Protein AF-0000000069432238 (afdb_homodimer)

Secondary structure (DSSP, 8-state):
-BEEEEEEEEE-SSS-EEEEEEEETTS-EEEEE---TT-HHHHHHIIIIIIHHHHTTSBTT-HHHHHHHHTTTSSS--SHHHHHHHHHHHHHHHHHHHHHTTSBHHHHHT--SSS-EEEEEEE--SSHHHHHHHHHHHHHHT-SEEEE--PPTT-S--TT--SSTTPPP--PEESSSPPEEEE-HHHHHHHHHHHHHHHHHHHTTSSEEEEE-TT-S-HHHHHHHHHHTGGG--SEEE--S-SSSGGGHHHHHTT--S-EEE-TT--SGGGTHHHHHTT--SEE---TTTTTHHHHHHHHHHHHHTTTPEE-----TTS-HHHHHHHHHHHHH-TTB--EE-----HHHHHHS-B--EEETTEEE--SSSBTSB---HHHHTTS----EE--EEEETTS-EE--/-BEEEEEEEEE-SSS-EEEEEEEETTS-EEEEE---TT-HHHHHHIIIIIIHHHHTTSBTT-HHHHHHHHTTTSSS--SHHHHHHHHHHHHHHHHHHHHHTTSBHHHHHT--SSS-EEEEEEE--SSHHHHHHHHHHHHHHT-SEEEE--PPTT-S--TT--SSTTPPP--PEESSSPPEEEE-HHHHHHHHHHHHHHHHHHHTTSSEEEEE-TT-S-HHHHHHHHHHTGGG--SEEE--S-SSSGGGHHHHHTT--S-EEE-TT--SGGGTHHHHHTT--SEE---TTTTTHHHHHHHHHHHHHTTTPEE-----TTS-HHHHHHHHHHHHH-TTB--EE-----HHHHHHS-B--EEETTEEE--SSSBTSB---HHHHTTS----EE--EEEETTS-EE--

Sequence (808 aa):
MKIVGAEVFVTCPGRNFVTLKITTEDGITGLGDATLNGRELPVASYLTDHLCPQLIGRDARRIEDIWQFFYKGAYWRRGPVTMSAISAVDMALWDIKAKAANMPLYQLLGGASREGVMVYCHTTGHTIDDVLEDYARHKEQGFKAIRVQCGVPGMKTTYGMAKGKGLAYEPATKGQWPEEQLWSTEKYLDFTPKLFDAVRNTFGFNEHLLHDMHHRLTPIEAARFGKCIEDYRLFWMEDPTPAENQACFRLIRQHTVTPIAVGEVFNSIWDCKQLIEEQLIDYIRTTLTHAGGITGMRRIADFASLYQVRTGSHGPSDLSPVCMAAALHFDLWVPNFGVQEFMGYSEQMLEVFPHNWTFEGGYMHPGDKPGLGIEFDEKLAAKYPYDPAYLPVARLEDGTLWNWMKIVGAEVFVTCPGRNFVTLKITTEDGITGLGDATLNGRELPVASYLTDHLCPQLIGRDARRIEDIWQFFYKGAYWRRGPVTMSAISAVDMALWDIKAKAANMPLYQLLGGASREGVMVYCHTTGHTIDDVLEDYARHKEQGFKAIRVQCGVPGMKTTYGMAKGKGLAYEPATKGQWPEEQLWSTEKYLDFTPKLFDAVRNTFGFNEHLLHDMHHRLTPIEAARFGKCIEDYRLFWMEDPTPAENQACFRLIRQHTVTPIAVGEVFNSIWDCKQLIEEQLIDYIRTTLTHAGGITGMRRIADFASLYQVRTGSHGPSDLSPVCMAAALHFDLWVPNFGVQEFMGYSEQMLEVFPHNWTFEGGYMHPGDKPGLGIEFDEKLAAKYPYDPAYLPVARLEDGTLWNW

Radius of gyration: 26.81 Å; Cα contacts (8 Å, |Δi|>4): 2020; chains: 2; bounding box: 61×77×64 Å

InterPro domains:
  IPR013341 Mandelate racemase, N-terminal domain [PF02746] (14-110)
  IPR013342 Mandelate racemase, C-terminal domain [PF13378] (137-379)
  IPR013342 Mandelate racemase, C-terminal domain [SM00922] (128-259)
  IPR018110 Mandelate racemase/muconate lactonizing enzyme, conserved site [PS00908] (85-110)
  IPR018110 Mandelate racemase/muconate lactonizing enzyme, conserved site [PS00909] (209-240)
  IPR029017 Enolase-like, N-terminal [G3DSA:3.30.390.10] (8-400)
  IPR029017 Enolase-like, N-terminal [SSF54826] (1-112)
  IPR034589 D-mannonate dehydratase-like [SFLDG00033] (1-404)
  IPR034593 D-galactonate dehydratase DgoD-like [PTHR48080] (14-387)
  IPR036849 Enolase-like, C-terminal domain superfamily [G3DSA:3.20.20.120] (106-369)
  IPR036849 Enolase-like, C-terminal domain superfamily [SSF51604] (98-388)

pLDDT: mean 95.8, std 6.32, range [58.78, 98.94]

Solvent-accessible surface area (backbone atoms only — not comparable to full-atom values): 39574 Å² total; per-residue (Å²): 95,34,21,70,43,61,48,77,46,65,23,23,60,88,48,61,32,29,39,33,40,36,30,27,72,83,67,52,59,12,55,13,28,23,38,37,80,60,48,40,61,23,18,50,36,40,31,63,73,46,47,36,68,59,42,51,68,38,55,50,84,45,52,68,60,54,50,38,48,69,43,46,19,32,76,73,50,57,22,49,55,54,15,7,35,50,4,10,54,42,30,10,33,49,19,30,51,17,40,74,66,65,30,22,39,24,56,78,72,74,26,68,67,52,90,55,36,46,32,27,37,76,26,39,20,72,40,66,67,44,24,53,52,42,41,49,54,43,46,71,68,29,43,46,28,41,27,54,38,60,40,39,82,93,39,93,40,45,91,68,42,39,91,43,94,91,47,75,69,58,71,52,31,72,46,79,54,52,47,78,30,54,47,55,68,67,51,45,66,67,44,52,58,56,49,49,51,51,47,38,73,72,66,49,77,82,50,40,37,32,37,73,53,50,19,59,34,53,44,68,54,33,13,49,50,34,41,72,41,47,90,68,55,46,62,25,44,24,28,42,34,65,63,78,59,49,73,47,36,53,58,24,55,74,52,28,88,50,34,31,28,44,36,66,65,32,27,46,60,73,66,45,40,65,40,39,77,67,50,51,39,42,23,42,12,42,26,45,32,29,15,32,5,61,69,37,39,49,53,40,50,56,58,23,43,79,53,70,23,22,37,37,26,56,39,51,64,63,42,46,68,59,39,50,30,44,45,39,27,50,50,26,25,46,81,46,57,64,42,32,45,42,64,62,77,54,70,63,37,42,64,27,34,43,67,48,59,48,79,59,73,26,23,32,40,34,59,73,46,43,10,46,25,61,51,73,38,64,73,62,34,66,75,20,54,74,61,59,33,19,56,48,28,29,21,35,87,87,64,47,76,31,54,55,95,33,23,70,42,60,46,77,45,65,23,23,58,87,49,60,33,29,38,34,39,37,30,26,72,82,67,52,60,12,54,12,29,24,38,36,81,60,49,39,63,23,18,50,36,39,32,62,75,46,46,37,67,59,43,52,69,37,55,49,85,45,51,68,60,56,51,37,48,68,44,46,19,33,76,70,51,55,21,48,54,54,15,8,35,51,3,10,54,42,30,11,33,49,20,30,52,17,41,76,66,66,29,22,38,23,56,78,74,73,27,68,64,53,93,54,36,46,32,28,38,77,26,39,19,73,40,67,67,45,24,53,53,42,42,50,54,45,47,71,67,28,43,46,26,40,26,54,37,61,42,40,83,94,40,93,41,45,90,69,41,38,91,44,94,91,46,75,69,57,72,53,32,72,45,77,55,52,47,79,30,55,48,54,68,66,51,44,66,68,42,52,59,54,49,49,51,52,46,38,72,73,66,49,78,82,48,42,36,31,37,72,52,50,18,59,33,52,43,68,54,34,14,50,50,34,42,73,40,46,90,67,56,46,62,25,44,24,29,41,32,65,62,79,59,49,73,48,37,54,58,24,54,72,52,27,86,50,34,31,29,44,37,66,65,32,26,44,59,70,67,44,40,65,39,38,77,67,52,52,39,41,24,41,12,42,25,46,34,31,16,33,6,61,69,36,39,49,54,40,50,56,58,24,43,80,53,70,22,22,35,34,27,56,38,48,64,65,43,46,69,60,40,51,31,44,47,39,26,50,50,26,26,45,83,46,56,62,42,33,44,40,64,63,78,53,70,62,36,42,65,30,34,43,67,48,57,49,79,57,74,26,24,32,40,34,58,73,45,44,10,46,25,61,51,74,37,63,72,62,34,66,74,21,54,73,61,60,34,18,56,48,29,28,20,34,88,87,63,47,77,31,54,54

Nearest PDB structures (foldseek):
  4il2-assembly1_B  TM=9.808E-01  e=4.144E-79  Escherichia coli CFT073
  4e4f-assembly1_D  TM=9.982E-01  e=3.596E-75  Pectobacterium carotovorum subsp. carotovorum PC1
  4e4f-assembly1_B-2  TM=9.931E-01  e=1.168E-74  Pectobacterium carotovorum subsp. carotovorum PC1
  4e4f-assembly1_C-2  TM=9.956E-01  e=4.798E-74  Pectobacterium carotovorum subsp. carotovorum PC1
  3v4b-assembly1_A  TM=9.933E-01  e=4.545E-65  Cellvibrio japonicus Ueda107

Foldseek 3Di:
DFWAFKDWFWFCLPATWIKIWIAHPVGQIFIFTLFDALCRVLLSCCQPPPLGVVRGGDDLQPLVVSLCCQAVVDPDHADQSSLLNLLGSSQRSLLSVLVVVQWESLVVVPHFLDDFFFAEAEFEEQDLVSRLVSVVVVVVVQAQAYEYDYRFPPWPDDQRHQPDPPDFRDQWAFDDDFAEGADDLVSCLVPVLVSLVSNCVVPNVRGAYEYEPQQFDQLQSLLVSQLSNVVSQHPEYENSHDCQPVVSLVSSVVRHPHAYEYACRGQALVSCVVCQVVVSHQEYAAFSSRHRHLVRVVVNLVSSVVRNRAYEYEDEVSIAVLRVLSVQSSQRNRNRHDHYYDHDDDPSRCVQKVADWDDDNSTIHRDIGGGSRIDGDSVSSVVGHDTRIGRHWYAYPVGHTGRD/DFWAFWDWFWFCLPATWIKIWIAHPVGQIFIFTLFDALCRVLLSCCQPPPLGVVRGGDDLQPLVVSLCCQAVVDPDHADQSSLLNLLGSSQRSLLSVLVVVQWESLVVVPHFPDDFFFAEAEFEEQDLVSRLVSVVVVVVVQAQAYEYDYRFPPWPDDQRHQPDPPDFRDQWAFDDDFAEGADDLVSCLVPVLVSLVSNCVVPNVRGAYEYEPQQFDFLVSLLVSQLSNVVSQHPEYENSHDCQPVVSLVSSVVRHPHAYEYACRGQALVSCVVCQVVVSHQEYAHFSSRHRHLVRVVVNLVSSVVRNRAYEYEDEVSIAVSRVLSVQSSQRNRNRHDHYYDHDDDPSRCVQKVADWDDDNSTIHRDIGGGSRIDGDSVSSVVGHDTRIGRHWYAYPVGHTGRD

Organism: Salmonella typhimurium (strain SL1344) (NCBI:txid216597)

Structure (mmCIF, N/CA/C/O backbone):
data_AF-0000000069432238-model_v1
#
loop_
_entity.id
_entity.type
_entity.pdbx_description
1 polymer 'D-galactonate dehydratase family protein'
#
loop_
_atom_site.group_PDB
_atom_site.id
_atom_site.type_symbol
_atom_site.label_atom_id
_atom_site.label_alt_id
_atom_site.label_comp_id
_atom_site.label_asym_id
_atom_site.label_entity_id
_atom_site.label_seq_id
_atom_site.pdbx_PDB_ins_code
_atom_site.Cartn_x
_atom_site.Cartn_y
_atom_site.Cartn_z
_atom_site.occupancy
_atom_site.B_iso_or_equiv
_atom_site.auth_seq_id
_atom_site.auth_comp_id
_atom_site.auth_asym_id
_atom_site.auth_atom_id
_atom_site.pdbx_PDB_model_num
ATOM 1 N N . MET A 1 1 ? -24.625 -14.672 14.32 1 95.31 1 MET A N 1
ATOM 2 C CA . MET A 1 1 ? -23.312 -15.273 14.086 1 95.31 1 MET A CA 1
ATOM 3 C C . MET A 1 1 ? -22.203 -14.305 14.422 1 95.31 1 MET A C 1
ATOM 5 O O . MET A 1 1 ? -21.438 -13.898 13.547 1 95.31 1 MET A O 1
ATOM 9 N N . LYS A 1 2 ? -22.219 -13.969 15.695 1 98.25 2 LYS A N 1
ATOM 10 C CA . LYS A 1 2 ? -21.266 -13.008 16.25 1 98.25 2 LYS A CA 1
ATOM 11 C C . LYS A 1 2 ? -19.859 -13.586 16.281 1 98.25 2 LYS A C 1
ATOM 13 O O . LYS A 1 2 ? -19.656 -14.758 16.625 1 98.25 2 LYS A O 1
ATOM 18 N N . ILE A 1 3 ? -18.906 -12.797 15.867 1 98.88 3 ILE A N 1
ATOM 19 C CA . ILE A 1 3 ? -17.5 -13.211 15.922 1 98.88 3 ILE A CA 1
ATOM 20 C C . ILE A 1 3 ? -17.016 -13.172 17.375 1 98.88 3 ILE A C 1
ATOM 22 O O . ILE A 1 3 ? -17.125 -12.148 18.047 1 98.88 3 ILE A O 1
ATOM 26 N N . VAL A 1 4 ? -16.453 -14.242 17.844 1 98.81 4 VAL A N 1
ATOM 27 C CA . VAL A 1 4 ? -16.031 -14.305 19.25 1 98.81 4 VAL A CA 1
ATOM 28 C C . VAL A 1 4 ? -14.523 -14.547 19.328 1 98.81 4 VAL A C 1
ATOM 30 O O . VAL A 1 4 ? -13.93 -14.438 20.391 1 98.81 4 VAL A O 1
ATOM 33 N N . GLY A 1 5 ? -13.969 -14.898 18.188 1 98.69 5 GLY A N 1
ATOM 34 C CA . GLY A 1 5 ? -12.531 -15.125 18.156 1 98.69 5 GLY A CA 1
ATOM 35 C C . GLY A 1 5 ? -11.906 -14.82 16.812 1 98.69 5 GLY A C 1
ATOM 36 O O . GLY A 1 5 ? -12.531 -15.039 15.766 1 98.69 5 GLY A O 1
ATOM 37 N N . ALA A 1 6 ? -10.75 -14.352 16.781 1 98.88 6 ALA A N 1
ATOM 38 C CA . ALA A 1 6 ? -9.898 -14.109 15.625 1 98.88 6 ALA A CA 1
ATOM 39 C C . ALA A 1 6 ? -8.422 -14.336 15.969 1 98.88 6 ALA A C 1
ATOM 41 O O . ALA A 1 6 ? -7.832 -13.578 16.734 1 98.88 6 ALA A O 1
ATOM 42 N N . GLU A 1 7 ? -7.867 -15.375 15.422 1 98.81 7 GLU A N 1
ATOM 43 C CA . GLU A 1 7 ? -6.512 -15.781 15.766 1 98.81 7 GLU A CA 1
ATOM 44 C C . GLU A 1 7 ? -5.602 -15.781 14.539 1 98.81 7 GLU A C 1
ATOM 46 O O . GLU A 1 7 ? -6.016 -16.203 13.453 1 98.81 7 GLU A O 1
ATOM 51 N N . VAL A 1 8 ? -4.414 -15.242 14.727 1 98.88 8 VAL A N 1
ATOM 52 C CA . VAL A 1 8 ? -3.426 -15.172 13.656 1 98.88 8 VAL A CA 1
ATOM 53 C C . VAL A 1 8 ? -2.311 -16.188 13.914 1 98.88 8 VAL A C 1
ATOM 55 O O . VAL A 1 8 ? -1.771 -16.25 15.023 1 98.88 8 VAL A O 1
ATOM 58 N N . PHE A 1 9 ? -1.998 -17.016 12.938 1 98.88 9 PHE A N 1
ATOM 59 C CA . PHE A 1 9 ? -0.957 -18.031 13.023 1 98.88 9 PHE A CA 1
ATOM 60 C C . PHE A 1 9 ? 0.142 -17.781 12 1 98.88 9 PHE A C 1
ATOM 62 O O . PHE A 1 9 ? -0.136 -17.625 10.812 1 98.88 9 PHE A O 1
ATOM 69 N N . VAL A 1 10 ? 1.336 -17.656 12.453 1 98.69 10 VAL A N 1
ATOM 70 C CA . VAL A 1 10 ? 2.508 -17.609 11.586 1 98.69 10 VAL A CA 1
ATOM 71 C C . VAL A 1 10 ? 3.258 -18.938 11.672 1 98.69 10 VAL A C 1
ATOM 73 O O . VAL A 1 10 ? 3.678 -19.359 12.758 1 98.69 10 VAL A O 1
ATOM 76 N N . THR A 1 11 ? 3.34 -19.672 10.586 1 98.31 11 THR A N 1
ATOM 77 C CA . THR A 1 11 ? 3.98 -20.984 10.555 1 98.31 11 THR A CA 1
ATOM 78 C C . THR A 1 11 ? 4.848 -21.125 9.305 1 98.31 11 THR A C 1
ATOM 80 O O . THR A 1 11 ? 4.633 -20.438 8.305 1 98.31 11 THR A O 1
ATOM 83 N N . CYS A 1 12 ? 5.828 -21.984 9.32 1 97.31 12 CYS A N 1
ATOM 84 C CA . CYS A 1 12 ? 6.738 -22.172 8.195 1 97.31 12 CYS A CA 1
ATOM 85 C C . CYS A 1 12 ? 6.91 -23.656 7.879 1 97.31 12 CYS A C 1
ATOM 87 O O . CYS A 1 12 ? 8.016 -24.188 7.98 1 97.31 12 CYS A O 1
ATOM 89 N N . PRO A 1 13 ? 5.891 -24.391 7.434 1 95.69 13 PRO A N 1
ATOM 90 C CA . PRO A 1 13 ? 6.098 -25.734 6.918 1 95.69 13 PRO A CA 1
ATOM 91 C C . PRO A 1 13 ? 6.758 -25.75 5.543 1 95.69 13 PRO A C 1
ATOM 93 O O . PRO A 1 13 ? 6.184 -26.266 4.582 1 95.69 13 PRO A O 1
ATOM 96 N N . GLY A 1 14 ? 8.031 -25.266 5.492 1 90.88 14 GLY A N 1
ATOM 97 C CA . GLY A 1 14 ? 8.766 -25.109 4.242 1 90.88 14 GLY A CA 1
ATOM 98 C C . GLY A 1 14 ? 8.828 -23.672 3.764 1 90.88 14 GLY A C 1
ATOM 99 O O . GLY A 1 14 ? 9.883 -23.203 3.326 1 90.88 14 GLY A O 1
ATOM 100 N N . ARG A 1 15 ? 7.711 -22.969 3.863 1 93.69 15 ARG A N 1
ATOM 101 C CA . ARG A 1 15 ? 7.582 -21.547 3.582 1 93.69 15 ARG A CA 1
ATOM 102 C C . ARG A 1 15 ? 6.746 -20.844 4.648 1 93.69 15 ARG A C 1
ATOM 104 O O . ARG A 1 15 ? 5.902 -21.484 5.293 1 93.69 15 ARG A O 1
ATOM 111 N N . ASN A 1 16 ? 7.047 -19.562 4.781 1 96.88 16 ASN A N 1
ATOM 112 C CA . ASN A 1 16 ? 6.277 -18.812 5.777 1 96.88 16 ASN A CA 1
ATOM 113 C C . ASN A 1 16 ? 4.863 -18.516 5.289 1 96.88 16 ASN A C 1
ATOM 115 O O . ASN A 1 16 ? 4.672 -18.062 4.164 1 96.88 16 ASN A O 1
ATOM 119 N N . PHE A 1 17 ? 3.896 -18.828 6.094 1 98.12 17 PHE A N 1
ATOM 120 C CA . PHE A 1 17 ? 2.502 -18.484 5.832 1 98.12 17 PHE A CA 1
ATOM 121 C C . PHE A 1 17 ? 1.891 -17.734 7.012 1 98.12 17 PHE A C 1
ATOM 123 O O . PHE A 1 17 ? 2.301 -17.938 8.156 1 98.12 17 PHE A O 1
ATOM 130 N N . VAL A 1 18 ? 1.037 -16.812 6.738 1 98.81 18 VAL A N 1
ATOM 131 C CA . VAL A 1 18 ? 0.208 -16.141 7.738 1 98.81 18 VAL A CA 1
ATOM 132 C C . VAL A 1 18 ? -1.256 -16.516 7.535 1 98.81 18 VAL A C 1
ATOM 134 O O . VAL A 1 18 ? -1.851 -16.203 6.504 1 98.81 18 VAL A O 1
ATOM 137 N N . THR A 1 19 ? -1.858 -17.219 8.508 1 98.88 19 THR A N 1
ATOM 138 C CA . THR A 1 19 ? -3.229 -17.719 8.43 1 98.88 19 THR A CA 1
ATOM 139 C C . THR A 1 19 ? -4.102 -17.062 9.492 1 98.88 19 THR A C 1
ATOM 141 O O . THR A 1 19 ? -3.689 -16.922 10.648 1 98.88 19 THR A O 1
ATOM 144 N N . LEU A 1 20 ? -5.227 -16.562 9.094 1 98.94 20 LEU A N 1
ATOM 145 C CA . LEU A 1 20 ? -6.23 -16.047 10.016 1 98.94 20 LEU A CA 1
ATOM 146 C C . LEU A 1 20 ? -7.359 -17.047 10.211 1 98.94 20 LEU A C 1
ATOM 148 O O . LEU A 1 20 ? -7.855 -17.625 9.242 1 98.94 20 LEU A O 1
ATOM 152 N N . LYS A 1 21 ? -7.707 -17.328 11.43 1 98.94 21 LYS A N 1
ATOM 153 C CA . LYS A 1 21 ? -8.883 -18.109 11.773 1 98.94 21 LYS A CA 1
ATOM 154 C C . LYS A 1 21 ? -9.891 -17.281 12.562 1 98.94 21 LYS A C 1
ATOM 156 O O . LYS A 1 21 ? -9.57 -16.75 13.625 1 98.94 21 LYS A O 1
ATOM 161 N N . ILE A 1 22 ? -11.055 -17.109 12.047 1 98.94 22 ILE A N 1
ATOM 162 C CA . ILE A 1 22 ? -12.148 -16.422 12.727 1 98.94 22 ILE A CA 1
ATOM 163 C C . ILE A 1 22 ? -13.148 -17.438 13.25 1 98.94 22 ILE A C 1
ATOM 165 O O . ILE A 1 22 ? -13.484 -18.406 12.555 1 98.94 22 ILE A O 1
ATOM 169 N N . THR A 1 23 ? -13.633 -17.297 14.438 1 98.94 23 THR A N 1
ATOM 170 C CA . THR A 1 23 ? -14.594 -18.188 15.078 1 98.94 23 THR A CA 1
ATOM 171 C C . THR A 1 23 ? -15.859 -17.422 15.469 1 98.94 23 THR A C 1
ATOM 173 O O . THR A 1 23 ? -15.781 -16.344 16.062 1 98.94 23 THR A O 1
ATOM 176 N N . THR A 1 24 ? -17.016 -17.984 15.156 1 98.75 24 THR A N 1
ATOM 177 C CA . THR A 1 24 ? -18.297 -17.375 15.531 1 98.75 24 THR A CA 1
ATOM 178 C C . THR A 1 24 ? -18.844 -18.016 16.797 1 98.75 24 THR A C 1
ATOM 180 O O . THR A 1 24 ? -18.359 -19.062 17.234 1 98.75 24 THR A O 1
ATOM 183 N N . GLU A 1 25 ? -19.812 -17.359 17.406 1 98.44 25 GLU A N 1
ATOM 184 C CA . GLU A 1 25 ? -20.406 -17.812 18.656 1 98.44 25 GLU A CA 1
ATOM 185 C C . GLU A 1 25 ? -21.094 -19.172 18.484 1 98.44 25 GLU A C 1
ATOM 187 O O . GLU A 1 25 ? -21.203 -19.938 19.453 1 98.44 25 GLU A O 1
ATOM 192 N N . ASP A 1 26 ? -21.484 -19.578 17.297 1 97.38 26 ASP A N 1
ATOM 193 C CA . ASP A 1 26 ? -22.125 -20.859 17.047 1 97.38 26 ASP A CA 1
ATOM 194 C C . ASP A 1 26 ? -21.109 -21.938 16.719 1 97.38 26 ASP A C 1
ATOM 196 O O . ASP A 1 26 ? -21.469 -23.062 16.344 1 97.38 26 ASP A O 1
ATOM 200 N N . GLY A 1 27 ? -19.844 -21.578 16.719 1 97.88 27 GLY A N 1
ATOM 201 C CA . GLY A 1 27 ? -18.781 -22.562 16.594 1 97.88 27 GLY A CA 1
ATOM 202 C C . GLY A 1 27 ? -18.266 -22.719 15.172 1 97.88 27 GLY A C 1
ATOM 203 O O . GLY A 1 27 ? -17.375 -23.516 14.914 1 97.88 27 GLY A O 1
ATOM 204 N N . ILE A 1 28 ? -18.828 -22 14.25 1 98.56 28 ILE A N 1
ATOM 205 C CA . ILE A 1 28 ? -18.328 -22.047 12.883 1 98.56 28 ILE A CA 1
ATOM 206 C C . ILE A 1 28 ? -17.016 -21.281 12.781 1 98.56 28 ILE A C 1
ATOM 208 O O . ILE A 1 28 ? -16.875 -20.188 13.344 1 98.56 28 ILE A O 1
ATOM 212 N N . THR A 1 29 ? -16.016 -21.891 12.102 1 98.75 29 THR A N 1
ATOM 213 C CA . THR A 1 29 ? -14.734 -21.234 11.898 1 98.75 29 THR A CA 1
ATOM 214 C C . THR A 1 29 ? -14.484 -20.984 10.414 1 98.75 29 THR A C 1
ATOM 216 O O . THR A 1 29 ? -14.977 -21.734 9.562 1 98.75 29 THR A O 1
ATOM 219 N N . GLY A 1 30 ? -13.859 -19.891 10.094 1 98.88 30 GLY A N 1
ATOM 220 C CA . GLY A 1 30 ? -13.406 -19.578 8.742 1 98.88 30 GLY A CA 1
ATOM 221 C C . GLY A 1 30 ? -11.922 -19.266 8.672 1 98.88 30 GLY A C 1
ATOM 222 O O . GLY A 1 30 ? -11.359 -18.719 9.625 1 98.88 30 GLY A O 1
ATOM 223 N N . LEU A 1 31 ? -11.359 -19.625 7.531 1 98.94 31 LEU A N 1
ATOM 224 C CA . LEU A 1 31 ? -9.93 -19.406 7.328 1 98.94 31 LEU A CA 1
ATOM 225 C C . LEU A 1 31 ? -9.688 -18.359 6.25 1 98.94 31 LEU A C 1
ATOM 227 O O . LEU A 1 31 ? -10.438 -18.281 5.273 1 98.94 31 LEU A O 1
ATOM 231 N N . GLY A 1 32 ? -8.672 -17.547 6.441 1 98.88 32 GLY A N 1
ATOM 232 C CA . GLY A 1 32 ? -8.156 -16.609 5.453 1 98.88 32 GLY A CA 1
ATOM 233 C C . GLY A 1 32 ? -6.645 -16.609 5.367 1 98.88 32 GLY A C 1
ATOM 234 O O . GLY A 1 32 ? -5.961 -16.938 6.34 1 98.88 32 GLY A O 1
ATOM 235 N N . ASP A 1 33 ? -6.117 -16.312 4.211 1 98.75 33 ASP A N 1
ATOM 236 C CA . ASP A 1 33 ? -4.68 -16.219 3.977 1 98.75 33 ASP A CA 1
ATOM 237 C C . ASP A 1 33 ? -4.215 -14.773 3.953 1 98.75 33 ASP A C 1
ATOM 239 O O . ASP A 1 33 ? -4.812 -13.938 3.271 1 98.75 33 ASP A O 1
ATOM 243 N N . ALA A 1 34 ? -3.158 -14.469 4.711 1 98.69 34 ALA A N 1
ATOM 244 C CA . ALA A 1 34 ? -2.578 -13.133 4.785 1 98.69 34 ALA A CA 1
ATOM 245 C C . ALA A 1 34 ? -1.092 -13.156 4.441 1 98.69 34 ALA A C 1
ATOM 247 O O . ALA A 1 34 ? -0.336 -12.273 4.859 1 98.69 34 ALA A O 1
ATOM 248 N N . THR A 1 35 ? -0.674 -14.102 3.678 1 98.31 35 THR A N 1
ATOM 249 C CA . THR A 1 35 ? 0.744 -14.336 3.43 1 98.31 35 THR A CA 1
ATOM 250 C C . THR A 1 35 ? 1.314 -13.258 2.506 1 98.31 35 THR A C 1
ATOM 252 O O . THR A 1 35 ? 0.767 -13.008 1.432 1 98.31 35 THR A O 1
ATOM 255 N N . LEU A 1 36 ? 2.324 -12.57 2.932 1 97.31 36 LEU A N 1
ATOM 256 C CA . LEU A 1 36 ? 3.137 -11.648 2.143 1 97.31 36 LEU A CA 1
ATOM 257 C C . LEU A 1 36 ? 4.617 -12.016 2.236 1 97.31 36 LEU A C 1
ATOM 259 O O . LEU A 1 36 ? 5.301 -11.602 3.176 1 97.31 36 LEU A O 1
ATOM 263 N N . ASN A 1 37 ? 5.113 -12.727 1.28 1 94.12 37 ASN A N 1
ATOM 264 C CA . ASN A 1 37 ? 6.449 -13.305 1.341 1 94.12 37 ASN A CA 1
ATOM 265 C C . ASN A 1 37 ? 7.512 -12.242 1.613 1 94.12 37 ASN A C 1
ATOM 267 O O . ASN A 1 37 ? 7.574 -11.227 0.914 1 94.12 37 ASN A O 1
ATOM 271 N N . GLY A 1 38 ? 8.359 -12.484 2.607 1 94.94 38 GLY A N 1
ATOM 272 C CA . GLY A 1 38 ? 9.43 -11.578 2.98 1 94.94 38 GLY A CA 1
ATOM 273 C C . GLY A 1 38 ? 8.969 -10.438 3.863 1 94.94 38 GLY A C 1
ATOM 274 O O . GLY A 1 38 ? 9.789 -9.625 4.32 1 94.94 38 GLY A O 1
ATOM 275 N N . ARG A 1 39 ? 7.66 -10.344 4.062 1 97.88 39 ARG A N 1
ATOM 276 C CA . ARG A 1 39 ? 7.062 -9.328 4.918 1 97.88 39 ARG A CA 1
ATOM 277 C C . ARG A 1 39 ? 5.875 -9.891 5.691 1 97.88 39 ARG A C 1
ATOM 279 O O . ARG A 1 39 ? 4.867 -9.211 5.879 1 97.88 39 ARG A O 1
ATOM 286 N N . GLU A 1 40 ? 5.91 -11.086 6.105 1 98.31 40 GLU A N 1
ATOM 287 C CA . GLU A 1 40 ? 4.816 -11.789 6.766 1 98.31 40 GLU A CA 1
ATOM 288 C C . GLU A 1 40 ? 4.492 -11.164 8.117 1 98.31 40 GLU A C 1
ATOM 290 O O . GLU A 1 40 ? 3.322 -11.008 8.469 1 98.31 40 GLU A O 1
ATOM 295 N N . LEU A 1 41 ? 5.508 -10.727 8.836 1 98.69 41 LEU A N 1
ATOM 296 C CA . LEU A 1 41 ? 5.328 -10.352 10.234 1 98.69 41 LEU A CA 1
ATOM 297 C C . LEU A 1 41 ? 4.59 -9.023 10.344 1 98.69 41 LEU A C 1
ATOM 299 O O . LEU A 1 41 ? 3.721 -8.859 11.203 1 98.69 41 LEU A O 1
ATOM 303 N N . PRO A 1 42 ? 4.875 -8.039 9.484 1 98.81 42 PRO A N 1
ATOM 304 C CA . PRO A 1 42 ? 4.047 -6.832 9.523 1 98.81 42 PRO A CA 1
ATOM 305 C C . PRO A 1 42 ? 2.57 -7.121 9.258 1 98.81 42 PRO A C 1
ATOM 307 O O . PRO A 1 42 ? 1.694 -6.469 9.828 1 98.81 42 PRO A O 1
ATOM 310 N N . VAL A 1 43 ? 2.252 -8.031 8.367 1 98.81 43 VAL A N 1
ATOM 311 C CA . VAL A 1 43 ? 0.862 -8.383 8.086 1 98.81 43 VAL A CA 1
ATOM 312 C C . VAL A 1 43 ? 0.233 -9.031 9.32 1 98.81 43 VAL A C 1
ATOM 314 O O . VAL A 1 43 ? -0.901 -8.711 9.688 1 98.81 43 VAL A O 1
ATOM 317 N N . ALA A 1 44 ? 1.012 -9.945 9.922 1 98.88 44 ALA A N 1
ATOM 318 C CA . ALA A 1 44 ? 0.533 -10.578 11.148 1 98.88 44 ALA A CA 1
ATOM 319 C C . ALA A 1 44 ? 0.243 -9.539 12.219 1 98.88 44 ALA A C 1
ATOM 321 O O . ALA A 1 44 ? -0.771 -9.617 12.922 1 98.88 44 ALA A O 1
ATOM 322 N N . SER A 1 45 ? 1.154 -8.547 12.367 1 98.88 45 SER A N 1
ATOM 323 C CA . SER A 1 45 ? 0.96 -7.457 13.32 1 98.88 45 SER A CA 1
ATOM 324 C C . SER A 1 45 ? -0.278 -6.633 12.977 1 98.88 45 SER A C 1
ATOM 326 O O . SER A 1 45 ? -1.075 -6.305 13.859 1 98.88 45 SER A O 1
ATOM 328 N N . TYR A 1 46 ? -0.482 -6.316 11.727 1 98.81 46 TYR A N 1
ATOM 329 C CA . TYR A 1 46 ? -1.647 -5.559 11.281 1 98.81 46 TYR A CA 1
ATOM 330 C C . TYR A 1 46 ? -2.938 -6.246 11.711 1 98.81 46 TYR A C 1
ATOM 332 O O . TYR A 1 46 ? -3.852 -5.594 12.227 1 98.81 46 TYR A O 1
ATOM 340 N N . LEU A 1 47 ? -2.973 -7.559 11.523 1 98.88 47 LEU A N 1
ATOM 341 C CA . LEU A 1 47 ? -4.141 -8.344 11.906 1 98.88 47 LEU A CA 1
ATOM 342 C C . LEU A 1 47 ? -4.293 -8.391 13.43 1 98.88 47 LEU A C 1
ATOM 344 O O . LEU A 1 47 ? -5.312 -7.957 13.969 1 98.88 47 LEU A O 1
ATOM 348 N N . THR A 1 48 ? -3.248 -8.828 14.102 1 98.75 48 THR A N 1
ATOM 349 C CA . THR A 1 48 ? -3.307 -9.125 15.531 1 98.75 48 THR A CA 1
ATOM 350 C C . THR A 1 48 ? -3.561 -7.855 16.328 1 98.75 48 THR A C 1
ATOM 352 O O . THR A 1 48 ? -4.379 -7.852 17.25 1 98.75 48 THR A O 1
ATOM 355 N N . ASP A 1 49 ? -2.906 -6.785 15.93 1 98.31 49 ASP A N 1
ATOM 356 C CA . ASP A 1 49 ? -2.889 -5.598 16.781 1 98.31 49 ASP A CA 1
ATOM 357 C C . ASP A 1 49 ? -4.031 -4.652 16.422 1 98.31 49 ASP A C 1
ATOM 359 O O . ASP A 1 49 ? -4.469 -3.854 17.25 1 98.31 49 ASP A O 1
ATOM 363 N N . HIS A 1 50 ? -4.535 -4.738 15.211 1 97.75 50 HIS A N 1
ATOM 364 C CA . HIS A 1 50 ? -5.43 -3.658 14.805 1 97.75 50 HIS A CA 1
ATOM 365 C C . HIS A 1 50 ? -6.754 -4.207 14.281 1 97.75 50 HIS A C 1
ATOM 367 O O . HIS A 1 50 ? -7.824 -3.748 14.695 1 97.75 50 HIS A O 1
ATOM 373 N N . LEU A 1 51 ? -6.797 -5.215 13.445 1 98.62 51 LEU A N 1
ATOM 374 C CA . LEU A 1 51 ? -8.055 -5.625 12.836 1 98.62 51 LEU A CA 1
ATOM 375 C C . LEU A 1 51 ? -8.781 -6.633 13.719 1 98.62 51 LEU A C 1
ATOM 377 O O . LEU A 1 51 ? -10 -6.527 13.914 1 98.62 51 LEU A O 1
ATOM 381 N N . CYS A 1 52 ? -8.07 -7.648 14.227 1 98.75 52 CYS A N 1
ATOM 382 C CA . CYS A 1 52 ? -8.703 -8.742 14.961 1 98.75 52 CYS A CA 1
ATOM 383 C C . CYS A 1 52 ? -9.5 -8.211 16.141 1 98.75 52 CYS A C 1
ATOM 385 O O . CYS A 1 52 ? -10.648 -8.602 16.359 1 98.75 52 CYS A O 1
ATOM 387 N N . PRO A 1 53 ? -8.93 -7.238 16.938 1 98.12 53 PRO A N 1
ATOM 388 C CA . PRO A 1 53 ? -9.711 -6.711 18.047 1 98.12 53 PRO A CA 1
ATOM 389 C C . PRO A 1 53 ? -11.031 -6.074 17.609 1 98.12 53 PRO A C 1
ATOM 391 O O . PRO A 1 53 ? -12.016 -6.117 18.344 1 98.12 53 PRO A O 1
ATOM 394 N N . GLN A 1 54 ? -11.047 -5.555 16.453 1 97.88 54 GLN A N 1
ATOM 395 C CA . GLN A 1 54 ? -12.211 -4.82 15.969 1 97.88 54 GLN A CA 1
ATOM 396 C C . GLN A 1 54 ? -13.219 -5.758 15.297 1 97.88 54 GLN A C 1
ATOM 398 O O . GLN A 1 54 ? -14.289 -5.324 14.875 1 97.88 54 GLN A O 1
ATOM 403 N N . LEU A 1 55 ? -12.883 -7.004 15.156 1 98.69 55 LEU A N 1
ATOM 404 C CA . LEU A 1 55 ? -13.773 -8 14.578 1 98.69 55 LEU A CA 1
ATOM 405 C C . LEU A 1 55 ? -14.688 -8.594 15.648 1 98.69 55 LEU A C 1
ATOM 407 O O . LEU A 1 55 ? -15.812 -9.016 15.352 1 98.69 55 LEU A O 1
ATOM 411 N N . ILE A 1 56 ? -14.195 -8.672 16.891 1 98.5 56 ILE A N 1
ATOM 412 C CA . ILE A 1 56 ? -14.922 -9.328 17.969 1 98.5 56 ILE A CA 1
ATOM 413 C C . ILE A 1 56 ? -16.25 -8.625 18.203 1 98.5 56 ILE A C 1
ATOM 415 O O . ILE A 1 56 ? -16.297 -7.398 18.344 1 98.5 56 ILE A O 1
ATOM 419 N N . GLY A 1 57 ? -17.297 -9.352 18.203 1 98.06 57 GLY A N 1
ATOM 420 C CA . GLY A 1 57 ? -18.625 -8.82 18.469 1 98.06 57 GLY A CA 1
ATOM 421 C C . GLY A 1 57 ? -19.391 -8.508 17.188 1 98.06 57 GLY A C 1
ATOM 422 O O . GLY A 1 57 ? -20.609 -8.344 17.234 1 98.06 57 GLY A O 1
ATOM 423 N N . ARG A 1 58 ? -18.75 -8.414 16.078 1 98.19 58 ARG A N 1
ATOM 424 C CA . ARG A 1 58 ? -19.406 -8.117 14.82 1 98.19 58 ARG A CA 1
ATOM 425 C C . ARG A 1 58 ? -20.141 -9.352 14.289 1 98.19 58 ARG A C 1
ATOM 427 O O . ARG A 1 58 ? -19.844 -10.477 14.688 1 98.19 58 ARG A O 1
ATOM 434 N N . ASP A 1 59 ? -21.125 -9.07 13.453 1 98.56 59 ASP A N 1
ATOM 435 C CA . ASP A 1 59 ? -21.859 -10.125 12.75 1 98.56 59 ASP A CA 1
ATOM 436 C C . ASP A 1 59 ? -21.094 -10.609 11.523 1 98.56 59 ASP A C 1
ATOM 438 O O . ASP A 1 59 ? -20.938 -9.867 10.547 1 98.56 59 ASP A O 1
ATOM 442 N N . ALA A 1 60 ? -20.688 -11.859 11.578 1 98.69 60 ALA A N 1
ATOM 443 C CA . ALA A 1 60 ? -19.875 -12.438 10.523 1 98.69 60 ALA A CA 1
ATOM 444 C C . ALA A 1 60 ? -20.609 -12.43 9.188 1 98.69 60 ALA A C 1
ATOM 446 O O . ALA A 1 60 ? -19.984 -12.602 8.133 1 98.69 60 ALA A O 1
ATOM 447 N N . ARG A 1 61 ? -22.016 -12.234 9.227 1 97.62 61 ARG A N 1
ATOM 448 C CA . ARG A 1 61 ? -22.828 -12.289 8.008 1 97.62 61 ARG A CA 1
ATOM 449 C C . ARG A 1 61 ? -22.703 -10.992 7.207 1 97.62 61 ARG A C 1
ATOM 451 O O . ARG A 1 61 ? -23.047 -10.953 6.027 1 97.62 61 ARG A O 1
ATOM 458 N N . ARG A 1 62 ? -22.078 -9.906 7.773 1 98.5 62 ARG A N 1
ATOM 459 C CA . ARG A 1 62 ? -22.047 -8.594 7.137 1 98.5 62 ARG A CA 1
ATOM 460 C C . ARG A 1 62 ? -20.703 -8.359 6.461 1 98.5 62 ARG A C 1
ATOM 462 O O . ARG A 1 62 ? -20.047 -7.348 6.715 1 98.5 62 ARG A O 1
ATOM 469 N N . ILE A 1 63 ? -20.359 -9.258 5.527 1 98.75 63 ILE A N 1
ATOM 470 C CA . ILE A 1 63 ? -19.062 -9.305 4.871 1 98.75 63 ILE A CA 1
ATOM 471 C C . ILE A 1 63 ? -18.781 -7.965 4.191 1 98.75 63 ILE A C 1
ATOM 473 O O . ILE A 1 63 ? -17.703 -7.379 4.375 1 98.75 63 ILE A O 1
ATOM 477 N N . GLU A 1 64 ? -19.719 -7.438 3.422 1 98.38 64 GLU A N 1
ATOM 478 C CA . GLU A 1 64 ? -19.531 -6.191 2.682 1 98.38 64 GLU A CA 1
ATOM 479 C C . GLU A 1 64 ? -19.281 -5.02 3.625 1 98.38 64 GLU A C 1
ATOM 481 O O . GLU A 1 64 ? -18.375 -4.219 3.398 1 98.38 64 GLU A O 1
ATOM 486 N N . ASP A 1 65 ? -20.062 -4.871 4.648 1 98.56 65 ASP A N 1
ATOM 487 C CA . ASP A 1 65 ? -19.891 -3.781 5.605 1 98.56 65 ASP A CA 1
ATOM 488 C C . ASP A 1 65 ? -18.531 -3.854 6.293 1 98.56 65 ASP A C 1
ATOM 490 O O . ASP A 1 65 ? -17.875 -2.832 6.48 1 98.56 65 ASP A O 1
ATOM 494 N N . ILE A 1 66 ? -18.141 -5.062 6.703 1 98.75 66 ILE A N 1
ATOM 495 C CA . ILE A 1 66 ? -16.859 -5.25 7.359 1 98.75 66 ILE A CA 1
ATOM 496 C C . ILE A 1 66 ? -15.727 -4.902 6.395 1 98.75 66 ILE A C 1
ATOM 498 O O . ILE A 1 66 ? -14.75 -4.25 6.777 1 98.75 66 ILE A O 1
ATOM 502 N N . TRP A 1 67 ? -15.891 -5.359 5.141 1 98.62 67 TRP A N 1
ATOM 503 C CA . TRP A 1 67 ? -14.906 -5.035 4.117 1 98.62 67 TRP A CA 1
ATOM 504 C C . TRP A 1 67 ? -14.758 -3.525 3.965 1 98.62 67 TRP A C 1
ATOM 506 O O . TRP A 1 67 ? -13.641 -2.996 3.994 1 98.62 67 TRP A O 1
ATOM 516 N N . GLN A 1 68 ? -15.867 -2.793 3.852 1 98.12 68 GLN A N 1
ATOM 517 C CA . GLN A 1 68 ? -15.852 -1.343 3.697 1 98.12 68 GLN A CA 1
ATOM 518 C C . GLN A 1 68 ? -15.297 -0.661 4.941 1 98.12 68 GLN A C 1
ATOM 520 O O . GLN A 1 68 ? -14.57 0.333 4.844 1 98.12 68 GLN A O 1
ATOM 525 N N . PHE A 1 69 ? -15.625 -1.172 6.059 1 98.06 69 PHE A N 1
ATOM 526 C CA . PHE A 1 69 ? -15.148 -0.614 7.32 1 98.06 69 PHE A CA 1
ATOM 527 C C . PHE A 1 69 ? -13.633 -0.573 7.355 1 98.06 69 PHE A C 1
ATOM 529 O O . PHE A 1 69 ? -13.039 0.448 7.715 1 98.06 69 PHE A O 1
ATOM 536 N N . PHE A 1 70 ? -12.961 -1.655 6.938 1 98.25 70 PHE A N 1
ATOM 537 C CA . PHE A 1 70 ? -11.516 -1.76 7.039 1 98.25 70 PHE A CA 1
ATOM 538 C C . PHE A 1 70 ? -10.836 -1.101 5.844 1 98.25 70 PHE A C 1
ATOM 540 O O . PHE A 1 70 ? -9.688 -0.663 5.938 1 98.25 70 PHE A O 1
ATOM 547 N N . TYR A 1 71 ? -11.539 -0.987 4.707 1 97.44 71 TYR A N 1
ATOM 548 C CA . TYR A 1 71 ? -10.938 -0.37 3.529 1 97.44 71 TYR A CA 1
ATOM 549 C C . TYR A 1 71 ? -11.352 1.092 3.408 1 97.44 71 TYR A C 1
ATOM 551 O O . TYR A 1 71 ? -10.547 1.993 3.66 1 97.44 71 TYR A O 1
ATOM 559 N N . LYS A 1 72 ? -12.648 1.364 3.152 1 95.81 72 LYS A N 1
ATOM 560 C CA . LYS A 1 72 ? -13.188 2.699 2.906 1 95.81 72 LYS A CA 1
ATOM 561 C C . LYS A 1 72 ? -13.125 3.557 4.168 1 95.81 72 LYS A C 1
ATOM 563 O O . LYS A 1 72 ? -12.914 4.77 4.09 1 95.81 72 LYS A O 1
ATOM 568 N N . GLY A 1 73 ? -13.281 2.926 5.305 1 94.81 73 GLY A N 1
ATOM 569 C CA . GLY A 1 73 ? -13.305 3.637 6.574 1 94.81 73 GLY A CA 1
ATOM 570 C C . GLY A 1 73 ? -11.93 4.078 7.043 1 94.81 73 GLY A C 1
ATOM 571 O O . GLY A 1 73 ? -11.82 4.98 7.875 1 94.81 73 GLY A O 1
ATOM 572 N N . ALA A 1 74 ? -10.938 3.432 6.531 1 94.06 74 ALA A N 1
ATOM 573 C CA . ALA A 1 74 ? -9.57 3.766 6.938 1 94.06 74 ALA A CA 1
ATOM 574 C C . ALA A 1 74 ? -9.062 5 6.195 1 94.06 74 ALA A C 1
ATOM 576 O O . ALA A 1 74 ? -9.336 5.168 5.004 1 94.06 74 ALA A O 1
ATOM 577 N N . TYR A 1 75 ? -8.305 5.859 6.91 1 93 75 TYR A N 1
ATOM 578 C CA . TYR A 1 75 ? -7.738 7.047 6.277 1 93 75 TYR A CA 1
ATOM 579 C C . TYR A 1 75 ? -6.664 6.668 5.266 1 93 75 TYR A C 1
ATOM 581 O O . TYR A 1 75 ? -6.688 7.133 4.121 1 93 75 TYR A O 1
ATOM 589 N N . TRP A 1 76 ? -5.656 5.871 5.641 1 93.5 76 TRP A N 1
ATOM 590 C CA . TRP A 1 76 ? -4.641 5.355 4.73 1 93.5 76 TRP A CA 1
ATOM 591 C C . TRP A 1 76 ? -5.043 3.986 4.188 1 93.5 76 TRP A C 1
ATOM 593 O O . TRP A 1 76 ? -5.078 3.004 4.93 1 93.5 76 TRP A O 1
ATOM 603 N N . ARG A 1 77 ? -5.25 3.953 2.885 1 95.06 77 ARG A N 1
ATOM 604 C CA . ARG A 1 77 ? -5.766 2.756 2.229 1 95.06 77 ARG A CA 1
ATOM 605 C C . ARG A 1 77 ? -4.695 2.105 1.357 1 95.06 77 ARG A C 1
ATOM 607 O O . ARG A 1 77 ? -3.656 2.709 1.087 1 95.06 77 ARG A O 1
ATOM 614 N N . ARG A 1 78 ? -4.977 0.832 0.982 1 95.12 78 ARG A N 1
ATOM 615 C CA . ARG A 1 78 ? -4.277 0.094 -0.064 1 95.12 78 ARG A CA 1
ATOM 616 C C . ARG A 1 78 ? -2.887 -0.325 0.399 1 95.12 78 ARG A C 1
ATOM 618 O O . ARG A 1 78 ? -2.572 -0.242 1.588 1 95.12 78 ARG A O 1
ATOM 625 N N . GLY A 1 79 ? -2.162 -0.945 -0.537 1 97.56 79 GLY A N 1
ATOM 626 C CA . GLY A 1 79 ? -0.818 -1.431 -0.271 1 97.56 79 GLY A CA 1
ATOM 627 C C . GLY A 1 79 ? -0.773 -2.91 0.062 1 97.56 79 GLY A C 1
ATOM 628 O O . GLY A 1 79 ? -1.77 -3.482 0.509 1 97.56 79 GLY A O 1
ATOM 629 N N . PRO A 1 80 ? 0.391 -3.475 -0.074 1 98.06 80 PRO A N 1
ATOM 630 C CA . PRO A 1 80 ? 0.495 -4.93 0.063 1 98.06 80 PRO A CA 1
ATOM 631 C C . PRO A 1 80 ? 0.2 -5.414 1.481 1 98.06 80 PRO A C 1
ATOM 633 O O . PRO A 1 80 ? -0.533 -6.387 1.665 1 98.06 80 PRO A O 1
ATOM 636 N N . VAL A 1 81 ? 0.724 -4.707 2.5 1 98.69 81 VAL A N 1
ATOM 637 C CA . VAL A 1 81 ? 0.542 -5.152 3.879 1 98.69 81 VAL A CA 1
ATOM 638 C C . VAL A 1 81 ? -0.926 -5.016 4.277 1 98.69 81 VAL A C 1
ATOM 640 O O . VAL A 1 81 ? -1.546 -5.98 4.73 1 98.69 81 VAL A O 1
ATOM 643 N N . THR A 1 82 ? -1.513 -3.844 4.035 1 98.69 82 THR A N 1
ATOM 644 C CA . THR A 1 82 ? -2.889 -3.531 4.41 1 98.69 82 THR A CA 1
ATOM 645 C C . THR A 1 82 ? -3.865 -4.469 3.705 1 98.69 82 THR A C 1
ATOM 647 O O . THR A 1 82 ? -4.727 -5.074 4.348 1 98.69 82 THR A O 1
ATOM 650 N N . MET A 1 83 ? -3.656 -4.617 2.455 1 98.75 83 MET A N 1
ATOM 651 C CA . MET A 1 83 ? -4.652 -5.336 1.662 1 98.75 83 MET A CA 1
ATOM 652 C C . MET A 1 83 ? -4.535 -6.84 1.874 1 98.75 83 MET A C 1
ATOM 654 O O . MET A 1 83 ? -5.531 -7.562 1.783 1 98.75 83 MET A O 1
ATOM 658 N N . SER A 1 84 ? -3.312 -7.371 2.195 1 98.75 84 SER A N 1
ATOM 659 C CA . SER A 1 84 ? -3.199 -8.773 2.58 1 98.75 84 SER A CA 1
ATOM 660 C C . SER A 1 84 ? -3.979 -9.062 3.861 1 98.75 84 SER A C 1
ATOM 662 O O . SER A 1 84 ? -4.633 -10.102 3.977 1 98.75 84 SER A O 1
ATOM 664 N N . ALA A 1 85 ? -3.941 -8.117 4.809 1 98.94 85 ALA A N 1
ATOM 665 C CA . ALA A 1 85 ? -4.68 -8.273 6.059 1 98.94 85 ALA A CA 1
ATOM 666 C C . ALA A 1 85 ? -6.188 -8.25 5.812 1 98.94 85 ALA A C 1
ATOM 668 O O . ALA A 1 85 ? -6.914 -9.117 6.309 1 98.94 85 ALA A O 1
ATOM 669 N N . ILE A 1 86 ? -6.645 -7.297 5.027 1 98.88 86 ILE A N 1
ATOM 670 C CA . ILE A 1 86 ? -8.062 -7.172 4.719 1 98.88 86 ILE A CA 1
ATOM 671 C C . ILE A 1 86 ? -8.539 -8.414 3.961 1 98.88 86 ILE A C 1
ATOM 673 O O . ILE A 1 86 ? -9.633 -8.922 4.207 1 98.88 86 ILE A O 1
ATOM 677 N N . SER A 1 87 ? -7.703 -8.914 3.072 1 98.88 87 SER A N 1
ATOM 678 C CA . SER A 1 87 ? -8.031 -10.086 2.273 1 98.88 87 SER A CA 1
ATOM 679 C C . SER A 1 87 ? -8.266 -11.312 3.156 1 98.88 87 SER A C 1
ATOM 681 O O . SER A 1 87 ? -9.18 -12.102 2.902 1 98.88 87 SER A O 1
ATOM 683 N N . ALA A 1 88 ? -7.43 -11.469 4.152 1 98.94 88 ALA A N 1
ATOM 684 C CA . ALA A 1 88 ? -7.559 -12.617 5.039 1 98.94 88 ALA A CA 1
ATOM 685 C C . ALA A 1 88 ? -8.883 -12.578 5.797 1 98.94 88 ALA A C 1
ATOM 687 O O . ALA A 1 88 ? -9.555 -13.609 5.941 1 98.94 88 ALA A O 1
ATOM 688 N N . VAL A 1 89 ? -9.25 -11.383 6.277 1 98.94 89 VAL A N 1
ATOM 689 C CA . VAL A 1 89 ? -10.523 -11.227 6.977 1 98.94 89 VAL A CA 1
ATOM 690 C C . VAL A 1 89 ? -11.672 -11.57 6.035 1 98.94 89 VAL A C 1
ATOM 692 O O . VAL A 1 89 ? -12.57 -12.344 6.395 1 98.94 89 VAL A O 1
ATOM 695 N N . ASP A 1 90 ? -11.664 -11.023 4.867 1 98.94 90 ASP A N 1
ATOM 696 C CA . ASP A 1 90 ? -12.711 -11.242 3.877 1 98.94 90 ASP A CA 1
ATOM 697 C C . ASP A 1 90 ? -12.852 -12.727 3.539 1 98.94 90 ASP A C 1
ATOM 699 O O . ASP A 1 90 ? -13.961 -13.266 3.525 1 98.94 90 ASP A O 1
ATOM 703 N N . MET A 1 91 ? -11.734 -13.375 3.266 1 98.94 91 MET A N 1
ATOM 704 C CA . MET A 1 91 ? -11.703 -14.789 2.898 1 98.94 91 MET A CA 1
ATOM 705 C C . MET A 1 91 ? -12.297 -15.648 4.012 1 98.94 91 MET A C 1
ATOM 707 O O . MET A 1 91 ? -13.094 -16.547 3.75 1 98.94 91 MET A O 1
ATOM 711 N N . ALA A 1 92 ? -11.859 -15.344 5.238 1 98.94 92 ALA A N 1
ATOM 712 C CA . ALA A 1 92 ? -12.359 -16.094 6.383 1 98.94 92 ALA A CA 1
ATOM 713 C C . ALA A 1 92 ? -13.867 -15.93 6.531 1 98.94 92 ALA A C 1
ATOM 715 O O . ALA A 1 92 ? -14.578 -16.891 6.84 1 98.94 92 ALA A O 1
ATOM 716 N N . LEU A 1 93 ? -14.367 -14.711 6.312 1 98.94 93 LEU A N 1
ATOM 717 C CA . LEU A 1 93 ? -15.797 -14.453 6.449 1 98.94 93 LEU A CA 1
ATOM 718 C C . LEU A 1 93 ? -16.594 -15.172 5.355 1 98.94 93 LEU A C 1
ATOM 720 O O . LEU A 1 93 ? -17.672 -15.703 5.609 1 98.94 93 LEU A O 1
ATOM 724 N N . TRP A 1 94 ? -16.078 -15.18 4.176 1 98.94 94 TRP A N 1
ATOM 725 C CA . TRP A 1 94 ? -16.719 -15.922 3.094 1 98.94 94 TRP A CA 1
ATOM 726 C C . TRP A 1 94 ? -16.719 -17.422 3.379 1 98.94 94 TRP A C 1
ATOM 728 O O . TRP A 1 94 ? -17.688 -18.109 3.051 1 98.94 94 TRP A O 1
ATOM 738 N N . ASP A 1 95 ? -15.609 -17.922 3.912 1 98.94 95 ASP A N 1
ATOM 739 C CA . ASP A 1 95 ? -15.547 -19.328 4.324 1 98.94 95 ASP A CA 1
ATOM 740 C C . ASP A 1 95 ? -16.641 -19.641 5.344 1 98.94 95 ASP A C 1
ATOM 742 O O . ASP A 1 95 ? -17.359 -20.641 5.203 1 98.94 95 ASP A O 1
ATOM 746 N N . ILE A 1 96 ? -16.781 -18.812 6.367 1 98.94 96 ILE A N 1
ATOM 747 C CA . ILE A 1 96 ? -17.797 -18.969 7.398 1 98.94 96 ILE A CA 1
ATOM 748 C C . ILE A 1 96 ? -19.188 -18.984 6.754 1 98.94 96 ILE A C 1
ATOM 750 O O . ILE A 1 96 ? -20.016 -19.844 7.062 1 98.94 96 ILE A O 1
ATOM 754 N N . LYS A 1 97 ? -19.438 -18.031 5.863 1 98.88 97 LYS A N 1
ATOM 755 C CA . LYS A 1 97 ? -20.75 -17.922 5.234 1 98.88 97 LYS A CA 1
ATOM 756 C C . LYS A 1 97 ? -21.078 -19.172 4.426 1 98.88 97 LYS A C 1
ATOM 758 O O . LYS A 1 97 ? -22.203 -19.672 4.48 1 98.88 97 LYS A O 1
ATOM 763 N N . ALA A 1 98 ? -20.125 -19.641 3.672 1 98.88 98 ALA A N 1
ATOM 764 C CA . ALA A 1 98 ? -20.344 -20.828 2.857 1 98.88 98 ALA A CA 1
ATOM 765 C C . ALA A 1 98 ? -20.562 -22.062 3.736 1 98.88 98 ALA A C 1
ATOM 767 O O . ALA A 1 98 ? -21.422 -22.891 3.428 1 98.88 98 ALA A O 1
ATOM 768 N N . LYS A 1 99 ? -19.812 -22.188 4.816 1 98.81 99 LYS A N 1
ATOM 769 C CA . LYS A 1 99 ? -20.031 -23.281 5.758 1 98.81 99 LYS A CA 1
ATOM 770 C C . LYS A 1 99 ? -21.406 -23.188 6.402 1 98.81 99 LYS A C 1
ATOM 772 O O . LYS A 1 99 ? -22.094 -24.203 6.547 1 98.81 99 LYS A O 1
ATOM 777 N N . ALA A 1 100 ? -21.75 -22.016 6.828 1 98.62 100 ALA A N 1
ATOM 778 C CA . ALA A 1 100 ? -23.078 -21.812 7.41 1 98.62 100 ALA A CA 1
ATOM 779 C C . ALA A 1 100 ? -24.172 -22.219 6.43 1 98.62 100 ALA A C 1
ATOM 781 O O . ALA A 1 100 ? -25.234 -22.719 6.844 1 98.62 100 ALA A O 1
ATOM 782 N N . ALA A 1 101 ? -23.953 -22.047 5.141 1 98.56 101 ALA A N 1
ATOM 783 C CA . ALA A 1 101 ? -24.922 -22.406 4.09 1 98.56 101 ALA A CA 1
ATOM 784 C C . ALA A 1 101 ? -24.812 -23.891 3.729 1 98.56 101 ALA A C 1
ATOM 786 O O . ALA A 1 101 ? -25.594 -24.391 2.928 1 98.56 101 ALA A O 1
ATOM 787 N N . ASN A 1 102 ? -23.844 -24.516 4.254 1 98.56 102 ASN A N 1
ATOM 788 C CA . ASN A 1 102 ? -23.547 -25.922 3.922 1 98.56 102 ASN A CA 1
ATOM 789 C C . ASN A 1 102 ? -23.344 -26.109 2.422 1 98.56 102 ASN A C 1
ATOM 791 O O . ASN A 1 102 ? -23.922 -27.016 1.82 1 98.56 102 ASN A O 1
ATOM 795 N N . MET A 1 103 ? -22.562 -25.219 1.814 1 98.75 103 MET A N 1
ATOM 796 C CA . MET A 1 103 ? -22.25 -25.234 0.388 1 98.75 103 MET A CA 1
ATOM 797 C C . MET A 1 103 ? -20.781 -24.891 0.148 1 98.75 103 MET A C 1
ATOM 799 O O . MET A 1 103 ? -20.156 -24.203 0.95 1 98.75 103 MET A O 1
ATOM 803 N N . PRO A 1 104 ? -20.203 -25.5 -0.935 1 98.81 104 PRO A N 1
ATOM 804 C CA . PRO A 1 104 ? -18.906 -24.953 -1.339 1 98.81 104 PRO A CA 1
ATOM 805 C C . PRO A 1 104 ? -19 -23.484 -1.769 1 98.81 104 PRO A C 1
ATOM 807 O O . PRO A 1 104 ? -20.016 -23.062 -2.297 1 98.81 104 PRO A O 1
ATOM 810 N N . LEU A 1 105 ? -17.953 -22.75 -1.562 1 98.88 105 LEU A N 1
ATOM 811 C CA . LEU A 1 105 ? -17.969 -21.297 -1.755 1 98.88 105 LEU A CA 1
ATOM 812 C C . LEU A 1 105 ? -18.406 -20.938 -3.17 1 98.88 105 LEU A C 1
ATOM 814 O O . LEU A 1 105 ? -19.141 -19.969 -3.371 1 98.88 105 LEU A O 1
ATOM 818 N N . TYR A 1 106 ? -17.969 -21.703 -4.258 1 98.75 106 TYR A N 1
ATOM 819 C CA . TYR A 1 106 ? -18.297 -21.328 -5.629 1 98.75 106 TYR A CA 1
ATOM 820 C C . TYR A 1 106 ? -19.797 -21.281 -5.844 1 98.75 106 TYR A C 1
ATOM 822 O O . TYR A 1 106 ? -20.297 -20.547 -6.707 1 98.75 106 TYR A O 1
ATOM 830 N N . GLN A 1 107 ? -20.609 -21.984 -5.047 1 98.75 107 GLN A N 1
ATOM 831 C CA . GLN A 1 107 ? -22.062 -21.953 -5.148 1 98.75 107 GLN A CA 1
ATOM 832 C C . GLN A 1 107 ? -22.609 -20.594 -4.691 1 98.75 107 GLN A C 1
ATOM 834 O O . GLN A 1 107 ? -23.562 -20.078 -5.273 1 98.75 107 GLN A O 1
ATOM 839 N N . LEU A 1 108 ? -21.953 -20.062 -3.646 1 98.56 108 LEU A N 1
ATOM 840 C CA . LEU A 1 108 ? -22.391 -18.75 -3.146 1 98.56 108 LEU A CA 1
ATOM 841 C C . LEU A 1 108 ? -22 -17.641 -4.117 1 98.56 108 LEU A C 1
ATOM 843 O O . LEU A 1 108 ? -22.562 -16.547 -4.055 1 98.56 108 LEU A O 1
ATOM 847 N N . LEU A 1 109 ? -21.047 -17.922 -4.969 1 98.44 109 LEU A N 1
ATOM 848 C CA . LEU A 1 109 ? -20.609 -16.922 -5.941 1 98.44 109 LEU A CA 1
ATOM 849 C C . LEU A 1 109 ? -21.484 -16.953 -7.18 1 98.44 109 LEU A C 1
ATOM 851 O O . LEU A 1 109 ? -21.406 -16.047 -8.023 1 98.44 109 LEU A O 1
ATOM 855 N N . GLY A 1 110 ? -22.344 -17.922 -7.398 1 97.75 110 GLY A N 1
ATOM 856 C CA . GLY A 1 110 ? -23.25 -18 -8.531 1 97.75 110 GLY A CA 1
ATOM 857 C C . GLY A 1 110 ? -23.234 -19.359 -9.211 1 97.75 110 GLY A C 1
ATOM 858 O O . GLY A 1 110 ? -24.031 -19.625 -10.117 1 97.75 110 GLY A O 1
ATOM 859 N N . GLY A 1 111 ? -22.359 -20.234 -8.695 1 98.19 111 GLY A N 1
ATOM 860 C CA . GLY A 1 111 ? -22.25 -21.562 -9.281 1 98.19 111 GLY A CA 1
ATOM 861 C C . GLY A 1 111 ? -21.109 -21.688 -10.273 1 98.19 111 GLY A C 1
ATOM 862 O O . GLY A 1 111 ? -20.516 -20.688 -10.664 1 98.19 111 GLY A O 1
ATOM 863 N N . ALA A 1 112 ? -20.844 -22.875 -10.586 1 98.25 112 ALA A N 1
ATOM 864 C CA . ALA A 1 112 ? -19.703 -23.172 -11.461 1 98.25 112 ALA A CA 1
ATOM 865 C C . ALA A 1 112 ? -19.969 -22.672 -12.883 1 98.25 112 ALA A C 1
ATOM 867 O O . ALA A 1 112 ? -21.047 -22.906 -13.445 1 98.25 112 ALA A O 1
ATOM 868 N N . SER A 1 113 ? -19.031 -21.969 -13.43 1 98.31 113 SER A N 1
ATOM 869 C CA . SER A 1 113 ? -19.078 -21.531 -14.828 1 98.31 113 SER A CA 1
ATOM 870 C C . SER A 1 113 ? -18.328 -22.531 -15.727 1 98.31 113 SER A C 1
ATOM 872 O O . SER A 1 113 ? -18.375 -22.406 -16.953 1 98.31 113 SER A O 1
ATOM 874 N N . ARG A 1 114 ? -17.734 -23.547 -15.117 1 98.38 114 ARG A N 1
ATOM 875 C CA . ARG A 1 114 ? -16.922 -24.547 -15.812 1 98.38 114 ARG A CA 1
ATOM 876 C C . ARG A 1 114 ? -16.797 -25.812 -14.984 1 98.38 114 ARG A C 1
ATOM 878 O O . ARG A 1 114 ? -17.156 -25.828 -13.805 1 98.38 114 ARG A O 1
ATOM 885 N N . GLU A 1 115 ? -16.25 -26.812 -15.633 1 97.62 115 GLU A N 1
ATOM 886 C CA . GLU A 1 115 ? -16.172 -28.109 -14.969 1 97.62 115 GLU A CA 1
ATOM 887 C C . GLU A 1 115 ? -14.828 -28.297 -14.266 1 97.62 115 GLU A C 1
ATOM 889 O O . GLU A 1 115 ? -14.688 -29.156 -13.406 1 97.62 115 GLU A O 1
ATOM 894 N N . GLY A 1 116 ? -13.836 -27.578 -14.648 1 97.94 116 GLY A N 1
ATOM 895 C CA . GLY A 1 116 ? -12.5 -27.641 -14.078 1 97.94 116 GLY A CA 1
ATOM 896 C C . GLY A 1 116 ? -11.688 -26.375 -14.336 1 97.94 116 GLY A C 1
ATOM 897 O O . GLY A 1 116 ? -11.961 -25.641 -15.273 1 97.94 116 GLY A O 1
ATOM 898 N N . VAL A 1 117 ? -10.773 -26.141 -13.461 1 98.38 117 VAL A N 1
ATOM 899 C CA . VAL A 1 117 ? -9.875 -24.984 -13.539 1 98.38 117 VAL A CA 1
ATOM 900 C C . VAL A 1 117 ? -8.531 -25.422 -14.125 1 98.38 117 VAL A C 1
ATOM 902 O O . VAL A 1 117 ? -7.781 -26.156 -13.492 1 98.38 117 VAL A O 1
ATOM 905 N N . MET A 1 118 ? -8.273 -24.984 -15.359 1 98.56 118 MET A N 1
ATOM 906 C CA . MET A 1 118 ? -6.965 -25.266 -15.93 1 98.56 118 MET A CA 1
ATOM 907 C C . MET A 1 118 ? -5.855 -24.594 -15.125 1 98.56 118 MET A C 1
ATOM 909 O O . MET A 1 118 ? -5.984 -23.438 -14.742 1 98.56 118 MET A O 1
ATOM 913 N N . VAL A 1 119 ? -4.805 -25.359 -14.836 1 97.94 119 VAL A N 1
ATOM 914 C CA . VAL A 1 119 ? -3.689 -24.797 -14.086 1 97.94 119 VAL A CA 1
ATOM 915 C C . VAL A 1 119 ? -2.412 -24.875 -14.922 1 97.94 119 VAL A C 1
ATOM 917 O O . VAL A 1 119 ? -2.307 -25.703 -15.828 1 97.94 119 VAL A O 1
ATOM 920 N N . TYR A 1 120 ? -1.537 -23.953 -14.703 1 96.88 120 TYR A N 1
ATOM 921 C CA . TYR A 1 120 ? -0.221 -24.062 -15.32 1 96.88 120 TYR A CA 1
ATOM 922 C C . TYR A 1 120 ? 0.86 -24.281 -14.273 1 96.88 120 TYR A C 1
ATOM 924 O O . TYR A 1 120 ? 0.732 -23.828 -13.133 1 96.88 120 TYR A O 1
ATOM 932 N N . CYS A 1 121 ? 1.904 -25 -14.648 1 94.19 121 CYS A N 1
ATOM 933 C CA . CYS A 1 121 ? 3.037 -25.297 -13.781 1 94.19 121 CYS A CA 1
ATOM 934 C C . CYS A 1 121 ? 4.309 -24.641 -14.297 1 94.19 121 CYS A C 1
ATOM 936 O O . CYS A 1 121 ? 4.258 -23.812 -15.203 1 94.19 121 CYS A O 1
ATOM 938 N N . HIS A 1 122 ? 5.449 -24.953 -13.594 1 92.25 122 HIS A N 1
ATOM 939 C CA . HIS A 1 122 ? 6.715 -24.297 -13.898 1 92.25 122 HIS A CA 1
ATOM 940 C C . HIS A 1 122 ? 7.789 -25.328 -14.258 1 92.25 122 HIS A C 1
ATOM 942 O O . HIS A 1 122 ? 7.984 -26.297 -13.539 1 92.25 122 HIS A O 1
ATOM 948 N N . THR A 1 123 ? 8.359 -25.078 -15.375 1 91.69 123 THR A N 1
ATOM 949 C CA . THR A 1 123 ? 9.57 -25.797 -15.758 1 91.69 123 THR A CA 1
ATOM 950 C C . THR A 1 123 ? 10.797 -24.906 -15.625 1 91.69 123 THR A C 1
ATOM 952 O O . THR A 1 123 ? 10.758 -23.734 -15.992 1 91.69 123 THR A O 1
ATOM 955 N N . THR A 1 124 ? 11.812 -25.453 -14.961 1 87.56 124 THR A N 1
ATOM 956 C CA . THR A 1 124 ? 13.047 -24.688 -14.82 1 87.56 124 THR A CA 1
ATOM 957 C C . THR A 1 124 ? 14.258 -25.578 -15.102 1 87.56 124 THR A C 1
ATOM 959 O O . THR A 1 124 ? 14.148 -26.797 -15.125 1 87.56 124 THR A O 1
ATOM 962 N N . GLY A 1 125 ? 15.359 -24.969 -15.461 1 90.19 125 GLY A N 1
ATOM 963 C CA . GLY A 1 125 ? 16.625 -25.656 -15.727 1 90.19 125 GLY A CA 1
ATOM 964 C C . GLY A 1 125 ? 17.781 -24.688 -15.938 1 90.19 125 GLY A C 1
ATOM 965 O O . GLY A 1 125 ? 17.578 -23.516 -16.203 1 90.19 125 GLY A O 1
ATOM 966 N N . HIS A 1 126 ? 18.953 -25.25 -15.758 1 91.19 126 HIS A N 1
ATOM 967 C CA . HIS A 1 126 ? 20.141 -24.453 -15.977 1 91.19 126 HIS A CA 1
ATOM 968 C C . HIS A 1 126 ? 20.484 -24.375 -17.453 1 91.19 126 HIS A C 1
ATOM 970 O O . HIS A 1 126 ? 21.156 -23.422 -17.891 1 91.19 126 HIS A O 1
ATOM 976 N N . THR A 1 127 ? 20.062 -25.406 -18.203 1 93.38 127 THR A N 1
ATOM 977 C CA . THR A 1 127 ? 20.281 -25.438 -19.641 1 93.38 127 THR A CA 1
ATOM 978 C C . THR A 1 127 ? 18.969 -25.703 -20.375 1 93.38 127 THR A C 1
ATOM 980 O O . THR A 1 127 ? 17.984 -26.141 -19.766 1 93.38 127 THR A O 1
ATOM 983 N N . ILE A 1 128 ? 18.984 -25.484 -21.703 1 96.44 128 ILE A N 1
ATOM 984 C CA . ILE A 1 128 ? 17.812 -25.766 -22.516 1 96.44 128 ILE A CA 1
ATOM 985 C C . ILE A 1 128 ? 17.469 -27.25 -22.438 1 96.44 128 ILE A C 1
ATOM 987 O O . ILE A 1 128 ? 16.297 -27.609 -22.328 1 96.44 128 ILE A O 1
ATOM 991 N N . ASP A 1 129 ? 18.5 -28.062 -22.406 1 9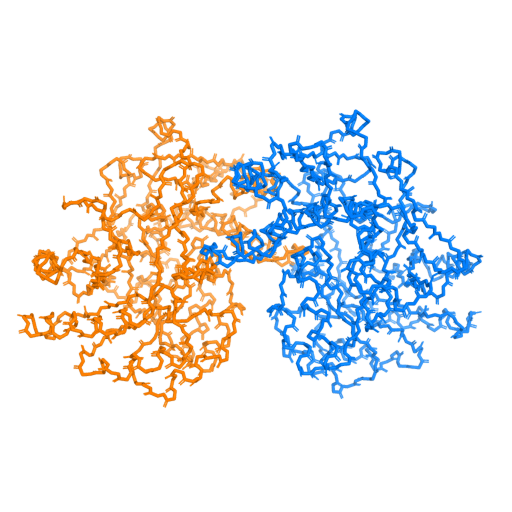6.56 129 ASP A N 1
ATOM 992 C CA . ASP A 1 129 ? 18.266 -29.5 -22.312 1 96.56 129 ASP A CA 1
ATOM 993 C C . ASP A 1 129 ? 17.547 -29.844 -21 1 96.56 129 ASP A C 1
ATOM 995 O O . ASP A 1 129 ? 16.641 -30.672 -21 1 96.56 129 ASP A O 1
ATOM 999 N N . ASP A 1 130 ? 18.016 -29.219 -19.922 1 95 130 ASP A N 1
ATOM 1000 C CA . ASP A 1 130 ? 17.359 -29.406 -18.641 1 95 130 ASP A CA 1
ATOM 1001 C C . ASP A 1 130 ? 15.875 -29.016 -18.719 1 95 130 ASP A C 1
ATOM 1003 O O . ASP A 1 130 ? 15.023 -29.719 -18.156 1 95 130 ASP A O 1
ATOM 1007 N N . VAL A 1 131 ? 15.609 -27.953 -19.359 1 95.81 131 VAL A N 1
ATOM 1008 C CA . VAL A 1 131 ? 14.25 -27.422 -19.469 1 95.81 131 VAL A CA 1
ATOM 1009 C C . VAL A 1 131 ? 13.391 -28.391 -20.297 1 95.81 131 VAL A C 1
ATOM 1011 O O . VAL A 1 131 ? 12.258 -28.688 -19.922 1 95.81 131 VAL A O 1
ATOM 1014 N N . LEU A 1 132 ? 13.93 -28.875 -21.422 1 97.81 132 LEU A N 1
ATOM 1015 C CA . LEU A 1 132 ? 13.188 -29.797 -22.281 1 97.81 132 LEU A CA 1
ATOM 1016 C C . LEU A 1 132 ? 12.836 -31.078 -21.531 1 97.81 132 LEU A C 1
ATOM 1018 O O . LEU A 1 132 ? 11.734 -31.609 -21.688 1 97.81 132 LEU A O 1
ATOM 1022 N N . GLU A 1 133 ? 13.75 -31.531 -20.719 1 96.69 133 GLU A N 1
ATOM 1023 C CA . GLU A 1 133 ? 13.492 -32.719 -19.922 1 96.69 133 GLU A CA 1
ATOM 1024 C C . GLU A 1 133 ? 12.391 -32.5 -18.891 1 96.69 133 GLU A C 1
ATOM 1026 O O . GLU A 1 133 ? 11.492 -33.312 -18.734 1 96.69 133 GLU A O 1
ATOM 1031 N N . ASP A 1 134 ? 12.523 -31.438 -18.203 1 95.31 134 ASP A N 1
ATOM 1032 C CA . ASP A 1 134 ? 11.523 -31.094 -17.188 1 95.31 134 ASP A CA 1
ATOM 1033 C C . ASP A 1 134 ? 10.164 -30.828 -17.828 1 95.31 134 ASP A C 1
ATOM 1035 O O . ASP A 1 134 ? 9.125 -31.188 -17.266 1 95.31 134 ASP A O 1
ATOM 1039 N N . TYR A 1 135 ? 10.148 -30.172 -18.984 1 96.81 135 TYR A N 1
ATOM 1040 C CA . TYR A 1 135 ? 8.93 -29.922 -19.75 1 96.81 135 TYR A CA 1
ATOM 1041 C C . TYR A 1 135 ? 8.227 -31.234 -20.078 1 96.81 135 TYR A C 1
ATOM 1043 O O . TYR A 1 135 ? 7.016 -31.359 -19.906 1 96.81 135 TYR A O 1
ATOM 1051 N N . ALA A 1 136 ? 8.992 -32.188 -20.531 1 97.69 136 ALA A N 1
ATOM 1052 C CA . ALA A 1 136 ? 8.445 -33.5 -20.875 1 97.69 136 ALA A CA 1
ATOM 1053 C C . ALA A 1 136 ? 7.785 -34.156 -19.672 1 97.69 136 ALA A C 1
ATOM 1055 O O . ALA A 1 136 ? 6.73 -34.781 -19.781 1 97.69 136 ALA A O 1
ATOM 1056 N N . ARG A 1 137 ? 8.43 -34.031 -18.562 1 96.19 137 ARG A N 1
ATOM 1057 C CA . ARG A 1 137 ? 7.895 -34.625 -17.328 1 96.19 137 ARG A CA 1
ATOM 1058 C C . ARG A 1 137 ? 6.535 -34 -16.984 1 96.19 137 ARG A C 1
ATOM 1060 O O . ARG A 1 137 ? 5.598 -34.719 -16.641 1 96.19 137 ARG A O 1
ATOM 1067 N N . HIS A 1 138 ? 6.414 -32.719 -17.047 1 96 138 HIS A N 1
ATOM 1068 C CA . HIS A 1 138 ? 5.168 -32.031 -16.734 1 96 138 HIS A CA 1
ATOM 1069 C C . HIS A 1 138 ? 4.086 -32.344 -17.75 1 96 138 HIS A C 1
ATOM 1071 O O . HIS A 1 138 ? 2.91 -32.469 -17.406 1 96 138 HIS A O 1
ATOM 1077 N N . LYS A 1 139 ? 4.508 -32.438 -19.016 1 97.06 139 LYS A N 1
ATOM 1078 C CA . LYS A 1 139 ? 3.576 -32.844 -20.062 1 97.06 139 LYS A CA 1
ATOM 1079 C C . LYS A 1 139 ? 3 -34.219 -19.75 1 97.06 139 LYS A C 1
ATOM 1081 O O . LYS A 1 139 ? 1.796 -34.438 -19.875 1 97.06 139 LYS A O 1
ATOM 1086 N N . GLU A 1 140 ? 3.84 -35.094 -19.328 1 97 140 GLU A N 1
ATOM 1087 C CA . GLU A 1 140 ? 3.422 -36.438 -18.984 1 97 140 GLU A CA 1
ATOM 1088 C C . GLU A 1 140 ? 2.471 -36.438 -17.797 1 97 140 GLU A C 1
ATOM 1090 O O . GLU A 1 140 ? 1.58 -37.281 -17.703 1 97 140 GLU A O 1
ATOM 1095 N N . GLN A 1 141 ? 2.654 -35.5 -16.906 1 95.94 141 GLN A N 1
ATOM 1096 C CA . GLN A 1 141 ? 1.788 -35.375 -15.75 1 95.94 141 GLN A CA 1
ATOM 1097 C C . GLN A 1 141 ? 0.4 -34.875 -16.141 1 95.94 141 GLN A C 1
ATOM 1099 O O . GLN A 1 141 ? -0.536 -34.938 -15.344 1 95.94 141 GLN A O 1
ATOM 1104 N N . GLY A 1 142 ? 0.316 -34.344 -17.359 1 97.25 142 GLY A N 1
ATOM 1105 C CA . GLY A 1 142 ? -0.998 -34 -17.875 1 97.25 142 GLY A CA 1
ATOM 1106 C C . GLY A 1 142 ? -1.234 -32.5 -17.953 1 97.25 142 GLY A C 1
ATOM 1107 O O . GLY A 1 142 ? -2.314 -32.062 -18.344 1 97.25 142 GLY A O 1
ATOM 1108 N N . PHE A 1 143 ? -0.237 -31.688 -17.594 1 97.69 143 PHE A N 1
ATOM 1109 C CA . PHE A 1 143 ? -0.404 -30.234 -17.641 1 97.69 143 PHE A CA 1
ATOM 1110 C C . PHE A 1 143 ? -0.652 -29.781 -19.078 1 97.69 143 PHE A C 1
ATOM 1112 O O . PHE A 1 143 ? -0.029 -30.281 -20.016 1 97.69 143 PHE A O 1
ATOM 1119 N N . LYS A 1 144 ? -1.614 -28.828 -19.219 1 97.94 144 LYS A N 1
ATOM 1120 C CA . LYS A 1 144 ? -1.937 -28.281 -20.531 1 97.94 144 LYS A CA 1
ATOM 1121 C C . LYS A 1 144 ? -1.237 -26.938 -20.75 1 97.94 144 LYS A C 1
ATOM 1123 O O . LYS A 1 144 ? -1.153 -26.453 -21.891 1 97.94 144 LYS A O 1
ATOM 1128 N N . ALA A 1 145 ? -0.752 -26.344 -19.719 1 98.38 145 ALA A N 1
ATOM 1129 C CA . ALA A 1 145 ? -0.045 -25.062 -19.719 1 98.38 145 ALA A CA 1
ATOM 1130 C C . ALA A 1 145 ? 1.219 -25.125 -18.875 1 98.38 145 ALA A C 1
ATOM 1132 O O . ALA A 1 145 ? 1.179 -25.578 -17.719 1 98.38 145 ALA A O 1
ATOM 1133 N N . ILE A 1 146 ? 2.33 -24.719 -19.453 1 97.81 146 ILE A N 1
ATOM 1134 C CA . ILE A 1 146 ? 3.621 -24.875 -18.797 1 97.81 146 ILE A CA 1
ATOM 1135 C C . ILE A 1 146 ? 4.457 -23.625 -18.984 1 97.81 146 ILE A C 1
ATOM 1137 O O . ILE A 1 146 ? 4.691 -23.188 -20.125 1 97.81 146 ILE A O 1
ATOM 1141 N N . ARG A 1 147 ? 4.82 -22.969 -17.906 1 96.75 147 ARG A N 1
ATOM 1142 C CA . ARG A 1 147 ? 5.727 -21.828 -17.969 1 96.75 147 ARG A CA 1
ATOM 1143 C C . ARG A 1 147 ? 7.184 -22.297 -17.984 1 96.75 147 ARG A C 1
ATOM 1145 O O . ARG A 1 147 ? 7.602 -23.078 -17.141 1 96.75 147 ARG A O 1
ATOM 1152 N N . VAL A 1 148 ? 7.941 -21.781 -18.891 1 96 148 VAL A N 1
ATOM 1153 C CA . VAL A 1 148 ? 9.328 -22.219 -19.016 1 96 148 VAL A CA 1
ATOM 1154 C C . VAL A 1 148 ? 10.266 -21.094 -18.625 1 96 148 VAL A C 1
ATOM 1156 O O . VAL A 1 148 ? 10.047 -19.938 -19 1 96 148 VAL A O 1
ATOM 1159 N N . GLN A 1 149 ? 11.141 -21.391 -17.797 1 93.62 149 GLN A N 1
ATOM 1160 C CA . GLN A 1 149 ? 12.25 -20.531 -17.406 1 93.62 149 GLN A CA 1
ATOM 1161 C C . GLN A 1 149 ? 13.578 -21.266 -17.5 1 93.62 149 GLN A C 1
ATOM 1163 O O . GLN A 1 149 ? 13.648 -22.469 -17.25 1 93.62 149 GLN A O 1
ATOM 1168 N N . CYS A 1 150 ? 14.656 -20.547 -17.859 1 93.75 150 CYS A N 1
ATOM 1169 C CA . CYS A 1 150 ? 15.977 -21.156 -18.016 1 93.75 150 CYS A CA 1
ATOM 1170 C C . CYS A 1 150 ? 17.078 -20.219 -17.516 1 93.75 150 CYS A C 1
ATOM 1172 O O . CYS A 1 150 ? 16.938 -18.984 -17.609 1 93.75 150 CYS A O 1
ATOM 1174 N N . GLY A 1 151 ? 18.078 -20.828 -16.938 1 92.62 151 GLY A N 1
ATOM 1175 C CA . GLY A 1 151 ? 19.281 -20.031 -16.719 1 92.62 151 GLY A CA 1
ATOM 1176 C C . GLY A 1 151 ? 19.844 -19.422 -17.984 1 92.62 151 GLY A C 1
ATOM 1177 O O . GLY A 1 151 ? 19.844 -20.078 -19.031 1 92.62 151 GLY A O 1
ATOM 1178 N N . VAL A 1 152 ? 20.219 -18.172 -17.891 1 93.56 152 VAL A N 1
ATOM 1179 C CA . VAL A 1 152 ? 20.766 -17.453 -19.047 1 93.56 152 VAL A CA 1
ATOM 1180 C C . VAL A 1 152 ? 22.281 -17.562 -19.062 1 93.56 152 VAL A C 1
ATOM 1182 O O . VAL A 1 152 ? 22.953 -17.188 -18.109 1 93.56 152 VAL A O 1
ATOM 1185 N N . PRO A 1 153 ? 22.812 -18.109 -20.141 1 91.75 153 PRO A N 1
ATOM 1186 C CA . PRO A 1 153 ? 24.266 -18.219 -20.219 1 91.75 153 PRO A CA 1
ATOM 1187 C C . PRO A 1 153 ? 24.984 -16.906 -19.953 1 91.75 153 PRO A C 1
ATOM 1189 O O . PRO A 1 153 ? 24.609 -15.867 -20.5 1 91.75 153 PRO A O 1
ATOM 1192 N N . GLY A 1 154 ? 25.969 -16.953 -19.047 1 89.44 154 GLY A N 1
ATOM 1193 C CA . GLY A 1 154 ? 26.75 -15.781 -18.719 1 89.44 154 GLY A CA 1
ATOM 1194 C C . GLY A 1 154 ? 26.219 -15.039 -17.5 1 89.44 154 GLY A C 1
ATOM 1195 O O . GLY A 1 154 ? 26.844 -14.078 -17.031 1 89.44 154 GLY A O 1
ATOM 1196 N N . MET A 1 155 ? 25.062 -15.414 -17.094 1 89.81 155 MET A N 1
ATOM 1197 C CA . MET A 1 155 ? 24.516 -14.898 -15.836 1 89.81 155 MET A CA 1
ATOM 1198 C C . MET A 1 155 ? 24.531 -15.977 -14.758 1 89.81 155 MET A C 1
ATOM 1200 O O . MET A 1 155 ? 23.875 -17.016 -14.891 1 89.81 155 MET A O 1
ATOM 1204 N N . LYS A 1 156 ? 25.359 -15.766 -13.781 1 79.56 156 LYS A N 1
ATOM 1205 C CA . LYS A 1 156 ? 25.594 -16.766 -12.742 1 79.56 156 LYS A CA 1
ATOM 1206 C C . LYS A 1 156 ? 24.297 -17.156 -12.055 1 79.56 156 LYS A C 1
ATOM 1208 O O . LYS A 1 156 ? 24.078 -18.328 -11.742 1 79.56 156 LYS A O 1
ATOM 1213 N N . THR A 1 157 ? 23.5 -16.203 -11.766 1 77.81 157 THR A N 1
ATOM 1214 C CA . THR A 1 157 ? 22.219 -16.484 -11.133 1 77.81 157 THR A CA 1
ATOM 1215 C C . THR A 1 157 ? 21.078 -15.828 -11.906 1 77.81 157 THR A C 1
ATOM 1217 O O . THR A 1 157 ? 21.266 -14.773 -12.508 1 77.81 157 THR A O 1
ATOM 1220 N N . THR A 1 158 ? 20.078 -16.688 -12.078 1 74.31 158 THR A N 1
ATOM 1221 C CA . THR A 1 158 ? 18.891 -16.156 -12.727 1 74.31 158 THR A CA 1
ATOM 1222 C C . THR A 1 158 ? 17.641 -16.5 -11.922 1 74.31 158 THR A C 1
ATOM 1224 O O . THR A 1 158 ? 17.516 -17.609 -11.398 1 74.31 158 THR A O 1
ATOM 1227 N N . TYR A 1 159 ? 16.828 -15.484 -11.758 1 74.44 159 TYR A N 1
ATOM 1228 C CA . TYR A 1 159 ? 15.562 -15.75 -11.086 1 74.44 159 TYR A CA 1
ATOM 1229 C C . TYR A 1 159 ? 14.773 -16.828 -11.82 1 74.44 159 TYR A C 1
ATOM 1231 O O . TYR A 1 159 ? 14.766 -16.875 -13.047 1 74.44 159 TYR A O 1
ATOM 1239 N N . GLY A 1 160 ? 14.156 -17.719 -11.07 1 68.12 160 GLY A N 1
ATOM 1240 C CA . GLY A 1 160 ? 13.305 -18.75 -11.648 1 68.12 160 GLY A CA 1
ATOM 1241 C C . GLY A 1 160 ? 13.984 -20.094 -11.742 1 68.12 160 GLY A C 1
ATOM 1242 O O . GLY A 1 160 ? 13.398 -21.062 -12.242 1 68.12 160 GLY A O 1
ATOM 1243 N N . MET A 1 161 ? 15.211 -20.109 -11.141 1 68.19 161 MET A N 1
ATOM 1244 C CA . MET A 1 161 ? 15.953 -21.359 -11.203 1 68.19 161 MET A CA 1
ATOM 1245 C C . MET A 1 161 ? 15.93 -22.078 -9.859 1 68.19 161 MET A C 1
ATOM 1247 O O . MET A 1 161 ? 16.078 -21.453 -8.812 1 68.19 161 MET A O 1
ATOM 1251 N N . ALA A 1 162 ? 15.594 -23.406 -9.945 1 68.19 162 ALA A N 1
ATOM 1252 C CA . ALA A 1 162 ? 15.711 -24.203 -8.742 1 68.19 162 ALA A CA 1
ATOM 1253 C C . ALA A 1 162 ? 17.156 -24.25 -8.242 1 68.19 162 ALA A C 1
ATOM 1255 O O . ALA A 1 162 ? 18.094 -24.188 -9.031 1 68.19 162 ALA A O 1
ATOM 1256 N N . LYS A 1 163 ? 17.469 -24.344 -7 1 67.81 163 LYS A N 1
ATOM 1257 C CA . LYS A 1 163 ? 18.781 -24.297 -6.352 1 67.81 163 LYS A CA 1
ATOM 1258 C C . LYS A 1 163 ? 19.516 -25.625 -6.52 1 67.81 163 LYS A C 1
ATOM 1260 O O . LYS A 1 163 ? 20.734 -25.688 -6.309 1 67.81 163 LYS A O 1
ATOM 1265 N N . GLY A 1 164 ? 18.672 -26.609 -6.879 1 61.88 164 GLY A N 1
ATOM 1266 C CA . GLY A 1 164 ? 19.281 -27.891 -7.152 1 61.88 164 GLY A CA 1
ATOM 1267 C C . GLY A 1 164 ? 18.469 -28.75 -8.109 1 61.88 164 GLY A C 1
ATOM 1268 O O . GLY A 1 164 ? 17.281 -28.516 -8.305 1 61.88 164 GLY A O 1
ATOM 1269 N N . LYS A 1 165 ? 19.266 -29.75 -8.789 1 59.47 165 LYS A N 1
ATOM 1270 C CA . LYS A 1 165 ? 18.625 -30.641 -9.75 1 59.47 165 LYS A CA 1
ATOM 1271 C C . LYS A 1 165 ? 17.5 -31.422 -9.102 1 59.47 165 LYS A C 1
ATOM 1273 O O . LYS A 1 165 ? 17.688 -32.062 -8.055 1 59.47 165 LYS A O 1
ATOM 1278 N N . GLY A 1 166 ? 16.344 -31.391 -9.703 1 58.78 166 GLY A N 1
ATOM 1279 C CA . GLY A 1 166 ? 15.211 -32.156 -9.242 1 58.78 166 GLY A CA 1
ATOM 1280 C C . GLY A 1 166 ? 14.461 -31.516 -8.102 1 58.78 166 GLY A C 1
ATOM 1281 O O . GLY A 1 166 ? 13.438 -32.031 -7.645 1 58.78 166 GLY A O 1
ATOM 1282 N N . LEU A 1 167 ? 14.938 -30.391 -7.578 1 66.5 167 LEU A N 1
ATOM 1283 C CA . LEU A 1 167 ? 14.258 -29.734 -6.477 1 66.5 167 LEU A CA 1
ATOM 1284 C C . LEU A 1 167 ? 13.203 -28.75 -7 1 66.5 167 LEU A C 1
ATOM 1286 O O . LEU A 1 167 ? 13.352 -28.203 -8.094 1 66.5 167 LEU A O 1
ATOM 1290 N N . ALA A 1 168 ? 12.18 -28.703 -6.203 1 66.81 168 ALA A N 1
ATOM 1291 C CA . ALA A 1 168 ? 11.164 -27.688 -6.531 1 66.81 168 ALA A CA 1
ATOM 1292 C C . ALA A 1 168 ? 11.75 -26.281 -6.484 1 66.81 168 ALA A C 1
ATOM 1294 O O . ALA A 1 168 ? 12.648 -26 -5.684 1 66.81 168 ALA A O 1
ATOM 1295 N N . TYR A 1 169 ? 11.383 -25.5 -7.336 1 71.06 169 TYR A N 1
ATOM 1296 C CA . TYR A 1 169 ? 11.82 -24.109 -7.387 1 71.06 169 TYR A CA 1
ATOM 1297 C C . TYR A 1 169 ? 11.406 -23.359 -6.129 1 71.06 169 TYR A C 1
ATOM 1299 O O . TYR A 1 169 ? 10.25 -23.422 -5.715 1 71.06 169 TYR A O 1
ATOM 1307 N N . GLU A 1 170 ? 12.391 -22.75 -5.371 1 76.56 170 GLU A N 1
ATOM 1308 C CA . GLU A 1 170 ? 12.188 -21.875 -4.23 1 76.56 170 GLU A CA 1
ATOM 1309 C C . GLU A 1 170 ? 12.984 -20.578 -4.391 1 76.56 170 GLU A C 1
ATOM 1311 O O . GLU A 1 170 ? 14.195 -20.562 -4.18 1 76.56 170 GLU A O 1
ATOM 1316 N N . PRO A 1 171 ? 12.25 -19.562 -4.695 1 78.19 171 PRO A N 1
ATOM 1317 C CA . PRO A 1 171 ? 13 -18.344 -4.996 1 78.19 171 PRO A CA 1
ATOM 1318 C C . PRO A 1 171 ? 13.469 -17.609 -3.736 1 78.19 171 PRO A C 1
ATOM 1320 O O . PRO A 1 171 ? 14.438 -16.844 -3.785 1 78.19 171 PRO A O 1
ATOM 1323 N N . ALA A 1 172 ? 12.805 -17.812 -2.668 1 86.31 172 ALA A N 1
ATOM 1324 C CA . ALA A 1 172 ? 13.18 -17.094 -1.453 1 86.31 172 ALA A CA 1
ATOM 1325 C C . ALA A 1 172 ? 14.391 -17.75 -0.781 1 86.31 172 ALA A C 1
ATOM 1327 O O . ALA A 1 172 ? 14.477 -18.969 -0.702 1 86.31 172 ALA A O 1
ATOM 1328 N N . THR A 1 173 ? 15.312 -16.984 -0.338 1 89.56 173 THR A N 1
ATOM 1329 C CA . THR A 1 173 ? 16.5 -17.422 0.386 1 89.56 173 THR A CA 1
ATOM 1330 C C . THR A 1 173 ? 16.297 -17.266 1.891 1 89.56 173 THR A C 1
ATOM 1332 O O . THR A 1 173 ? 15.93 -16.188 2.361 1 89.56 173 THR A O 1
ATOM 1335 N N . LYS A 1 174 ? 16.578 -18.391 2.602 1 92.75 174 LYS A N 1
ATOM 1336 C CA . LYS A 1 174 ? 16.484 -18.312 4.059 1 92.75 174 LYS A CA 1
ATOM 1337 C C . LYS A 1 174 ? 17.578 -17.422 4.637 1 92.75 174 LYS A C 1
ATOM 1339 O O . LYS A 1 174 ? 18.688 -17.359 4.109 1 92.75 174 LYS A O 1
ATOM 1344 N N . GLY A 1 175 ? 17.219 -16.766 5.77 1 93.12 175 GLY A N 1
ATOM 1345 C CA . GLY A 1 175 ? 18.141 -15.828 6.395 1 93.12 175 GLY A CA 1
ATOM 1346 C C . GLY A 1 175 ? 17.609 -14.398 6.41 1 93.12 175 GLY A C 1
ATOM 1347 O O . GLY A 1 175 ? 16.469 -14.148 6.016 1 93.12 175 GLY A O 1
ATOM 1348 N N . GLN A 1 176 ? 18.484 -13.477 6.816 1 93.12 176 GLN A N 1
ATOM 1349 C CA . GLN A 1 176 ? 18.062 -12.102 7.055 1 93.12 176 GLN A CA 1
ATOM 1350 C C . GLN A 1 176 ? 18.344 -11.219 5.84 1 93.12 176 GLN A C 1
ATOM 1352 O O . GLN A 1 176 ? 17.938 -10.055 5.797 1 93.12 176 GLN A O 1
ATOM 1357 N N . TRP A 1 177 ? 19.031 -11.789 4.836 1 94.19 177 TRP A N 1
ATOM 1358 C CA . TRP A 1 177 ? 19.438 -11 3.672 1 94.19 177 TRP A CA 1
ATOM 1359 C C . TRP A 1 177 ? 18.938 -11.648 2.381 1 94.19 177 TRP A C 1
ATOM 1361 O O . TRP A 1 177 ? 19.031 -12.875 2.223 1 94.19 177 TRP A O 1
ATOM 1371 N N . PRO A 1 178 ? 18.453 -10.828 1.455 1 94.5 178 PRO A N 1
ATOM 1372 C CA . PRO A 1 178 ? 18.125 -11.391 0.142 1 94.5 178 PRO A CA 1
ATOM 1373 C C . PRO A 1 178 ? 19.359 -11.703 -0.69 1 94.5 178 PRO A C 1
ATOM 1375 O O . PRO A 1 178 ? 20.406 -11.07 -0.511 1 94.5 178 PRO A O 1
ATOM 1378 N N . GLU A 1 179 ? 19.219 -12.656 -1.505 1 93.38 179 GLU A N 1
ATOM 1379 C CA . GLU A 1 179 ? 20.25 -12.883 -2.512 1 93.38 179 GLU A CA 1
ATOM 1380 C C . GLU A 1 179 ? 20.297 -11.75 -3.529 1 93.38 179 GLU A C 1
ATOM 1382 O O . GLU A 1 179 ? 19.25 -11.25 -3.955 1 93.38 179 GLU A O 1
ATOM 1387 N N . GLU A 1 180 ? 21.484 -11.266 -3.848 1 93.12 180 GLU A N 1
ATOM 1388 C CA . GLU A 1 180 ? 21.641 -10.305 -4.934 1 93.12 180 GLU A CA 1
ATOM 1389 C C . GLU A 1 180 ? 22.047 -11 -6.234 1 93.12 180 GLU A C 1
ATOM 1391 O O . GLU A 1 180 ? 23.125 -11.594 -6.324 1 93.12 180 GLU A O 1
ATOM 1396 N N . GLN A 1 181 ? 21.188 -10.875 -7.176 1 92.94 181 GLN A N 1
ATOM 1397 C CA . GLN A 1 181 ? 21.391 -11.539 -8.461 1 92.94 181 GLN A CA 1
ATOM 1398 C C . GLN A 1 181 ? 21.844 -10.547 -9.523 1 92.94 181 GLN A C 1
ATOM 1400 O O . GLN A 1 181 ? 21.469 -9.375 -9.484 1 92.94 181 GLN A O 1
ATOM 1405 N N . LEU A 1 182 ? 22.656 -11.078 -10.406 1 93.19 182 LEU A N 1
ATOM 1406 C CA . LEU A 1 182 ? 23.109 -10.266 -11.539 1 93.19 182 LEU A CA 1
ATOM 1407 C C . LEU A 1 182 ? 22.094 -10.32 -12.672 1 93.19 182 LEU A C 1
ATOM 1409 O O . LEU A 1 182 ? 21.562 -11.383 -12.992 1 93.19 182 LEU A O 1
ATOM 1413 N N . TRP A 1 183 ? 21.859 -9.188 -13.305 1 95.12 183 TRP A N 1
ATOM 1414 C CA . TRP A 1 183 ? 20.938 -9.109 -14.438 1 95.12 183 TRP A CA 1
ATOM 1415 C C . TRP A 1 183 ? 21.625 -8.461 -15.641 1 95.12 183 TRP A C 1
ATOM 1417 O O . TRP A 1 183 ? 22.297 -7.434 -15.5 1 95.12 183 TRP A O 1
ATOM 1427 N N . SER A 1 184 ? 21.5 -9.102 -16.703 1 95.69 184 SER A N 1
ATOM 1428 C CA . SER A 1 184 ? 21.875 -8.547 -18 1 95.69 184 SER A CA 1
ATOM 1429 C C . SER A 1 184 ? 20.75 -8.688 -19.016 1 95.69 184 SER A C 1
ATOM 1431 O O . SER A 1 184 ? 20.484 -9.789 -19.5 1 95.69 184 SER A O 1
ATOM 1433 N N . THR A 1 185 ? 20.172 -7.605 -19.469 1 95.94 185 THR A N 1
ATOM 1434 C CA . THR A 1 185 ? 19.062 -7.605 -20.406 1 95.94 185 THR A CA 1
ATOM 1435 C C . THR A 1 185 ? 19.5 -8.133 -21.766 1 95.94 185 THR A C 1
ATOM 1437 O O . THR A 1 185 ? 18.766 -8.891 -22.406 1 95.94 185 THR A O 1
ATOM 1440 N N . GLU A 1 186 ? 20.703 -7.766 -22.156 1 95.69 186 GLU A N 1
ATOM 1441 C CA . GLU A 1 186 ? 21.203 -8.18 -23.469 1 95.69 186 GLU A CA 1
ATOM 1442 C C . GLU A 1 186 ? 21.344 -9.695 -23.547 1 95.69 186 GLU A C 1
ATOM 1444 O O . GLU A 1 186 ? 20.891 -10.312 -24.516 1 95.69 186 GLU A O 1
ATOM 1449 N N . LYS A 1 187 ? 21.906 -10.234 -22.547 1 96.12 187 LYS A N 1
ATOM 1450 C CA . LYS A 1 187 ? 22.078 -11.688 -22.531 1 96.12 187 LYS A CA 1
ATOM 1451 C C . LYS A 1 187 ? 20.719 -12.391 -22.469 1 96.12 187 LYS A C 1
ATOM 1453 O O . LYS A 1 187 ? 20.516 -13.398 -23.156 1 96.12 187 LYS A O 1
ATOM 1458 N N . TYR A 1 188 ? 19.844 -11.875 -21.688 1 96.25 188 TYR A N 1
ATOM 1459 C CA . TYR A 1 188 ? 18.5 -12.43 -21.547 1 96.25 188 TYR A CA 1
ATOM 1460 C C . TYR A 1 188 ? 17.766 -12.414 -22.891 1 96.25 188 TYR A C 1
ATOM 1462 O O . TYR A 1 188 ? 17.203 -13.43 -23.312 1 96.25 188 TYR A O 1
ATOM 1470 N N . LEU A 1 189 ? 17.812 -11.258 -23.609 1 97.25 189 LEU A N 1
ATOM 1471 C CA . LEU A 1 189 ? 17.062 -11.07 -24.844 1 97.25 189 LEU A CA 1
ATOM 1472 C C . LEU A 1 189 ? 17.672 -11.914 -25.969 1 97.25 189 LEU A C 1
ATOM 1474 O O . LEU A 1 189 ? 16.953 -12.367 -26.859 1 97.25 189 LEU A O 1
ATOM 1478 N N . ASP A 1 190 ? 18.953 -12.117 -25.922 1 96.69 190 ASP A N 1
ATOM 1479 C CA . ASP A 1 190 ? 19.641 -12.93 -26.922 1 96.69 190 ASP A CA 1
ATOM 1480 C C . ASP A 1 190 ? 19.312 -14.414 -26.734 1 96.69 190 ASP A C 1
ATOM 1482 O O . ASP A 1 190 ? 19.219 -15.156 -27.719 1 96.69 190 ASP A O 1
ATOM 1486 N N . PHE A 1 191 ? 19.109 -14.812 -25.578 1 96.94 191 PHE A N 1
ATOM 1487 C CA . PHE A 1 191 ? 19.047 -16.234 -25.25 1 96.94 191 PHE A CA 1
ATOM 1488 C C . PHE A 1 191 ? 17.594 -16.719 -25.234 1 96.94 191 PHE A C 1
ATOM 1490 O O . PHE A 1 191 ? 17.297 -17.781 -25.781 1 96.94 191 PHE A O 1
ATOM 1497 N N . THR A 1 192 ? 16.688 -16.062 -24.656 1 97.06 192 THR A N 1
ATOM 1498 C CA . THR A 1 192 ? 15.375 -16.578 -24.266 1 97.06 192 THR A CA 1
ATOM 1499 C C . THR A 1 192 ? 14.578 -17.016 -25.484 1 97.06 192 THR A C 1
ATOM 1501 O O . THR A 1 192 ? 13.891 -18.047 -25.453 1 97.06 192 THR A O 1
ATOM 1504 N N . PRO A 1 193 ? 14.648 -16.234 -26.625 1 97.88 193 PRO A N 1
ATOM 1505 C CA . PRO A 1 193 ? 13.93 -16.734 -27.812 1 97.88 193 PRO A CA 1
ATOM 1506 C C . PRO A 1 193 ? 14.391 -18.109 -28.25 1 97.88 193 PRO A C 1
ATOM 1508 O O . PRO A 1 193 ? 13.594 -18.906 -28.766 1 97.88 193 PRO A O 1
ATOM 1511 N N . LYS A 1 194 ? 15.664 -18.422 -28.016 1 97.88 194 LYS A N 1
ATOM 1512 C CA . LYS A 1 194 ? 16.188 -19.734 -28.375 1 97.88 194 LYS A CA 1
ATOM 1513 C C . LYS A 1 194 ? 15.547 -20.828 -27.516 1 97.88 194 LYS A C 1
ATOM 1515 O O . LYS A 1 194 ? 15.398 -21.969 -27.969 1 97.88 194 LYS A O 1
ATOM 1520 N N . LEU A 1 195 ? 15.234 -20.484 -26.328 1 97.56 195 LEU A N 1
ATOM 1521 C CA . LEU A 1 195 ? 14.539 -21.391 -25.438 1 97.56 195 LEU A CA 1
ATOM 1522 C C . LEU A 1 195 ? 13.188 -21.797 -26.016 1 97.56 195 LEU A C 1
ATOM 1524 O O . LEU A 1 195 ? 12.844 -22.984 -26.047 1 97.56 195 LEU A O 1
ATOM 1528 N N . PHE A 1 196 ? 12.414 -20.844 -26.516 1 98.38 196 PHE A N 1
ATOM 1529 C CA . PHE A 1 196 ? 11.086 -21.109 -27.047 1 98.38 196 PHE A CA 1
ATOM 1530 C C . PHE A 1 196 ? 11.172 -21.906 -28.344 1 98.38 196 PHE A C 1
ATOM 1532 O O . PHE A 1 196 ? 10.344 -22.781 -28.594 1 98.38 196 PHE A O 1
ATOM 1539 N N . ASP A 1 197 ? 12.172 -21.516 -29.109 1 98.44 197 ASP A N 1
ATOM 1540 C CA . ASP A 1 197 ? 12.414 -22.266 -30.344 1 98.44 197 ASP A CA 1
ATOM 1541 C C . ASP A 1 197 ? 12.633 -23.75 -30.047 1 98.44 197 ASP A C 1
ATOM 1543 O O . ASP A 1 197 ? 12.047 -24.609 -30.703 1 98.44 197 ASP A O 1
ATOM 1547 N N . ALA A 1 198 ? 13.438 -24.031 -29.062 1 98.44 198 ALA A N 1
ATOM 1548 C CA . ALA A 1 198 ? 13.758 -25.406 -28.672 1 98.44 198 ALA A CA 1
ATOM 1549 C C . ALA A 1 198 ? 12.516 -26.141 -28.172 1 98.44 198 ALA A C 1
ATOM 1551 O O . ALA A 1 198 ? 12.281 -27.281 -28.547 1 98.44 198 ALA A O 1
ATOM 1552 N N . VAL A 1 199 ? 11.703 -25.516 -27.359 1 98.44 199 VAL A N 1
ATOM 1553 C CA . VAL A 1 199 ? 10.508 -26.125 -26.797 1 98.44 199 VAL A CA 1
ATOM 1554 C C . VAL A 1 199 ? 9.516 -26.453 -27.906 1 98.44 199 VAL A C 1
ATOM 1556 O O . VAL A 1 199 ? 9 -27.578 -27.969 1 98.44 199 VAL A O 1
ATOM 1559 N N . ARG A 1 200 ? 9.242 -25.484 -28.797 1 98.62 200 ARG A N 1
ATOM 1560 C CA . ARG A 1 200 ? 8.258 -25.688 -29.859 1 98.62 200 ARG A CA 1
ATOM 1561 C C . ARG A 1 200 ? 8.742 -26.719 -30.875 1 98.62 200 ARG A C 1
ATOM 1563 O O . ARG A 1 200 ? 7.949 -27.516 -31.375 1 98.62 200 ARG A O 1
ATOM 1570 N N . ASN A 1 201 ? 10.016 -26.672 -31.172 1 98.38 201 ASN A N 1
ATOM 1571 C CA . ASN A 1 201 ? 10.562 -27.656 -32.094 1 98.38 201 ASN A CA 1
ATOM 1572 C C . ASN A 1 201 ? 10.445 -29.078 -31.547 1 98.38 201 ASN A C 1
ATOM 1574 O O . ASN A 1 201 ? 10.266 -30.031 -32.312 1 98.38 201 ASN A O 1
ATOM 1578 N N . THR A 1 202 ? 10.617 -29.188 -30.266 1 98.44 202 THR A N 1
ATOM 1579 C CA . THR A 1 202 ? 10.625 -30.5 -29.625 1 98.44 202 THR A CA 1
ATOM 1580 C C . THR A 1 202 ? 9.203 -30.984 -29.359 1 98.44 202 THR A C 1
ATOM 1582 O O . THR A 1 202 ? 8.898 -32.156 -29.547 1 98.44 202 THR A O 1
ATOM 1585 N N . PHE A 1 203 ? 8.32 -30.125 -28.891 1 98.19 203 PHE A N 1
ATOM 1586 C CA . PHE A 1 203 ? 7.062 -30.594 -28.328 1 98.19 203 PHE A CA 1
ATOM 1587 C C . PHE A 1 203 ? 5.883 -30.078 -29.141 1 98.19 203 PHE A C 1
ATOM 1589 O O . PHE A 1 203 ? 4.742 -30.484 -28.922 1 98.19 203 PHE A O 1
ATOM 1596 N N . GLY A 1 204 ? 6.105 -29.203 -30.094 1 98 204 GLY A N 1
ATOM 1597 C CA . GLY A 1 204 ? 5.027 -28.641 -30.891 1 98 204 GLY A CA 1
ATOM 1598 C C . GLY A 1 204 ? 4.195 -27.625 -30.125 1 98 204 GLY A C 1
ATOM 1599 O O . GLY A 1 204 ? 4.719 -26.891 -29.297 1 98 204 GLY A O 1
ATOM 1600 N N . PHE A 1 205 ? 2.875 -27.469 -30.516 1 97.88 205 PHE A N 1
ATOM 1601 C CA . PHE A 1 205 ? 2.064 -26.344 -30.062 1 97.88 205 PHE A CA 1
ATOM 1602 C C . PHE A 1 205 ? 0.852 -26.844 -29.281 1 97.88 205 PHE A C 1
ATOM 1604 O O . PHE A 1 205 ? -0.094 -26.078 -29.047 1 97.88 205 PHE A O 1
ATOM 1611 N N . ASN A 1 206 ? 0.857 -28.062 -28.844 1 96.56 206 ASN A N 1
ATOM 1612 C CA . ASN A 1 206 ? -0.327 -28.625 -28.203 1 96.56 206 ASN A CA 1
ATOM 1613 C C . ASN A 1 206 ? -0.528 -28.062 -26.797 1 96.56 206 ASN A C 1
ATOM 1615 O O . ASN A 1 206 ? -1.663 -27.859 -26.359 1 96.56 206 ASN A O 1
ATOM 1619 N N . GLU A 1 207 ? 0.542 -27.922 -26.031 1 97.88 207 GLU A N 1
ATOM 1620 C CA . GLU A 1 207 ? 0.471 -27.297 -24.719 1 97.88 207 GLU A CA 1
ATOM 1621 C C . GLU A 1 207 ? 0.686 -25.797 -24.812 1 97.88 207 GLU A C 1
ATOM 1623 O O . GLU A 1 207 ? 1.429 -25.312 -25.672 1 97.88 207 GLU A O 1
ATOM 1628 N N . HIS A 1 208 ? -0.025 -25.078 -23.922 1 98.44 208 HIS A N 1
ATOM 1629 C CA . HIS A 1 208 ? 0.226 -23.641 -23.812 1 98.44 208 HIS A CA 1
ATOM 1630 C C . HIS A 1 208 ? 1.604 -23.375 -23.219 1 98.44 208 HIS A C 1
ATOM 1632 O O . HIS A 1 208 ? 2.02 -24.047 -22.266 1 98.44 208 HIS A O 1
ATOM 1638 N N . LEU A 1 209 ? 2.279 -22.453 -23.797 1 98.44 209 LEU A N 1
ATOM 1639 C CA . LEU A 1 209 ? 3.611 -22.047 -23.359 1 98.44 209 LEU A CA 1
ATOM 1640 C C . LEU A 1 209 ? 3.586 -20.656 -22.734 1 98.44 209 LEU A C 1
ATOM 1642 O O . LEU A 1 209 ? 3.08 -19.719 -23.344 1 98.44 209 LEU A O 1
ATOM 1646 N N . LEU A 1 210 ? 4.062 -20.547 -21.453 1 98.19 210 LEU A N 1
ATOM 1647 C CA . LEU A 1 210 ? 4.109 -19.266 -20.75 1 98.19 210 LEU A CA 1
ATOM 1648 C C . LEU A 1 210 ? 5.547 -18.891 -20.391 1 98.19 210 LEU A C 1
ATOM 1650 O O . LEU A 1 210 ? 6.426 -19.75 -20.359 1 98.19 210 LEU A O 1
ATOM 1654 N N . HIS A 1 211 ? 5.773 -17.641 -20.125 1 97.44 211 HIS A N 1
ATOM 1655 C CA . HIS A 1 211 ? 7.07 -17.156 -19.672 1 97.44 211 HIS A CA 1
ATOM 1656 C C . HIS A 1 211 ? 6.918 -15.891 -18.844 1 97.44 211 HIS A C 1
ATOM 1658 O O . HIS A 1 211 ? 6 -15.094 -19.062 1 97.44 211 HIS A O 1
ATOM 1664 N N . ASP A 1 212 ? 7.777 -15.742 -17.891 1 96 212 ASP A N 1
ATOM 1665 C CA . ASP A 1 212 ? 7.746 -14.602 -16.984 1 96 212 ASP A CA 1
ATOM 1666 C C . ASP A 1 212 ? 9.039 -13.797 -17.062 1 96 212 ASP A C 1
ATOM 1668 O O . ASP A 1 212 ? 10.133 -14.344 -16.922 1 96 212 ASP A O 1
ATOM 1672 N N . MET A 1 213 ? 8.844 -12.484 -17.25 1 95.5 213 MET A N 1
ATOM 1673 C CA . MET A 1 213 ? 10.016 -11.617 -17.375 1 95.5 213 MET A CA 1
ATOM 1674 C C . MET A 1 213 ? 10.312 -10.906 -16.062 1 95.5 213 MET A C 1
ATOM 1676 O O . MET A 1 213 ? 11.375 -10.312 -15.906 1 95.5 213 MET A O 1
ATOM 1680 N N . HIS A 1 214 ? 9.422 -10.938 -15.102 1 92.81 214 HIS A N 1
ATOM 1681 C CA . HIS A 1 214 ? 9.586 -10.438 -13.742 1 92.81 214 HIS A CA 1
ATOM 1682 C C . HIS A 1 214 ? 9.891 -8.945 -13.734 1 92.81 214 HIS A C 1
ATOM 1684 O O . HIS A 1 214 ? 10.789 -8.492 -13.016 1 92.81 214 HIS A O 1
ATOM 1690 N N . HIS A 1 215 ? 9.32 -8.18 -14.625 1 95.12 215 HIS A N 1
ATOM 1691 C CA . HIS A 1 215 ? 9.32 -6.727 -14.688 1 95.12 215 HIS A CA 1
ATOM 1692 C C . HIS A 1 215 ? 10.695 -6.191 -15.078 1 95.12 215 HIS A C 1
ATOM 1694 O O . HIS A 1 215 ? 11.016 -5.031 -14.805 1 95.12 215 HIS A O 1
ATOM 1700 N N . ARG A 1 216 ? 11.555 -6.91 -15.688 1 95.56 216 ARG A N 1
ATOM 1701 C CA . ARG A 1 216 ? 12.961 -6.508 -15.734 1 95.56 216 ARG A CA 1
ATOM 1702 C C . ARG A 1 216 ? 13.289 -5.816 -17.047 1 95.56 216 ARG A C 1
ATOM 1704 O O . ARG A 1 216 ? 14.406 -5.328 -17.234 1 95.56 216 ARG A O 1
ATOM 1711 N N . LEU A 1 217 ? 12.328 -5.762 -17.938 1 97.75 217 LEU A N 1
ATOM 1712 C CA . LEU A 1 217 ? 12.602 -5.125 -19.234 1 97.75 217 LEU A CA 1
ATOM 1713 C C . LEU A 1 217 ? 12.031 -3.713 -19.266 1 97.75 217 LEU A C 1
ATOM 1715 O O . LEU A 1 217 ? 11.023 -3.424 -18.609 1 97.75 217 LEU A O 1
ATOM 1719 N N . THR A 1 218 ? 12.703 -2.857 -19.984 1 97.38 218 THR A N 1
ATOM 1720 C CA . THR A 1 218 ? 12.055 -1.604 -20.359 1 97.38 218 THR A CA 1
ATOM 1721 C C . THR A 1 218 ? 10.922 -1.852 -21.344 1 97.38 218 THR A C 1
ATOM 1723 O O . THR A 1 218 ? 10.852 -2.916 -21.969 1 97.38 218 THR A O 1
ATOM 1726 N N . PRO A 1 219 ? 10.039 -0.863 -21.531 1 98 219 PRO A N 1
ATOM 1727 C CA . PRO A 1 219 ? 8.906 -1.082 -22.438 1 98 219 PRO A CA 1
ATOM 1728 C C . PRO A 1 219 ? 9.344 -1.404 -23.859 1 98 219 PRO A C 1
ATOM 1730 O O . PRO A 1 219 ? 8.781 -2.295 -24.5 1 98 219 PRO A O 1
ATOM 1733 N N . ILE A 1 220 ? 10.352 -0.734 -24.344 1 98.19 220 ILE A N 1
ATOM 1734 C CA . ILE A 1 220 ? 10.766 -0.958 -25.719 1 98.19 220 ILE A CA 1
ATOM 1735 C C . ILE A 1 220 ? 11.477 -2.309 -25.828 1 98.19 220 ILE A C 1
ATOM 1737 O O . ILE A 1 220 ? 11.367 -2.99 -26.844 1 98.19 220 ILE A O 1
ATOM 1741 N N . GLU A 1 221 ? 12.188 -2.717 -24.797 1 98.12 221 GLU A N 1
ATOM 1742 C CA . GLU A 1 221 ? 12.781 -4.051 -24.766 1 98.12 221 GLU A CA 1
ATOM 1743 C C . GLU A 1 221 ? 11.695 -5.129 -24.734 1 98.12 221 GLU A C 1
ATOM 1745 O O . GLU A 1 221 ? 11.812 -6.145 -25.422 1 98.12 221 GLU A O 1
ATOM 1750 N N . ALA A 1 222 ? 10.703 -4.914 -23.969 1 98.56 222 ALA A N 1
ATOM 1751 C CA . ALA A 1 222 ? 9.578 -5.844 -23.891 1 98.56 222 ALA A CA 1
ATOM 1752 C C . ALA A 1 222 ? 8.859 -5.941 -25.234 1 98.56 222 ALA A C 1
ATOM 1754 O O . ALA A 1 222 ? 8.461 -7.031 -25.656 1 98.56 222 ALA A O 1
ATOM 1755 N N . ALA A 1 223 ? 8.68 -4.785 -25.828 1 98.5 223 ALA A N 1
ATOM 1756 C CA . ALA A 1 223 ? 8.062 -4.75 -27.156 1 98.5 223 ALA A CA 1
ATOM 1757 C C . ALA A 1 223 ? 8.875 -5.566 -28.156 1 98.5 223 ALA A C 1
ATOM 1759 O O . ALA A 1 223 ? 8.32 -6.363 -28.906 1 98.5 223 ALA A O 1
ATOM 1760 N N . ARG A 1 224 ? 10.133 -5.32 -28.156 1 98.06 224 ARG A N 1
ATOM 1761 C CA . ARG A 1 224 ? 11.023 -6.062 -29.031 1 98.06 224 ARG A CA 1
ATOM 1762 C C . ARG A 1 224 ? 10.945 -7.559 -28.766 1 98.06 224 ARG A C 1
ATOM 1764 O O . ARG A 1 224 ? 10.852 -8.359 -29.703 1 98.06 224 ARG A O 1
ATOM 1771 N N . PHE A 1 225 ? 11.008 -7.906 -27.547 1 98.25 225 PHE A N 1
ATOM 1772 C CA . PHE A 1 225 ? 10.922 -9.305 -27.141 1 98.25 225 PHE A CA 1
ATOM 1773 C C . PHE A 1 225 ? 9.617 -9.93 -27.625 1 98.25 225 PHE A C 1
ATOM 1775 O O . PHE A 1 225 ? 9.625 -10.984 -28.25 1 98.25 225 PHE A O 1
ATOM 1782 N N . GLY A 1 226 ? 8.531 -9.297 -27.312 1 98.62 226 GLY A N 1
ATOM 1783 C CA . GLY A 1 226 ? 7.227 -9.789 -27.719 1 98.62 226 GLY A CA 1
ATOM 1784 C C . GLY A 1 226 ? 7.113 -10.016 -29.203 1 98.62 226 GLY A C 1
ATOM 1785 O O . GLY A 1 226 ? 6.531 -11.008 -29.656 1 98.62 226 GLY A O 1
ATOM 1786 N N . LYS A 1 227 ? 7.637 -9.047 -29.953 1 98.19 227 LYS A N 1
ATOM 1787 C CA . LYS A 1 227 ? 7.605 -9.148 -31.406 1 98.19 227 LYS A CA 1
ATOM 1788 C C . LYS A 1 227 ? 8.43 -10.336 -31.891 1 98.19 227 LYS A C 1
ATOM 1790 O O . LYS A 1 227 ? 7.973 -11.102 -32.75 1 98.19 227 LYS A O 1
ATOM 1795 N N . CYS A 1 228 ? 9.555 -10.492 -31.328 1 97.38 228 CYS A N 1
ATOM 1796 C CA . CYS A 1 228 ? 10.516 -11.508 -31.75 1 97.38 228 CYS A CA 1
ATOM 1797 C C . CYS A 1 228 ? 9.977 -12.906 -31.5 1 97.38 228 CYS A C 1
ATOM 1799 O O . CYS A 1 228 ? 10.383 -13.867 -32.156 1 97.38 228 CYS A O 1
ATOM 1801 N N . ILE A 1 229 ? 9.062 -13.094 -30.578 1 98.06 229 ILE A N 1
ATOM 1802 C CA . ILE A 1 229 ? 8.688 -14.438 -30.156 1 98.06 229 ILE A CA 1
ATOM 1803 C C . ILE A 1 229 ? 7.266 -14.742 -30.609 1 98.06 229 ILE A C 1
ATOM 1805 O O . ILE A 1 229 ? 6.652 -15.711 -30.156 1 98.06 229 ILE A O 1
ATOM 1809 N N . GLU A 1 230 ? 6.727 -13.977 -31.484 1 98.38 230 GLU A N 1
ATOM 1810 C CA . GLU A 1 230 ? 5.34 -14.133 -31.922 1 98.38 230 GLU A CA 1
ATOM 1811 C C . GLU A 1 230 ? 5.102 -15.516 -32.531 1 98.38 230 GLU A C 1
ATOM 1813 O O . GLU A 1 230 ? 4.039 -16.109 -32.312 1 98.38 230 GLU A O 1
ATOM 1818 N N . ASP A 1 231 ? 6.062 -16.031 -33.25 1 97.62 231 ASP A N 1
ATOM 1819 C CA . ASP A 1 231 ? 5.91 -17.312 -33.938 1 97.62 231 ASP A CA 1
ATOM 1820 C C . ASP A 1 231 ? 5.762 -18.453 -32.938 1 97.62 231 ASP A C 1
ATOM 1822 O O . ASP A 1 231 ? 5.258 -19.531 -33.281 1 97.62 231 ASP A O 1
ATOM 1826 N N . TYR A 1 232 ? 6.199 -18.25 -31.734 1 98.25 232 TYR A N 1
ATOM 1827 C CA . TYR A 1 232 ? 6.176 -19.328 -30.766 1 98.25 232 TYR A CA 1
ATOM 1828 C C . TYR A 1 232 ? 4.859 -19.359 -30 1 98.25 232 TYR A C 1
ATOM 1830 O O . TYR A 1 232 ? 4.613 -20.25 -29.188 1 98.25 232 TYR A O 1
ATOM 1838 N N . ARG A 1 233 ? 4.055 -18.344 -30.156 1 97.81 233 ARG A N 1
ATOM 1839 C CA . ARG A 1 233 ? 2.674 -18.297 -29.688 1 97.81 233 ARG A CA 1
ATOM 1840 C C . ARG A 1 233 ? 2.596 -18.516 -28.172 1 97.81 233 ARG A C 1
ATOM 1842 O O . ARG A 1 233 ? 1.885 -19.406 -27.703 1 97.81 233 ARG A O 1
ATOM 1849 N N . LEU A 1 234 ? 3.227 -17.656 -27.422 1 98.5 234 LEU A N 1
ATOM 1850 C CA . LEU A 1 234 ? 3.098 -17.719 -25.969 1 98.5 234 LEU A CA 1
ATOM 1851 C C . LEU A 1 234 ? 1.649 -17.5 -25.547 1 98.5 234 LEU A C 1
ATOM 1853 O O . LEU A 1 234 ? 0.94 -16.672 -26.125 1 98.5 234 LEU A O 1
ATOM 1857 N N . PHE A 1 235 ? 1.267 -18.297 -24.547 1 98.5 235 PHE A N 1
ATOM 1858 C CA . PHE A 1 235 ? -0.002 -18.016 -23.891 1 98.5 235 PHE A CA 1
ATOM 1859 C C . PHE A 1 235 ? -0.017 -16.609 -23.312 1 98.5 235 PHE A C 1
ATOM 1861 O O . PHE A 1 235 ? -1.001 -15.883 -23.469 1 98.5 235 PHE A O 1
ATOM 1868 N N . TRP A 1 236 ? 1.1 -16.234 -22.594 1 98.5 236 TRP A N 1
ATOM 1869 C CA . TRP A 1 236 ? 1.307 -14.844 -22.219 1 98.5 236 TRP A CA 1
ATOM 1870 C C . TRP A 1 236 ? 2.777 -14.578 -21.922 1 98.5 236 TRP A C 1
ATOM 1872 O O . TRP A 1 236 ? 3.543 -15.508 -21.656 1 98.5 236 TRP A O 1
ATOM 1882 N N . MET A 1 237 ? 3.232 -13.383 -22.156 1 97.38 237 MET A N 1
ATOM 1883 C CA . MET A 1 237 ? 4.418 -12.859 -21.5 1 97.38 237 MET A CA 1
ATOM 1884 C C . MET A 1 237 ? 4.047 -12.148 -20.203 1 97.38 237 MET A C 1
ATOM 1886 O O . MET A 1 237 ? 3.301 -11.164 -20.219 1 97.38 237 MET A O 1
ATOM 1890 N N . GLU A 1 238 ? 4.602 -12.656 -19.156 1 97.44 238 GLU A N 1
ATOM 1891 C CA . GLU A 1 238 ? 4.234 -12.227 -17.812 1 97.44 238 GLU A CA 1
ATOM 1892 C C . GLU A 1 238 ? 5.152 -11.109 -17.328 1 97.44 238 GLU A C 1
ATOM 1894 O O . GLU A 1 238 ? 6.375 -11.211 -17.453 1 97.44 238 GLU A O 1
ATOM 1899 N N . ASP A 1 239 ? 4.527 -10.016 -16.781 1 97.12 239 ASP A N 1
ATOM 1900 C CA . ASP A 1 239 ? 5.223 -8.93 -16.109 1 97.12 239 ASP A CA 1
ATOM 1901 C C . ASP A 1 239 ? 6.41 -8.438 -16.938 1 97.12 239 ASP A C 1
ATOM 1903 O O . ASP A 1 239 ? 7.543 -8.414 -16.438 1 97.12 239 ASP A O 1
ATOM 1907 N N . PRO A 1 240 ? 6.141 -7.957 -18.109 1 97.88 240 PRO A N 1
ATOM 1908 C CA . PRO A 1 240 ? 7.246 -7.602 -19.016 1 97.88 240 PRO A CA 1
ATOM 1909 C C . PRO A 1 240 ? 8.016 -6.371 -18.531 1 97.88 240 PRO A C 1
ATOM 1911 O O . PRO A 1 240 ? 9.211 -6.234 -18.828 1 97.88 240 PRO A O 1
ATOM 1914 N N . THR A 1 241 ? 7.371 -5.453 -17.922 1 97.81 241 THR A N 1
ATOM 1915 C CA . THR A 1 241 ? 7.957 -4.215 -17.422 1 97.81 241 THR A CA 1
ATOM 1916 C C . THR A 1 241 ? 7.266 -3.766 -16.141 1 97.81 241 THR A C 1
ATOM 1918 O O . THR A 1 241 ? 6.172 -4.238 -15.812 1 97.81 241 THR A O 1
ATOM 1921 N N . PRO A 1 242 ? 7.953 -2.928 -15.305 1 95.81 242 PRO A N 1
ATOM 1922 C CA . PRO A 1 242 ? 7.273 -2.42 -14.109 1 95.81 242 PRO A CA 1
ATOM 1923 C C . PRO A 1 242 ? 5.926 -1.778 -14.43 1 95.81 242 PRO A C 1
ATOM 1925 O O . PRO A 1 242 ? 5.797 -1.065 -15.43 1 95.81 242 PRO A O 1
ATOM 1928 N N . ALA A 1 243 ? 4.953 -2.025 -13.578 1 95 243 ALA A N 1
ATOM 1929 C CA . ALA A 1 243 ? 3.578 -1.68 -13.93 1 95 243 ALA A CA 1
ATOM 1930 C C . ALA A 1 243 ? 3.115 -0.439 -13.172 1 95 243 ALA A C 1
ATOM 1932 O O . ALA A 1 243 ? 1.926 -0.113 -13.172 1 95 243 ALA A O 1
ATOM 1933 N N . GLU A 1 244 ? 4.02 0.251 -12.508 1 93.81 244 GLU A N 1
ATOM 1934 C CA . GLU A 1 244 ? 3.615 1.466 -11.812 1 93.81 244 GLU A CA 1
ATOM 1935 C C . GLU A 1 244 ? 3.207 2.561 -12.789 1 93.81 244 GLU A C 1
ATOM 1937 O O . GLU A 1 244 ? 2.176 3.211 -12.609 1 93.81 244 GLU A O 1
ATOM 1942 N N . ASN A 1 245 ? 4.047 2.773 -13.805 1 94.12 245 ASN A N 1
ATOM 1943 C CA . ASN A 1 245 ? 3.631 3.611 -14.922 1 94.12 245 ASN A CA 1
ATOM 1944 C C . ASN A 1 245 ? 2.953 2.791 -16.016 1 94.12 245 ASN A C 1
ATOM 1946 O O . ASN A 1 245 ? 3.598 2.393 -16.984 1 94.12 245 ASN A O 1
ATOM 1950 N N . GLN A 1 246 ? 1.705 2.697 -15.945 1 96.19 246 GLN A N 1
ATOM 1951 C CA . GLN A 1 246 ? 0.962 1.741 -16.766 1 96.19 246 GLN A CA 1
ATOM 1952 C C . GLN A 1 246 ? 0.909 2.188 -18.219 1 96.19 246 GLN A C 1
ATOM 1954 O O . GLN A 1 246 ? 0.823 1.356 -19.125 1 96.19 246 GLN A O 1
ATOM 1959 N N . ALA A 1 247 ? 1.036 3.463 -18.469 1 95.75 247 ALA A N 1
ATOM 1960 C CA . ALA A 1 247 ? 0.996 4 -19.828 1 95.75 247 ALA A CA 1
ATOM 1961 C C . ALA A 1 247 ? 2.104 3.402 -20.688 1 95.75 247 ALA A C 1
ATOM 1963 O O . ALA A 1 247 ? 1.972 3.316 -21.906 1 95.75 247 ALA A O 1
ATOM 1964 N N . CYS A 1 248 ? 3.102 2.91 -20.047 1 96.56 248 CYS A N 1
ATOM 1965 C CA . CYS A 1 248 ? 4.254 2.355 -20.75 1 96.56 248 CYS A CA 1
ATOM 1966 C C . CYS A 1 248 ? 3.867 1.105 -21.531 1 96.56 248 CYS A C 1
ATOM 1968 O O . CYS A 1 248 ? 4.535 0.744 -22.5 1 96.56 248 CYS A O 1
ATOM 1970 N N . PHE A 1 249 ? 2.814 0.462 -21.172 1 98.44 249 PHE A N 1
ATOM 1971 C CA . PHE A 1 249 ? 2.406 -0.783 -21.812 1 98.44 249 PHE A CA 1
ATOM 1972 C C . PHE A 1 249 ? 1.851 -0.518 -23.203 1 98.44 249 PHE A C 1
ATOM 1974 O O . PHE A 1 249 ? 1.753 -1.434 -24.031 1 98.44 249 PHE A O 1
ATOM 1981 N N . ARG A 1 250 ? 1.419 0.793 -23.5 1 98.5 250 ARG A N 1
ATOM 1982 C CA . ARG A 1 250 ? 0.965 1.147 -24.828 1 98.5 250 ARG A CA 1
ATOM 1983 C C . ARG A 1 250 ? 2.045 0.86 -25.875 1 98.5 250 ARG A C 1
ATOM 1985 O O . ARG A 1 250 ? 1.75 0.362 -26.953 1 98.5 250 ARG A O 1
ATOM 1992 N N . LEU A 1 251 ? 3.238 1.187 -25.438 1 98.44 251 LEU A N 1
ATOM 1993 C CA . LEU A 1 251 ? 4.359 0.971 -26.344 1 98.44 251 LEU A CA 1
ATOM 1994 C C . LEU A 1 251 ? 4.516 -0.51 -26.672 1 98.44 251 LEU A C 1
ATOM 1996 O O . LEU A 1 251 ? 4.805 -0.87 -27.812 1 98.44 251 LEU A O 1
ATOM 2000 N N . ILE A 1 252 ? 4.379 -1.403 -25.703 1 98.56 252 ILE A N 1
ATOM 2001 C CA . ILE A 1 252 ? 4.473 -2.842 -25.938 1 98.56 252 ILE A CA 1
ATOM 2002 C C . ILE A 1 252 ? 3.35 -3.287 -26.859 1 98.56 252 ILE A C 1
ATOM 2004 O O . ILE A 1 252 ? 3.6 -3.969 -27.859 1 98.56 252 ILE A O 1
ATOM 2008 N N . ARG A 1 253 ? 2.156 -2.84 -26.594 1 97.38 253 ARG A N 1
ATOM 2009 C CA . ARG A 1 253 ? 0.968 -3.223 -27.344 1 97.38 253 ARG A CA 1
ATOM 2010 C C . ARG A 1 253 ? 1.088 -2.795 -28.812 1 97.38 253 ARG A C 1
ATOM 2012 O O . ARG A 1 253 ? 0.573 -3.471 -29.703 1 97.38 253 ARG A O 1
ATOM 2019 N N . GLN A 1 254 ? 1.712 -1.771 -29.031 1 97.81 254 GLN A N 1
ATOM 2020 C CA . GLN A 1 254 ? 1.844 -1.215 -30.375 1 97.81 254 GLN A CA 1
ATOM 2021 C C . GLN A 1 254 ? 2.775 -2.066 -31.234 1 97.81 254 GLN A C 1
ATOM 2023 O O . GLN A 1 254 ? 2.748 -1.978 -32.469 1 97.81 254 GLN A O 1
ATOM 2028 N N . HIS A 1 255 ? 3.518 -2.926 -30.625 1 98.25 255 HIS A N 1
ATOM 2029 C CA . HIS A 1 255 ? 4.59 -3.529 -31.406 1 98.25 255 HIS A CA 1
ATOM 2030 C C . HIS A 1 255 ? 4.445 -5.047 -31.469 1 98.25 255 HIS A C 1
ATOM 2032 O O . HIS A 1 255 ? 5.16 -5.715 -32.219 1 98.25 255 HIS A O 1
ATOM 2038 N N . THR A 1 256 ? 3.547 -5.605 -30.688 1 98.38 256 THR A N 1
ATOM 2039 C CA . THR A 1 256 ? 3.451 -7.062 -30.688 1 98.38 256 THR A CA 1
ATOM 2040 C C . THR A 1 256 ? 2.016 -7.508 -30.422 1 98.38 256 THR A C 1
ATOM 2042 O O . THR A 1 256 ? 1.247 -6.793 -29.781 1 98.38 256 THR A O 1
ATOM 2045 N N . VAL A 1 257 ? 1.699 -8.688 -30.906 1 97.81 257 VAL A N 1
ATOM 2046 C CA . VAL A 1 257 ? 0.393 -9.297 -30.672 1 97.81 257 VAL A CA 1
ATOM 2047 C C . VAL A 1 257 ? 0.509 -10.375 -29.594 1 97.81 257 VAL A C 1
ATOM 2049 O O . VAL A 1 257 ? -0.462 -11.078 -29.312 1 97.81 257 VAL A O 1
ATOM 2052 N N . THR A 1 258 ? 1.721 -10.562 -28.984 1 98.44 258 THR A N 1
ATOM 2053 C CA . THR A 1 258 ? 1.89 -11.531 -27.906 1 98.44 258 THR A CA 1
ATOM 2054 C C . THR A 1 258 ? 1.069 -11.133 -26.688 1 98.44 258 THR A C 1
ATOM 2056 O O . THR A 1 258 ? 1.15 -10 -26.219 1 98.44 258 THR A O 1
ATOM 2059 N N . PRO A 1 259 ? 0.264 -12.039 -26.141 1 98.69 259 PRO A N 1
ATOM 2060 C CA . PRO A 1 259 ? -0.555 -11.703 -24.984 1 98.69 259 PRO A CA 1
ATOM 2061 C C . PRO A 1 259 ? 0.283 -11.328 -23.766 1 98.69 259 PRO A C 1
ATOM 2063 O O . PRO A 1 259 ? 1.369 -11.883 -23.562 1 98.69 259 PRO A O 1
ATOM 2066 N N . ILE A 1 260 ? -0.247 -10.414 -22.969 1 98.75 260 ILE A N 1
ATOM 2067 C CA . ILE A 1 260 ? 0.459 -9.898 -21.812 1 98.75 260 ILE A CA 1
ATOM 2068 C C . ILE A 1 260 ? -0.354 -10.18 -20.547 1 98.75 260 ILE A C 1
ATOM 2070 O O . ILE A 1 260 ? -1.576 -10.016 -20.531 1 98.75 260 ILE A O 1
ATOM 2074 N N . ALA A 1 261 ? 0.32 -10.648 -19.516 1 98.69 261 ALA A N 1
ATOM 2075 C CA . ALA A 1 261 ? -0.272 -10.867 -18.203 1 98.69 261 ALA A CA 1
ATOM 2076 C C . ALA A 1 261 ? 0.479 -10.086 -17.125 1 98.69 261 ALA A C 1
ATOM 2078 O O . ALA A 1 261 ? 1.708 -10.148 -17.047 1 98.69 261 ALA A O 1
ATOM 2079 N N . VAL A 1 262 ? -0.266 -9.305 -16.312 1 97.94 262 VAL A N 1
ATOM 2080 C CA . VAL A 1 262 ? 0.324 -8.477 -15.266 1 97.94 262 VAL A CA 1
ATOM 2081 C C . VAL A 1 262 ? -0.625 -8.398 -14.07 1 97.94 262 VAL A C 1
ATOM 2083 O O . VAL A 1 262 ? -1.846 -8.445 -14.234 1 97.94 262 VAL A O 1
ATOM 2086 N N . GLY A 1 263 ? -0.021 -8.352 -12.789 1 96.38 263 GLY A N 1
ATOM 2087 C CA . GLY A 1 263 ? -0.93 -7.922 -11.734 1 96.38 263 GLY A CA 1
ATOM 2088 C C . GLY A 1 263 ? -0.646 -8.57 -10.398 1 96.38 263 GLY A C 1
ATOM 2089 O O . GLY A 1 263 ? -1.293 -8.258 -9.398 1 96.38 263 GLY A O 1
ATOM 2090 N N . GLU A 1 264 ? 0.365 -9.438 -10.273 1 94 264 GLU A N 1
ATOM 2091 C CA . GLU A 1 264 ? 0.701 -10.125 -9.031 1 94 264 GLU A CA 1
ATOM 2092 C C . GLU A 1 264 ? 1.002 -9.133 -7.914 1 94 264 GLU A C 1
ATOM 2094 O O . GLU A 1 264 ? 0.733 -9.406 -6.742 1 94 264 GLU A O 1
ATOM 2099 N N . VAL A 1 265 ? 1.479 -8.008 -8.328 1 94.69 265 VAL A N 1
ATOM 2100 C CA . VAL A 1 265 ? 1.959 -7.031 -7.355 1 94.69 265 VAL A CA 1
ATOM 2101 C C . VAL A 1 265 ? 0.84 -6.047 -7.016 1 94.69 265 VAL A C 1
ATOM 2103 O O . VAL A 1 265 ? 1.022 -5.152 -6.188 1 94.69 265 VAL A O 1
ATOM 2106 N N . PHE A 1 266 ? -0.319 -6.145 -7.68 1 97 266 PHE A N 1
ATOM 2107 C CA . PHE A 1 266 ? -1.413 -5.207 -7.453 1 97 266 PHE A CA 1
ATOM 2108 C C . PHE A 1 266 ? -2.223 -5.609 -6.227 1 97 266 PHE A C 1
ATOM 2110 O O . PHE A 1 266 ? -2.359 -6.797 -5.926 1 97 266 PHE A O 1
ATOM 2117 N N . ASN A 1 267 ? -2.828 -4.562 -5.594 1 97.5 267 ASN A N 1
ATOM 2118 C CA . ASN A 1 267 ? -3.508 -4.812 -4.328 1 97.5 267 ASN A CA 1
ATOM 2119 C C . ASN A 1 267 ? -4.918 -4.23 -4.324 1 97.5 267 ASN A C 1
ATOM 2121 O O . ASN A 1 267 ? -5.648 -4.363 -3.34 1 97.5 267 ASN A O 1
ATOM 2125 N N . SER A 1 268 ? -5.309 -3.561 -5.352 1 96.06 268 SER A N 1
ATOM 2126 C CA . SER A 1 268 ? -6.652 -3 -5.461 1 96.06 268 SER A CA 1
ATOM 2127 C C . SER A 1 268 ? -7.062 -2.838 -6.922 1 96.06 268 SER A C 1
ATOM 2129 O O . SER A 1 268 ? -6.238 -2.98 -7.824 1 96.06 268 SER A O 1
ATOM 2131 N N . ILE A 1 269 ? -8.328 -2.559 -7.09 1 97.44 269 ILE A N 1
ATOM 2132 C CA . ILE A 1 269 ? -8.883 -2.342 -8.422 1 97.44 269 ILE A CA 1
ATOM 2133 C C . ILE A 1 269 ? -8.234 -1.109 -9.055 1 97.44 269 ILE A C 1
ATOM 2135 O O . ILE A 1 269 ? -8.078 -1.04 -10.273 1 97.44 269 ILE A O 1
ATOM 2139 N N . TRP A 1 270 ? -7.766 -0.193 -8.273 1 96.06 270 TRP A N 1
ATOM 2140 C CA . TRP A 1 270 ? -7.199 1.059 -8.766 1 96.06 270 TRP A CA 1
ATOM 2141 C C . TRP A 1 270 ? -5.809 0.833 -9.344 1 96.06 270 TRP A C 1
ATOM 2143 O O . TRP A 1 270 ? -5.379 1.559 -10.25 1 96.06 270 TRP A O 1
ATOM 2153 N N . ASP A 1 271 ? -5.168 -0.203 -8.898 1 96.75 271 ASP A N 1
ATOM 2154 C CA . ASP A 1 271 ? -3.828 -0.524 -9.391 1 96.75 271 ASP A CA 1
ATOM 2155 C C . ASP A 1 271 ? -3.885 -1.104 -10.797 1 96.75 271 ASP A C 1
ATOM 2157 O O . ASP A 1 271 ? -2.873 -1.142 -11.5 1 96.75 271 ASP A O 1
ATOM 2161 N N . CYS A 1 272 ? -5 -1.617 -11.195 1 97 272 CYS A N 1
ATOM 2162 C CA . CYS A 1 272 ? -5.074 -2.291 -12.492 1 97 272 CYS A CA 1
ATOM 2163 C C . CYS A 1 272 ? -6.012 -1.548 -13.438 1 97 272 CYS A C 1
ATOM 2165 O O . CYS A 1 272 ? -6.219 -1.977 -14.57 1 97 272 CYS A O 1
ATOM 2167 N N . LYS A 1 273 ? -6.562 -0.473 -12.984 1 97.25 273 LYS A N 1
ATOM 2168 C CA . LYS A 1 273 ? -7.648 0.204 -13.688 1 97.25 273 LYS A CA 1
ATOM 2169 C C . LYS A 1 273 ? -7.223 0.602 -15.102 1 97.25 273 LYS A C 1
ATOM 2171 O O . LYS A 1 273 ? -7.883 0.238 -16.078 1 97.25 273 LYS A O 1
ATOM 2176 N N . GLN A 1 274 ? -6.164 1.28 -15.258 1 97.19 274 GLN A N 1
ATOM 2177 C CA . GLN A 1 274 ? -5.75 1.789 -16.562 1 97.19 274 GLN A CA 1
ATOM 2178 C C . GLN A 1 274 ? -5.367 0.648 -17.5 1 97.19 274 GLN A C 1
ATOM 2180 O O . GLN A 1 274 ? -5.727 0.664 -18.688 1 97.19 274 GLN A O 1
ATOM 2185 N N . LEU A 1 275 ? -4.621 -0.362 -17 1 98.38 275 LEU A N 1
ATOM 2186 C CA . LEU A 1 275 ? -4.23 -1.515 -17.797 1 98.38 275 LEU A CA 1
ATOM 2187 C C . LEU A 1 275 ? -5.457 -2.195 -18.406 1 98.38 275 LEU A C 1
ATOM 2189 O O . LEU A 1 275 ? -5.445 -2.574 -19.578 1 98.38 275 LEU A O 1
ATOM 2193 N N . ILE A 1 276 ? -6.512 -2.283 -17.562 1 98.44 276 ILE A N 1
ATOM 2194 C CA . ILE A 1 276 ? -7.723 -2.982 -18 1 98.44 276 ILE A CA 1
ATOM 2195 C C . ILE A 1 276 ? -8.531 -2.09 -18.922 1 98.44 276 ILE A C 1
ATOM 2197 O O . ILE A 1 276 ? -8.883 -2.498 -20.031 1 98.44 276 ILE A O 1
ATOM 2201 N N . GLU A 1 277 ? -8.75 -0.873 -18.547 1 97.5 277 GLU A N 1
ATOM 2202 C CA . GLU A 1 277 ? -9.617 0.046 -19.266 1 97.5 277 GLU A CA 1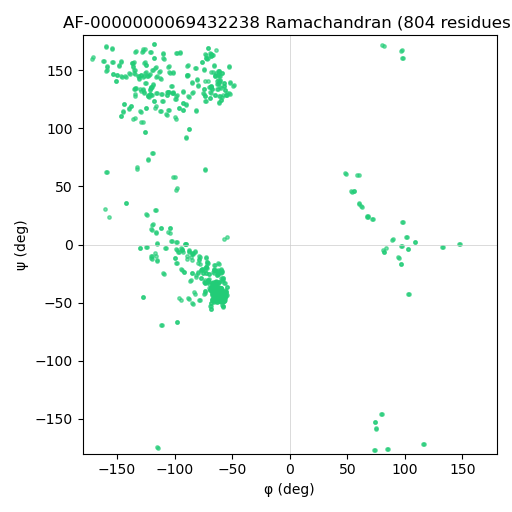
ATOM 2203 C C . GLU A 1 277 ? -9.086 0.312 -20.672 1 97.5 277 GLU A C 1
ATOM 2205 O O . GLU A 1 277 ? -9.867 0.474 -21.625 1 97.5 277 GLU A O 1
ATOM 2210 N N . GLU A 1 278 ? -7.777 0.297 -20.828 1 97.62 278 GLU A N 1
ATOM 2211 C CA . GLU A 1 278 ? -7.16 0.562 -22.125 1 97.62 278 GLU A CA 1
ATOM 2212 C C . GLU A 1 278 ? -6.781 -0.736 -22.828 1 97.62 278 GLU A C 1
ATOM 2214 O O . GLU A 1 278 ? -6.176 -0.71 -23.891 1 97.62 278 GLU A O 1
ATOM 2219 N N . GLN A 1 279 ? -7.098 -1.898 -22.219 1 97.62 279 GLN A N 1
ATOM 2220 C CA . GLN A 1 279 ? -6.809 -3.219 -22.766 1 97.62 279 GLN A CA 1
ATOM 2221 C C . GLN A 1 279 ? -5.328 -3.355 -23.125 1 97.62 279 GLN A C 1
ATOM 2223 O O . GLN A 1 279 ? -4.988 -3.785 -24.219 1 97.62 279 GLN A O 1
ATOM 2228 N N . LEU A 1 280 ? -4.551 -2.896 -22.156 1 98.44 280 LEU A N 1
ATOM 2229 C CA . LEU A 1 280 ? -3.105 -2.959 -22.344 1 98.44 280 LEU A CA 1
ATOM 2230 C C . LEU A 1 280 ? -2.566 -4.328 -21.938 1 98.44 280 LEU A C 1
ATOM 2232 O O . LEU A 1 280 ? -1.393 -4.629 -22.156 1 98.44 280 LEU A O 1
ATOM 2236 N N . ILE A 1 281 ? -3.422 -5.133 -21.359 1 98.56 281 ILE A N 1
ATOM 2237 C CA . ILE A 1 281 ? -3.098 -6.508 -21 1 98.56 281 ILE A CA 1
ATOM 2238 C C . ILE A 1 281 ? -4.23 -7.434 -21.422 1 98.56 281 ILE A C 1
ATOM 2240 O O . ILE A 1 281 ? -5.332 -6.973 -21.734 1 98.56 281 ILE A O 1
ATOM 2244 N N . ASP A 1 282 ? -3.9 -8.695 -21.406 1 98.69 282 ASP A N 1
ATOM 2245 C CA . ASP A 1 282 ? -4.887 -9.711 -21.781 1 98.69 282 ASP A CA 1
ATOM 2246 C C . ASP A 1 282 ? -5.328 -10.508 -20.562 1 98.69 282 ASP A C 1
ATOM 2248 O O . ASP A 1 282 ? -6.438 -11.055 -20.531 1 98.69 282 ASP A O 1
ATOM 2252 N N . TYR A 1 283 ? -4.488 -10.555 -19.578 1 98.75 283 TYR A N 1
ATOM 2253 C CA . TYR A 1 283 ? -4.766 -11.281 -18.344 1 98.75 283 TYR A CA 1
ATOM 2254 C C . TYR A 1 283 ? -4.391 -10.453 -17.125 1 98.75 283 TYR A C 1
ATOM 2256 O O . TYR A 1 283 ? -3.318 -9.844 -17.078 1 98.75 283 TYR A O 1
ATOM 2264 N N . ILE A 1 284 ? -5.238 -10.375 -16.125 1 98.62 284 ILE A N 1
ATOM 2265 C CA . ILE A 1 284 ? -4.945 -9.742 -14.836 1 98.62 284 ILE A CA 1
ATOM 2266 C C . ILE A 1 284 ? -4.578 -10.812 -13.812 1 98.62 284 ILE A C 1
ATOM 2268 O O . ILE A 1 284 ? -5.344 -11.75 -13.586 1 98.62 284 ILE A O 1
ATOM 2272 N N . ARG A 1 285 ? -3.439 -10.68 -13.195 1 98.12 285 ARG A N 1
ATOM 2273 C CA . ARG A 1 285 ? -2.875 -11.758 -12.398 1 98.12 285 ARG A CA 1
ATOM 2274 C C . ARG A 1 285 ? -3.055 -11.484 -10.906 1 98.12 285 ARG A C 1
ATOM 2276 O O . ARG A 1 285 ? -2.363 -12.078 -10.07 1 98.12 285 ARG A O 1
ATOM 2283 N N . THR A 1 286 ? -3.924 -10.516 -10.531 1 97.31 286 THR A N 1
ATOM 2284 C CA . THR A 1 286 ? -4.199 -10.258 -9.117 1 97.31 286 THR A CA 1
ATOM 2285 C C . THR A 1 286 ? -4.609 -11.539 -8.406 1 97.31 286 THR A C 1
ATOM 2287 O O . THR A 1 286 ? -5.145 -12.453 -9.023 1 97.31 286 THR A O 1
ATOM 2290 N N . THR A 1 287 ? -4.348 -11.562 -7.152 1 96.62 287 THR A N 1
ATOM 2291 C CA . THR A 1 287 ? -4.652 -12.758 -6.379 1 96.62 287 THR A CA 1
ATOM 2292 C C . THR A 1 287 ? -5.527 -12.414 -5.176 1 96.62 287 THR A C 1
ATOM 2294 O O . THR A 1 287 ? -5.516 -11.281 -4.699 1 96.62 287 THR A O 1
ATOM 2297 N N . LEU A 1 288 ? -6.246 -13.383 -4.684 1 97.81 288 LEU A N 1
ATOM 2298 C CA . LEU A 1 288 ? -7.199 -13.188 -3.598 1 97.81 288 LEU A CA 1
ATOM 2299 C C . LEU A 1 288 ? -6.496 -12.695 -2.338 1 97.81 288 LEU A C 1
ATOM 2301 O O . LEU A 1 288 ? -7.023 -11.844 -1.62 1 97.81 288 LEU A O 1
ATOM 2305 N N . THR A 1 289 ? -5.305 -13.164 -2.045 1 98.12 289 THR A N 1
ATOM 2306 C CA . THR A 1 289 ? -4.57 -12.883 -0.814 1 98.12 289 THR A CA 1
ATOM 2307 C C . THR A 1 289 ? -4.109 -11.43 -0.784 1 98.12 289 THR A C 1
ATOM 2309 O O . THR A 1 289 ? -3.945 -10.844 0.29 1 98.12 289 THR A O 1
ATOM 2312 N N . HIS A 1 290 ? -3.945 -10.828 -1.958 1 97.88 290 HIS A N 1
ATOM 2313 C CA . HIS A 1 290 ? -3.338 -9.5 -1.956 1 97.88 290 HIS A CA 1
ATOM 2314 C C . HIS A 1 290 ? -4.32 -8.445 -2.451 1 97.88 290 HIS A C 1
ATOM 2316 O O . HIS A 1 290 ? -4.098 -7.25 -2.262 1 97.88 290 HIS A O 1
ATOM 2322 N N . ALA A 1 291 ? -5.422 -8.859 -3.051 1 97.81 291 ALA A N 1
ATOM 2323 C CA . ALA A 1 291 ? -6.242 -7.879 -3.76 1 97.81 291 ALA A CA 1
ATOM 2324 C C . ALA A 1 291 ? -7.625 -7.762 -3.125 1 97.81 291 ALA A C 1
ATOM 2326 O O . ALA A 1 291 ? -8.625 -7.59 -3.828 1 97.81 291 ALA A O 1
ATOM 2327 N N . GLY A 1 292 ? -7.73 -8 -1.795 1 98 292 GLY A N 1
ATOM 2328 C CA . GLY A 1 292 ? -8.953 -7.684 -1.079 1 98 292 GLY A CA 1
ATOM 2329 C C . GLY A 1 292 ? -9.867 -8.883 -0.89 1 98 292 GLY A C 1
ATOM 2330 O O . GLY A 1 292 ? -11.078 -8.734 -0.726 1 98 292 GLY A O 1
ATOM 2331 N N . GLY A 1 293 ? -9.375 -10.141 -0.995 1 98.56 293 GLY A N 1
ATOM 2332 C CA . GLY A 1 293 ? -10.188 -11.328 -0.789 1 98.56 293 GLY A CA 1
ATOM 2333 C C . GLY A 1 293 ? -11.117 -11.625 -1.949 1 98.56 293 GLY A C 1
ATOM 2334 O O . GLY A 1 293 ? -10.82 -11.273 -3.094 1 98.56 293 GLY A O 1
ATOM 2335 N N . ILE A 1 294 ? -12.133 -12.367 -1.634 1 98.75 294 ILE A N 1
ATOM 2336 C CA . ILE A 1 294 ? -13.148 -12.734 -2.619 1 98.75 294 ILE A CA 1
ATOM 2337 C C . ILE A 1 294 ? -13.883 -11.484 -3.09 1 98.75 294 ILE A C 1
ATOM 2339 O O . ILE A 1 294 ? -14.078 -11.289 -4.293 1 98.75 294 ILE A O 1
ATOM 2343 N N . THR A 1 295 ? -14.188 -10.602 -2.146 1 98.69 295 THR A N 1
ATOM 2344 C CA . THR A 1 295 ? -14.945 -9.391 -2.42 1 98.69 295 THR A CA 1
ATOM 2345 C C . THR A 1 295 ? -14.18 -8.477 -3.371 1 98.69 295 THR A C 1
ATOM 2347 O O . THR A 1 295 ? -14.711 -8.039 -4.391 1 98.69 295 THR A O 1
ATOM 2350 N N . GLY A 1 296 ? -12.906 -8.234 -3.041 1 98.31 296 GLY A N 1
ATOM 2351 C CA . GLY A 1 296 ? -12.094 -7.367 -3.875 1 98.31 296 GLY A CA 1
ATOM 2352 C C . GLY A 1 296 ? -11.797 -7.957 -5.242 1 98.31 296 GLY A C 1
ATOM 2353 O O . GLY A 1 296 ? -11.891 -7.262 -6.258 1 98.31 296 GLY A O 1
ATOM 2354 N N . MET A 1 297 ? -11.508 -9.219 -5.316 1 98.25 297 MET A N 1
ATOM 2355 C CA . MET A 1 297 ? -11.164 -9.883 -6.57 1 98.25 297 MET A CA 1
ATOM 2356 C C . MET A 1 297 ? -12.367 -9.953 -7.496 1 98.25 297 MET A C 1
ATOM 2358 O O . MET A 1 297 ? -12.227 -9.875 -8.719 1 98.25 297 MET A O 1
ATOM 2362 N N . ARG A 1 298 ? -13.523 -10.148 -6.895 1 98.25 298 ARG A N 1
ATOM 2363 C CA . ARG A 1 298 ? -14.734 -10.188 -7.711 1 98.25 298 ARG A CA 1
ATOM 2364 C C . ARG A 1 298 ? -14.938 -8.867 -8.453 1 98.25 298 ARG A C 1
ATOM 2366 O O . ARG A 1 298 ? -15.281 -8.859 -9.633 1 98.25 298 ARG A O 1
ATOM 2373 N N . ARG A 1 299 ? -14.695 -7.801 -7.812 1 98.12 299 ARG A N 1
ATOM 2374 C CA . ARG A 1 299 ? -14.82 -6.484 -8.43 1 98.12 299 ARG A CA 1
ATOM 2375 C C . ARG A 1 299 ? -13.812 -6.316 -9.562 1 98.12 299 ARG A C 1
ATOM 2377 O O . ARG A 1 299 ? -14.148 -5.812 -10.633 1 98.12 299 ARG A O 1
ATOM 2384 N N . ILE A 1 300 ? -12.602 -6.77 -9.352 1 98.62 300 ILE A N 1
ATOM 2385 C CA . ILE A 1 300 ? -11.555 -6.66 -10.352 1 98.62 300 ILE A CA 1
ATOM 2386 C C . ILE A 1 300 ? -11.906 -7.523 -11.562 1 98.62 300 ILE A C 1
ATOM 2388 O O . ILE A 1 300 ? -11.812 -7.07 -12.703 1 98.62 300 ILE A O 1
ATOM 2392 N N . ALA A 1 301 ? -12.344 -8.734 -11.297 1 98.56 301 ALA A N 1
ATOM 2393 C CA . ALA A 1 301 ? -12.672 -9.664 -12.383 1 98.56 301 ALA A CA 1
ATOM 2394 C C . ALA A 1 301 ? -13.852 -9.156 -13.195 1 98.56 301 ALA A C 1
ATOM 2396 O O . ALA A 1 301 ? -13.844 -9.227 -14.422 1 98.56 301 ALA A O 1
ATOM 2397 N N . ASP A 1 302 ? -14.844 -8.672 -12.5 1 98.25 302 ASP A N 1
ATOM 2398 C CA . ASP A 1 302 ? -16.016 -8.133 -13.188 1 98.25 302 ASP A CA 1
ATOM 2399 C C . ASP A 1 302 ? -15.633 -6.93 -14.047 1 98.25 302 ASP A C 1
ATOM 2401 O O . ASP A 1 302 ? -16.078 -6.809 -15.188 1 98.25 302 ASP A O 1
ATOM 2405 N N . PHE A 1 303 ? -14.859 -6.047 -13.516 1 98.44 303 PHE A N 1
ATOM 2406 C CA . PHE A 1 303 ? -14.375 -4.898 -14.266 1 98.44 303 PHE A CA 1
ATOM 2407 C C . PHE A 1 303 ? -13.586 -5.348 -15.492 1 98.44 303 PHE A C 1
ATOM 2409 O O . PHE A 1 303 ? -13.812 -4.852 -16.594 1 98.44 303 PHE A O 1
ATOM 2416 N N . ALA A 1 304 ? -12.719 -6.312 -15.32 1 98.75 304 ALA A N 1
ATOM 2417 C CA . ALA A 1 304 ? -11.875 -6.836 -16.391 1 98.75 304 ALA A CA 1
ATOM 2418 C C . ALA A 1 304 ? -12.727 -7.473 -17.484 1 98.75 304 ALA A C 1
ATOM 2420 O O . ALA A 1 304 ? -12.398 -7.367 -18.672 1 98.75 304 ALA A O 1
ATOM 2421 N N . SER A 1 305 ? -13.789 -8.078 -17.141 1 98.19 305 SER A N 1
ATOM 2422 C CA . SER A 1 305 ? -14.648 -8.781 -18.109 1 98.19 305 SER A CA 1
ATOM 2423 C C . SER A 1 305 ? -15.25 -7.812 -19.109 1 98.19 305 SER A C 1
ATOM 2425 O O . SER A 1 305 ? -15.445 -8.172 -20.281 1 98.19 305 SER A O 1
ATOM 2427 N N . LEU A 1 306 ? -15.5 -6.609 -18.719 1 97.81 306 LEU A N 1
ATOM 2428 C CA . LEU A 1 306 ? -16.078 -5.602 -19.594 1 97.81 306 LEU A CA 1
ATOM 2429 C C . LEU A 1 306 ? -15.125 -5.293 -20.75 1 97.81 306 LEU A C 1
ATOM 2431 O O . LEU A 1 306 ? -15.547 -4.809 -21.797 1 97.81 306 LEU A O 1
ATOM 2435 N N . TYR A 1 307 ? -13.914 -5.578 -20.516 1 98.25 307 TYR A N 1
ATOM 2436 C CA . TYR A 1 307 ? -12.898 -5.203 -21.484 1 98.25 307 TYR A CA 1
ATOM 2437 C C . TYR A 1 307 ? -12.227 -6.438 -22.078 1 98.25 307 TYR A C 1
ATOM 2439 O O . TYR A 1 307 ? -11.141 -6.34 -22.656 1 98.25 307 TYR A O 1
ATOM 2447 N N . GLN A 1 308 ? -12.781 -7.598 -21.797 1 97.5 308 GLN A N 1
ATOM 2448 C CA . GLN A 1 308 ? -12.344 -8.867 -22.359 1 97.5 308 GLN A CA 1
ATOM 2449 C C . GLN A 1 308 ? -10.961 -9.258 -21.844 1 97.5 308 GLN A C 1
ATOM 2451 O O . GLN A 1 308 ? -10.164 -9.852 -22.562 1 97.5 308 GLN A O 1
ATOM 2456 N N . VAL A 1 309 ? -10.633 -8.742 -20.688 1 98.69 309 VAL A N 1
ATOM 2457 C CA . VAL A 1 309 ? -9.43 -9.172 -19.969 1 98.69 309 VAL A CA 1
ATOM 2458 C C . VAL A 1 309 ? -9.766 -10.367 -19.078 1 98.69 309 VAL A C 1
ATOM 2460 O O . VAL A 1 309 ? -10.734 -10.32 -18.312 1 98.69 309 VAL A O 1
ATOM 2463 N N . ARG A 1 310 ? -9.039 -11.422 -19.188 1 98.62 310 ARG A N 1
ATOM 2464 C CA . ARG A 1 310 ? -9.297 -12.633 -18.422 1 98.62 310 ARG A CA 1
ATOM 2465 C C . ARG A 1 310 ? -8.453 -12.68 -17.156 1 98.62 310 ARG A C 1
ATOM 2467 O O . ARG A 1 310 ? -7.504 -11.906 -17.016 1 98.62 310 ARG A O 1
ATOM 2474 N N . THR A 1 311 ? -8.828 -13.578 -16.266 1 98.44 311 THR A N 1
ATOM 2475 C CA . THR A 1 311 ? -8.062 -13.719 -15.031 1 98.44 311 THR A CA 1
ATOM 2476 C C . THR A 1 311 ? -6.938 -14.734 -15.203 1 98.44 311 THR A C 1
ATOM 2478 O O . THR A 1 311 ? -7.008 -15.609 -16.078 1 98.44 311 THR A O 1
ATOM 2481 N N . GLY A 1 312 ? -5.922 -14.656 -14.508 1 97.81 312 GLY A N 1
ATOM 2482 C CA . GLY A 1 312 ? -4.777 -15.547 -14.391 1 97.81 312 GLY A CA 1
ATOM 2483 C C . GLY A 1 312 ? -4.016 -15.367 -13.094 1 97.81 312 GLY A C 1
ATOM 2484 O O . GLY A 1 312 ? -2.822 -15.047 -13.109 1 97.81 312 GLY A O 1
ATOM 2485 N N . SER A 1 313 ? -4.711 -15.641 -12.055 1 95.19 313 SER A N 1
ATOM 2486 C CA . SER A 1 313 ? -4.254 -15.219 -10.734 1 95.19 313 SER A CA 1
ATOM 2487 C C . SER A 1 313 ? -2.951 -15.914 -10.352 1 95.19 313 SER A C 1
ATOM 2489 O O . SER A 1 313 ? -2.727 -17.062 -10.719 1 95.19 313 SER A O 1
ATOM 2491 N N . HIS A 1 314 ? -2.229 -15.078 -9.641 1 88 314 HIS A N 1
ATOM 2492 C CA . HIS A 1 314 ? -1.037 -15.594 -8.977 1 88 314 HIS A CA 1
ATOM 2493 C C . HIS A 1 314 ? -1.394 -16.688 -7.973 1 88 314 HIS A C 1
ATOM 2495 O O . HIS A 1 314 ? -2.484 -16.672 -7.398 1 88 314 HIS A O 1
ATOM 2501 N N . GLY A 1 315 ? -0.519 -17.812 -7.867 1 76.06 315 GLY A N 1
ATOM 2502 C CA . GLY A 1 315 ? -0.718 -18.922 -6.945 1 76.06 315 GLY A CA 1
ATOM 2503 C C . GLY A 1 315 ? 0.562 -19.672 -6.629 1 76.06 315 GLY A C 1
ATOM 2504 O O . GLY A 1 315 ? 0.53 -20.875 -6.352 1 76.06 315 GLY A O 1
ATOM 2505 N N . PRO A 1 316 ? 1.814 -19.078 -6.762 1 64.25 316 PRO A N 1
ATOM 2506 C CA . PRO A 1 316 ? 2.938 -19.969 -6.496 1 64.25 316 PRO A CA 1
ATOM 2507 C C . PRO A 1 316 ? 2.971 -20.469 -5.055 1 64.25 316 PRO A C 1
ATOM 2509 O O . PRO A 1 316 ? 2.203 -19.984 -4.215 1 64.25 316 PRO A O 1
ATOM 2512 N N . SER A 1 317 ? 3.734 -21.438 -4.711 1 68.62 317 SER A N 1
ATOM 2513 C CA . SER A 1 317 ? 3.883 -22 -3.371 1 68.62 317 SER A CA 1
ATOM 2514 C C . SER A 1 317 ? 4.25 -20.922 -2.357 1 68.62 317 SER A C 1
ATOM 2516 O O . SER A 1 317 ? 4.391 -21.203 -1.166 1 68.62 317 SER A O 1
ATOM 2518 N N . ASP A 1 318 ? 4.219 -19.641 -2.865 1 81.56 318 ASP A N 1
ATOM 2519 C CA . ASP A 1 318 ? 4.512 -18.578 -1.909 1 81.56 318 ASP A CA 1
ATOM 2520 C C . ASP A 1 318 ? 3.227 -18.047 -1.28 1 81.56 318 ASP A C 1
ATOM 2522 O O . ASP A 1 318 ? 3.275 -17.172 -0.401 1 81.56 318 ASP A O 1
ATOM 2526 N N . LEU A 1 319 ? 2.154 -18.484 -1.733 1 91.94 319 LEU A N 1
ATOM 2527 C CA . LEU A 1 319 ? 0.887 -18.328 -1.029 1 91.94 319 LEU A CA 1
ATOM 2528 C C . LEU A 1 319 ? 0.441 -19.625 -0.391 1 91.94 319 LEU A C 1
ATOM 2530 O O . LEU A 1 319 ? 0.837 -20.719 -0.839 1 91.94 319 LEU A O 1
ATOM 2534 N N . SER A 1 320 ? -0.303 -19.562 0.635 1 96.12 320 SER A N 1
ATOM 2535 C CA . SER A 1 320 ? -0.666 -20.766 1.396 1 96.12 320 SER A CA 1
ATOM 2536 C C . SER A 1 320 ? -1.689 -21.609 0.644 1 96.12 320 SER A C 1
ATOM 2538 O O . SER A 1 320 ? -2.324 -21.125 -0.298 1 96.12 320 SER A O 1
ATOM 2540 N N . PRO A 1 321 ? -1.839 -22.875 1.078 1 97.25 321 PRO A N 1
ATOM 2541 C CA . PRO A 1 321 ? -2.898 -23.734 0.523 1 97.25 321 PRO A CA 1
ATOM 2542 C C . PRO A 1 321 ? -4.293 -23.141 0.732 1 97.25 321 PRO A C 1
ATOM 2544 O O . PRO A 1 321 ? -5.211 -23.422 -0.042 1 97.25 321 PRO A O 1
ATOM 2547 N N . VAL A 1 322 ? -4.449 -22.266 1.743 1 98.31 322 VAL A N 1
ATOM 2548 C CA . VAL A 1 322 ? -5.73 -21.609 1.952 1 98.31 322 VAL A CA 1
ATOM 2549 C C . VAL A 1 322 ? -6.059 -20.719 0.75 1 98.31 322 VAL A C 1
ATOM 2551 O O . VAL A 1 322 ? -7.184 -20.734 0.25 1 98.31 322 VAL A O 1
ATOM 2554 N N . CYS A 1 323 ? -5.094 -19.953 0.281 1 97.69 323 CYS A N 1
ATOM 2555 C CA . CYS A 1 323 ? -5.285 -19.125 -0.901 1 97.69 323 CYS A CA 1
ATOM 2556 C C . CYS A 1 323 ? -5.637 -19.969 -2.117 1 97.69 323 CYS A C 1
ATOM 2558 O O . CYS A 1 323 ? -6.527 -19.625 -2.893 1 97.69 323 CYS A O 1
ATOM 2560 N N . MET A 1 324 ? -4.934 -21.078 -2.303 1 97.25 324 MET A N 1
ATOM 2561 C CA . MET A 1 324 ? -5.191 -21.953 -3.447 1 97.25 324 MET A CA 1
ATOM 2562 C C . MET A 1 324 ? -6.617 -22.484 -3.414 1 97.25 324 MET A C 1
ATOM 2564 O O . MET A 1 324 ? -7.309 -22.484 -4.434 1 97.25 324 MET A O 1
ATOM 2568 N N . ALA A 1 325 ? -7.043 -22.953 -2.217 1 98 325 ALA A N 1
ATOM 2569 C CA . ALA A 1 325 ? -8.414 -23.438 -2.074 1 98 325 ALA A CA 1
ATOM 2570 C C . ALA A 1 325 ? -9.422 -22.359 -2.477 1 98 325 ALA A C 1
ATOM 2572 O O . ALA A 1 325 ? -10.328 -22.625 -3.27 1 98 325 ALA A O 1
ATOM 2573 N N . ALA A 1 326 ? -9.203 -21.172 -1.956 1 98.44 326 ALA A N 1
ATOM 2574 C CA . ALA A 1 326 ? -10.109 -20.062 -2.266 1 98.44 326 ALA A CA 1
ATOM 2575 C C . ALA A 1 326 ? -10.078 -19.734 -3.754 1 98.44 326 ALA A C 1
ATOM 2577 O O . ALA A 1 326 ? -11.117 -19.469 -4.363 1 98.44 326 ALA A O 1
ATOM 2578 N N . ALA A 1 327 ? -8.891 -19.734 -4.328 1 98 327 ALA A N 1
ATOM 2579 C CA . ALA A 1 327 ? -8.719 -19.391 -5.738 1 98 327 ALA A CA 1
ATOM 2580 C C . ALA A 1 327 ? -9.461 -20.375 -6.633 1 98 327 ALA A C 1
ATOM 2582 O O . ALA A 1 327 ? -10.047 -19.984 -7.645 1 98 327 ALA A O 1
ATOM 2583 N N . LEU A 1 328 ? -9.438 -21.625 -6.301 1 98.31 328 LEU A N 1
ATOM 2584 C CA . LEU A 1 328 ? -10.109 -22.625 -7.121 1 98.31 328 LEU A CA 1
ATOM 2585 C C . LEU A 1 328 ? -11.617 -22.406 -7.125 1 98.31 328 LEU A C 1
ATOM 2587 O O . LEU A 1 328 ? -12.266 -22.547 -8.164 1 98.31 328 LEU A O 1
ATOM 2591 N N . HIS A 1 329 ? -12.188 -22.078 -5.949 1 98.75 329 HIS A N 1
ATOM 2592 C CA . HIS A 1 329 ? -13.609 -21.75 -5.906 1 98.75 329 HIS A CA 1
ATOM 2593 C C . HIS A 1 329 ? -13.922 -20.531 -6.754 1 98.75 329 HIS A C 1
ATOM 2595 O O . HIS A 1 329 ? -14.898 -20.531 -7.512 1 98.75 329 HIS A O 1
ATOM 2601 N N . PHE A 1 330 ? -13.125 -19.531 -6.594 1 98.75 330 PHE A N 1
ATOM 2602 C CA . PHE A 1 330 ? -13.305 -18.297 -7.359 1 98.75 330 PHE A CA 1
ATOM 2603 C C . PHE A 1 330 ? -13.203 -18.578 -8.859 1 98.75 330 PHE A C 1
ATOM 2605 O O . PHE A 1 330 ? -14.062 -18.141 -9.633 1 98.75 330 PHE A O 1
ATOM 2612 N N . ASP A 1 331 ? -12.156 -19.281 -9.258 1 98.69 331 ASP A N 1
ATOM 2613 C CA . ASP A 1 331 ? -11.875 -19.562 -10.664 1 98.69 331 ASP A CA 1
ATOM 2614 C C . ASP A 1 331 ? -12.953 -20.438 -11.281 1 98.69 331 ASP A C 1
ATOM 2616 O O . ASP A 1 331 ? -13.25 -20.328 -12.469 1 98.69 331 ASP A O 1
ATOM 2620 N N . LEU A 1 332 ? -13.484 -21.328 -10.492 1 98.69 332 LEU A N 1
ATOM 2621 C CA . LEU A 1 332 ? -14.562 -22.172 -10.992 1 98.69 332 LEU A CA 1
ATOM 2622 C C . LEU A 1 332 ? -15.789 -21.328 -11.344 1 98.69 332 LEU A C 1
ATOM 2624 O O . LEU A 1 332 ? -16.5 -21.625 -12.297 1 98.69 332 LEU A O 1
ATOM 2628 N N . TRP A 1 333 ? -16 -20.328 -10.656 1 98.62 333 TRP A N 1
ATOM 2629 C CA . TRP A 1 333 ? -17.141 -19.453 -10.852 1 98.62 333 TRP A CA 1
ATOM 2630 C C . TRP A 1 333 ? -16.859 -18.422 -11.945 1 98.62 333 TRP A C 1
ATOM 2632 O O . TRP A 1 333 ? -17.672 -18.234 -12.852 1 98.62 333 TRP A O 1
ATOM 2642 N N . VAL A 1 334 ? -15.758 -17.641 -11.953 1 98.5 334 VAL A N 1
ATOM 2643 C CA . VAL A 1 334 ? -15.531 -16.406 -12.695 1 98.5 334 VAL A CA 1
ATOM 2644 C C . VAL A 1 334 ? -15.664 -16.672 -14.188 1 98.5 334 VAL A C 1
ATOM 2646 O O . VAL A 1 334 ? -14.961 -17.516 -14.75 1 98.5 334 VAL A O 1
ATOM 2649 N N . PRO A 1 335 ? -16.484 -15.977 -14.828 1 97.56 335 PRO A N 1
ATOM 2650 C CA . PRO A 1 335 ? -16.797 -16.281 -16.234 1 97.56 335 PRO A CA 1
ATOM 2651 C C . PRO A 1 335 ? -15.648 -15.953 -17.172 1 97.56 335 PRO A C 1
ATOM 2653 O O . PRO A 1 335 ? -15.531 -16.562 -18.25 1 97.56 335 PRO A O 1
ATOM 2656 N N . ASN A 1 336 ? -14.836 -14.953 -16.844 1 98.5 336 ASN A N 1
ATOM 2657 C CA . ASN A 1 336 ? -13.703 -14.602 -17.688 1 98.5 336 ASN A CA 1
ATOM 2658 C C . ASN A 1 336 ? -12.406 -15.219 -17.172 1 98.5 336 ASN A C 1
ATOM 2660 O O . ASN A 1 336 ? -11.367 -14.547 -17.141 1 98.5 336 ASN A O 1
ATOM 2664 N N . PHE A 1 337 ? -12.484 -16.469 -16.891 1 98.5 337 PHE A N 1
ATOM 2665 C CA . PHE A 1 337 ? -11.336 -17.219 -16.375 1 98.5 337 PHE A CA 1
ATOM 2666 C C . PHE A 1 337 ? -10.32 -17.469 -17.484 1 98.5 337 PHE A C 1
ATOM 2668 O O . PHE A 1 337 ? -10.695 -17.75 -18.625 1 98.5 337 PHE A O 1
ATOM 2675 N N . GLY A 1 338 ? -9.055 -17.359 -17.125 1 98.44 338 GLY A N 1
ATOM 2676 C CA . GLY A 1 338 ? -7.977 -17.719 -18.031 1 98.44 338 GLY A CA 1
ATOM 2677 C C . GLY A 1 338 ? -7.223 -18.969 -17.594 1 98.44 338 GLY A C 1
ATOM 2678 O O . GLY A 1 338 ? -7.434 -20.047 -18.141 1 98.44 338 GLY A O 1
ATOM 2679 N N . VAL A 1 339 ? -6.5 -18.891 -16.547 1 98.19 339 VAL A N 1
ATOM 2680 C CA . VAL A 1 339 ? -5.668 -19.969 -16.047 1 98.19 339 VAL A CA 1
ATOM 2681 C C . VAL A 1 339 ? -5.316 -19.703 -14.586 1 98.19 339 VAL A C 1
ATOM 2683 O O . VAL A 1 339 ? -5.477 -18.594 -14.086 1 98.19 339 VAL A O 1
ATOM 2686 N N . GLN A 1 340 ? -4.973 -20.703 -13.844 1 97.75 340 GLN A N 1
ATOM 2687 C CA . GLN A 1 340 ? -4.535 -20.578 -12.453 1 97.75 340 GLN A CA 1
ATOM 2688 C C . GLN A 1 340 ? -3.127 -21.141 -12.273 1 97.75 340 GLN A C 1
ATOM 2690 O O . GLN A 1 340 ? -2.814 -22.219 -12.781 1 97.75 340 GLN A O 1
ATOM 2695 N N . GLU A 1 341 ? -2.301 -20.391 -11.68 1 96.62 341 GLU A N 1
ATOM 2696 C CA . GLU A 1 341 ? -0.951 -20.859 -11.375 1 96.62 341 GLU A CA 1
ATOM 2697 C C . GLU A 1 341 ? -0.974 -21.953 -10.32 1 96.62 341 GLU A C 1
ATOM 2699 O O . GLU A 1 341 ? -1.697 -21.859 -9.328 1 96.62 341 GLU A O 1
ATOM 2704 N N . PHE A 1 342 ? -0.193 -23.031 -10.539 1 94 342 PHE A N 1
ATOM 2705 C CA . PHE A 1 342 ? -0.097 -24.141 -9.602 1 94 342 PHE A CA 1
ATOM 2706 C C . PHE A 1 342 ? 1.315 -24.719 -9.586 1 94 342 PHE A C 1
ATOM 2708 O O . PHE A 1 342 ? 1.778 -25.281 -10.578 1 94 342 PHE A O 1
ATOM 2715 N N . MET A 1 343 ? 1.935 -24.562 -8.492 1 88.81 343 MET A N 1
ATOM 2716 C CA . MET A 1 343 ? 3.297 -25.078 -8.359 1 88.81 343 MET A CA 1
ATOM 2717 C C . MET A 1 343 ? 3.33 -26.312 -7.457 1 88.81 343 MET A C 1
ATOM 2719 O O . MET A 1 343 ? 4.379 -26.938 -7.301 1 88.81 343 MET A O 1
ATOM 2723 N N . GLY A 1 344 ? 2.209 -26.641 -6.926 1 89 344 GLY A N 1
ATOM 2724 C CA . GLY A 1 344 ? 2.162 -27.734 -5.969 1 89 344 GLY A CA 1
ATOM 2725 C C . GLY A 1 344 ? 2.561 -27.312 -4.566 1 89 344 GLY A C 1
ATOM 2726 O O . GLY A 1 344 ? 2.939 -26.172 -4.34 1 89 344 GLY A O 1
ATOM 2727 N N . TYR A 1 345 ? 2.359 -28.219 -3.631 1 92.5 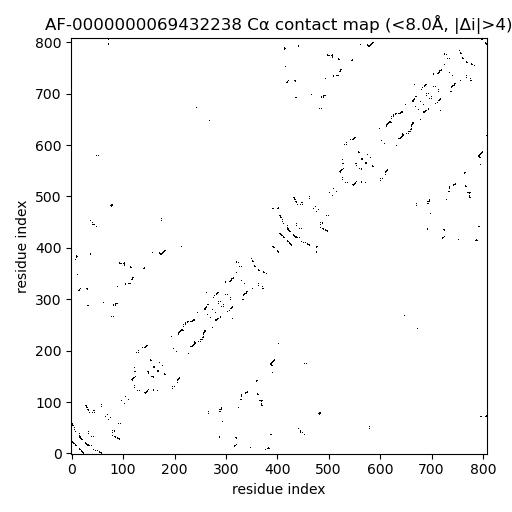345 TYR A N 1
ATOM 2728 C CA . TYR A 1 345 ? 2.711 -28.062 -2.225 1 92.5 345 TYR A CA 1
ATOM 2729 C C . TYR A 1 345 ? 3.4 -29.297 -1.682 1 92.5 345 TYR A C 1
ATOM 2731 O O . TYR A 1 345 ? 3.135 -30.422 -2.141 1 92.5 345 TYR A O 1
ATOM 2739 N N . SER A 1 346 ? 4.309 -29.125 -0.761 1 92.5 346 SER A N 1
ATOM 2740 C CA . SER A 1 346 ? 4.961 -30.266 -0.134 1 92.5 346 SER A CA 1
ATOM 2741 C C . SER A 1 346 ? 3.986 -31.062 0.736 1 92.5 346 SER A C 1
ATOM 2743 O O . SER A 1 346 ? 2.936 -30.547 1.124 1 92.5 346 SER A O 1
ATOM 2745 N N . GLU A 1 347 ? 4.41 -32.281 1.011 1 94.81 347 GLU A N 1
ATOM 2746 C CA . GLU A 1 347 ? 3.605 -33.094 1.919 1 94.81 347 GLU A CA 1
ATOM 2747 C C . GLU A 1 347 ? 3.463 -32.438 3.281 1 94.81 347 GLU A C 1
ATOM 2749 O O . GLU A 1 347 ? 2.389 -32.469 3.885 1 94.81 347 GLU A O 1
ATOM 2754 N N . GLN A 1 348 ? 4.496 -31.828 3.723 1 95.56 348 GLN A N 1
ATOM 2755 C CA . GLN A 1 348 ? 4.496 -31.125 5 1 95.56 348 GLN A CA 1
ATOM 2756 C C . GLN A 1 348 ? 3.461 -30 5.008 1 95.56 348 GLN A C 1
ATOM 2758 O O . GLN A 1 348 ? 2.723 -29.844 5.98 1 95.56 348 GLN A O 1
ATOM 2763 N N . MET A 1 349 ? 3.436 -29.25 3.975 1 95.62 349 MET A N 1
ATOM 2764 C CA . MET A 1 349 ? 2.449 -28.188 3.85 1 95.62 349 MET A CA 1
ATOM 2765 C C . MET A 1 349 ? 1.031 -28.734 3.887 1 95.62 349 MET A C 1
ATOM 2767 O O . MET A 1 349 ? 0.174 -28.219 4.605 1 95.62 349 MET A O 1
ATOM 2771 N N . LEU A 1 350 ? 0.846 -29.828 3.191 1 96.62 350 LEU A N 1
ATOM 2772 C CA . LEU A 1 350 ? -0.504 -30.359 3.039 1 96.62 350 LEU A CA 1
ATOM 2773 C C . LEU A 1 350 ? -0.947 -31.078 4.305 1 96.62 350 LEU A C 1
ATOM 2775 O O . LEU A 1 350 ? -2.145 -31.266 4.531 1 96.62 350 LEU A O 1
ATOM 2779 N N . GLU A 1 351 ? 0.02 -31.516 5.133 1 98 351 GLU A N 1
ATOM 2780 C CA . GLU A 1 351 ? -0.337 -32.031 6.445 1 98 351 GLU A CA 1
ATOM 2781 C C . GLU A 1 351 ? -0.87 -30.938 7.355 1 98 351 GLU A C 1
ATOM 2783 O O . GLU A 1 351 ? -1.791 -31.172 8.141 1 98 351 GLU A O 1
ATOM 2788 N N . VAL A 1 352 ? -0.28 -29.766 7.211 1 98.44 352 VAL A N 1
ATOM 2789 C CA . VAL A 1 352 ? -0.716 -28.625 7.996 1 98.44 352 VAL A CA 1
ATOM 2790 C C . VAL A 1 352 ? -2.057 -28.109 7.473 1 98.44 352 VAL A C 1
ATOM 2792 O O . VAL A 1 352 ? -2.893 -27.641 8.242 1 98.44 352 VAL A O 1
ATOM 2795 N N . PHE A 1 353 ? -2.256 -28.25 6.176 1 98.25 353 PHE A N 1
ATOM 2796 C CA . PHE A 1 353 ? -3.449 -27.734 5.512 1 98.25 353 PHE A CA 1
ATOM 2797 C C . PHE A 1 353 ? -4.18 -28.859 4.781 1 98.25 353 PHE A C 1
ATOM 2799 O O . PHE A 1 353 ? -4.223 -28.875 3.549 1 98.25 353 PHE A O 1
ATOM 2806 N N . PRO A 1 354 ? -4.855 -29.734 5.531 1 98.19 354 PRO A N 1
ATOM 2807 C CA . PRO A 1 354 ? -5.633 -30.75 4.828 1 98.19 354 PRO A CA 1
ATOM 2808 C C . PRO A 1 354 ? -6.617 -30.156 3.822 1 98.19 354 PRO A C 1
ATOM 2810 O O . PRO A 1 354 ? -7.332 -29.203 4.141 1 98.19 354 PRO A O 1
ATOM 2813 N N . HIS A 1 355 ? -6.617 -30.641 2.613 1 96.62 355 HIS A N 1
ATOM 2814 C CA . HIS A 1 355 ? -7.34 -30.016 1.512 1 96.62 355 HIS A CA 1
ATOM 2815 C C . HIS A 1 355 ? -8.25 -31.016 0.81 1 96.62 355 HIS A C 1
ATOM 2817 O O . HIS A 1 355 ? -8.172 -32.219 1.062 1 96.62 355 HIS A O 1
ATOM 2823 N N . ASN A 1 356 ? -9.141 -30.5 -0.057 1 96.88 356 ASN A N 1
ATOM 2824 C CA . ASN A 1 356 ? -10.125 -31.359 -0.707 1 96.88 356 ASN A CA 1
ATOM 2825 C C . ASN A 1 356 ? -10.055 -31.25 -2.227 1 96.88 356 ASN A C 1
ATOM 2827 O O . ASN A 1 356 ? -10.797 -31.922 -2.941 1 96.88 356 ASN A O 1
ATOM 2831 N N . TRP A 1 357 ? -9.125 -30.344 -2.746 1 97.38 357 TRP A N 1
ATOM 2832 C CA . TRP A 1 357 ? -9.086 -30.172 -4.195 1 97.38 357 TRP A CA 1
ATOM 2833 C C . TRP A 1 357 ? -8.469 -31.391 -4.867 1 97.38 357 TRP A C 1
ATOM 2835 O O . TRP A 1 357 ? -7.836 -32.219 -4.207 1 97.38 357 TRP A O 1
ATOM 2845 N N . THR A 1 358 ? -8.758 -31.516 -6.168 1 97.75 358 THR A N 1
ATOM 2846 C CA . THR A 1 358 ? -8.195 -32.594 -6.984 1 97.75 358 THR A CA 1
ATOM 2847 C C . THR A 1 358 ? -7.469 -32.031 -8.195 1 97.75 358 THR A C 1
ATOM 2849 O O . THR A 1 358 ? -7.664 -30.859 -8.562 1 97.75 358 THR A O 1
ATOM 2852 N N . PHE A 1 359 ? -6.555 -32.75 -8.695 1 96.88 359 PHE A N 1
ATOM 2853 C CA . PHE A 1 359 ? -5.84 -32.469 -9.938 1 96.88 359 PHE A CA 1
ATOM 2854 C C . PHE A 1 359 ? -5.941 -33.656 -10.891 1 96.88 359 PHE A C 1
ATOM 2856 O O . PHE A 1 359 ? -5.512 -34.781 -10.555 1 96.88 359 PHE A O 1
ATOM 2863 N N . GLU A 1 360 ? -6.543 -33.469 -12.039 1 96.94 360 GLU A N 1
ATOM 2864 C CA . GLU A 1 360 ? -6.688 -34.5 -13.062 1 96.94 360 GLU A CA 1
ATOM 2865 C C . GLU A 1 360 ? -6.582 -33.906 -14.461 1 96.94 360 GLU A C 1
ATOM 2867 O O . GLU A 1 360 ? -7.395 -33.062 -14.852 1 96.94 360 GLU A O 1
ATOM 2872 N N . GLY A 1 361 ? -5.633 -34.375 -15.203 1 96.12 361 GLY A N 1
ATOM 2873 C CA . GLY A 1 361 ? -5.516 -34.031 -16.609 1 96.12 361 GLY A CA 1
ATOM 2874 C C . GLY A 1 361 ? -5.281 -32.531 -16.844 1 96.12 361 GLY A C 1
ATOM 2875 O O . GLY A 1 361 ? -5.859 -31.953 -17.75 1 96.12 361 GLY A O 1
ATOM 2876 N N . GLY A 1 362 ? -4.613 -31.938 -15.953 1 97.44 362 GLY A N 1
ATOM 2877 C CA . GLY A 1 362 ? -4.281 -30.531 -16.125 1 97.44 362 GLY A CA 1
ATOM 2878 C C . GLY A 1 362 ? -5.332 -29.594 -15.562 1 97.44 362 GLY A C 1
ATOM 2879 O O . GLY A 1 362 ? -5.215 -28.375 -15.68 1 97.44 362 GLY A O 1
ATOM 2880 N N . TYR A 1 363 ? -6.328 -30.156 -14.93 1 98.31 363 TYR A N 1
ATOM 2881 C CA . TYR A 1 363 ? -7.414 -29.375 -14.344 1 98.31 363 TYR A CA 1
ATOM 2882 C C . TYR A 1 363 ? -7.535 -29.656 -12.852 1 98.31 363 TYR A C 1
ATOM 2884 O O . TYR A 1 363 ? -7.285 -30.781 -12.398 1 98.31 363 TYR A O 1
ATOM 2892 N N . MET A 1 364 ? -7.918 -28.578 -12.117 1 98 364 MET A N 1
ATOM 2893 C CA . MET A 1 364 ? -8.188 -28.75 -10.688 1 98 364 MET A CA 1
ATOM 2894 C C . MET A 1 364 ? -9.648 -28.453 -10.375 1 98 364 MET A C 1
ATOM 2896 O O . MET A 1 364 ? -10.312 -27.734 -11.125 1 98 364 MET A O 1
ATOM 2900 N N . HIS A 1 365 ? -10.102 -29.047 -9.375 1 98.56 365 HIS A N 1
ATOM 2901 C CA . HIS A 1 365 ? -11.43 -28.812 -8.828 1 98.56 365 HIS A CA 1
ATOM 2902 C C . HIS A 1 365 ? -11.391 -28.672 -7.312 1 98.56 365 HIS A C 1
ATOM 2904 O O . HIS A 1 365 ? -10.688 -29.438 -6.637 1 98.56 365 HIS A O 1
ATOM 2910 N N . PRO A 1 366 ? -12.062 -27.688 -6.723 1 98.12 366 PRO A N 1
ATOM 2911 C CA . PRO A 1 366 ? -11.969 -27.453 -5.281 1 98.12 366 PRO A CA 1
ATOM 2912 C C . PRO A 1 366 ? -12.711 -28.5 -4.457 1 98.12 366 PRO A C 1
ATOM 2914 O O . PRO A 1 366 ? -12.531 -28.562 -3.238 1 98.12 366 PRO A O 1
ATOM 2917 N N . GLY A 1 367 ? -13.492 -29.312 -5.09 1 97.81 367 GLY A N 1
ATOM 2918 C CA . GLY A 1 367 ? -14.383 -30.203 -4.363 1 97.81 367 GLY A CA 1
ATOM 2919 C C . GLY A 1 367 ? -15.695 -29.547 -3.963 1 97.81 367 GLY A C 1
ATOM 2920 O O . GLY A 1 367 ? -15.961 -28.406 -4.336 1 97.81 367 GLY A O 1
ATOM 2921 N N . ASP A 1 368 ? -16.531 -30.359 -3.191 1 97.88 368 ASP A N 1
ATOM 2922 C CA . ASP A 1 368 ? -17.859 -29.859 -2.889 1 97.88 368 ASP A CA 1
ATOM 2923 C C . ASP A 1 368 ? -18.078 -29.734 -1.382 1 97.88 368 ASP A C 1
ATOM 2925 O O . ASP A 1 368 ? -19.203 -29.531 -0.92 1 97.88 368 ASP A O 1
ATOM 2929 N N . LYS A 1 369 ? -16.984 -29.828 -0.642 1 98.5 369 LYS A N 1
ATOM 2930 C CA . LYS A 1 369 ? -17.109 -29.609 0.797 1 98.5 369 LYS A CA 1
ATOM 2931 C C . LYS A 1 369 ? -17.516 -28.172 1.103 1 98.5 369 LYS A C 1
ATOM 2933 O O . LYS A 1 369 ? -17.094 -27.234 0.422 1 98.5 369 LYS A O 1
ATOM 2938 N N . PRO A 1 370 ? -18.328 -28 2.146 1 98.62 370 PRO A N 1
ATOM 2939 C CA . PRO A 1 370 ? -18.75 -26.641 2.498 1 98.62 370 PRO A CA 1
ATOM 2940 C C . PRO A 1 370 ? -17.578 -25.734 2.803 1 98.62 370 PRO A C 1
ATOM 2942 O O . PRO A 1 370 ? -16.578 -26.172 3.383 1 98.62 370 PRO A O 1
ATOM 2945 N N . GLY A 1 371 ? -17.719 -24.453 2.484 1 98.81 371 GLY A N 1
ATOM 2946 C CA . GLY A 1 371 ? -16.656 -23.484 2.701 1 98.81 371 GLY A CA 1
ATOM 2947 C C . GLY A 1 371 ? -15.578 -23.531 1.627 1 98.81 371 GLY A C 1
ATOM 2948 O O . GLY A 1 371 ? -15.883 -23.734 0.449 1 98.81 371 GLY A O 1
ATOM 2949 N N . LEU A 1 372 ? -14.359 -23.281 2.012 1 98.69 372 LEU A N 1
ATOM 2950 C CA . LEU A 1 372 ? -13.219 -23.297 1.102 1 98.69 372 LEU A CA 1
ATOM 2951 C C . LEU A 1 372 ? -12.727 -24.719 0.885 1 98.69 372 LEU A C 1
ATOM 2953 O O . LEU A 1 372 ? -11.844 -24.969 0.055 1 98.69 372 LEU A O 1
ATOM 2957 N N . GLY A 1 373 ? -13.297 -25.641 1.615 1 98.19 373 GLY A N 1
ATOM 2958 C CA . GLY A 1 373 ? -12.891 -27.031 1.49 1 98.19 373 GLY A CA 1
ATOM 2959 C C . GLY A 1 373 ? -11.477 -27.297 1.97 1 98.19 373 GLY A C 1
ATOM 2960 O O . GLY A 1 373 ? -10.789 -28.172 1.449 1 98.19 373 GLY A O 1
ATOM 2961 N N . ILE A 1 374 ? -10.93 -26.469 2.857 1 98.06 374 ILE A N 1
ATOM 2962 C CA . ILE A 1 374 ? -9.586 -26.594 3.395 1 98.06 374 ILE A CA 1
ATOM 2963 C C . ILE A 1 374 ? -9.617 -26.484 4.918 1 98.06 374 ILE A C 1
ATOM 2965 O O . ILE A 1 374 ? -10.484 -25.797 5.473 1 98.06 374 ILE A O 1
ATOM 2969 N N . GLU A 1 375 ? -8.781 -27.188 5.598 1 98.25 375 GLU A N 1
ATOM 2970 C CA . GLU A 1 375 ? -8.641 -27.156 7.051 1 98.25 375 GLU A CA 1
ATOM 2971 C C . GLU A 1 375 ? -7.242 -26.688 7.461 1 98.25 375 GLU A C 1
ATOM 2973 O O . GLU A 1 375 ? -6.391 -26.438 6.605 1 98.25 375 GLU A O 1
ATOM 2978 N N . PHE A 1 376 ? -7.023 -26.469 8.742 1 98.62 376 PHE A N 1
ATOM 2979 C CA . PHE A 1 376 ? -5.766 -25.984 9.297 1 98.62 376 PHE A CA 1
ATOM 2980 C C . PHE A 1 376 ? -5.445 -26.703 10.609 1 98.62 376 PHE A C 1
ATOM 2982 O O . PHE A 1 376 ? -6.199 -26.594 11.578 1 98.62 376 PHE A O 1
ATOM 2989 N N . ASP A 1 377 ? -4.379 -27.422 10.648 1 98.81 377 ASP A N 1
ATOM 2990 C CA . ASP A 1 377 ? -3.934 -28.109 11.859 1 98.81 377 ASP A CA 1
ATOM 2991 C C . ASP A 1 377 ? -3.055 -27.188 12.711 1 98.81 377 ASP A C 1
ATOM 2993 O O . ASP A 1 377 ? -1.838 -27.141 12.523 1 98.81 377 ASP A O 1
ATOM 2997 N N . GLU A 1 378 ? -3.609 -26.609 13.688 1 98.44 378 GLU A N 1
ATOM 2998 C CA . GLU A 1 378 ? -2.922 -25.625 14.523 1 98.44 378 GLU A CA 1
ATOM 2999 C C . GLU A 1 378 ? -1.759 -26.266 15.273 1 98.44 378 GLU A C 1
ATOM 3001 O O . GLU A 1 378 ? -0.695 -25.656 15.414 1 98.44 378 GLU A O 1
ATOM 3006 N N . LYS A 1 379 ? -2.02 -27.469 15.766 1 98.38 379 LYS A N 1
ATOM 3007 C CA . LYS A 1 379 ? -0.984 -28.141 16.531 1 98.38 379 LYS A CA 1
ATOM 3008 C C . LYS A 1 379 ? 0.234 -28.453 15.672 1 98.38 379 LYS A C 1
ATOM 3010 O O . LYS A 1 379 ? 1.372 -28.219 16.094 1 98.38 379 LYS A O 1
ATOM 3015 N N . LEU A 1 380 ? -0.027 -28.969 14.531 1 98.38 380 LEU A N 1
ATOM 3016 C CA . LEU A 1 380 ? 1.075 -29.266 13.625 1 98.38 380 LEU A CA 1
ATOM 3017 C C . LEU A 1 380 ? 1.763 -27.969 13.18 1 98.38 380 LEU A C 1
ATOM 3019 O O . LEU A 1 380 ? 2.99 -27.922 13.062 1 98.38 380 LEU A O 1
ATOM 3023 N N . ALA A 1 381 ? 1.029 -26.953 12.859 1 98.5 381 ALA A N 1
ATOM 3024 C CA . ALA A 1 381 ? 1.562 -25.656 12.445 1 98.5 381 ALA A CA 1
ATOM 3025 C C . ALA A 1 381 ? 2.533 -25.094 13.484 1 98.5 381 ALA A C 1
ATOM 3027 O O . ALA A 1 381 ? 3.539 -24.469 13.133 1 98.5 381 ALA A O 1
ATOM 3028 N N . ALA A 1 382 ? 2.242 -25.328 14.75 1 98.25 382 ALA A N 1
ATOM 3029 C CA . ALA A 1 382 ? 3.047 -24.797 15.844 1 98.25 382 ALA A CA 1
ATOM 3030 C C . ALA A 1 382 ? 4.445 -25.406 15.844 1 98.25 382 ALA A C 1
ATOM 3032 O O . ALA A 1 382 ? 5.375 -24.844 16.438 1 98.25 382 ALA A O 1
ATOM 3033 N N . LYS A 1 383 ? 4.617 -26.484 15.18 1 98.19 383 LYS A N 1
ATOM 3034 C CA . LYS A 1 383 ? 5.914 -27.156 15.109 1 98.19 383 LYS A CA 1
ATOM 3035 C C . LYS A 1 383 ? 6.836 -26.469 14.117 1 98.19 383 LYS A C 1
ATOM 3037 O O . LYS A 1 383 ? 8.039 -26.734 14.07 1 98.19 383 LYS A O 1
ATOM 3042 N N . TYR A 1 384 ? 6.297 -25.594 13.312 1 98.12 384 TYR A N 1
ATOM 3043 C CA . TYR A 1 384 ? 7.062 -24.922 12.273 1 98.12 384 TYR A CA 1
ATOM 3044 C C . TYR A 1 384 ? 7.047 -23.406 12.484 1 98.12 384 TYR A C 1
ATOM 3046 O O . TYR A 1 384 ? 6.367 -22.688 11.75 1 98.12 384 TYR A O 1
ATOM 3054 N N . PRO A 1 385 ? 7.844 -22.938 13.383 1 97.75 385 PRO A N 1
ATOM 3055 C CA . PRO A 1 385 ? 7.844 -21.5 13.656 1 97.75 385 PRO A CA 1
ATOM 3056 C C . PRO A 1 385 ? 8.398 -20.672 12.492 1 97.75 385 PRO A C 1
ATOM 3058 O O . PRO A 1 385 ? 9.07 -21.219 11.617 1 97.75 385 PRO A O 1
ATOM 3061 N N . TYR A 1 386 ? 8.125 -19.406 12.531 1 97.75 386 TYR A N 1
ATOM 3062 C CA . TYR A 1 386 ? 8.594 -18.469 11.516 1 97.75 386 TYR A CA 1
ATOM 3063 C C . TYR A 1 386 ? 10.078 -18.625 11.25 1 97.75 386 TYR A C 1
ATOM 3065 O O . TYR A 1 386 ? 10.867 -18.812 12.188 1 97.75 386 TYR A O 1
ATOM 3073 N N . ASP A 1 387 ? 10.453 -18.609 10.016 1 97.38 387 ASP A N 1
ATOM 3074 C CA . ASP A 1 387 ? 11.836 -18.672 9.547 1 97.38 387 ASP A CA 1
ATOM 3075 C C . ASP A 1 387 ? 12.102 -17.641 8.453 1 97.38 387 ASP A C 1
ATOM 3077 O O . ASP A 1 387 ? 11.664 -17.812 7.312 1 97.38 387 ASP A O 1
ATOM 3081 N N . PRO A 1 388 ? 12.852 -16.594 8.719 1 96.75 388 PRO A N 1
ATOM 3082 C CA . PRO A 1 388 ? 13.023 -15.484 7.766 1 96.75 388 PRO A CA 1
ATOM 3083 C C . PRO A 1 388 ? 13.547 -15.953 6.41 1 96.75 388 PRO A C 1
ATOM 3085 O O . PRO A 1 388 ? 14.477 -16.766 6.355 1 96.75 388 PRO A O 1
ATOM 3088 N N . ALA A 1 389 ? 12.969 -15.523 5.395 1 95.62 389 ALA A N 1
ATOM 3089 C CA . ALA A 1 389 ? 13.352 -15.789 4.008 1 95.62 389 ALA A CA 1
ATOM 3090 C C . ALA A 1 389 ? 12.961 -14.633 3.1 1 95.62 389 ALA A C 1
ATOM 3092 O O . ALA A 1 389 ? 11.883 -14.047 3.262 1 95.62 389 ALA A O 1
ATOM 3093 N N . TYR A 1 390 ? 13.828 -14.297 2.146 1 94.81 390 TYR A N 1
ATOM 3094 C CA . TYR A 1 390 ? 13.578 -13.148 1.29 1 94.81 390 TYR A CA 1
ATOM 3095 C C . TYR A 1 390 ? 13.773 -13.508 -0.178 1 94.81 390 TYR A C 1
ATOM 3097 O O . TYR A 1 390 ? 14.656 -14.289 -0.522 1 94.81 390 TYR A O 1
ATOM 3105 N N . LEU A 1 391 ? 12.883 -12.898 -1.015 1 93.5 391 LEU A N 1
ATOM 3106 C CA . LEU A 1 391 ? 13.102 -12.977 -2.455 1 93.5 391 LEU A CA 1
ATOM 3107 C C . LEU A 1 391 ? 14.367 -12.227 -2.854 1 93.5 391 LEU A C 1
ATOM 3109 O O . LEU A 1 391 ? 14.773 -11.281 -2.176 1 93.5 391 LEU A O 1
ATOM 3113 N N . PRO A 1 392 ? 14.953 -12.625 -3.941 1 93.38 392 PRO A N 1
ATOM 3114 C CA . PRO A 1 392 ? 16.203 -11.977 -4.355 1 93.38 392 PRO A CA 1
ATOM 3115 C C . PRO A 1 392 ? 15.977 -10.555 -4.867 1 93.38 392 PRO A C 1
ATOM 3117 O O . PRO A 1 392 ? 14.844 -10.164 -5.16 1 93.38 392 PRO A O 1
ATOM 3120 N N . VAL A 1 393 ? 17.031 -9.805 -4.859 1 95.12 393 VAL A N 1
ATOM 3121 C CA . VAL A 1 393 ? 17.094 -8.539 -5.578 1 95.12 393 VAL A CA 1
ATOM 3122 C C . VAL A 1 393 ? 18.031 -8.656 -6.777 1 95.12 393 VAL A C 1
ATOM 3124 O O . VAL A 1 393 ? 18.828 -9.586 -6.852 1 95.12 393 VAL A O 1
ATOM 3127 N N . ALA A 1 394 ? 17.875 -7.75 -7.73 1 95.38 394 ALA A N 1
ATOM 3128 C CA . ALA A 1 394 ? 18.688 -7.809 -8.945 1 95.38 394 ALA A CA 1
ATOM 3129 C C . ALA A 1 394 ? 19.531 -6.555 -9.094 1 95.38 394 ALA A C 1
ATOM 3131 O O . ALA A 1 394 ? 19.078 -5.445 -8.805 1 95.38 394 ALA A O 1
ATOM 3132 N N . ARG A 1 395 ? 20.734 -6.719 -9.461 1 95.94 395 ARG A N 1
ATOM 3133 C CA . ARG A 1 395 ? 21.625 -5.621 -9.805 1 95.94 395 ARG A CA 1
ATOM 3134 C C . ARG A 1 395 ? 22.172 -5.785 -11.219 1 95.94 395 ARG A C 1
ATOM 3136 O O . ARG A 1 395 ? 22.438 -6.902 -11.664 1 95.94 395 ARG A O 1
ATOM 3143 N N . LEU A 1 396 ? 22.359 -4.699 -11.898 1 95.38 396 LEU A N 1
ATOM 3144 C CA . LEU A 1 396 ? 23.062 -4.688 -13.172 1 95.38 396 LEU A CA 1
ATOM 3145 C C . LEU A 1 396 ? 24.562 -4.945 -12.977 1 95.38 396 LEU A C 1
ATOM 3147 O O . LEU A 1 396 ? 25.047 -4.922 -11.844 1 95.38 396 LEU A O 1
ATOM 3151 N N . GLU A 1 397 ? 25.203 -5.176 -14.078 1 92.38 397 GLU A N 1
ATOM 3152 C CA . GLU A 1 397 ? 26.625 -5.516 -14.031 1 92.38 397 GLU A CA 1
ATOM 3153 C C . GLU A 1 397 ? 27.453 -4.375 -13.438 1 92.38 397 GLU A C 1
ATOM 3155 O O . GLU A 1 397 ? 28.516 -4.602 -12.875 1 92.38 397 GLU A O 1
ATOM 3160 N N . ASP A 1 398 ? 27.016 -3.227 -13.516 1 95.75 398 ASP A N 1
ATOM 3161 C CA . ASP A 1 398 ? 27.75 -2.084 -12.977 1 95.75 398 ASP A CA 1
ATOM 3162 C C . ASP A 1 398 ? 27.375 -1.813 -11.523 1 95.75 398 ASP A C 1
ATOM 3164 O O . ASP A 1 398 ? 27.766 -0.791 -10.953 1 95.75 398 ASP A O 1
ATOM 3168 N N . GLY A 1 399 ? 26.516 -2.594 -10.992 1 94.88 399 GLY A N 1
ATOM 3169 C CA . GLY A 1 399 ? 26.188 -2.51 -9.578 1 94.88 399 GLY A CA 1
ATOM 3170 C C . GLY A 1 399 ? 24.875 -1.806 -9.305 1 94.88 399 GLY A C 1
ATOM 3171 O O . GLY A 1 399 ? 24.391 -1.792 -8.172 1 94.88 399 GLY A O 1
ATOM 3172 N N . THR A 1 400 ? 24.234 -1.292 -10.328 1 97.06 400 THR A N 1
ATOM 3173 C CA . THR A 1 400 ? 22.984 -0.56 -10.188 1 97.06 400 THR A CA 1
ATOM 3174 C C . THR A 1 400 ? 21.844 -1.5 -9.781 1 97.06 400 THR A C 1
ATOM 3176 O O . THR A 1 400 ? 21.672 -2.557 -10.383 1 97.06 400 THR A O 1
ATOM 3179 N N . LEU A 1 401 ? 21.172 -1.119 -8.688 1 97.19 401 LEU A N 1
ATOM 3180 C CA . LEU A 1 401 ? 19.984 -1.881 -8.328 1 97.19 401 LEU A CA 1
ATOM 3181 C C . LEU A 1 401 ? 18.953 -1.824 -9.445 1 97.19 401 LEU A C 1
ATOM 3183 O O . LEU A 1 401 ? 18.719 -0.763 -10.023 1 97.19 401 LEU A O 1
ATOM 3187 N N . TRP A 1 402 ? 18.375 -2.971 -9.75 1 94.75 402 TRP A N 1
ATOM 3188 C CA . TRP A 1 402 ? 17.438 -3.086 -10.867 1 94.75 402 TRP A CA 1
ATOM 3189 C C . TRP A 1 402 ? 16.078 -3.594 -10.398 1 94.75 402 TRP A C 1
ATOM 3191 O O . TRP A 1 402 ? 15.93 -3.977 -9.234 1 94.75 402 TRP A O 1
ATOM 3201 N N . ASN A 1 403 ? 15.117 -3.443 -11.281 1 93.5 403 ASN A N 1
ATOM 3202 C CA . ASN A 1 403 ? 13.766 -3.879 -10.953 1 93.5 403 ASN A CA 1
ATOM 3203 C C . ASN A 1 403 ? 13.711 -5.375 -10.672 1 93.5 403 ASN A C 1
ATOM 3205 O O . ASN A 1 403 ? 14.438 -6.156 -11.289 1 93.5 403 ASN A O 1
ATOM 3209 N N . TRP A 1 404 ? 12.852 -5.684 -9.758 1 86.62 404 TRP A N 1
ATOM 3210 C CA . TRP A 1 404 ? 12.547 -7.09 -9.508 1 86.62 404 TRP A CA 1
ATOM 3211 C C . TRP A 1 404 ? 11.906 -7.738 -10.727 1 86.62 404 TRP A C 1
ATOM 3213 O O . TRP A 1 404 ? 11.07 -7.125 -11.398 1 86.62 404 TRP A O 1
ATOM 3223 N N . MET B 1 1 ? 31.516 4.852 7.105 1 95.44 1 MET B N 1
ATOM 3224 C CA . MET B 1 1 ? 30.375 5.156 7.98 1 95.44 1 MET B CA 1
ATOM 3225 C C . MET B 1 1 ? 29.359 4.027 7.957 1 95.44 1 MET B C 1
ATOM 3227 O O . MET B 1 1 ? 28.219 4.227 7.531 1 95.44 1 MET B O 1
ATOM 3231 N N . LYS B 1 2 ? 29.859 2.902 8.398 1 98.25 2 LYS B N 1
ATOM 3232 C CA . LYS B 1 2 ? 29.078 1.67 8.43 1 98.25 2 LYS B CA 1
ATOM 3233 C C . LYS B 1 2 ? 27.984 1.742 9.492 1 98.25 2 LYS B C 1
ATOM 3235 O O . LYS B 1 2 ? 28.219 2.234 10.594 1 98.25 2 LYS B O 1
ATOM 3240 N N . ILE B 1 3 ? 26.812 1.314 9.125 1 98.88 3 ILE B N 1
ATOM 3241 C CA . ILE B 1 3 ? 25.703 1.26 10.078 1 98.88 3 ILE B CA 1
ATOM 3242 C C . ILE B 1 3 ? 25.922 0.104 11.055 1 98.88 3 ILE B C 1
ATOM 3244 O O . ILE B 1 3 ? 26.109 -1.043 10.633 1 98.88 3 ILE B O 1
ATOM 3248 N N . VAL B 1 4 ? 25.859 0.365 12.336 1 98.81 4 VAL B N 1
ATOM 3249 C CA . VAL B 1 4 ? 26.141 -0.674 13.32 1 98.81 4 VAL B CA 1
ATOM 3250 C C . VAL B 1 4 ? 24.922 -0.873 14.211 1 98.81 4 VAL B C 1
ATOM 3252 O O . VAL B 1 4 ? 24.844 -1.836 14.977 1 98.81 4 VAL B O 1
ATOM 3255 N N . GLY B 1 5 ? 24 0.046 14.094 1 98.69 5 GLY B N 1
ATOM 3256 C CA . GLY B 1 5 ? 22.781 -0.07 14.883 1 98.69 5 GLY B CA 1
ATOM 3257 C C . GLY B 1 5 ? 21.562 0.55 14.211 1 98.69 5 GLY B C 1
ATOM 3258 O O . GLY B 1 5 ? 21.688 1.564 13.516 1 98.69 5 GLY B O 1
ATOM 3259 N N . ALA B 1 6 ? 20.453 0.005 14.391 1 98.81 6 ALA B N 1
ATOM 3260 C CA . ALA B 1 6 ? 19.141 0.494 13.969 1 98.81 6 ALA B CA 1
ATOM 3261 C C . ALA B 1 6 ? 18.062 0.101 14.977 1 98.81 6 ALA B C 1
ATOM 3263 O O . ALA B 1 6 ? 17.734 -1.079 15.102 1 98.81 6 ALA B O 1
ATOM 3264 N N . GLU B 1 7 ? 17.547 1.08 15.664 1 98.81 7 GLU B N 1
ATOM 3265 C CA . GLU B 1 7 ? 16.609 0.825 16.75 1 98.81 7 GLU B CA 1
ATOM 3266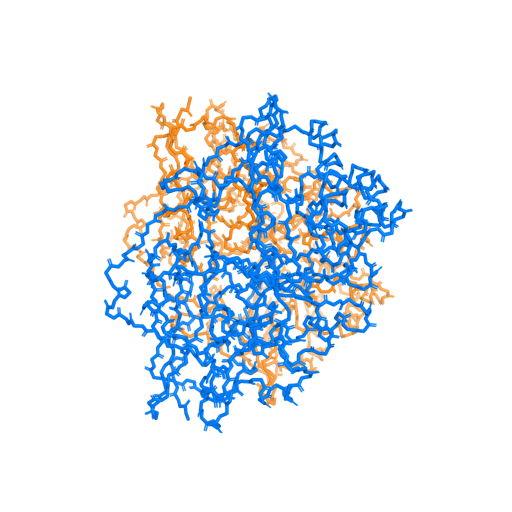 C C . GLU B 1 7 ? 15.266 1.508 16.484 1 98.81 7 GLU B C 1
ATOM 3268 O O . GLU B 1 7 ? 15.227 2.643 16 1 98.81 7 GLU B O 1
ATOM 3273 N N . VAL B 1 8 ? 14.203 0.763 16.734 1 98.88 8 VAL B N 1
ATOM 3274 C CA . VAL B 1 8 ? 12.852 1.274 16.547 1 98.88 8 VAL B CA 1
ATOM 3275 C C . VAL B 1 8 ? 12.211 1.535 17.906 1 98.88 8 VAL B C 1
ATOM 3277 O O . VAL B 1 8 ? 12.25 0.68 18.797 1 98.88 8 VAL B O 1
ATOM 3280 N N . PHE B 1 9 ? 11.664 2.732 18.109 1 98.88 9 PHE B N 1
ATOM 3281 C CA . PHE B 1 9 ? 11.008 3.135 19.344 1 98.88 9 PHE B CA 1
ATOM 3282 C C . PHE B 1 9 ? 9.539 3.463 19.094 1 98.88 9 PHE B C 1
ATOM 3284 O O . PHE B 1 9 ? 9.219 4.262 18.219 1 98.88 9 PHE B O 1
ATOM 3291 N N . VAL B 1 10 ? 8.672 2.809 19.781 1 98.69 10 VAL B N 1
ATOM 3292 C CA . VAL B 1 10 ? 7.254 3.162 19.812 1 98.69 10 VAL B CA 1
ATOM 3293 C C . VAL B 1 10 ? 6.914 3.838 21.141 1 98.69 10 VAL B C 1
ATOM 3295 O O . VAL B 1 10 ? 7.117 3.256 22.219 1 98.69 10 VAL B O 1
ATOM 3298 N N . THR B 1 11 ? 6.512 5.09 21.109 1 98.38 11 THR B N 1
ATOM 3299 C CA . THR B 1 11 ? 6.211 5.863 22.312 1 98.38 11 THR B CA 1
ATOM 3300 C C . THR B 1 11 ? 4.93 6.672 22.125 1 98.38 11 THR B C 1
ATOM 3302 O O . THR B 1 11 ? 4.523 6.957 21 1 98.38 11 THR B O 1
ATOM 3305 N N . CYS B 1 12 ? 4.266 7.027 23.188 1 97.38 12 CYS B N 1
ATOM 3306 C CA . CYS B 1 12 ? 3.008 7.762 23.109 1 97.38 12 CYS B CA 1
ATOM 3307 C C . CYS B 1 12 ? 3.02 8.945 24.078 1 97.38 12 CYS B C 1
ATOM 3309 O O . CYS B 1 12 ? 2.213 9 25 1 97.38 12 CYS B O 1
ATOM 3311 N N . PRO B 1 13 ? 3.859 9.977 23.891 1 95.88 13 PRO B N 1
ATOM 3312 C CA . PRO B 1 13 ? 3.73 11.203 24.672 1 95.88 13 PRO B CA 1
ATOM 3313 C C . PRO B 1 13 ? 2.541 12.055 24.25 1 95.88 13 PRO B C 1
ATOM 3315 O O . PRO B 1 13 ? 2.719 13.211 23.828 1 95.88 13 PRO B O 1
ATOM 3318 N N . GLY B 1 14 ? 1.311 11.5 24.438 1 90.94 14 GLY B N 1
ATOM 3319 C CA . GLY B 1 14 ? 0.082 12.133 23.984 1 90.94 14 GLY B CA 1
ATOM 3320 C C . GLY B 1 14 ? -0.484 11.5 22.719 1 90.94 14 GLY B C 1
ATOM 3321 O O . GLY B 1 14 ? -1.692 11.281 22.625 1 90.94 14 GLY B O 1
ATOM 3322 N N . ARG B 1 15 ? 0.385 11.188 21.766 1 93.81 15 ARG B N 1
ATOM 3323 C CA . ARG B 1 15 ? 0.078 10.461 20.547 1 93.81 15 ARG B CA 1
ATOM 3324 C C . ARG B 1 15 ? 1.141 9.406 20.25 1 93.81 15 ARG B C 1
ATOM 3326 O O . ARG B 1 15 ? 2.291 9.539 20.672 1 93.81 15 ARG B O 1
ATOM 3333 N N . ASN B 1 16 ? 0.678 8.383 19.531 1 97 16 ASN B N 1
ATOM 3334 C CA . ASN B 1 16 ? 1.637 7.332 19.203 1 97 16 ASN B CA 1
ATOM 3335 C C . ASN B 1 16 ? 2.592 7.773 18.094 1 97 16 ASN B C 1
ATOM 3337 O O . ASN B 1 16 ? 2.16 8.305 17.078 1 97 16 ASN B O 1
ATOM 3341 N N . PHE B 1 17 ? 3.859 7.598 18.312 1 98.25 17 PHE B N 1
ATOM 3342 C CA . PHE B 1 17 ? 4.887 7.848 17.312 1 98.25 17 PHE B CA 1
ATOM 3343 C C . PHE B 1 17 ? 5.789 6.633 17.156 1 98.25 17 PHE B C 1
ATOM 3345 O O . PHE B 1 17 ? 5.977 5.859 18.094 1 98.25 17 PHE B O 1
ATOM 3352 N N . VAL B 1 18 ? 6.215 6.379 15.953 1 98.81 18 VAL B N 1
ATOM 3353 C CA . VAL B 1 18 ? 7.242 5.391 15.648 1 98.81 18 VAL B CA 1
ATOM 3354 C C . VAL B 1 18 ? 8.508 6.09 15.164 1 98.81 18 VAL B C 1
ATOM 3356 O O . VAL B 1 18 ? 8.5 6.73 14.109 1 98.81 18 VAL B O 1
ATOM 3359 N N . THR B 1 19 ? 9.609 5.996 15.922 1 98.88 19 THR B N 1
ATOM 3360 C CA . THR B 1 19 ? 10.867 6.668 15.625 1 98.88 19 THR B CA 1
ATOM 3361 C C . THR B 1 19 ? 11.969 5.648 15.336 1 98.88 19 THR B C 1
ATOM 3363 O O . THR B 1 19 ? 12.094 4.648 16.047 1 98.88 19 THR B O 1
ATOM 3366 N N . LEU B 1 20 ? 12.664 5.836 14.258 1 98.94 20 LEU B N 1
ATOM 3367 C CA . LEU B 1 20 ? 13.844 5.035 13.945 1 98.94 20 LEU B CA 1
ATOM 3368 C C . LEU B 1 20 ? 15.125 5.805 14.266 1 98.94 20 LEU B C 1
ATOM 3370 O O . LEU B 1 20 ? 15.242 6.988 13.93 1 98.94 20 LEU B O 1
ATOM 3374 N N . LYS B 1 21 ? 16.031 5.195 14.961 1 98.94 21 LYS B N 1
ATOM 3375 C CA . LYS B 1 21 ? 17.375 5.723 15.188 1 98.94 21 LYS B CA 1
ATOM 3376 C C . LYS B 1 21 ? 18.438 4.816 14.57 1 98.94 21 LYS B C 1
ATOM 3378 O O . LYS B 1 21 ? 18.516 3.635 14.906 1 98.94 21 LYS B O 1
ATOM 3383 N N . ILE B 1 22 ? 19.172 5.297 13.641 1 98.94 22 ILE B N 1
ATOM 3384 C CA . ILE B 1 22 ? 20.281 4.582 13.031 1 98.94 22 ILE B CA 1
ATOM 3385 C C . ILE B 1 22 ? 21.609 5.102 13.594 1 98.94 22 ILE B C 1
ATOM 3387 O O . ILE B 1 22 ? 21.781 6.312 13.75 1 98.94 22 ILE B O 1
ATOM 3391 N N . THR B 1 23 ? 22.531 4.254 13.922 1 98.94 23 THR B N 1
ATOM 3392 C CA . THR B 1 23 ? 23.828 4.602 14.469 1 98.94 23 THR B CA 1
ATOM 3393 C C . THR B 1 23 ? 24.953 4.07 13.57 1 98.94 23 THR B C 1
ATOM 3395 O O . THR B 1 23 ? 24.922 2.908 13.156 1 98.94 23 THR B O 1
ATOM 3398 N N . THR B 1 24 ? 25.938 4.898 13.281 1 98.75 24 THR B N 1
ATOM 3399 C CA . THR B 1 24 ? 27.078 4.488 12.484 1 98.75 24 THR B CA 1
ATOM 3400 C C . THR B 1 24 ? 28.266 4.133 13.375 1 98.75 24 THR B C 1
ATOM 3402 O O . THR B 1 24 ? 28.25 4.43 14.578 1 98.75 24 THR B O 1
ATOM 3405 N N . GLU B 1 25 ? 29.25 3.467 12.805 1 98.44 25 GLU B N 1
ATOM 3406 C CA . GLU B 1 25 ? 30.422 3.002 13.539 1 98.44 25 GLU B CA 1
ATOM 3407 C C . GLU B 1 25 ? 31.203 4.176 14.109 1 98.44 25 GLU B C 1
ATOM 3409 O O . GLU B 1 25 ? 31.906 4.027 15.125 1 98.44 25 GLU B O 1
ATOM 3414 N N . ASP B 1 26 ? 31.109 5.367 13.586 1 97.38 26 ASP B N 1
ATOM 3415 C CA . ASP B 1 26 ? 31.828 6.539 14.07 1 97.38 26 ASP B CA 1
ATOM 3416 C C . ASP B 1 26 ? 31 7.289 15.117 1 97.38 26 ASP B C 1
ATOM 3418 O O . ASP B 1 26 ? 31.391 8.375 15.555 1 97.38 26 ASP B O 1
ATOM 3422 N N . GLY B 1 27 ? 29.828 6.785 15.414 1 97.88 27 GLY B N 1
ATOM 3423 C CA . GLY B 1 27 ? 29.062 7.309 16.531 1 97.88 27 GLY B CA 1
ATOM 3424 C C . GLY B 1 27 ? 28.016 8.32 16.094 1 97.88 27 GLY B C 1
ATOM 3425 O O . GLY B 1 27 ? 27.281 8.859 16.938 1 97.88 27 GLY B O 1
ATOM 3426 N N . ILE B 1 28 ? 27.938 8.609 14.844 1 98.56 28 ILE B N 1
ATOM 3427 C CA . ILE B 1 28 ? 26.891 9.523 14.359 1 98.56 28 ILE B CA 1
ATOM 3428 C C . ILE B 1 28 ? 25.547 8.805 14.344 1 98.56 28 ILE B C 1
ATOM 3430 O O . ILE B 1 28 ? 25.453 7.645 13.938 1 98.56 28 ILE B O 1
ATOM 3434 N N . THR B 1 29 ? 24.516 9.492 14.859 1 98.81 29 THR B N 1
ATOM 3435 C CA . THR B 1 29 ? 23.156 8.938 14.859 1 98.81 29 THR B CA 1
ATOM 3436 C C . THR B 1 29 ? 22.234 9.773 13.984 1 98.81 29 THR B C 1
ATOM 3438 O O . THR B 1 29 ? 22.438 10.977 13.828 1 98.81 29 THR B O 1
ATOM 3441 N N . GLY B 1 30 ? 21.312 9.141 13.32 1 98.88 30 GLY B N 1
ATOM 3442 C CA . GLY B 1 30 ? 20.25 9.797 12.57 1 98.88 30 GLY B CA 1
ATOM 3443 C C . GLY B 1 30 ? 18.859 9.32 12.961 1 98.88 30 GLY B C 1
ATOM 3444 O O . GLY B 1 30 ? 18.688 8.164 13.336 1 98.88 30 GLY B O 1
ATOM 3445 N N . LEU B 1 31 ? 17.938 10.266 12.859 1 98.94 31 LEU B N 1
ATOM 3446 C CA . LEU B 1 31 ? 16.562 9.977 13.234 1 98.94 31 LEU B CA 1
ATOM 3447 C C . LEU B 1 31 ? 15.648 9.984 12.008 1 98.94 31 LEU B C 1
ATOM 3449 O O . LEU B 1 31 ? 15.844 10.781 11.094 1 98.94 31 LEU B O 1
ATOM 3453 N N . GLY B 1 32 ? 14.695 9.086 11.984 1 98.88 32 GLY B N 1
ATOM 3454 C CA . GLY B 1 32 ? 13.609 9.047 11.016 1 98.88 32 GLY B CA 1
ATOM 3455 C C . GLY B 1 32 ? 12.25 8.805 11.648 1 98.88 32 GLY B C 1
ATOM 3456 O O . GLY B 1 32 ? 12.156 8.203 12.719 1 98.88 32 GLY B O 1
ATOM 3457 N N . ASP B 1 33 ? 11.211 9.32 11.039 1 98.75 33 ASP B N 1
ATOM 3458 C CA . ASP B 1 33 ? 9.836 9.133 11.5 1 98.75 33 ASP B CA 1
ATOM 3459 C C . ASP B 1 33 ? 9.117 8.086 10.656 1 98.75 33 ASP B C 1
ATOM 3461 O O . ASP B 1 33 ? 9.164 8.133 9.422 1 98.75 33 ASP B O 1
ATOM 3465 N N . ALA B 1 34 ? 8.477 7.125 11.32 1 98.69 34 ALA B N 1
ATOM 3466 C CA . ALA B 1 34 ? 7.727 6.055 10.664 1 98.69 34 ALA B CA 1
ATOM 3467 C C . ALA B 1 34 ? 6.281 6.012 11.156 1 98.69 34 ALA B C 1
ATOM 3469 O O . ALA B 1 34 ? 5.625 4.973 11.086 1 98.69 34 ALA B O 1
ATOM 3470 N N . THR B 1 35 ? 5.773 7.105 11.617 1 98.38 35 THR B N 1
ATOM 3471 C CA . THR B 1 35 ? 4.477 7.148 12.281 1 98.38 35 THR B CA 1
ATOM 3472 C C . THR B 1 35 ? 3.348 6.965 11.273 1 98.38 35 THR B C 1
ATOM 3474 O O . THR B 1 35 ? 3.297 7.668 10.258 1 98.38 35 THR B O 1
ATOM 3477 N N . LEU B 1 36 ? 2.508 5.992 11.461 1 97.44 36 LEU B N 1
ATOM 3478 C CA . LEU B 1 36 ? 1.26 5.77 10.742 1 97.44 36 LEU B CA 1
ATOM 3479 C C . LEU B 1 36 ? 0.089 5.637 11.711 1 97.44 36 LEU B C 1
ATOM 3481 O O . LEU B 1 36 ? -0.171 4.551 12.234 1 97.44 36 LEU B O 1
ATOM 3485 N N . ASN B 1 37 ? -0.622 6.691 11.93 1 94.25 37 ASN B N 1
ATOM 3486 C CA . ASN B 1 37 ? -1.639 6.754 12.977 1 94.25 37 ASN B CA 1
ATOM 3487 C C . ASN B 1 37 ? -2.662 5.633 12.828 1 94.25 37 ASN B C 1
ATOM 3489 O O . ASN B 1 37 ? -3.24 5.445 11.758 1 94.25 37 ASN B O 1
ATOM 3493 N N . GLY B 1 38 ? -2.9 4.902 13.914 1 95.19 38 GLY B N 1
ATOM 3494 C CA . GLY B 1 38 ? -3.855 3.807 13.945 1 95.19 38 GLY B CA 1
ATOM 3495 C C . GLY B 1 38 ? -3.293 2.508 13.398 1 95.19 38 GLY B C 1
ATOM 3496 O O . GLY B 1 38 ? -3.963 1.474 13.438 1 95.19 38 GLY B O 1
ATOM 3497 N N . ARG B 1 39 ? -2.09 2.576 12.859 1 97.94 39 ARG B N 1
ATOM 3498 C CA . ARG B 1 39 ? -1.393 1.408 12.328 1 97.94 39 ARG B CA 1
ATOM 3499 C C . ARG B 1 39 ? 0.102 1.481 12.625 1 97.94 39 ARG B C 1
ATOM 3501 O O . ARG B 1 39 ? 0.925 1.104 11.789 1 97.94 39 ARG B O 1
ATOM 3508 N N . GLU B 1 40 ? 0.505 1.983 13.719 1 98.38 40 GLU B N 1
ATOM 3509 C CA . GLU B 1 40 ? 1.897 2.213 14.086 1 98.38 40 GLU B CA 1
ATOM 3510 C C . GLU B 1 40 ? 2.656 0.895 14.227 1 98.38 40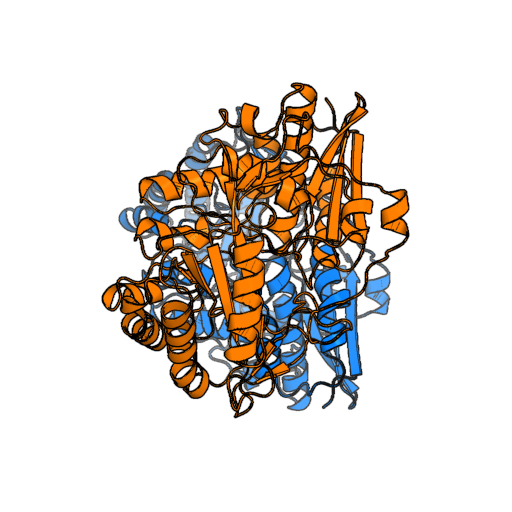 GLU B C 1
ATOM 3512 O O . GLU B 1 40 ? 3.801 0.781 13.781 1 98.38 40 GLU B O 1
ATOM 3517 N N . LEU B 1 41 ? 2.004 -0.12 14.758 1 98.75 41 LEU B N 1
ATOM 3518 C CA . LEU B 1 41 ? 2.707 -1.332 15.164 1 98.75 41 LEU B CA 1
ATOM 3519 C C . LEU B 1 41 ? 3.125 -2.15 13.945 1 98.75 41 LEU B C 1
ATOM 3521 O O . LEU B 1 41 ? 4.23 -2.695 13.914 1 98.75 41 LEU B O 1
ATOM 3525 N N . PRO B 1 42 ? 2.291 -2.26 12.914 1 98.81 42 PRO B N 1
ATOM 3526 C CA . PRO B 1 42 ? 2.779 -2.924 11.703 1 98.81 42 PRO B CA 1
ATOM 3527 C C . PRO B 1 42 ? 4.004 -2.23 11.102 1 98.81 42 PRO B C 1
ATOM 3529 O O . PRO B 1 42 ? 4.887 -2.895 10.555 1 98.81 42 PRO B O 1
ATOM 3532 N N . VAL B 1 43 ? 4.074 -0.919 11.133 1 98.81 43 VAL B N 1
ATOM 3533 C CA . VAL B 1 43 ? 5.234 -0.199 10.609 1 98.81 43 VAL B CA 1
ATOM 3534 C C . VAL B 1 43 ? 6.461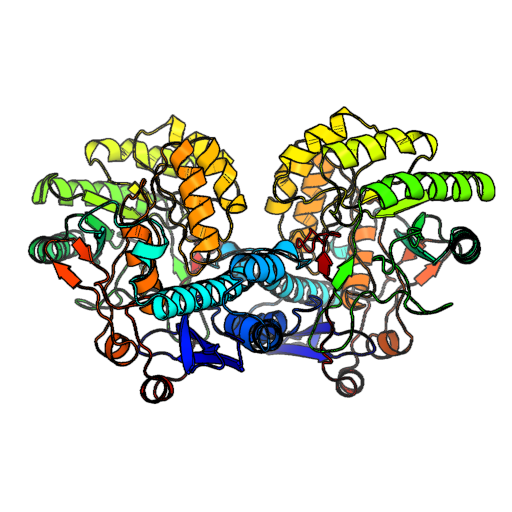 -0.511 11.461 1 98.81 43 VAL B C 1
ATOM 3536 O O . VAL B 1 43 ? 7.547 -0.751 10.93 1 98.81 43 VAL B O 1
ATOM 3539 N N . ALA B 1 44 ? 6.238 -0.484 12.781 1 98.94 44 ALA B N 1
ATOM 3540 C CA . ALA B 1 44 ? 7.332 -0.836 13.68 1 98.94 44 ALA B CA 1
ATOM 3541 C C . ALA B 1 44 ? 7.852 -2.242 13.391 1 98.94 44 ALA B C 1
ATOM 3543 O O . ALA B 1 44 ? 9.062 -2.473 13.383 1 98.94 44 ALA B O 1
ATOM 3544 N N . SER B 1 45 ? 6.918 -3.199 13.172 1 98.88 45 SER B N 1
ATOM 3545 C CA . SER B 1 45 ? 7.293 -4.566 12.82 1 98.88 45 SER B CA 1
ATOM 3546 C C . SER B 1 45 ? 8.047 -4.617 11.5 1 98.88 45 SER B C 1
ATOM 3548 O O . SER B 1 45 ? 9.07 -5.297 11.391 1 98.88 45 SER B O 1
ATOM 3550 N N . TYR B 1 46 ? 7.598 -3.896 10.5 1 98.81 46 TYR B N 1
ATOM 3551 C CA . TYR B 1 46 ? 8.258 -3.846 9.203 1 98.81 46 TYR B CA 1
ATOM 3552 C C . TYR B 1 46 ? 9.711 -3.424 9.352 1 98.81 46 TYR B C 1
ATOM 3554 O O . TYR B 1 46 ? 10.609 -4.039 8.758 1 98.81 46 TYR B O 1
ATOM 3562 N N . LEU B 1 47 ? 9.938 -2.404 10.172 1 98.88 47 LEU B N 1
ATOM 3563 C CA . LEU B 1 47 ? 11.289 -1.908 10.422 1 98.88 47 LEU B CA 1
ATOM 3564 C C . LEU B 1 47 ? 12.102 -2.928 11.203 1 98.88 47 LEU B C 1
ATOM 3566 O O . LEU B 1 47 ? 13.141 -3.393 10.734 1 98.88 47 LEU B O 1
ATOM 3570 N N . THR B 1 48 ? 11.586 -3.33 12.344 1 98.75 48 THR B N 1
ATOM 3571 C CA . THR B 1 48 ? 12.336 -4.141 13.305 1 98.75 48 THR B CA 1
ATOM 3572 C C . THR B 1 48 ? 12.656 -5.512 12.719 1 98.75 48 THR B C 1
ATOM 3574 O O . THR B 1 48 ? 13.781 -6.004 12.844 1 98.75 48 THR B O 1
ATOM 3577 N N . ASP B 1 49 ? 11.68 -6.078 12.031 1 98.31 49 ASP B N 1
ATOM 3578 C CA . ASP B 1 49 ? 11.797 -7.48 11.648 1 98.31 49 ASP B CA 1
ATOM 3579 C C . ASP B 1 49 ? 12.438 -7.625 10.266 1 98.31 49 ASP B C 1
ATOM 3581 O O . ASP B 1 49 ? 13.023 -8.664 9.953 1 98.31 49 ASP B O 1
ATOM 3585 N N . HIS B 1 50 ? 12.352 -6.594 9.445 1 97.69 50 HIS B N 1
ATOM 3586 C CA . HIS B 1 50 ? 12.719 -6.844 8.062 1 97.69 50 HIS B CA 1
ATOM 3587 C C . HIS B 1 50 ? 13.758 -5.832 7.578 1 97.69 50 HIS B C 1
ATOM 3589 O O . HIS B 1 50 ? 14.773 -6.211 6.992 1 97.69 50 HIS B O 1
ATOM 3595 N N . LEU B 1 51 ? 13.633 -4.559 7.824 1 98.62 51 LEU B N 1
ATOM 3596 C CA . LEU B 1 51 ? 14.539 -3.586 7.227 1 98.62 51 LEU B CA 1
ATOM 3597 C C . LEU B 1 51 ? 15.781 -3.393 8.094 1 98.62 51 LEU B C 1
ATOM 3599 O O . LEU B 1 51 ? 16.906 -3.354 7.586 1 98.62 51 LEU B O 1
ATOM 3603 N N . CYS B 1 52 ? 15.602 -3.213 9.406 1 98.75 52 CYS B N 1
ATOM 3604 C CA . CYS B 1 52 ? 16.703 -2.877 10.305 1 98.75 52 CYS B CA 1
ATOM 3605 C C . CYS B 1 52 ? 17.812 -3.912 10.219 1 98.75 52 CYS B C 1
ATOM 3607 O O . CYS B 1 52 ? 18.984 -3.559 10.094 1 98.75 52 CYS B O 1
ATOM 3609 N N . PRO B 1 53 ? 17.469 -5.242 10.203 1 98.12 53 PRO B N 1
ATOM 3610 C CA . PRO B 1 53 ? 18.547 -6.23 10.086 1 98.12 53 PRO B CA 1
ATOM 3611 C C . PRO B 1 53 ? 19.359 -6.074 8.805 1 98.12 53 PRO B C 1
ATOM 3613 O O . PRO B 1 53 ? 20.547 -6.367 8.789 1 98.12 53 PRO B O 1
ATOM 3616 N N . GLN B 1 54 ? 18.75 -5.59 7.801 1 97.88 54 GLN B N 1
ATOM 3617 C CA . GLN B 1 54 ? 19.391 -5.504 6.496 1 97.88 54 GLN B CA 1
ATOM 3618 C C . GLN B 1 54 ? 20.172 -4.195 6.352 1 97.88 54 GLN B C 1
ATOM 3620 O O . GLN B 1 54 ? 20.828 -3.971 5.34 1 97.88 54 GLN B O 1
ATOM 3625 N N . LEU B 1 55 ? 20.062 -3.32 7.309 1 98.69 55 LEU B N 1
ATOM 3626 C CA . LEU B 1 55 ? 20.797 -2.057 7.305 1 98.69 55 LEU B CA 1
ATOM 3627 C C . LEU B 1 55 ? 22.188 -2.234 7.898 1 98.69 55 LEU B C 1
ATOM 3629 O O . LEU B 1 55 ? 23.109 -1.51 7.535 1 98.69 55 LEU B O 1
ATOM 3633 N N . ILE B 1 56 ? 22.328 -3.17 8.844 1 98.5 56 ILE B N 1
ATOM 3634 C CA . ILE B 1 56 ? 23.578 -3.35 9.578 1 98.5 56 ILE B CA 1
ATOM 3635 C C . ILE B 1 56 ? 24.688 -3.717 8.602 1 98.5 56 ILE B C 1
ATOM 3637 O O . ILE B 1 56 ? 24.547 -4.625 7.781 1 98.5 56 ILE B O 1
ATOM 3641 N N . GLY B 1 57 ? 25.75 -3.008 8.656 1 98.06 57 GLY B N 1
ATOM 3642 C CA . GLY B 1 57 ? 26.906 -3.27 7.82 1 98.06 57 GLY B CA 1
ATOM 3643 C C . GLY B 1 57 ? 26.953 -2.414 6.566 1 98.06 57 GLY B C 1
ATOM 3644 O O . GLY B 1 57 ? 28 -2.289 5.93 1 98.06 57 GLY B O 1
ATOM 3645 N N . ARG B 1 58 ? 25.875 -1.818 6.188 1 98.19 58 ARG B N 1
ATOM 3646 C CA . ARG B 1 58 ? 25.828 -0.974 5 1 98.19 58 ARG B CA 1
ATOM 3647 C C . ARG B 1 58 ? 26.484 0.377 5.262 1 98.19 58 ARG B C 1
ATOM 3649 O O . ARG B 1 58 ? 26.625 0.787 6.414 1 98.19 58 ARG B O 1
ATOM 3656 N N . ASP B 1 59 ? 26.906 0.992 4.172 1 98.56 59 ASP B N 1
ATOM 3657 C CA . ASP B 1 59 ? 27.453 2.348 4.215 1 98.56 59 ASP B CA 1
ATOM 3658 C C . ASP B 1 59 ? 26.328 3.385 4.242 1 98.56 59 ASP B C 1
ATOM 3660 O O . ASP B 1 59 ? 25.609 3.559 3.254 1 98.56 59 ASP B O 1
ATOM 3664 N N . ALA B 1 60 ? 26.266 4.109 5.344 1 98.62 60 ALA B N 1
ATOM 3665 C CA . ALA B 1 60 ? 25.188 5.078 5.555 1 98.62 60 ALA B CA 1
ATOM 3666 C C . ALA B 1 60 ? 25.234 6.18 4.5 1 98.62 60 ALA B C 1
ATOM 3668 O O . ALA B 1 60 ? 24.266 6.918 4.332 1 98.62 60 ALA B O 1
ATOM 3669 N N . ARG B 1 61 ? 26.438 6.316 3.742 1 97.56 61 ARG B N 1
ATOM 3670 C CA . ARG B 1 61 ? 26.594 7.387 2.764 1 97.56 61 ARG B CA 1
ATOM 3671 C C . ARG B 1 61 ? 25.875 7.059 1.466 1 97.56 61 ARG B C 1
ATOM 3673 O O . ARG B 1 61 ? 25.641 7.941 0.639 1 97.56 61 ARG B O 1
ATOM 3680 N N . ARG B 1 62 ? 25.375 5.797 1.282 1 98.5 62 ARG B N 1
ATOM 3681 C CA . ARG B 1 62 ? 24.781 5.363 0.02 1 98.5 62 ARG B CA 1
ATOM 3682 C C . ARG B 1 62 ? 23.266 5.41 0.084 1 98.5 62 ARG B C 1
ATOM 3684 O O . ARG B 1 62 ? 22.594 4.41 -0.196 1 98.5 62 ARG B O 1
ATOM 3691 N N . ILE B 1 63 ? 22.75 6.613 0.366 1 98.75 63 ILE B N 1
ATOM 3692 C CA . ILE B 1 63 ? 21.328 6.844 0.618 1 98.75 63 ILE B CA 1
ATOM 3693 C C . ILE B 1 63 ? 20.5 6.367 -0.581 1 98.75 63 ILE B C 1
ATOM 3695 O O . ILE B 1 63 ? 19.531 5.625 -0.423 1 98.75 63 ILE B O 1
ATOM 3699 N N . GLU B 1 64 ? 20.891 6.754 -1.792 1 98.31 64 GLU B N 1
ATOM 3700 C CA . GLU B 1 64 ? 20.141 6.41 -2.994 1 98.31 64 GLU B CA 1
ATOM 3701 C C . GLU B 1 64 ? 20.094 4.898 -3.205 1 98.31 64 GLU B C 1
ATOM 3703 O O . GLU B 1 64 ? 19.047 4.332 -3.496 1 98.31 64 GLU B O 1
ATOM 3708 N N . ASP B 1 65 ? 21.203 4.227 -3.096 1 98.5 65 ASP B N 1
ATOM 3709 C CA . ASP B 1 65 ? 21.266 2.779 -3.279 1 98.5 65 ASP B CA 1
ATOM 3710 C C . ASP B 1 65 ? 20.391 2.059 -2.246 1 98.5 65 ASP B C 1
ATOM 3712 O O . ASP B 1 65 ? 19.688 1.104 -2.578 1 98.5 65 ASP B O 1
ATOM 3716 N N . ILE B 1 66 ? 20.484 2.496 -0.989 1 98.69 66 ILE B N 1
ATOM 3717 C CA . ILE B 1 66 ? 19.688 1.887 0.075 1 98.69 66 ILE B CA 1
ATOM 3718 C C . ILE B 1 66 ? 18.203 2.109 -0.196 1 98.69 66 ILE B C 1
ATOM 3720 O O . ILE B 1 66 ? 17.391 1.198 -0.019 1 98.69 66 ILE B O 1
ATOM 3724 N N . TRP B 1 67 ? 17.875 3.342 -0.63 1 98.62 67 TRP B N 1
ATOM 3725 C CA . TRP B 1 67 ? 16.5 3.648 -0.976 1 98.62 67 TRP B CA 1
ATOM 3726 C C . TRP B 1 67 ? 15.992 2.715 -2.07 1 98.62 67 TRP B C 1
ATOM 3728 O O . TRP B 1 67 ? 14.922 2.111 -1.937 1 98.62 67 TRP B O 1
ATOM 3738 N N . GLN B 1 68 ? 16.766 2.535 -3.139 1 98.12 68 GLN B N 1
ATOM 3739 C CA . GLN B 1 68 ? 16.391 1.669 -4.25 1 98.12 68 GLN B CA 1
ATOM 3740 C C . GLN B 1 68 ? 16.312 0.209 -3.809 1 98.12 68 GLN B C 1
ATOM 3742 O O . GLN B 1 68 ? 15.438 -0.535 -4.25 1 98.12 68 GLN B O 1
ATOM 3747 N N . PHE B 1 69 ? 17.203 -0.179 -2.988 1 98 69 PHE B N 1
ATOM 3748 C CA . PHE B 1 69 ? 17.234 -1.549 -2.49 1 98 69 PHE B CA 1
ATOM 3749 C C . PHE B 1 69 ? 15.914 -1.914 -1.818 1 98 69 PHE B C 1
ATOM 3751 O O . PHE B 1 69 ? 15.352 -2.977 -2.084 1 98 69 PHE B O 1
ATOM 3758 N N . PHE B 1 70 ? 15.375 -1.028 -0.987 1 98.25 70 PHE B N 1
ATOM 3759 C CA . PHE B 1 70 ? 14.18 -1.33 -0.207 1 98.25 70 PHE B CA 1
ATOM 3760 C C . PHE B 1 70 ? 12.922 -1.057 -1.021 1 98.25 70 PHE B C 1
ATOM 3762 O O . PHE B 1 70 ? 11.875 -1.652 -0.768 1 98.25 70 PHE B O 1
ATOM 3769 N N . TYR B 1 71 ? 13 -0.173 -2.035 1 97.44 71 TYR B N 1
ATOM 3770 C CA . TYR B 1 71 ? 11.82 0.127 -2.838 1 97.44 71 TYR B CA 1
ATOM 3771 C C . TYR B 1 71 ? 11.82 -0.686 -4.129 1 97.44 71 TYR B C 1
ATOM 3773 O O . TYR B 1 71 ? 11.039 -1.629 -4.273 1 97.44 71 TYR B O 1
ATOM 3781 N N . LYS B 1 72 ? 12.781 -0.422 -5.047 1 95.75 72 LYS B N 1
ATOM 3782 C CA . LYS B 1 72 ? 12.867 -1.037 -6.367 1 95.75 72 LYS B CA 1
ATOM 3783 C C . LYS B 1 72 ? 13.195 -2.523 -6.262 1 95.75 72 LYS B C 1
ATOM 3785 O O . LYS B 1 72 ? 12.727 -3.328 -7.07 1 95.75 72 LYS B O 1
ATOM 3790 N N . GLY B 1 73 ? 13.969 -2.869 -5.266 1 94.75 73 GLY B N 1
ATOM 3791 C CA . GLY B 1 73 ? 14.414 -4.242 -5.094 1 94.75 73 GLY B CA 1
ATOM 3792 C C . GLY B 1 73 ? 13.336 -5.156 -4.543 1 94.75 73 GLY B C 1
ATOM 3793 O O . GLY B 1 73 ? 13.422 -6.379 -4.684 1 94.75 73 GLY B O 1
ATOM 3794 N N . ALA B 1 74 ? 12.375 -4.574 -3.922 1 93.94 74 ALA B N 1
ATOM 3795 C CA . ALA B 1 74 ? 11.297 -5.371 -3.332 1 93.94 74 ALA B CA 1
ATOM 3796 C C . ALA B 1 74 ? 10.273 -5.77 -4.387 1 93.94 74 ALA B C 1
ATOM 3798 O O . ALA B 1 74 ? 9.945 -4.977 -5.273 1 93.94 74 ALA B O 1
ATOM 3799 N N . TYR B 1 75 ? 9.742 -7.008 -4.27 1 92.81 75 TYR B N 1
ATOM 3800 C CA . TYR B 1 75 ? 8.727 -7.469 -5.203 1 92.81 75 TYR B CA 1
ATOM 3801 C C . TYR B 1 75 ? 7.414 -6.715 -5.004 1 92.81 75 TYR B C 1
ATOM 3803 O O . TYR B 1 75 ? 6.824 -6.215 -5.961 1 92.81 75 TYR B O 1
ATOM 3811 N N . TRP B 1 76 ? 6.879 -6.656 -3.779 1 93.38 76 TRP B N 1
ATOM 3812 C CA . TRP B 1 76 ? 5.691 -5.875 -3.453 1 93.38 76 TRP B CA 1
ATOM 3813 C C . TRP B 1 76 ? 6.074 -4.484 -2.953 1 93.38 76 TRP B C 1
ATOM 3815 O O . TRP B 1 76 ? 6.641 -4.344 -1.866 1 93.38 76 TRP B O 1
ATOM 3825 N N . ARG B 1 77 ? 5.68 -3.498 -3.729 1 95.12 77 ARG B N 1
ATOM 3826 C CA . ARG B 1 77 ? 6.082 -2.119 -3.461 1 95.12 77 ARG B CA 1
ATOM 3827 C C . ARG B 1 77 ? 4.895 -1.286 -2.992 1 95.12 77 ARG B C 1
ATOM 3829 O O . ARG B 1 77 ? 3.744 -1.713 -3.107 1 95.12 77 ARG B O 1
ATOM 3836 N N . ARG B 1 78 ? 5.23 -0.116 -2.41 1 95.31 78 ARG B N 1
ATOM 3837 C CA . ARG B 1 78 ? 4.305 0.979 -2.137 1 95.31 78 ARG B CA 1
ATOM 3838 C C . ARG B 1 78 ? 3.391 0.642 -0.962 1 95.31 78 ARG B C 1
ATOM 3840 O O . ARG B 1 78 ? 3.633 -0.326 -0.239 1 95.31 78 ARG B O 1
ATOM 3847 N N . GLY B 1 79 ? 2.479 1.584 -0.704 1 97.56 79 GLY B N 1
ATOM 3848 C CA . GLY B 1 79 ? 1.529 1.439 0.388 1 97.56 79 GLY B CA 1
ATOM 3849 C C . GLY B 1 79 ? 1.946 2.182 1.644 1 97.56 79 GLY B C 1
ATOM 3850 O O . GLY B 1 79 ? 3.131 2.453 1.847 1 97.56 79 GLY B O 1
ATOM 3851 N N . PRO B 1 80 ? 0.993 2.42 2.492 1 98.06 80 PRO B N 1
ATOM 3852 C CA . PRO B 1 80 ? 1.264 3.277 3.648 1 98.06 80 PRO B CA 1
ATOM 3853 C C . PRO B 1 80 ? 2.254 2.65 4.629 1 98.06 80 PRO B C 1
ATOM 3855 O O . PRO B 1 80 ? 3.176 3.324 5.094 1 98.06 80 PRO B O 1
ATOM 3858 N N . VAL B 1 81 ? 2.102 1.345 4.91 1 98.69 81 VAL B N 1
ATOM 3859 C CA . VAL B 1 81 ? 2.967 0.697 5.891 1 98.69 81 VAL B CA 1
ATOM 3860 C C . VAL B 1 81 ? 4.395 0.624 5.352 1 98.69 81 VAL B C 1
ATOM 3862 O O . VAL B 1 81 ? 5.336 1.074 6.008 1 98.69 81 VAL B O 1
ATOM 3865 N N . THR B 1 82 ? 4.551 0.135 4.129 1 98.69 82 THR B N 1
ATOM 3866 C CA . THR B 1 82 ? 5.848 -0.057 3.492 1 98.69 82 THR B CA 1
ATOM 3867 C C . THR B 1 82 ? 6.578 1.273 3.34 1 98.69 82 THR B C 1
ATOM 3869 O O . THR B 1 82 ? 7.738 1.399 3.738 1 98.69 82 THR B O 1
ATOM 3872 N N . MET B 1 83 ? 5.867 2.225 2.865 1 98.75 83 MET B N 1
ATOM 3873 C CA . MET B 1 83 ? 6.523 3.477 2.502 1 98.75 83 MET B CA 1
ATOM 3874 C C . MET B 1 83 ? 6.832 4.312 3.74 1 98.75 83 MET B C 1
ATOM 3876 O O . MET B 1 83 ? 7.809 5.062 3.762 1 98.75 83 MET B O 1
ATOM 3880 N N . SER B 1 84 ? 6.023 4.188 4.836 1 98.81 84 SER B N 1
ATOM 3881 C CA . SER B 1 84 ? 6.387 4.828 6.094 1 98.81 84 SER B CA 1
ATOM 3882 C C . SER B 1 84 ? 7.695 4.27 6.645 1 98.81 84 SER B C 1
ATOM 3884 O O . SER B 1 84 ? 8.531 5.016 7.16 1 98.81 84 SER B O 1
ATOM 3886 N N . ALA B 1 85 ? 7.898 2.959 6.492 1 98.94 85 ALA B N 1
ATOM 3887 C CA . ALA B 1 85 ? 9.133 2.324 6.949 1 98.94 85 ALA B CA 1
ATOM 3888 C C . ALA B 1 85 ? 10.328 2.795 6.129 1 98.94 85 ALA B C 1
ATOM 3890 O O . ALA B 1 85 ? 11.359 3.172 6.688 1 98.94 85 ALA B O 1
ATOM 3891 N N . ILE B 1 86 ? 10.18 2.803 4.828 1 98.94 86 ILE B N 1
ATOM 3892 C CA . ILE B 1 86 ? 11.25 3.236 3.936 1 98.94 86 ILE B CA 1
ATOM 3893 C C . ILE B 1 86 ? 11.578 4.703 4.195 1 98.94 86 ILE B C 1
ATOM 3895 O O . ILE B 1 86 ? 12.742 5.094 4.203 1 98.94 86 ILE B O 1
ATOM 3899 N N . SER B 1 87 ? 10.555 5.5 4.445 1 98.88 87 SER B N 1
ATOM 3900 C CA . SER B 1 87 ? 10.727 6.926 4.707 1 98.88 87 SER B CA 1
ATOM 3901 C C . SER B 1 87 ? 11.578 7.164 5.949 1 98.88 87 SER B C 1
ATOM 3903 O O . SER B 1 87 ? 12.414 8.062 5.969 1 98.88 87 SER B O 1
ATOM 3905 N N . ALA B 1 88 ? 11.328 6.395 6.969 1 98.94 88 ALA B N 1
ATOM 3906 C CA . ALA B 1 88 ? 12.078 6.559 8.211 1 98.94 88 ALA B CA 1
ATOM 3907 C C . ALA B 1 88 ? 13.562 6.27 8 1 98.94 88 ALA B C 1
ATOM 3909 O O . ALA B 1 88 ? 14.422 6.992 8.508 1 98.94 88 ALA B O 1
ATOM 3910 N N . VAL B 1 89 ? 13.844 5.203 7.254 1 98.94 89 VAL B N 1
ATOM 3911 C CA . VAL B 1 89 ? 15.234 4.859 6.953 1 98.94 89 VAL B CA 1
ATOM 3912 C C . VAL B 1 89 ? 15.883 6 6.172 1 98.94 89 VAL B C 1
ATOM 3914 O O . VAL B 1 89 ? 16.984 6.445 6.52 1 98.94 89 VAL B O 1
ATOM 3917 N N . ASP B 1 90 ? 15.234 6.457 5.16 1 98.94 90 ASP B N 1
ATOM 3918 C CA . ASP B 1 90 ? 15.75 7.527 4.312 1 98.94 90 ASP B CA 1
ATOM 3919 C C . ASP B 1 90 ? 16.031 8.789 5.125 1 98.94 90 ASP B C 1
ATOM 3921 O O . ASP B 1 90 ? 17.094 9.391 5.008 1 98.94 90 ASP B O 1
ATOM 3925 N N . MET B 1 91 ? 15.062 9.188 5.934 1 98.94 91 MET B N 1
ATOM 3926 C CA . MET B 1 91 ? 15.172 10.391 6.754 1 98.94 91 MET B CA 1
ATOM 3927 C C . MET B 1 91 ? 16.359 10.297 7.711 1 98.94 91 MET B C 1
ATOM 3929 O O . MET B 1 91 ? 17.109 11.258 7.855 1 98.94 91 MET B O 1
ATOM 3933 N N . ALA B 1 92 ? 16.469 9.133 8.344 1 98.94 92 ALA B N 1
ATOM 3934 C CA . ALA B 1 92 ? 17.562 8.922 9.273 1 98.94 92 ALA B CA 1
ATOM 3935 C C . ALA B 1 92 ? 18.906 9.023 8.562 1 98.94 92 ALA B C 1
ATOM 3937 O O . ALA B 1 92 ? 19.859 9.594 9.102 1 98.94 92 ALA B O 1
ATOM 3938 N N . LEU B 1 93 ? 19 8.461 7.355 1 98.94 93 LEU B N 1
ATOM 3939 C CA . LEU B 1 93 ? 20.25 8.492 6.605 1 98.94 93 LEU B CA 1
ATOM 3940 C C . LEU B 1 93 ? 20.594 9.914 6.176 1 98.94 93 LEU B C 1
ATOM 3942 O O . LEU B 1 93 ? 21.766 10.312 6.207 1 98.94 93 LEU B O 1
ATOM 3946 N N . TRP B 1 94 ? 19.625 10.648 5.777 1 98.94 94 TRP B N 1
ATOM 3947 C CA . TRP B 1 94 ? 19.859 12.047 5.426 1 98.94 94 TRP B CA 1
ATOM 3948 C C . TRP B 1 94 ? 20.297 12.852 6.648 1 98.94 94 TRP B C 1
ATOM 3950 O O . TRP B 1 94 ? 21.125 13.75 6.543 1 98.94 94 TRP B O 1
ATOM 3960 N N . ASP B 1 95 ? 19.672 12.578 7.797 1 98.94 95 ASP B N 1
ATOM 3961 C CA . ASP B 1 95 ? 20.094 13.211 9.039 1 98.94 95 ASP B CA 1
ATOM 3962 C C . ASP B 1 95 ? 21.562 12.922 9.336 1 98.94 95 ASP B C 1
ATOM 3964 O O . ASP B 1 95 ? 22.328 13.836 9.648 1 98.94 95 ASP B O 1
ATOM 3968 N N . ILE B 1 96 ? 21.969 11.672 9.242 1 98.94 96 ILE B N 1
ATOM 3969 C CA . ILE B 1 96 ? 23.344 11.25 9.445 1 98.94 96 ILE B CA 1
ATOM 3970 C C . ILE B 1 96 ? 24.266 12.008 8.484 1 98.94 96 ILE B C 1
ATOM 3972 O O . ILE B 1 96 ? 25.297 12.531 8.898 1 98.94 96 ILE B O 1
ATOM 3976 N N . LYS B 1 97 ? 23.891 12.055 7.211 1 98.88 97 LYS B N 1
ATOM 3977 C CA . LYS B 1 97 ? 24.734 12.703 6.211 1 98.88 97 LYS B CA 1
ATOM 3978 C C . LYS B 1 97 ? 24.906 14.188 6.523 1 98.88 97 LYS B C 1
ATOM 3980 O O . LYS B 1 97 ? 26.016 14.719 6.41 1 98.88 97 LYS B O 1
ATOM 3985 N N . ALA B 1 98 ? 23.844 14.828 6.867 1 98.88 98 ALA B N 1
ATOM 3986 C CA . ALA B 1 98 ? 23.906 16.25 7.188 1 98.88 98 ALA B CA 1
ATOM 3987 C C . ALA B 1 98 ? 24.75 16.5 8.43 1 98.88 98 ALA B C 1
ATOM 3989 O O . ALA B 1 98 ? 25.531 17.453 8.484 1 98.88 98 ALA B O 1
ATOM 3990 N N . LYS B 1 99 ? 24.609 15.664 9.438 1 98.81 99 LYS B N 1
ATOM 3991 C CA . LYS B 1 99 ? 25.453 15.773 10.633 1 98.81 99 LYS B CA 1
ATOM 3992 C C . LYS B 1 99 ? 26.922 15.539 10.297 1 98.81 99 LYS B C 1
ATOM 3994 O O . LYS B 1 99 ? 27.797 16.25 10.789 1 98.81 99 LYS B O 1
ATOM 3999 N N . ALA B 1 100 ? 27.172 14.523 9.539 1 98.62 100 ALA B N 1
ATOM 4000 C CA . ALA B 1 100 ? 28.531 14.242 9.109 1 98.62 100 ALA B CA 1
ATOM 4001 C C . ALA B 1 100 ? 29.141 15.438 8.383 1 98.62 100 ALA B C 1
ATOM 4003 O O . ALA B 1 100 ? 30.344 15.695 8.484 1 98.62 100 ALA B O 1
ATOM 4004 N N . ALA B 1 101 ? 28.328 16.203 7.664 1 98.56 101 ALA B N 1
ATOM 4005 C CA . ALA B 1 101 ? 28.766 17.375 6.918 1 98.56 101 ALA B CA 1
ATOM 4006 C C . ALA B 1 101 ? 28.812 18.609 7.82 1 98.56 101 ALA B C 1
ATOM 4008 O O . ALA B 1 101 ? 29.266 19.688 7.395 1 98.56 101 ALA B O 1
ATOM 4009 N N . ASN B 1 102 ? 28.344 18.469 8.992 1 98.56 102 ASN B N 1
ATOM 4010 C CA . ASN B 1 102 ? 28.234 19.578 9.938 1 98.56 102 ASN B CA 1
ATOM 4011 C C . ASN B 1 102 ? 27.422 20.734 9.352 1 98.56 102 ASN B C 1
ATOM 4013 O O . ASN B 1 102 ? 27.844 21.891 9.406 1 98.56 102 ASN B O 1
ATOM 4017 N N . MET B 1 103 ? 26.281 20.406 8.742 1 98.75 103 MET B N 1
ATOM 4018 C CA . MET B 1 103 ? 25.375 21.359 8.109 1 98.75 103 MET B CA 1
ATOM 4019 C C . MET B 1 103 ? 23.922 21.016 8.406 1 98.75 103 MET B C 1
ATOM 4021 O O . MET B 1 103 ? 23.594 19.844 8.617 1 98.75 103 MET B O 1
ATOM 4025 N N . PRO B 1 104 ? 23.062 22.062 8.516 1 98.81 104 PRO B N 1
ATOM 4026 C CA . PRO B 1 104 ? 21.641 21.719 8.484 1 98.81 104 PRO B CA 1
ATOM 4027 C C . PRO B 1 104 ? 21.219 21.062 7.168 1 98.81 104 PRO B C 1
ATOM 4029 O O . PRO B 1 104 ? 21.781 21.359 6.113 1 98.81 104 PRO B O 1
ATOM 4032 N N . LEU B 1 105 ? 20.25 20.203 7.215 1 98.88 105 LEU B N 1
ATOM 4033 C CA . LEU B 1 105 ? 19.875 19.375 6.07 1 98.88 105 LEU B CA 1
ATOM 4034 C C . LEU B 1 105 ? 19.562 20.234 4.855 1 98.88 105 LEU B C 1
ATOM 4036 O O . LEU B 1 105 ? 19.891 19.875 3.727 1 98.88 105 LEU B O 1
ATOM 4040 N N . TYR B 1 106 ? 18.859 21.422 5 1 98.75 106 TYR B N 1
ATOM 4041 C CA . TYR B 1 106 ? 18.438 22.219 3.852 1 98.75 106 TYR B CA 1
ATOM 4042 C C . TYR B 1 106 ? 19.641 22.656 3.025 1 98.75 106 TYR B C 1
ATOM 4044 O O . TYR B 1 106 ? 19.531 22.875 1.817 1 98.75 106 TYR B O 1
ATOM 4052 N N . GLN B 1 107 ? 20.844 22.734 3.613 1 98.75 107 GLN B N 1
ATOM 4053 C CA . GLN B 1 107 ? 22.062 23.078 2.875 1 98.75 107 GLN B CA 1
ATOM 4054 C C . GLN B 1 107 ? 22.453 21.953 1.915 1 98.75 107 GLN B C 1
ATOM 4056 O O . GLN B 1 107 ? 22.922 22.219 0.805 1 98.75 107 GLN B O 1
ATOM 4061 N N . LEU B 1 108 ? 22.25 20.703 2.385 1 98.56 108 LEU B N 1
ATOM 4062 C CA . LEU B 1 108 ? 22.578 19.578 1.534 1 98.56 108 LEU B CA 1
ATOM 4063 C C . LEU B 1 108 ? 21.578 19.438 0.386 1 98.56 108 LEU B C 1
ATOM 4065 O O . LEU B 1 108 ? 21.859 18.781 -0.614 1 98.56 108 LEU B O 1
ATOM 4069 N N . LEU B 1 109 ? 20.422 20.031 0.557 1 98.44 109 LEU B N 1
ATOM 4070 C CA . LEU B 1 109 ? 19.391 19.953 -0.477 1 98.44 109 LEU B CA 1
ATOM 4071 C C . LEU B 1 109 ? 19.609 21.031 -1.535 1 98.44 109 LEU B C 1
ATOM 4073 O O . LEU B 1 109 ? 18.984 21.016 -2.594 1 98.44 109 LEU B O 1
ATOM 4077 N N . GLY B 1 110 ? 20.453 22.031 -1.331 1 97.75 110 GLY B N 1
ATOM 4078 C CA . GLY B 1 110 ? 20.75 23.078 -2.291 1 97.75 110 GLY B CA 1
ATOM 4079 C C . GLY B 1 110 ? 20.719 24.469 -1.686 1 97.75 110 GLY B C 1
ATOM 4080 O O . GLY B 1 110 ? 21.062 25.453 -2.35 1 97.75 110 GLY B O 1
ATOM 4081 N N . GLY B 1 111 ? 20.391 24.516 -0.401 1 98.19 111 GLY B N 1
ATOM 4082 C CA . GLY B 1 111 ? 20.312 25.797 0.277 1 98.19 111 GLY B CA 1
ATOM 4083 C C . GLY B 1 111 ? 18.891 26.359 0.343 1 98.19 111 GLY B C 1
ATOM 4084 O O . GLY B 1 111 ? 17.984 25.844 -0.313 1 98.19 111 GLY B O 1
ATOM 4085 N N . ALA B 1 112 ? 18.766 27.312 1.141 1 98.25 112 ALA B N 1
ATOM 4086 C CA . ALA B 1 112 ? 17.453 27.906 1.387 1 98.25 112 ALA B CA 1
ATOM 4087 C C . ALA B 1 112 ? 16.953 28.641 0.149 1 98.25 112 ALA B C 1
ATOM 4089 O O . ALA B 1 112 ? 17.672 29.438 -0.459 1 98.25 112 ALA B O 1
ATOM 4090 N N . SER B 1 113 ? 15.734 28.359 -0.238 1 98.31 113 SER B N 1
ATOM 4091 C CA . SER B 1 113 ? 15.062 29.078 -1.311 1 98.31 113 SER B CA 1
ATOM 4092 C C . SER B 1 113 ? 14.219 30.234 -0.763 1 98.31 113 SER B C 1
ATOM 4094 O O . SER B 1 113 ? 13.688 31.031 -1.528 1 98.31 113 SER B O 1
ATOM 4096 N N . ARG B 1 114 ? 14.164 30.359 0.556 1 98.38 114 ARG B N 1
ATOM 4097 C CA . ARG B 1 114 ? 13.359 31.344 1.251 1 98.38 114 ARG B CA 1
ATOM 4098 C C . ARG B 1 114 ? 13.875 31.578 2.668 1 98.38 114 ARG B C 1
ATOM 4100 O O . ARG B 1 114 ? 14.711 30.828 3.16 1 98.38 114 ARG B O 1
ATOM 4107 N N . GLU B 1 115 ? 13.32 32.594 3.275 1 97.56 115 GLU B N 1
ATOM 4108 C CA . GLU B 1 115 ? 13.812 33 4.594 1 97.56 115 GLU B CA 1
ATOM 4109 C C . GLU B 1 115 ? 13 32.344 5.703 1 97.56 115 GLU B C 1
ATOM 4111 O O . GLU B 1 115 ? 13.438 32.281 6.852 1 97.56 115 GLU B O 1
ATOM 4116 N N . GLY B 1 116 ? 11.812 31.922 5.418 1 97.94 116 GLY B N 1
ATOM 4117 C CA . GLY B 1 116 ? 10.914 31.281 6.367 1 97.94 116 GLY B CA 1
ATOM 4118 C C . GLY B 1 116 ? 9.836 30.453 5.703 1 97.94 116 GLY B C 1
ATOM 4119 O O . GLY B 1 116 ? 9.5 30.672 4.539 1 97.94 116 GLY B O 1
ATOM 4120 N N . VAL B 1 117 ? 9.383 29.469 6.414 1 98.44 117 VAL B N 1
ATOM 4121 C CA . VAL B 1 117 ? 8.336 28.562 5.953 1 98.44 117 VAL B CA 1
ATOM 4122 C C . VAL B 1 117 ? 6.992 29 6.539 1 98.44 117 VAL B C 1
ATOM 4124 O O . VAL B 1 117 ? 6.77 28.891 7.746 1 98.44 117 VAL B O 1
ATOM 4127 N N . MET B 1 118 ? 6.129 29.547 5.676 1 98.56 118 MET B N 1
ATOM 4128 C CA . MET B 1 118 ? 4.797 29.875 6.16 1 98.56 118 MET B CA 1
ATOM 4129 C C . MET B 1 118 ? 4.051 28.625 6.609 1 98.56 118 MET B C 1
ATOM 4131 O O . MET B 1 118 ? 4.094 27.594 5.93 1 98.56 118 MET B O 1
ATOM 4135 N N . VAL B 1 119 ? 3.42 28.703 7.777 1 98 119 VAL B N 1
ATOM 4136 C CA . VAL B 1 119 ? 2.664 27.562 8.289 1 98 119 VAL B CA 1
ATOM 4137 C C . VAL B 1 119 ? 1.197 27.953 8.453 1 98 119 VAL B C 1
ATOM 4139 O O . VAL B 1 119 ? 0.872 29.141 8.594 1 98 119 VAL B O 1
ATOM 4142 N N . TYR B 1 120 ? 0.348 26.984 8.297 1 96.94 120 TYR B N 1
ATOM 4143 C CA . TYR B 1 120 ? -1.052 27.234 8.633 1 96.94 120 TYR B CA 1
ATOM 4144 C C . TYR B 1 120 ? -1.475 26.422 9.844 1 96.94 120 TYR B C 1
ATOM 4146 O O . TYR B 1 120 ? -0.947 25.328 10.086 1 96.94 120 TYR B O 1
ATOM 4154 N N . CYS B 1 121 ? -2.412 26.953 10.617 1 94.25 121 CYS B N 1
ATOM 4155 C CA . CYS B 1 121 ? -2.947 26.297 11.805 1 94.25 121 CYS B CA 1
ATOM 4156 C C . CYS B 1 121 ? -4.422 25.969 11.625 1 94.25 121 CYS B C 1
ATOM 4158 O O . CYS B 1 121 ? -4.953 26.047 10.523 1 94.25 121 CYS B O 1
ATOM 4160 N N . HIS B 1 122 ? -5.035 25.453 12.742 1 92.38 122 HIS B N 1
ATOM 4161 C CA . HIS B 1 122 ? -6.41 24.969 12.672 1 92.38 122 HIS B CA 1
ATOM 4162 C C . HIS B 1 122 ? -7.293 25.688 13.688 1 92.38 122 HIS B C 1
ATOM 4164 O O . HIS B 1 122 ? -6.934 25.797 14.867 1 92.38 122 HIS B O 1
ATOM 4170 N N . THR B 1 123 ? -8.352 26.188 13.164 1 91.56 123 THR B N 1
ATOM 4171 C CA . THR B 1 123 ? -9.43 26.703 14.008 1 91.56 123 THR B CA 1
ATOM 4172 C C . THR B 1 123 ? -10.617 25.75 13.992 1 91.56 123 THR B C 1
ATOM 4174 O O . THR B 1 123 ? -10.984 25.219 12.945 1 91.56 123 THR B O 1
ATOM 4177 N N . THR B 1 124 ? -11.102 25.438 15.203 1 87.5 124 THR B N 1
ATOM 4178 C CA . THR B 1 124 ? -12.281 24.562 15.289 1 87.5 124 THR B CA 1
ATOM 4179 C C . THR B 1 124 ? -13.273 25.109 16.312 1 87.5 124 THR B C 1
ATOM 4181 O O . THR B 1 124 ? -12.93 25.969 17.125 1 87.5 124 THR B O 1
ATOM 4184 N N . GLY B 1 125 ? -14.508 24.75 16.172 1 90.06 125 GLY B N 1
ATOM 4185 C CA . GLY B 1 125 ? -15.578 25.125 17.078 1 90.06 125 GLY B CA 1
ATOM 4186 C C . GLY B 1 125 ? -16.875 24.391 16.812 1 90.06 125 GLY B C 1
ATOM 4187 O O . GLY B 1 125 ? -17.078 23.844 15.727 1 90.06 125 GLY B O 1
ATOM 4188 N N . HIS B 1 126 ? -17.703 24.406 17.812 1 90.88 126 HIS B N 1
ATOM 4189 C CA . HIS B 1 126 ? -19.016 23.781 17.672 1 90.88 126 HIS B CA 1
ATOM 4190 C C . HIS B 1 126 ? -20 24.703 16.953 1 90.88 126 HIS B C 1
ATOM 4192 O O . HIS B 1 126 ? -20.969 24.25 16.344 1 90.88 126 HIS B O 1
ATOM 4198 N N . THR B 1 127 ? -19.734 26.016 17.109 1 93.19 127 THR B N 1
ATOM 4199 C CA . THR B 1 127 ? -20.562 27.031 16.438 1 93.19 127 THR B CA 1
ATOM 4200 C C . THR B 1 127 ? -19.688 28 15.656 1 93.19 127 THR B C 1
ATOM 4202 O O . THR B 1 127 ? -18.469 28.047 15.844 1 93.19 127 THR B O 1
ATOM 4205 N N . ILE B 1 128 ? -20.359 28.781 14.773 1 96.31 128 ILE B N 1
ATOM 4206 C CA . ILE B 1 128 ? -19.641 29.797 14.008 1 96.31 128 ILE B CA 1
ATOM 4207 C C . ILE B 1 128 ? -18.984 30.797 14.961 1 96.31 128 ILE B C 1
ATOM 4209 O O . ILE B 1 128 ? -17.844 31.219 14.75 1 96.31 128 ILE B O 1
ATOM 4213 N N . ASP B 1 129 ? -19.703 31.125 16 1 96.44 129 ASP B N 1
ATOM 4214 C CA . ASP B 1 129 ? -19.156 32.062 16.984 1 96.44 129 ASP B CA 1
ATOM 4215 C C . ASP B 1 129 ? -17.875 31.516 17.625 1 96.44 129 ASP B C 1
ATOM 4217 O O . ASP B 1 129 ? -16.906 32.25 17.797 1 96.44 129 ASP B O 1
ATOM 4221 N N . ASP B 1 130 ? -17.922 30.219 17.969 1 94.81 130 ASP B N 1
ATOM 4222 C CA . ASP B 1 130 ? -16.734 29.578 18.516 1 94.81 130 ASP B CA 1
ATOM 4223 C C . ASP B 1 130 ? -15.562 29.672 17.531 1 94.81 130 ASP B C 1
ATOM 4225 O O . ASP B 1 130 ? -14.422 29.922 17.953 1 94.81 130 ASP B O 1
ATOM 4229 N N . VAL B 1 131 ? -15.844 29.469 16.297 1 95.62 131 VAL B N 1
ATOM 4230 C CA . VAL B 1 131 ? -14.82 29.484 15.25 1 95.62 131 VAL B CA 1
ATOM 4231 C C . VAL B 1 131 ? -14.242 30.891 15.109 1 95.62 131 VAL B C 1
ATOM 4233 O O . VAL B 1 131 ? -13.023 31.047 15.008 1 95.62 131 VAL B O 1
ATOM 4236 N N . LEU B 1 132 ? -15.117 31.906 15.086 1 97.75 132 LEU B N 1
ATOM 4237 C CA . LEU B 1 132 ? -14.656 33.281 14.938 1 97.75 132 LEU B CA 1
ATOM 4238 C C . LEU B 1 132 ? -13.75 33.688 16.109 1 97.75 132 LEU B C 1
ATOM 4240 O O . LEU B 1 132 ? -12.75 34.375 15.906 1 97.75 132 LEU B O 1
ATOM 4244 N N . GLU B 1 133 ? -14.086 33.219 17.281 1 96.56 133 GLU B N 1
ATOM 4245 C CA . GLU B 1 133 ? -13.266 33.5 18.453 1 96.56 133 GLU B CA 1
ATOM 4246 C C . GLU B 1 133 ? -11.898 32.844 18.328 1 96.56 133 GLU B C 1
ATOM 4248 O O . GLU B 1 133 ? -10.867 33.469 18.609 1 96.56 133 GLU B O 1
ATOM 4253 N N . ASP B 1 134 ? -11.922 31.625 18.016 1 95.25 134 ASP B N 1
ATOM 4254 C CA . ASP B 1 134 ? -10.672 30.875 17.891 1 95.25 134 ASP B CA 1
ATOM 4255 C C . ASP B 1 134 ? -9.828 31.422 16.75 1 95.25 134 ASP B C 1
ATOM 4257 O O . ASP B 1 134 ? -8.594 31.469 16.844 1 95.25 134 ASP B O 1
ATOM 4261 N N . TYR B 1 135 ? -10.477 31.812 15.633 1 96.81 135 TYR B N 1
ATOM 4262 C CA . TYR B 1 135 ? -9.797 32.438 14.508 1 96.81 135 TYR B CA 1
ATOM 4263 C C . TYR B 1 135 ? -9.062 33.719 14.953 1 96.81 135 TYR B C 1
ATOM 4265 O O . TYR B 1 135 ? -7.898 33.906 14.594 1 96.81 135 TYR B O 1
ATOM 4273 N N . ALA B 1 136 ? -9.719 34.5 15.727 1 97.69 136 ALA B N 1
ATOM 4274 C CA . ALA B 1 136 ? -9.125 35.719 16.234 1 97.69 136 ALA B CA 1
ATOM 4275 C C . ALA B 1 136 ? -7.879 35.438 17.062 1 97.69 136 ALA B C 1
ATOM 4277 O O . ALA B 1 136 ? -6.887 36.188 16.969 1 97.69 136 ALA B O 1
ATOM 4278 N N . ARG B 1 137 ? -7.973 34.438 17.859 1 96.19 137 ARG B N 1
ATOM 4279 C CA . ARG B 1 137 ? -6.836 34.062 18.703 1 96.19 137 ARG B CA 1
ATOM 4280 C C . ARG B 1 137 ? -5.629 33.688 17.844 1 96.19 137 ARG B C 1
ATOM 4282 O O . ARG B 1 137 ? -4.508 34.125 18.125 1 96.19 137 ARG B O 1
ATOM 4289 N N . HIS B 1 138 ? -5.824 32.906 16.828 1 96 138 HIS B N 1
ATOM 4290 C CA . HIS B 1 138 ? -4.738 32.469 15.961 1 96 138 HIS B CA 1
ATOM 4291 C C . HIS B 1 138 ? -4.184 33.625 15.148 1 96 138 HIS B C 1
ATOM 4293 O O . HIS B 1 138 ? -2.979 33.719 14.898 1 96 138 HIS B O 1
ATOM 4299 N N . LYS B 1 139 ? -5.094 34.5 14.703 1 97.06 139 LYS B N 1
ATOM 4300 C CA . LYS B 1 139 ? -4.66 35.719 14.031 1 97.06 139 LYS B CA 1
ATOM 4301 C C . LYS B 1 139 ? -3.734 36.562 14.922 1 97.06 139 LYS B C 1
ATOM 4303 O O . LYS B 1 139 ? -2.701 37.031 14.469 1 97.06 139 LYS B O 1
ATOM 4308 N N . GLU B 1 140 ? -4.105 36.656 16.125 1 97 140 GLU B N 1
ATOM 4309 C CA . GLU B 1 140 ? -3.309 37.406 17.094 1 97 140 GLU B CA 1
ATOM 4310 C C . GLU B 1 140 ? -1.947 36.75 17.312 1 97 140 GLU B C 1
ATOM 4312 O O . GLU B 1 140 ? -0.957 37.438 17.562 1 97 140 GLU B O 1
ATOM 4317 N N . GLN B 1 141 ? -1.911 35.438 17.203 1 95.94 141 GLN B N 1
ATOM 4318 C CA . GLN B 1 141 ? -0.662 34.719 17.359 1 95.94 141 GLN B CA 1
ATOM 4319 C C . GLN B 1 141 ? 0.268 34.938 16.172 1 95.94 141 GLN B C 1
ATOM 4321 O O . GLN B 1 141 ? 1.452 34.625 16.234 1 95.94 141 GLN B O 1
ATOM 4326 N N . GLY B 1 142 ? -0.312 35.469 15.094 1 97.31 142 GLY B N 1
ATOM 4327 C CA . GLY B 1 142 ? 0.527 35.875 13.977 1 97.31 142 GLY B CA 1
ATOM 4328 C C . GLY B 1 142 ? 0.39 34.969 12.766 1 97.31 142 GLY B C 1
ATOM 4329 O O . GLY B 1 142 ? 1.063 35.188 11.75 1 97.31 142 GLY B O 1
ATOM 4330 N N . PHE B 1 143 ? -0.483 33.969 12.828 1 97.69 143 PHE B N 1
ATOM 4331 C CA . PHE B 1 143 ? -0.663 33.062 11.695 1 97.69 143 PHE B CA 1
ATOM 4332 C C . PHE B 1 143 ? -1.179 33.844 10.477 1 97.69 143 PHE B C 1
ATOM 4334 O O . PHE B 1 143 ? -2.035 34.719 10.602 1 97.69 143 PHE B O 1
ATOM 4341 N N . LYS B 1 144 ? -0.596 33.5 9.305 1 97.94 144 LYS B N 1
ATOM 4342 C CA . LYS B 1 144 ? -1.014 34.125 8.055 1 97.94 144 LYS B CA 1
ATOM 4343 C C . LYS B 1 144 ? -1.999 33.25 7.293 1 97.94 144 LYS B C 1
ATOM 4345 O O . LYS B 1 144 ? -2.676 33.719 6.375 1 97.94 144 LYS B O 1
ATOM 4350 N N . ALA B 1 145 ? -2.088 32 7.648 1 98.31 145 ALA B N 1
ATOM 4351 C CA . ALA B 1 145 ? -2.973 31 7.047 1 98.31 145 ALA B CA 1
ATOM 4352 C C . ALA B 1 145 ? -3.68 30.188 8.125 1 98.31 145 ALA B C 1
ATOM 4354 O O . ALA B 1 145 ? -3.039 29.672 9.047 1 98.31 145 ALA B O 1
ATOM 4355 N N . ILE B 1 146 ? -4.988 30.094 8.008 1 97.81 146 ILE B N 1
ATOM 4356 C CA . ILE B 1 146 ? -5.789 29.469 9.055 1 97.81 146 ILE B CA 1
ATOM 4357 C C . ILE B 1 146 ? -6.863 28.578 8.422 1 97.81 146 ILE B C 1
ATOM 4359 O O . ILE B 1 146 ? -7.664 29.047 7.613 1 97.81 146 ILE B O 1
ATOM 4363 N N . ARG B 1 147 ? -6.84 27.297 8.711 1 96.81 147 ARG B N 1
ATOM 4364 C CA . ARG B 1 147 ? -7.887 26.391 8.273 1 96.81 147 ARG B CA 1
ATOM 4365 C C . ARG B 1 147 ? -9.07 26.406 9.242 1 96.81 147 ARG B C 1
ATOM 4367 O O . ARG B 1 147 ? -8.891 26.234 10.453 1 96.81 147 ARG B O 1
ATOM 4374 N N . VAL B 1 148 ? -10.234 26.562 8.727 1 95.94 148 VAL B N 1
ATOM 4375 C CA . VAL B 1 148 ? -11.414 26.672 9.586 1 95.94 148 VAL B CA 1
ATOM 4376 C C . VAL B 1 148 ? -12.289 25.422 9.414 1 95.94 148 VAL B C 1
ATOM 4378 O O . VAL B 1 148 ? -12.492 24.969 8.289 1 95.94 148 VAL B O 1
ATOM 4381 N N . GLN B 1 149 ? -12.625 24.859 10.469 1 93.62 149 GLN B N 1
ATOM 4382 C CA . GLN B 1 149 ? -13.586 23.766 10.57 1 93.62 149 GLN B CA 1
ATOM 4383 C C . GLN B 1 149 ? -14.641 24.062 11.633 1 93.62 149 GLN B C 1
ATOM 4385 O O . GLN B 1 149 ? -14.344 24.688 12.656 1 93.62 149 GLN B O 1
ATOM 4390 N N . CYS B 1 150 ? -15.883 23.609 11.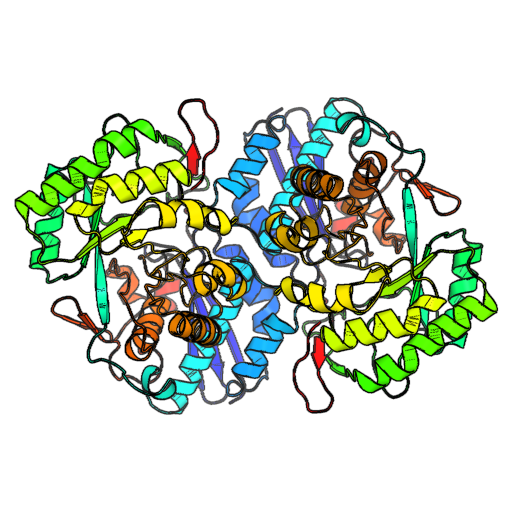406 1 93.62 150 CYS B N 1
ATOM 4391 C CA . CYS B 1 150 ? -16.969 23.859 12.344 1 93.62 150 CYS B CA 1
ATOM 4392 C C . CYS B 1 150 ? -17.906 22.656 12.43 1 93.62 150 CYS B C 1
ATOM 4394 O O . CYS B 1 150 ? -18.078 21.922 11.453 1 93.62 150 CYS B O 1
ATOM 4396 N N . GLY B 1 151 ? -18.406 22.438 13.625 1 92.44 151 GLY B N 1
ATOM 4397 C CA . GLY B 1 151 ? -19.516 21.5 13.719 1 92.44 151 GLY B CA 1
ATOM 4398 C C . GLY B 1 151 ? -20.703 21.891 12.852 1 92.44 151 GLY B C 1
ATOM 4399 O O . GLY B 1 151 ? -21.047 23.062 12.742 1 92.44 151 GLY B O 1
ATOM 4400 N N . VAL B 1 152 ? -21.25 20.906 12.18 1 93.38 152 VAL B N 1
ATOM 4401 C CA . VAL B 1 152 ? -22.375 21.125 11.281 1 93.38 152 VAL B CA 1
ATOM 4402 C C . VAL B 1 152 ? -23.688 20.906 12.031 1 93.38 152 VAL B C 1
ATOM 4404 O O . VAL B 1 152 ? -23.938 19.828 12.578 1 93.38 152 VAL B O 1
ATOM 4407 N N . PRO B 1 153 ? -24.531 21.938 12.062 1 91.62 153 PRO B N 1
ATOM 4408 C CA . PRO B 1 153 ? -25.797 21.766 12.758 1 91.62 153 PRO B CA 1
ATOM 4409 C C . PRO B 1 153 ? -26.578 20.547 12.289 1 91.62 153 PRO B C 1
ATOM 4411 O O . PRO B 1 153 ? -26.719 20.312 11.078 1 91.62 153 PRO B O 1
ATOM 4414 N N . GLY B 1 154 ? -27.031 19.734 13.25 1 89.19 154 GLY B N 1
ATOM 4415 C CA . GLY B 1 154 ? -27.812 18.547 12.945 1 89.19 154 GLY B CA 1
ATOM 4416 C C . GLY B 1 154 ? -26.953 17.297 12.836 1 89.19 154 GLY B C 1
ATOM 4417 O O . GLY B 1 154 ? -27.484 16.188 12.703 1 89.19 154 GLY B O 1
ATOM 4418 N N . MET B 1 155 ? -25.672 17.484 12.805 1 89.69 155 MET B N 1
ATOM 4419 C CA . MET B 1 155 ? -24.75 16.359 12.875 1 89.69 155 MET B CA 1
ATOM 4420 C C . MET B 1 155 ? -24.062 16.297 14.234 1 89.69 155 MET B C 1
ATOM 4422 O O . MET B 1 155 ? -23.359 17.219 14.625 1 89.69 155 MET B O 1
ATOM 4426 N N . LYS B 1 156 ? -24.406 15.281 14.961 1 79.25 156 LYS B N 1
ATOM 4427 C CA . LYS B 1 156 ? -23.938 15.141 16.344 1 79.25 156 LYS B CA 1
ATOM 4428 C C . LYS B 1 156 ? -22.422 15.18 16.422 1 79.25 156 LYS B C 1
ATOM 4430 O O . LYS B 1 156 ? -21.859 15.781 17.344 1 79.25 156 LYS B O 1
ATOM 4435 N N . THR B 1 157 ? -21.797 14.5 15.539 1 77.31 157 THR B N 1
ATOM 4436 C CA . THR B 1 157 ? -20.328 14.492 15.516 1 77.31 157 THR B CA 1
ATOM 4437 C C . THR B 1 157 ? -19.812 14.859 14.125 1 77.31 157 THR B C 1
ATOM 4439 O O . THR B 1 157 ? -20.453 14.555 13.117 1 77.31 157 THR B O 1
ATOM 4442 N N . THR B 1 158 ? -18.844 15.766 14.219 1 73.88 158 THR B N 1
ATOM 4443 C CA . THR B 1 158 ? -18.203 16.141 12.969 1 73.88 158 THR B CA 1
ATOM 4444 C C . THR B 1 158 ? -16.688 16.047 13.102 1 73.88 158 THR B C 1
ATOM 4446 O O . THR B 1 158 ? -16.125 16.438 14.125 1 73.88 158 THR B O 1
ATOM 4449 N N . TYR B 1 159 ? -16.109 15.398 12.094 1 74.44 159 TYR B N 1
ATOM 4450 C CA . TYR B 1 159 ? -14.648 15.359 12.086 1 74.44 159 TYR B CA 1
ATOM 4451 C C . TYR B 1 159 ? -14.062 16.766 12.102 1 74.44 159 TYR B C 1
ATOM 4453 O O . TYR B 1 159 ? -14.586 17.672 11.453 1 74.44 159 TYR B O 1
ATOM 4461 N N . GLY B 1 160 ? -13.023 16.969 12.859 1 68.06 160 GLY B N 1
ATOM 4462 C CA . GLY B 1 160 ? -12.328 18.25 12.906 1 68.06 160 GLY B CA 1
ATOM 4463 C C . GLY B 1 160 ? -12.68 19.078 14.125 1 68.06 160 GLY B C 1
ATOM 4464 O O . GLY B 1 160 ? -12.195 20.203 14.281 1 68.06 160 GLY B O 1
ATOM 4465 N N . MET B 1 161 ? -13.477 18.391 15.008 1 68.31 161 MET B N 1
ATOM 4466 C CA . MET B 1 161 ? -13.898 19.125 16.203 1 68.31 161 MET B CA 1
ATOM 4467 C C . MET B 1 161 ? -13.117 18.641 17.422 1 68.31 161 MET B C 1
ATOM 4469 O O . MET B 1 161 ? -12.891 17.453 17.594 1 68.31 161 MET B O 1
ATOM 4473 N N . ALA B 1 162 ? -12.609 19.641 18.141 1 68 162 ALA B N 1
ATOM 4474 C CA . ALA B 1 162 ? -12.008 19.297 19.438 1 68 162 ALA B CA 1
ATOM 4475 C C . ALA B 1 162 ? -13.031 18.672 20.375 1 68 162 ALA B C 1
ATOM 4477 O O . ALA B 1 162 ? -14.219 18.984 20.312 1 68 162 ALA B O 1
ATOM 4478 N N . LYS B 1 163 ? -12.703 17.797 21.281 1 67.31 163 LYS B N 1
ATOM 4479 C CA . LYS B 1 163 ? -13.562 17.031 22.172 1 67.31 163 LYS B CA 1
ATOM 4480 C C . LYS B 1 163 ? -14.016 17.875 23.359 1 67.31 163 LYS B C 1
ATOM 4482 O O . LYS B 1 163 ? -14.961 17.516 24.062 1 67.31 163 LYS B O 1
ATOM 4487 N N . GLY B 1 164 ? -13.242 18.984 23.484 1 62.38 164 GLY B N 1
ATOM 4488 C CA . GLY B 1 164 ? -13.633 19.922 24.531 1 62.38 164 GLY B CA 1
ATOM 4489 C C . GLY B 1 164 ? -13.195 21.344 24.25 1 62.38 164 GLY B C 1
ATOM 4490 O O . GLY B 1 164 ? -12.297 21.578 23.438 1 62.38 164 GLY B O 1
ATOM 4491 N N . LYS B 1 165 ? -13.977 22.312 24.953 1 59.59 165 LYS B N 1
ATOM 4492 C CA . LYS B 1 165 ? -13.672 23.734 24.781 1 59.59 165 LYS B CA 1
ATOM 4493 C C . LYS B 1 165 ? -12.234 24.031 25.188 1 59.59 165 LYS B C 1
ATOM 4495 O O . LYS B 1 165 ? -11.797 23.656 26.281 1 59.59 165 LYS B O 1
ATOM 4500 N N . GLY B 1 166 ? -11.516 24.641 24.328 1 58.78 166 GLY B N 1
ATOM 4501 C CA . GLY B 1 166 ? -10.164 25.094 24.625 1 58.78 166 GLY B CA 1
ATOM 4502 C C . GLY B 1 166 ? -9.125 24 24.438 1 58.78 166 GLY B C 1
ATOM 4503 O O . GLY B 1 166 ? -7.926 24.25 24.609 1 58.78 166 GLY B O 1
ATOM 4504 N N . LEU B 1 167 ? -9.539 22.797 24.109 1 66.19 167 LEU B N 1
ATOM 4505 C CA . LEU B 1 167 ? -8.586 21.703 23.922 1 66.19 167 LEU B CA 1
ATOM 4506 C C . LEU B 1 167 ? -8.109 21.656 22.469 1 66.19 167 LEU B C 1
ATOM 4508 O O . LEU B 1 167 ? -8.844 22.047 21.562 1 66.19 167 LEU B O 1
ATOM 4512 N N . ALA B 1 168 ? -6.871 21.266 22.406 1 66.62 168 ALA B N 1
ATOM 4513 C CA . ALA B 1 168 ? -6.348 21.047 21.062 1 66.62 168 ALA B CA 1
ATOM 4514 C C . ALA B 1 168 ? -7.121 19.938 20.359 1 66.62 168 ALA B C 1
ATOM 4516 O O . ALA B 1 168 ? -7.59 18.984 21 1 66.62 168 ALA B O 1
ATOM 4517 N N . TYR B 1 169 ? -7.348 20.094 19.172 1 70.88 169 TYR B N 1
ATOM 4518 C CA . TYR B 1 169 ? -8.039 19.094 18.359 1 70.88 169 TYR B CA 1
ATOM 4519 C C . TYR B 1 169 ? -7.262 17.781 18.328 1 70.88 169 TYR B C 1
ATOM 4521 O O . TYR B 1 169 ? -6.059 17.781 18.062 1 70.88 169 TYR B O 1
ATOM 4529 N N . GLU B 1 170 ? -7.891 16.656 18.766 1 76.56 170 GLU B N 1
ATOM 4530 C CA . GLU B 1 170 ? -7.387 15.289 18.656 1 76.56 170 GLU B CA 1
ATOM 4531 C C . GLU B 1 170 ? -8.414 14.367 18 1 76.56 170 GLU B C 1
ATOM 4533 O O . GLU B 1 170 ? -9.375 13.945 18.641 1 76.56 170 GLU B O 1
ATOM 4538 N N . PRO B 1 171 ? -8.109 14.062 16.781 1 78.38 171 PRO B N 1
ATOM 4539 C CA . PRO B 1 171 ? -9.148 13.305 16.078 1 78.38 171 PRO B CA 1
ATOM 4540 C C . PRO B 1 171 ? -9.141 11.82 16.438 1 78.38 171 PRO B C 1
ATOM 4542 O O . PRO B 1 171 ? -10.156 11.141 16.297 1 78.38 171 PRO B O 1
ATOM 4545 N N . ALA B 1 172 ? -8.047 11.336 16.875 1 86.5 172 ALA B N 1
ATOM 4546 C CA . ALA B 1 172 ? -7.977 9.914 17.188 1 86.5 172 ALA B CA 1
ATOM 4547 C C . ALA B 1 172 ? -8.594 9.609 18.547 1 86.5 172 ALA B C 1
ATOM 4549 O O . ALA B 1 172 ? -8.391 10.352 19.5 1 86.5 172 ALA B O 1
ATOM 4550 N N . THR B 1 173 ? -9.344 8.586 18.641 1 89.81 173 THR B N 1
ATOM 4551 C CA . THR B 1 173 ? -9.961 8.117 19.875 1 89.81 173 THR B CA 1
ATOM 4552 C C . THR B 1 173 ? -9.156 6.969 20.484 1 89.81 173 THR B C 1
ATOM 4554 O O . THR B 1 173 ? -8.844 5.992 19.797 1 89.81 173 THR B O 1
ATOM 4557 N N . LYS B 1 174 ? -8.836 7.156 21.797 1 92.81 174 LYS B N 1
ATOM 4558 C CA . LYS B 1 174 ? -8.117 6.094 22.5 1 92.81 174 LYS B CA 1
ATOM 4559 C C . LYS B 1 174 ? -8.992 4.852 22.641 1 92.81 174 LYS B C 1
ATOM 4561 O O . LYS B 1 174 ? -10.203 4.957 22.828 1 92.81 174 LYS B O 1
ATOM 4566 N N . GLY B 1 175 ? -8.305 3.682 22.641 1 93.25 175 GLY B N 1
ATOM 4567 C CA . GLY B 1 175 ? -9.016 2.414 22.703 1 93.25 175 GLY B CA 1
ATOM 4568 C C . GLY B 1 175 ? -8.844 1.562 21.469 1 93.25 175 GLY B C 1
ATOM 4569 O O . GLY B 1 175 ? -8.07 1.909 20.562 1 93.25 175 GLY B O 1
ATOM 4570 N N . GLN B 1 176 ? -9.602 0.474 21.406 1 93.31 176 GLN B N 1
ATOM 4571 C CA . GLN B 1 176 ? -9.414 -0.525 20.359 1 93.31 176 GLN B CA 1
ATOM 4572 C C . GLN B 1 176 ? -10.383 -0.304 19.203 1 93.31 176 GLN B C 1
ATOM 4574 O O . GLN B 1 176 ? -10.281 -0.965 18.172 1 93.31 176 GLN B O 1
ATOM 4579 N N . TRP B 1 177 ? -11.32 0.654 19.375 1 94.25 177 TRP B N 1
ATOM 4580 C CA . TRP B 1 177 ? -12.352 0.873 18.359 1 94.25 177 TRP B CA 1
ATOM 4581 C C . TRP B 1 177 ? -12.367 2.33 17.922 1 94.25 177 TRP B C 1
ATOM 4583 O O . TRP B 1 177 ? -12.258 3.242 18.734 1 94.25 177 TRP B O 1
ATOM 4593 N N . PRO B 1 178 ? -12.523 2.533 16.609 1 94.62 178 PRO B N 1
ATOM 4594 C CA . PRO B 1 178 ? -12.719 3.91 16.156 1 94.62 178 PRO B CA 1
ATOM 4595 C C . PRO B 1 178 ? -14.117 4.445 16.469 1 94.62 178 PRO B C 1
ATOM 4597 O O . PRO B 1 178 ? -15.07 3.672 16.578 1 94.62 178 PRO B O 1
ATOM 4600 N N . GLU B 1 179 ? -14.156 5.707 16.656 1 93.44 179 GLU B N 1
ATOM 4601 C CA . GLU B 1 179 ? -15.461 6.355 16.734 1 93.44 179 GLU B CA 1
ATOM 4602 C C . GLU B 1 179 ? -16.188 6.32 15.391 1 93.44 179 GLU B C 1
ATOM 4604 O O . GLU B 1 179 ? -15.57 6.52 14.344 1 93.44 179 GLU B O 1
ATOM 4609 N N . GLU B 1 180 ? -17.469 5.965 15.406 1 93.12 180 GLU B N 1
ATOM 4610 C CA . GLU B 1 180 ? -18.281 6.066 14.203 1 93.12 180 GLU B CA 1
ATOM 4611 C C . GLU B 1 180 ? -19.062 7.371 14.18 1 93.12 180 GLU B C 1
ATOM 4613 O O . GLU B 1 180 ? -19.922 7.605 15.031 1 93.12 180 GLU B O 1
ATOM 4618 N N . GLN B 1 181 ? -18.766 8.148 13.203 1 92.94 181 GLN B N 1
ATOM 4619 C CA . GLN B 1 181 ? -19.406 9.461 13.086 1 92.94 181 GLN B CA 1
ATOM 4620 C C . GLN B 1 181 ? -20.469 9.469 11.992 1 92.94 181 GLN B C 1
ATOM 4622 O O . GLN B 1 181 ? -20.359 8.734 11.016 1 92.94 181 GLN B O 1
ATOM 4627 N N . LEU B 1 182 ? -21.469 10.289 12.258 1 93.06 182 LEU B N 1
ATOM 4628 C CA . LEU B 1 182 ? -22.531 10.461 11.266 1 93.06 182 LEU B CA 1
ATOM 4629 C C . LEU B 1 182 ? -22.141 11.516 10.234 1 93.06 182 LEU B C 1
ATOM 4631 O O . LEU B 1 182 ? -21.594 12.562 10.586 1 93.06 182 LEU B O 1
ATOM 4635 N N . TRP B 1 183 ? -22.453 11.258 8.977 1 95.12 183 TRP B N 1
ATOM 4636 C CA . TRP B 1 183 ? -22.188 12.203 7.902 1 95.12 183 TRP B CA 1
ATOM 4637 C C . TRP B 1 183 ? -23.453 12.484 7.094 1 95.12 183 TRP B C 1
ATOM 4639 O O . TRP B 1 183 ? -24.188 11.555 6.742 1 95.12 183 TRP B O 1
ATOM 4649 N N . SER B 1 184 ? -23.672 13.703 6.914 1 95.56 184 SER B N 1
ATOM 4650 C CA . SER B 1 184 ? -24.703 14.172 5.992 1 95.56 184 SER B CA 1
ATOM 4651 C C . SER B 1 184 ? -24.141 15.234 5.039 1 95.56 184 SER B C 1
ATOM 4653 O O . SER B 1 184 ? -23.906 16.375 5.441 1 95.56 184 SER B O 1
ATOM 4655 N N . THR B 1 185 ? -24.078 14.953 3.777 1 95.81 185 THR B N 1
ATOM 4656 C CA . THR B 1 185 ? -23.531 15.852 2.771 1 95.81 185 THR B CA 1
ATOM 4657 C C . THR B 1 185 ? -24.406 17.094 2.607 1 95.81 185 THR B C 1
ATOM 4659 O O . THR B 1 185 ? -23.891 18.203 2.479 1 95.81 185 THR B O 1
ATOM 4662 N N . GLU B 1 186 ? -25.703 16.875 2.658 1 95.69 186 GLU B N 1
ATOM 4663 C CA . GLU B 1 186 ? -26.641 17.984 2.477 1 95.69 186 GLU B CA 1
ATOM 4664 C C . GLU B 1 186 ? -26.469 19.031 3.576 1 95.69 186 GLU B C 1
ATOM 4666 O O . GLU B 1 186 ? -26.391 20.234 3.295 1 95.69 186 GLU B O 1
ATOM 4671 N N . LYS B 1 187 ? -26.422 18.547 4.758 1 96.06 187 LYS B N 1
ATOM 4672 C CA . LYS B 1 187 ? -26.25 19.469 5.879 1 96.06 187 LYS B CA 1
ATOM 4673 C C . LYS B 1 187 ? -24.906 20.203 5.809 1 96.06 187 LYS B C 1
ATOM 4675 O O . LYS B 1 187 ? -24.828 21.391 6.074 1 96.06 187 LYS B O 1
ATOM 4680 N N . TYR B 1 188 ? -23.906 19.453 5.465 1 96.25 188 TYR B N 1
ATOM 4681 C CA . TYR B 1 188 ? -22.562 20.016 5.336 1 96.25 188 TYR B CA 1
ATOM 4682 C C . TYR B 1 188 ? -22.516 21.109 4.273 1 96.25 188 TYR B C 1
ATOM 4684 O O . TYR B 1 188 ? -22 22.203 4.52 1 96.25 188 TYR B O 1
ATOM 4692 N N . LEU B 1 189 ? -23.109 20.844 3.072 1 97.25 189 LEU B N 1
ATOM 4693 C CA . LEU B 1 189 ? -23.047 21.766 1.939 1 97.25 189 LEU B CA 1
ATOM 4694 C C . LEU B 1 189 ? -23.906 23 2.201 1 97.25 189 LEU B C 1
ATOM 4696 O O . LEU B 1 189 ? -23.578 24.094 1.719 1 97.25 189 LEU B O 1
ATOM 4700 N N . ASP B 1 190 ? -24.953 22.828 2.957 1 96.62 190 ASP B N 1
ATOM 4701 C CA . ASP B 1 190 ? -25.828 23.953 3.291 1 96.62 190 ASP B CA 1
ATOM 4702 C C . ASP B 1 190 ? -25.172 24.875 4.312 1 96.62 190 ASP B C 1
ATOM 4704 O O . ASP B 1 190 ? -25.359 26.094 4.27 1 96.62 190 ASP B O 1
ATOM 4708 N N . PHE B 1 191 ? -24.391 24.359 5.129 1 96.94 191 PHE B N 1
ATOM 4709 C CA . PHE B 1 191 ? -23.875 25.078 6.293 1 96.94 191 PHE B CA 1
ATOM 4710 C C . PHE B 1 191 ? -22.531 25.703 5.996 1 96.94 191 PHE B C 1
ATOM 4712 O O . PHE B 1 191 ? -22.281 26.875 6.332 1 96.94 191 PHE B O 1
ATOM 4719 N N . THR B 1 192 ? -21.594 25.047 5.441 1 97 192 THR B N 1
ATOM 4720 C CA . THR B 1 192 ? -20.172 25.375 5.438 1 97 192 THR B CA 1
ATOM 4721 C C . THR B 1 192 ? -19.938 26.703 4.73 1 97 192 THR B C 1
ATOM 4723 O O . THR B 1 192 ? -19.109 27.5 5.176 1 97 192 THR B O 1
ATOM 4726 N N . PRO B 1 193 ? -20.672 26.984 3.59 1 97.81 193 PRO B N 1
ATOM 4727 C CA . PRO B 1 193 ? -20.469 28.297 2.98 1 97.81 193 PRO B CA 1
ATOM 4728 C C . PRO B 1 193 ? -20.781 29.438 3.939 1 97.81 193 PRO B C 1
ATOM 4730 O O . PRO B 1 193 ? -20.156 30.5 3.865 1 97.81 193 PRO B O 1
ATOM 4733 N N . LYS B 1 194 ? -21.719 29.219 4.844 1 97.81 194 LYS B N 1
ATOM 4734 C CA . LYS B 1 194 ? -22.062 30.25 5.824 1 97.81 194 LYS B CA 1
ATOM 4735 C C . LYS B 1 194 ? -20.891 30.516 6.773 1 97.81 194 LYS B C 1
ATOM 4737 O O . LYS B 1 194 ? -20.734 31.625 7.277 1 97.81 194 LYS B O 1
ATOM 4742 N N . LEU B 1 195 ? -20.156 29.5 7.035 1 97.5 195 LEU B N 1
ATOM 4743 C CA . LEU B 1 195 ? -18.969 29.609 7.863 1 97.5 195 LEU B CA 1
ATOM 4744 C C . LEU B 1 195 ? -17.969 30.578 7.23 1 97.5 195 LEU B C 1
ATOM 4746 O O . LEU B 1 195 ? -17.438 31.469 7.906 1 97.5 195 LEU B O 1
ATOM 4750 N N . PHE B 1 196 ? -17.719 30.453 5.941 1 98.31 196 PHE B N 1
ATOM 4751 C CA . PHE B 1 196 ? -16.734 31.297 5.242 1 98.31 196 PHE B CA 1
ATOM 4752 C C . PHE B 1 196 ? -17.234 32.719 5.145 1 98.31 196 PHE B C 1
ATOM 4754 O O . PHE B 1 196 ? -16.438 33.656 5.266 1 98.31 196 PHE B O 1
ATOM 4761 N N . ASP B 1 197 ? -18.531 32.812 4.895 1 98.44 197 ASP B N 1
ATOM 4762 C CA . ASP B 1 197 ? -19.125 34.125 4.875 1 98.44 197 ASP B CA 1
ATOM 4763 C C . ASP B 1 197 ? -18.891 34.875 6.191 1 98.44 197 ASP B C 1
ATOM 4765 O O . ASP B 1 197 ? -18.484 36.031 6.191 1 98.44 197 ASP B O 1
ATOM 4769 N N . ALA B 1 198 ? -19.094 34.188 7.285 1 98.44 198 ALA B N 1
ATOM 4770 C CA . ALA B 1 198 ? -18.906 34.781 8.609 1 98.44 198 ALA B CA 1
ATOM 4771 C C . ALA B 1 198 ? -17.453 35.156 8.852 1 98.44 198 ALA B C 1
ATOM 4773 O O . ALA B 1 198 ? -17.188 36.25 9.367 1 98.44 198 ALA B O 1
ATOM 4774 N N . VAL B 1 199 ? -16.516 34.344 8.484 1 98.44 199 VAL B N 1
ATOM 4775 C CA . VAL B 1 199 ? -15.086 34.594 8.695 1 98.44 199 VAL B CA 1
ATOM 4776 C C . VAL B 1 199 ? -14.656 35.812 7.887 1 98.44 199 VAL B C 1
ATOM 4778 O O . VAL B 1 199 ? -14 36.719 8.414 1 98.44 199 VAL B O 1
ATOM 4781 N N . ARG B 1 200 ? -15.023 35.844 6.59 1 98.62 200 ARG B N 1
ATOM 4782 C CA . ARG B 1 200 ? -14.594 36.938 5.715 1 98.62 200 ARG B CA 1
ATOM 4783 C C . ARG B 1 200 ? -15.258 38.25 6.117 1 98.62 200 ARG B C 1
ATOM 4785 O O . ARG B 1 200 ? -14.625 39.312 6.062 1 98.62 200 ARG B O 1
ATOM 4792 N N . ASN B 1 201 ? -16.5 38.188 6.496 1 98.38 201 ASN B N 1
ATOM 4793 C CA . ASN B 1 201 ? -17.188 39.406 6.938 1 98.38 201 ASN B CA 1
ATOM 4794 C C . ASN B 1 201 ? -16.547 39.969 8.195 1 98.38 201 ASN B C 1
ATOM 4796 O O . ASN B 1 201 ? -16.531 41.188 8.391 1 98.38 201 ASN B O 1
ATOM 4800 N N . THR B 1 202 ? -16.109 39.094 9.039 1 98.44 202 THR B N 1
ATOM 4801 C CA . THR B 1 202 ? -15.555 39.531 10.32 1 98.44 202 THR B CA 1
ATOM 4802 C C . THR B 1 202 ? -14.102 39.938 10.18 1 98.44 202 THR B C 1
ATOM 4804 O O . THR B 1 202 ? -13.664 40.938 10.781 1 98.44 202 THR B O 1
ATOM 4807 N N . PHE B 1 203 ? -13.297 39.219 9.43 1 98.19 203 PHE B N 1
ATOM 4808 C CA . PHE B 1 203 ? -11.852 39.375 9.5 1 98.19 203 PHE B CA 1
ATOM 4809 C C . PHE B 1 203 ? -11.289 39.875 8.172 1 98.19 203 PHE B C 1
ATOM 4811 O O . PHE B 1 203 ? -10.109 40.219 8.07 1 98.19 203 PHE B O 1
ATOM 4818 N N . GLY B 1 204 ? -12.086 39.906 7.137 1 98 204 GLY B N 1
ATOM 4819 C CA . GLY B 1 204 ? -11.617 40.312 5.82 1 98 204 GLY B CA 1
ATOM 4820 C C . GLY B 1 204 ? -10.766 39.281 5.141 1 98 204 GLY B C 1
ATOM 4821 O O . GLY B 1 204 ? -10.992 38.062 5.305 1 98 204 GLY B O 1
ATOM 4822 N N . PHE B 1 205 ? -9.828 39.719 4.223 1 97.88 205 PHE B N 1
ATOM 4823 C CA . PHE B 1 205 ? -9.141 38.781 3.314 1 97.88 205 PHE B CA 1
ATOM 4824 C C . PHE B 1 205 ? -7.637 38.812 3.551 1 97.88 205 PHE B C 1
ATOM 4826 O O . PHE B 1 205 ? -6.863 38.344 2.723 1 97.88 205 PHE B O 1
ATOM 4833 N N . ASN B 1 206 ? -7.191 39.312 4.66 1 96.56 206 ASN B N 1
ATOM 4834 C CA . ASN B 1 206 ? -5.758 39.5 4.883 1 96.56 206 ASN B CA 1
ATOM 4835 C C . ASN B 1 206 ? -5.074 38.156 5.152 1 96.56 206 ASN B C 1
ATOM 4837 O O . ASN B 1 206 ? -3.926 37.938 4.75 1 96.56 206 ASN B O 1
ATOM 4841 N N . GLU B 1 207 ? -5.695 37.312 5.945 1 97.88 207 GLU B N 1
ATOM 4842 C CA . GLU B 1 207 ? -5.18 35.969 6.18 1 97.88 207 GLU B CA 1
ATOM 4843 C C . GLU B 1 207 ? -5.723 34.969 5.148 1 97.88 207 GLU B C 1
ATOM 4845 O O . GLU B 1 207 ? -6.852 35.125 4.676 1 97.88 207 GLU B O 1
ATOM 4850 N N . HIS B 1 208 ? -4.859 34 4.797 1 98.44 208 HIS B N 1
ATOM 4851 C CA . HIS B 1 208 ? -5.324 32.906 3.951 1 98.44 208 HIS B CA 1
ATOM 4852 C C . HIS B 1 208 ? -6.312 32.031 4.695 1 98.44 208 HIS B C 1
ATOM 4854 O O . HIS B 1 208 ? -6.121 31.719 5.875 1 98.44 208 HIS B O 1
ATOM 4860 N N . LEU B 1 209 ? -7.352 31.672 4.023 1 98.44 209 LEU B N 1
ATOM 4861 C CA . LEU B 1 209 ? -8.398 30.828 4.57 1 98.44 209 LEU B CA 1
ATOM 4862 C C . LEU B 1 209 ? -8.391 29.453 3.904 1 98.44 209 LEU B C 1
ATOM 4864 O O . LEU B 1 209 ? -8.414 29.359 2.674 1 98.44 209 LEU B O 1
ATOM 4868 N N . LEU B 1 210 ? -8.258 28.359 4.723 1 98.19 210 LEU B N 1
ATOM 4869 C CA . LEU B 1 210 ? -8.25 26.984 4.223 1 98.19 210 LEU B CA 1
ATOM 4870 C C . LEU B 1 210 ? -9.422 26.188 4.785 1 98.19 210 LEU B C 1
ATOM 4872 O O . LEU B 1 210 ? -10 26.578 5.809 1 98.19 210 LEU B O 1
ATOM 4876 N N . HIS B 1 211 ? -9.75 25.109 4.145 1 97.44 211 HIS B N 1
ATOM 4877 C CA . HIS B 1 211 ? -10.781 24.203 4.609 1 97.44 211 HIS B CA 1
ATOM 4878 C C . HIS B 1 211 ? -10.531 22.781 4.098 1 97.44 211 HIS B C 1
ATOM 4880 O O . HIS B 1 211 ? -9.992 22.594 3.006 1 97.44 211 HIS B O 1
ATOM 4886 N N . ASP B 1 212 ? -10.898 21.828 4.891 1 96 212 ASP B N 1
ATOM 4887 C CA . ASP B 1 212 ? -10.695 20.422 4.562 1 96 212 ASP B CA 1
ATOM 4888 C C . ASP B 1 212 ? -12.031 19.672 4.52 1 96 212 ASP B C 1
ATOM 4890 O O . ASP B 1 212 ? -12.812 19.734 5.473 1 96 212 ASP B O 1
ATOM 4894 N N . MET B 1 213 ? -12.203 18.969 3.4 1 95.56 213 MET B N 1
ATOM 4895 C CA . MET B 1 213 ? -13.453 18.234 3.238 1 95.56 213 MET B CA 1
ATOM 4896 C C . MET B 1 213 ? -13.266 16.75 3.57 1 95.56 213 MET B C 1
ATOM 4898 O O . MET B 1 213 ? -14.242 16.016 3.713 1 95.56 213 MET B O 1
ATOM 4902 N N . HIS B 1 214 ? -12.055 16.266 3.725 1 92.88 214 HIS B N 1
ATOM 4903 C CA . HIS B 1 214 ? -11.688 14.938 4.176 1 92.88 214 HIS B CA 1
ATOM 4904 C C . HIS B 1 214 ? -12.25 13.867 3.248 1 92.88 214 HIS B C 1
ATOM 4906 O O . HIS B 1 214 ? -12.797 12.859 3.713 1 92.88 214 HIS B O 1
ATOM 4912 N N . HIS B 1 215 ? -12.328 14.117 1.962 1 95.19 215 HIS B N 1
ATOM 4913 C CA . HIS B 1 215 ? -12.664 13.188 0.89 1 95.19 215 HIS B CA 1
ATOM 4914 C C . HIS B 1 215 ? -14.141 12.82 0.913 1 95.19 215 HIS B C 1
ATOM 4916 O O . HIS B 1 215 ? -14.539 11.789 0.369 1 95.19 215 HIS B O 1
ATOM 4922 N N . ARG B 1 216 ? -15.016 13.555 1.483 1 95.56 216 ARG B N 1
ATOM 4923 C CA . ARG B 1 216 ? -16.344 13.031 1.799 1 95.56 216 ARG B CA 1
ATOM 4924 C C . ARG B 1 216 ? -17.359 13.438 0.733 1 95.56 216 ARG B C 1
ATOM 4926 O O . ARG B 1 216 ? -18.5 13 0.77 1 95.56 216 ARG B O 1
ATOM 4933 N N . LEU B 1 217 ? -16.938 14.234 -0.216 1 97.75 217 LEU B N 1
ATOM 4934 C CA . LEU B 1 217 ? -17.875 14.672 -1.242 1 97.75 217 LEU B CA 1
ATOM 4935 C C . LEU B 1 217 ? -17.688 13.867 -2.527 1 97.75 217 LEU B C 1
ATOM 4937 O O . LEU B 1 217 ? -16.578 13.414 -2.824 1 97.75 217 LEU B O 1
ATOM 4941 N N . THR B 1 218 ? -18.766 13.68 -3.238 1 97.44 218 THR B N 1
ATOM 4942 C CA . THR B 1 218 ? -18.625 13.234 -4.621 1 97.44 218 THR B CA 1
ATOM 4943 C C . THR B 1 218 ? -18.031 14.344 -5.484 1 97.44 218 THR B C 1
ATOM 4945 O O . THR B 1 218 ? -18.031 15.508 -5.09 1 97.44 218 THR B O 1
ATOM 4948 N N . PRO B 1 219 ? -17.562 13.992 -6.676 1 98 219 PRO B N 1
ATOM 4949 C CA . PRO B 1 219 ? -16.938 15.016 -7.512 1 98 219 PRO B CA 1
ATOM 4950 C C . PRO B 1 219 ? -17.875 16.156 -7.855 1 98 219 PRO B C 1
ATOM 4952 O O . PRO B 1 219 ? -17.484 17.328 -7.812 1 98 219 PRO B O 1
ATOM 4955 N N . ILE B 1 220 ? -19.109 15.844 -8.141 1 98.19 220 ILE B N 1
ATOM 4956 C CA . ILE B 1 220 ? -20.031 16.891 -8.539 1 98.19 220 ILE B CA 1
ATOM 4957 C C . ILE B 1 220 ? -20.422 17.719 -7.316 1 98.19 220 ILE B C 1
ATOM 4959 O O . ILE B 1 220 ? -20.641 18.938 -7.426 1 98.19 220 ILE B O 1
ATOM 4963 N N . GLU B 1 221 ? -20.5 17.109 -6.148 1 98.12 221 GLU B N 1
ATOM 4964 C CA . GLU B 1 221 ? -20.719 17.859 -4.91 1 98.12 221 GLU B CA 1
ATOM 4965 C C . GLU B 1 221 ? -19.547 18.797 -4.613 1 98.12 221 GLU B C 1
ATOM 4967 O O . GLU B 1 221 ? -19.75 19.938 -4.211 1 98.12 221 GLU B O 1
ATOM 4972 N N . ALA B 1 222 ? -18.391 18.297 -4.789 1 98.56 222 ALA B N 1
ATOM 4973 C CA . ALA B 1 222 ? -17.188 19.094 -4.586 1 98.56 222 ALA B CA 1
ATOM 4974 C C . ALA B 1 222 ? -17.125 20.266 -5.562 1 98.56 222 ALA B C 1
ATOM 4976 O O . ALA B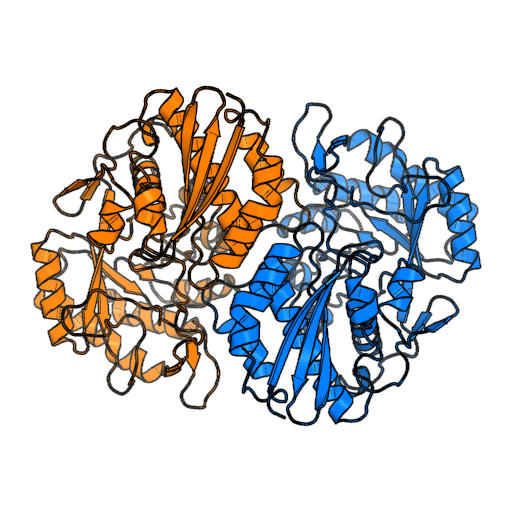 1 222 ? -16.75 21.375 -5.188 1 98.56 222 ALA B O 1
ATOM 4977 N N . ALA B 1 223 ? -17.484 19.969 -6.797 1 98.5 223 ALA B N 1
ATOM 4978 C CA . ALA B 1 223 ? -17.547 21.016 -7.809 1 98.5 223 ALA B CA 1
ATOM 4979 C C . ALA B 1 223 ? -18.531 22.109 -7.406 1 98.5 223 ALA B C 1
ATOM 4981 O O . ALA B 1 223 ? -18.234 23.297 -7.496 1 98.5 223 ALA B O 1
ATOM 4982 N N . ARG B 1 224 ? -19.672 21.672 -7.012 1 98.06 224 ARG B N 1
ATOM 4983 C CA . ARG B 1 224 ? -20.688 22.609 -6.555 1 98.06 224 ARG B CA 1
ATOM 4984 C C . ARG B 1 224 ? -20.188 23.438 -5.379 1 98.06 224 ARG B C 1
ATOM 4986 O O . ARG B 1 224 ? -20.359 24.656 -5.352 1 98.06 224 ARG B O 1
ATOM 4993 N N . PHE B 1 225 ? -19.625 22.797 -4.457 1 98.31 225 PHE B N 1
ATOM 4994 C CA . PHE B 1 225 ? -19.078 23.453 -3.281 1 98.31 225 PHE B CA 1
ATOM 4995 C C . PHE B 1 225 ? -18.031 24.5 -3.68 1 98.31 225 PHE B C 1
ATOM 4997 O O . PHE B 1 225 ? -18.109 25.656 -3.27 1 98.31 225 PHE B O 1
ATOM 5004 N N . GLY B 1 226 ? -17.078 24.078 -4.445 1 98.62 226 GLY B N 1
ATOM 5005 C CA . GLY B 1 226 ? -16.016 24.969 -4.895 1 98.62 226 GLY B CA 1
ATOM 5006 C C . GLY B 1 226 ? -16.531 26.203 -5.602 1 98.62 226 GLY B C 1
ATOM 5007 O O . GLY B 1 226 ? -16.016 27.297 -5.395 1 98.62 226 GLY B O 1
ATOM 5008 N N . LYS B 1 227 ? -17.531 25.969 -6.457 1 98.19 227 LYS B N 1
ATOM 5009 C CA . LYS B 1 227 ? -18.141 27.078 -7.188 1 98.19 227 LYS B CA 1
ATOM 5010 C C . LYS B 1 227 ? -18.828 28.047 -6.238 1 98.19 227 LYS B C 1
ATOM 5012 O O . LYS B 1 227 ? -18.641 29.266 -6.352 1 98.19 227 LYS B O 1
ATOM 5017 N N . CYS B 1 228 ? -19.516 27.516 -5.312 1 97.38 228 CYS B N 1
ATOM 5018 C CA . CYS B 1 228 ? -20.328 28.297 -4.391 1 97.38 228 CYS B CA 1
ATOM 5019 C C . CYS B 1 228 ? -19.469 29.172 -3.496 1 97.38 228 CYS B C 1
ATOM 5021 O O . CYS B 1 228 ? -19.922 30.203 -2.99 1 97.38 228 CYS B O 1
ATOM 5023 N N . ILE B 1 229 ? -18.219 28.844 -3.273 1 98.06 229 ILE B N 1
ATOM 5024 C CA . ILE B 1 229 ? -17.422 29.531 -2.256 1 98.06 229 ILE B CA 1
ATOM 5025 C C . ILE B 1 229 ? -16.328 30.344 -2.924 1 98.06 229 ILE B C 1
ATOM 5027 O O . ILE B 1 229 ? -15.391 30.797 -2.26 1 98.06 229 ILE B O 1
ATOM 5031 N N . GLU B 1 230 ? -16.406 30.562 -4.188 1 98.38 230 GLU B N 1
ATOM 5032 C CA . GLU B 1 230 ? -15.359 31.25 -4.934 1 98.38 230 GLU B CA 1
ATOM 5033 C C . GLU B 1 230 ? -15.133 32.656 -4.383 1 98.38 230 GLU B C 1
ATOM 5035 O O . GLU B 1 230 ? -14 33.125 -4.328 1 98.38 230 GLU B O 1
ATOM 5040 N N . ASP B 1 231 ? -16.188 33.312 -3.979 1 97.62 231 ASP B N 1
ATOM 5041 C CA . ASP B 1 231 ? -16.109 34.688 -3.514 1 97.62 231 ASP B CA 1
ATOM 5042 C C . ASP B 1 231 ? -15.289 34.812 -2.227 1 97.62 231 ASP B C 1
ATOM 5044 O O . ASP B 1 231 ? -14.781 35.875 -1.886 1 97.62 231 ASP B O 1
ATOM 5048 N N . TYR B 1 232 ? -15.172 33.719 -1.51 1 98.25 232 TYR B N 1
ATOM 5049 C CA . TYR B 1 232 ? -14.492 33.75 -0.22 1 98.25 232 TYR B CA 1
ATOM 5050 C C . TYR B 1 232 ? -13 33.5 -0.385 1 98.25 232 TYR B C 1
ATOM 5052 O O . TYR B 1 232 ? -12.234 33.562 0.582 1 98.25 232 TYR B O 1
ATOM 5060 N N . ARG B 1 233 ? -12.57 33.062 -1.546 1 97.81 233 ARG B N 1
ATOM 5061 C CA . ARG B 1 233 ? -11.164 33 -1.949 1 97.81 233 ARG B CA 1
ATOM 5062 C C . ARG B 1 233 ? -10.383 32.094 -1.008 1 97.81 233 ARG B C 1
ATOM 5064 O O . ARG B 1 233 ? -9.375 32.5 -0.438 1 97.81 233 ARG B O 1
ATOM 5071 N N . LEU B 1 234 ? -10.781 30.828 -0.933 1 98.5 234 LEU B N 1
ATOM 5072 C CA . LEU B 1 234 ? -10.008 29.859 -0.164 1 98.5 234 LEU B CA 1
ATOM 5073 C C . LEU B 1 234 ? -8.602 29.719 -0.731 1 98.5 234 LEU B C 1
ATOM 5075 O O . LEU B 1 234 ? -8.414 29.719 -1.949 1 98.5 234 LEU B O 1
ATOM 5079 N N . PHE B 1 235 ? -7.656 29.625 0.205 1 98.5 235 PHE B N 1
ATOM 5080 C CA . PHE B 1 235 ? -6.312 29.234 -0.197 1 98.5 235 PHE B CA 1
ATOM 5081 C C . PHE B 1 235 ? -6.336 27.875 -0.903 1 98.5 235 PHE B C 1
ATOM 5083 O O . PHE B 1 235 ? -5.691 27.703 -1.939 1 98.5 235 PHE B O 1
ATOM 5090 N N . TRP B 1 236 ? -7.07 26.891 -0.282 1 98.5 236 TRP B N 1
ATOM 5091 C CA . TRP B 1 236 ? -7.371 25.641 -0.977 1 98.5 236 TRP B CA 1
ATOM 5092 C C . TRP B 1 236 ? -8.57 24.938 -0.345 1 98.5 236 TRP B C 1
ATOM 5094 O O . TRP B 1 236 ? -8.922 25.219 0.804 1 98.5 236 TRP B O 1
ATOM 5104 N N . MET B 1 237 ? -9.32 24.219 -1.134 1 97.38 237 MET B N 1
ATOM 5105 C CA . MET B 1 237 ? -10.164 23.156 -0.612 1 97.38 237 MET B CA 1
ATOM 5106 C C . MET B 1 237 ? -9.414 21.828 -0.583 1 97.38 237 MET B C 1
ATOM 5108 O O . MET B 1 237 ? -8.977 21.328 -1.625 1 97.38 237 MET B O 1
ATOM 5112 N N . GLU B 1 238 ? -9.328 21.312 0.591 1 97.5 238 GLU B N 1
ATOM 5113 C CA . GLU B 1 238 ? -8.5 20.141 0.851 1 97.5 238 GLU B CA 1
ATOM 5114 C C . GLU B 1 238 ? -9.305 18.859 0.735 1 97.5 238 GLU B C 1
ATOM 5116 O O . GLU B 1 238 ? -10.406 18.75 1.284 1 97.5 238 GLU B O 1
ATOM 5121 N N . ASP B 1 239 ? -8.742 17.859 -0.037 1 97.19 239 ASP B N 1
ATOM 5122 C CA . ASP B 1 239 ? -9.273 16.5 -0.137 1 97.19 239 ASP B CA 1
ATOM 5123 C C . ASP B 1 239 ? -10.773 16.516 -0.407 1 97.19 239 ASP B C 1
ATOM 5125 O O . ASP B 1 239 ? -11.547 15.922 0.34 1 97.19 239 ASP B O 1
ATOM 5129 N N . PRO B 1 240 ? -11.164 17.094 -1.513 1 97.88 240 PRO B N 1
ATOM 5130 C CA . PRO B 1 240 ? -12.602 17.266 -1.757 1 97.88 240 PRO B CA 1
ATOM 5131 C C . PRO B 1 240 ? -13.312 15.953 -2.039 1 97.88 240 PRO B C 1
ATOM 5133 O O . PRO B 1 240 ? -14.508 15.82 -1.763 1 97.88 240 PRO B O 1
ATOM 5136 N N . THR B 1 241 ? -12.672 15.031 -2.646 1 97.81 241 THR B N 1
ATOM 5137 C CA . THR B 1 241 ? -13.211 13.727 -3 1 97.81 241 THR B CA 1
ATOM 5138 C C . THR B 1 241 ? -12.125 12.656 -2.936 1 97.81 241 THR B C 1
ATOM 5140 O O . THR B 1 241 ? -10.93 12.969 -2.914 1 97.81 241 THR B O 1
ATOM 5143 N N . PRO B 1 242 ? -12.523 11.359 -2.771 1 95.88 242 PRO B N 1
ATOM 5144 C CA . PRO B 1 242 ? -11.5 10.312 -2.793 1 95.88 242 PRO B CA 1
ATOM 5145 C C . PRO B 1 242 ? -10.609 10.391 -4.031 1 95.88 242 PRO B C 1
ATOM 5147 O O . PRO B 1 242 ? -11.102 10.633 -5.137 1 95.88 242 PRO B O 1
ATOM 5150 N N . ALA B 1 243 ? -9.328 10.172 -3.826 1 95.06 243 ALA B N 1
ATOM 5151 C CA . ALA B 1 243 ? -8.367 10.469 -4.883 1 95.06 243 ALA B CA 1
ATOM 5152 C C . ALA B 1 243 ? -7.887 9.188 -5.562 1 95.06 243 ALA B C 1
ATOM 5154 O O . ALA B 1 243 ? -6.918 9.211 -6.324 1 95.06 243 ALA B O 1
ATOM 5155 N N . GLU B 1 244 ? -8.516 8.062 -5.281 1 93.94 244 GLU B N 1
ATOM 5156 C CA . GLU B 1 244 ? -8.109 6.828 -5.941 1 93.94 244 GLU B CA 1
ATOM 5157 C C . GLU B 1 244 ? -8.422 6.871 -7.434 1 93.94 244 GLU B C 1
ATOM 5159 O O . GLU B 1 244 ? -7.59 6.5 -8.266 1 93.94 244 GLU B O 1
ATOM 5164 N N . ASN B 1 245 ? -9.641 7.281 -7.766 1 94.25 245 ASN B N 1
ATOM 5165 C CA . ASN B 1 245 ? -9.953 7.605 -9.156 1 94.25 245 ASN B CA 1
ATOM 5166 C C . ASN B 1 245 ? -9.68 9.078 -9.461 1 94.25 245 ASN B C 1
ATOM 5168 O O . ASN B 1 245 ? -10.586 9.906 -9.414 1 94.25 245 ASN B O 1
ATOM 5172 N N . GLN B 1 246 ? -8.539 9.344 -9.898 1 96.25 246 GLN B N 1
ATOM 5173 C CA . GLN B 1 246 ? -8.055 10.719 -9.992 1 96.25 246 GLN B CA 1
ATOM 5174 C C . GLN B 1 246 ? -8.75 11.469 -11.125 1 96.25 246 GLN B C 1
ATOM 5176 O O . GLN B 1 246 ? -8.906 12.688 -11.07 1 96.25 246 GLN B O 1
ATOM 5181 N N . ALA B 1 247 ? -9.25 10.758 -12.109 1 95.75 247 ALA B N 1
ATOM 5182 C CA . ALA B 1 247 ? -9.938 11.367 -13.25 1 95.75 247 ALA B CA 1
ATOM 5183 C C . ALA B 1 247 ? -11.156 12.156 -12.789 1 95.75 247 ALA B C 1
ATOM 5185 O O . ALA B 1 247 ? -11.57 13.117 -13.453 1 95.75 247 ALA B O 1
ATOM 5186 N N . CYS B 1 248 ? -11.641 11.836 -11.656 1 96.62 248 CYS B N 1
ATOM 5187 C CA . CYS B 1 248 ? -12.844 12.477 -11.125 1 96.62 248 CYS B CA 1
ATOM 5188 C C . CYS B 1 248 ? -12.594 13.945 -10.828 1 96.62 248 CYS B C 1
ATOM 5190 O O . CYS B 1 248 ? -13.531 14.742 -10.789 1 96.62 248 CYS B O 1
ATOM 5192 N N . PHE B 1 249 ? -11.383 14.328 -10.648 1 98.5 249 PHE B N 1
ATOM 5193 C CA . PHE B 1 249 ? -11.055 15.703 -10.289 1 98.5 249 PHE B CA 1
ATOM 5194 C C . PHE B 1 249 ? -11.242 16.625 -11.484 1 98.5 249 PHE B C 1
ATOM 5196 O O . PHE B 1 249 ? -11.336 17.844 -11.32 1 98.5 249 PHE B O 1
ATOM 5203 N N . ARG B 1 250 ? -11.273 16.047 -12.758 1 98.56 250 ARG B N 1
ATOM 5204 C CA . ARG B 1 250 ? -11.547 16.859 -13.945 1 98.56 250 ARG B CA 1
ATOM 5205 C C . ARG B 1 250 ? -12.891 17.578 -13.82 1 98.56 250 ARG B C 1
ATOM 5207 O O . ARG B 1 250 ? -13.016 18.75 -14.188 1 98.56 250 ARG B O 1
ATOM 5214 N N . LEU B 1 251 ? -13.812 16.781 -13.281 1 98.44 251 LEU B N 1
ATOM 5215 C CA . LEU B 1 251 ? -15.148 17.344 -13.117 1 98.44 251 LEU B CA 1
ATOM 5216 C C . LEU B 1 251 ? -15.117 18.547 -12.172 1 98.44 251 LEU B C 1
ATOM 5218 O O . LEU B 1 251 ? -15.805 19.547 -12.398 1 98.44 251 LEU B O 1
ATOM 5222 N N . ILE B 1 252 ? -14.383 18.484 -11.07 1 98.62 252 ILE B N 1
ATOM 5223 C CA . ILE B 1 252 ? -14.266 19.594 -10.125 1 98.62 252 ILE B CA 1
ATOM 5224 C C . ILE B 1 252 ? -13.617 20.781 -10.812 1 98.62 252 ILE B C 1
ATOM 5226 O O . ILE B 1 252 ? -14.133 21.906 -10.758 1 98.62 252 ILE B O 1
ATOM 5230 N N . ARG B 1 253 ? -12.547 20.531 -11.523 1 97.38 253 ARG B N 1
ATOM 5231 C CA . ARG B 1 253 ? -11.773 21.578 -12.188 1 97.38 253 ARG B CA 1
ATOM 5232 C C . ARG B 1 253 ? -12.617 22.312 -13.227 1 97.38 253 ARG B C 1
ATOM 5234 O O . ARG B 1 253 ? -12.43 23.5 -13.461 1 97.38 253 ARG B O 1
ATOM 5241 N N . GLN B 1 254 ? -13.484 21.656 -13.797 1 97.81 254 GLN B N 1
ATOM 5242 C CA . GLN B 1 254 ? -14.32 22.203 -14.859 1 97.81 254 GLN B CA 1
ATOM 5243 C C . GLN B 1 254 ? -15.328 23.203 -14.297 1 97.81 254 GLN B C 1
ATOM 5245 O O . GLN B 1 254 ? -15.859 24.031 -15.039 1 97.81 254 GLN B O 1
ATOM 5250 N N . HIS B 1 255 ? -15.531 23.172 -13.023 1 98.25 255 HIS B N 1
ATOM 5251 C CA . HIS B 1 255 ? -16.688 23.922 -12.539 1 98.25 255 HIS B CA 1
ATOM 5252 C C . HIS B 1 255 ? -16.266 25.016 -11.562 1 98.25 255 HIS B C 1
ATOM 5254 O O . HIS B 1 255 ? -17.094 25.844 -11.172 1 98.25 255 HIS B O 1
ATOM 5260 N N . THR B 1 256 ? -15.016 25.016 -11.133 1 98.38 256 THR B N 1
ATOM 5261 C CA . THR B 1 256 ? -14.633 26 -10.141 1 98.38 256 THR B CA 1
ATOM 5262 C C . THR B 1 256 ? -13.164 26.406 -10.32 1 98.38 256 THR B C 1
ATOM 5264 O O . THR B 1 256 ? -12.359 25.625 -10.828 1 98.38 256 THR B O 1
ATOM 5267 N N . VAL B 1 257 ? -12.859 27.594 -9.883 1 97.75 257 VAL B N 1
ATOM 5268 C CA . VAL B 1 257 ? -11.492 28.109 -9.906 1 97.75 257 VAL B CA 1
ATOM 5269 C C . VAL B 1 257 ? -10.891 28.047 -8.5 1 97.75 257 VAL B C 1
ATOM 5271 O O . VAL B 1 257 ? -9.766 28.5 -8.281 1 97.75 257 VAL B O 1
ATOM 5274 N N . THR B 1 258 ? -11.648 27.484 -7.504 1 98.44 258 THR B N 1
ATOM 5275 C CA . THR B 1 258 ? -11.117 27.344 -6.156 1 98.44 258 THR B CA 1
ATOM 5276 C C . THR B 1 258 ? -9.938 26.375 -6.145 1 98.44 258 THR B C 1
ATOM 5278 O O . THR B 1 258 ? -10.031 25.266 -6.664 1 98.44 258 THR B O 1
ATOM 5281 N N . PRO B 1 259 ? -8.797 26.766 -5.566 1 98.69 259 PRO B N 1
ATOM 5282 C CA . PRO B 1 259 ? -7.633 25.891 -5.539 1 98.69 259 PRO B CA 1
ATOM 5283 C C . PRO B 1 259 ? -7.895 24.594 -4.77 1 98.69 259 PRO B C 1
ATOM 5285 O O . PRO B 1 259 ? -8.633 24.594 -3.783 1 98.69 259 PRO B O 1
ATOM 5288 N N . ILE B 1 260 ? -7.27 23.516 -5.238 1 98.75 260 ILE B N 1
ATOM 5289 C CA . ILE B 1 260 ? -7.469 22.203 -4.656 1 98.75 260 ILE B CA 1
ATOM 5290 C C . ILE B 1 260 ? -6.141 21.656 -4.133 1 98.75 260 ILE B C 1
ATOM 5292 O O . ILE B 1 260 ? -5.105 21.797 -4.793 1 98.75 260 ILE B O 1
ATOM 5296 N N . ALA B 1 261 ? -6.168 21.094 -2.939 1 98.69 261 ALA B N 1
ATOM 5297 C CA . ALA B 1 261 ? -5.02 20.438 -2.334 1 98.69 261 ALA B CA 1
ATOM 5298 C C . ALA B 1 261 ? -5.355 18.984 -1.973 1 98.69 261 ALA B C 1
ATOM 5300 O O . ALA B 1 261 ? -6.383 18.719 -1.345 1 98.69 261 ALA B O 1
ATOM 5301 N N . VAL B 1 262 ? -4.504 18.031 -2.428 1 98 262 VAL B N 1
ATOM 5302 C CA . VAL B 1 262 ? -4.715 16.609 -2.184 1 98 262 VAL B CA 1
ATOM 5303 C C . VAL B 1 262 ? -3.369 15.906 -2.016 1 98 262 VAL B C 1
ATOM 5305 O O . VAL B 1 262 ? -2.371 16.312 -2.617 1 98 262 VAL B O 1
ATOM 5308 N N . GLY B 1 263 ? -3.32 14.844 -1.077 1 96.5 263 GLY B N 1
ATOM 5309 C CA . GLY B 1 263 ? -2.146 14 -1.228 1 96.5 263 GLY B CA 1
ATOM 5310 C C . GLY B 1 263 ? -1.655 13.422 0.087 1 96.5 263 GLY B C 1
ATOM 5311 O O . GLY B 1 263 ? -0.711 12.633 0.109 1 96.5 263 GLY B O 1
ATOM 5312 N N . GLU B 1 264 ? -2.301 13.711 1.228 1 94.12 264 GLU B N 1
ATOM 5313 C CA . GLU B 1 264 ? -1.891 13.219 2.539 1 94.12 264 GLU B CA 1
ATOM 5314 C C . GLU B 1 264 ? -1.859 11.688 2.572 1 94.12 264 GLU B C 1
ATOM 5316 O O . GLU B 1 264 ? -1.043 11.094 3.279 1 94.12 264 GLU B O 1
ATOM 5321 N N . VAL B 1 265 ? -2.693 11.133 1.758 1 94.81 265 VAL B N 1
ATOM 5322 C CA . VAL B 1 265 ? -2.879 9.688 1.804 1 94.81 265 VAL B CA 1
ATOM 5323 C C . VAL B 1 265 ? -1.96 9.016 0.784 1 94.81 265 VAL B C 1
ATOM 5325 O O . VAL B 1 265 ? -1.934 7.785 0.677 1 94.81 265 VAL B O 1
ATOM 5328 N N . PHE B 1 266 ? -1.242 9.789 -0.032 1 97.06 266 PHE B N 1
ATOM 5329 C CA . PHE B 1 266 ? -0.384 9.227 -1.066 1 97.06 266 PHE B CA 1
ATOM 5330 C C . PHE B 1 266 ? 0.951 8.781 -0.48 1 97.06 266 PHE B C 1
ATOM 5332 O O . PHE B 1 266 ? 1.452 9.391 0.467 1 97.06 266 PHE B O 1
ATOM 5339 N N . ASN B 1 267 ? 1.543 7.75 -1.155 1 97.56 267 ASN B N 1
ATOM 5340 C CA . ASN B 1 267 ? 2.754 7.156 -0.601 1 97.56 267 ASN B CA 1
ATOM 5341 C C . ASN B 1 267 ? 3.857 7.051 -1.648 1 97.56 267 ASN B C 1
ATOM 5343 O O . ASN B 1 267 ? 4.957 6.574 -1.353 1 97.56 267 ASN B O 1
ATOM 5347 N N . SER B 1 268 ? 3.594 7.418 -2.848 1 96.06 268 SER B N 1
ATOM 5348 C CA . SER B 1 268 ? 4.594 7.391 -3.912 1 96.06 268 SER B CA 1
ATOM 5349 C C . SER B 1 268 ? 4.27 8.406 -5 1 96.06 268 SER B C 1
ATOM 5351 O O . SER B 1 268 ? 3.176 8.977 -5.023 1 96.06 268 SER B O 1
ATOM 5353 N N . ILE B 1 269 ? 5.242 8.602 -5.852 1 97.44 269 ILE B N 1
ATOM 5354 C CA . ILE B 1 269 ? 5.082 9.523 -6.973 1 97.44 269 ILE B CA 1
ATOM 5355 C C . ILE B 1 269 ? 3.984 9.016 -7.902 1 97.44 269 ILE B C 1
ATOM 5357 O O . ILE B 1 269 ? 3.291 9.812 -8.547 1 97.44 269 ILE B O 1
ATOM 5361 N N . TRP B 1 270 ? 3.736 7.754 -7.922 1 96 270 TRP B N 1
ATOM 5362 C CA . TRP B 1 270 ? 2.766 7.148 -8.828 1 96 270 TRP B CA 1
ATOM 5363 C C . TRP B 1 270 ? 1.34 7.422 -8.359 1 96 270 TRP B C 1
ATOM 5365 O O . TRP B 1 270 ? 0.416 7.492 -9.18 1 96 270 TRP B O 1
ATOM 5375 N N . ASP B 1 271 ? 1.188 7.66 -7.098 1 96.69 271 ASP B N 1
ATOM 5376 C CA . ASP B 1 271 ? -0.13 7.949 -6.539 1 96.69 271 ASP B CA 1
ATOM 5377 C C . ASP B 1 271 ? -0.595 9.352 -6.922 1 96.69 271 ASP B C 1
ATOM 5379 O O . ASP B 1 271 ? -1.784 9.664 -6.832 1 96.69 271 ASP B O 1
ATOM 5383 N N . CYS B 1 272 ? 0.311 10.219 -7.266 1 97.06 272 CYS B N 1
ATOM 5384 C CA . CYS B 1 272 ? -0.059 11.602 -7.516 1 97.06 272 CYS B CA 1
ATOM 5385 C C . CYS B 1 272 ? 0.169 11.977 -8.977 1 97.06 272 CYS B C 1
ATOM 5387 O O . CYS B 1 272 ? -0.076 13.109 -9.383 1 97.06 272 CYS B O 1
ATOM 5389 N N . LYS B 1 273 ? 0.621 11.047 -9.75 1 97.25 273 LYS B N 1
ATOM 5390 C CA . LYS B 1 273 ? 1.109 11.32 -11.094 1 97.25 273 LYS B CA 1
ATOM 5391 C C . LYS B 1 273 ? 0.028 11.969 -11.953 1 97.25 273 LYS B C 1
ATOM 5393 O O . LYS B 1 273 ? 0.24 13.047 -12.516 1 97.25 273 LYS B O 1
ATOM 5398 N N . GLN B 1 274 ? -1.109 11.414 -12.039 1 97.25 274 GLN B N 1
ATOM 5399 C CA . GLN B 1 274 ? -2.158 11.914 -12.922 1 97.25 274 GLN B CA 1
ATOM 5400 C C . GLN B 1 274 ? -2.67 13.273 -12.445 1 97.25 274 GLN B C 1
ATOM 5402 O O . GLN B 1 274 ? -2.891 14.18 -13.25 1 97.25 274 GLN B O 1
ATOM 5407 N N . LEU B 1 275 ? -2.887 13.438 -11.125 1 98.44 275 LEU B N 1
ATOM 5408 C CA . LEU B 1 275 ? -3.342 14.703 -10.562 1 98.44 275 LEU B CA 1
ATOM 5409 C C . LEU B 1 275 ? -2.402 15.844 -10.953 1 98.44 275 LEU B C 1
ATOM 5411 O O . LEU B 1 275 ? -2.854 16.922 -11.312 1 98.44 275 LEU B O 1
ATOM 5415 N N . ILE B 1 276 ? -1.091 15.523 -10.914 1 98.44 276 ILE B N 1
ATOM 5416 C CA . ILE B 1 276 ? -0.081 16.547 -11.18 1 98.44 276 ILE B CA 1
ATOM 5417 C C . ILE B 1 276 ? 0.029 16.781 -12.688 1 98.44 276 ILE B C 1
ATOM 5419 O O . ILE B 1 276 ? -0.078 17.906 -13.148 1 98.44 276 ILE B O 1
ATOM 5423 N N . GLU B 1 277 ? 0.13 15.734 -13.438 1 97.5 277 GLU B N 1
ATOM 5424 C CA . GLU B 1 277 ? 0.373 15.812 -14.875 1 97.5 277 GLU B CA 1
ATOM 5425 C C . GLU B 1 277 ? -0.772 16.531 -15.586 1 97.5 277 GLU B C 1
ATOM 5427 O O . GLU B 1 277 ? -0.55 17.25 -16.562 1 97.5 277 GLU B O 1
ATOM 5432 N N . GLU B 1 278 ? -1.979 16.359 -15.078 1 97.62 278 GLU B N 1
ATOM 5433 C CA . GLU B 1 278 ? -3.146 16.984 -15.688 1 97.62 278 GLU B CA 1
ATOM 5434 C C . GLU B 1 278 ? -3.521 18.281 -14.977 1 97.62 278 GLU B C 1
ATOM 5436 O O . GLU B 1 278 ? -4.535 18.906 -15.305 1 97.62 278 GLU B O 1
ATOM 5441 N N . GLN B 1 279 ? -2.732 18.688 -13.953 1 97.69 279 GLN B N 1
ATOM 5442 C CA . GLN B 1 279 ? -2.957 19.906 -13.18 1 97.69 279 GLN B CA 1
ATOM 5443 C C . GLN B 1 279 ? -4.375 19.938 -12.609 1 97.69 279 GLN B C 1
ATOM 5445 O O . GLN B 1 279 ? -5.074 20.953 -12.75 1 97.69 279 GLN B O 1
ATOM 5450 N N . LEU B 1 280 ? -4.715 18.797 -12.078 1 98.44 280 LEU B N 1
ATOM 5451 C CA . LEU B 1 280 ? -6.043 18.672 -11.484 1 98.44 280 LEU B CA 1
ATOM 5452 C C . LEU B 1 280 ? -6.051 19.188 -10.047 1 98.44 280 LEU B C 1
ATOM 5454 O O . LEU B 1 280 ? -7.109 19.297 -9.43 1 98.44 280 LEU B O 1
ATOM 5458 N N . ILE B 1 281 ? -4.883 19.484 -9.539 1 98.62 281 ILE B N 1
ATOM 5459 C CA . ILE B 1 281 ? -4.723 20.094 -8.227 1 98.62 281 ILE B CA 1
ATOM 5460 C C . ILE B 1 281 ? -3.732 21.25 -8.305 1 98.62 281 ILE B C 1
ATOM 5462 O O . ILE B 1 281 ? -3.012 21.391 -9.289 1 98.62 281 ILE B O 1
ATOM 5466 N N . ASP B 1 282 ? -3.746 22.016 -7.242 1 98.69 282 ASP B N 1
ATOM 5467 C CA . ASP B 1 282 ? -2.842 23.156 -7.16 1 98.69 282 ASP B CA 1
ATOM 5468 C C . ASP B 1 282 ? -1.746 22.922 -6.125 1 98.69 282 ASP B C 1
ATOM 5470 O O . ASP B 1 282 ? -0.661 23.5 -6.215 1 98.69 282 ASP B O 1
ATOM 5474 N N . TYR B 1 283 ? -2.033 22.078 -5.184 1 98.75 283 TYR B N 1
ATOM 5475 C CA . TYR B 1 283 ? -1.092 21.734 -4.121 1 98.75 283 TYR B CA 1
ATOM 5476 C C . TYR B 1 283 ? -1.04 20.234 -3.891 1 98.75 283 TYR B C 1
ATOM 5478 O O . TYR B 1 283 ? -2.08 19.578 -3.828 1 98.75 283 TYR B O 1
ATOM 5486 N N . ILE B 1 284 ? 0.126 19.656 -3.785 1 98.69 284 ILE B N 1
ATOM 5487 C CA . ILE B 1 284 ? 0.316 18.25 -3.408 1 98.69 284 ILE B CA 1
ATOM 5488 C C . ILE B 1 284 ? 0.676 18.172 -1.927 1 98.69 284 ILE B C 1
ATOM 5490 O O . ILE B 1 284 ? 1.644 18.781 -1.478 1 98.69 284 ILE B O 1
ATOM 5494 N N . ARG B 1 285 ? -0.06 17.406 -1.179 1 98.19 285 ARG B N 1
ATOM 5495 C CA . ARG B 1 285 ? 0.031 17.453 0.277 1 98.19 285 ARG B CA 1
ATOM 5496 C C . ARG B 1 285 ? 0.798 16.25 0.811 1 98.19 285 ARG B C 1
ATOM 5498 O O . ARG B 1 285 ? 0.691 15.906 1.992 1 98.19 285 ARG B O 1
ATOM 5505 N N . THR B 1 286 ? 1.521 15.5 -0.061 1 97.38 286 THR B N 1
ATOM 5506 C CA . THR B 1 286 ? 2.336 14.375 0.391 1 97.38 286 THR B CA 1
ATOM 5507 C C . THR B 1 286 ? 3.281 14.812 1.507 1 97.38 286 THR B C 1
ATOM 5509 O O . THR B 1 286 ? 3.662 15.977 1.585 1 97.38 286 THR B O 1
ATOM 5512 N N . THR B 1 287 ? 3.627 13.883 2.309 1 96.75 287 THR B N 1
ATOM 5513 C CA . THR B 1 287 ? 4.484 14.188 3.447 1 96.75 287 THR B CA 1
ATOM 5514 C C . THR B 1 287 ? 5.711 13.281 3.463 1 96.75 287 THR B C 1
ATOM 5516 O O . THR B 1 287 ? 5.68 12.18 2.912 1 96.75 287 THR B O 1
ATOM 5519 N N . LEU B 1 288 ? 6.754 13.727 4.102 1 97.88 288 LEU B N 1
ATOM 5520 C CA . LEU B 1 288 ? 8.031 13.023 4.121 1 97.88 288 LEU B CA 1
ATOM 5521 C C . LEU B 1 288 ? 7.879 11.648 4.77 1 97.88 288 LEU B C 1
ATOM 5523 O O . LEU B 1 288 ? 8.492 10.672 4.324 1 97.88 288 LEU B O 1
ATOM 5527 N N . THR B 1 289 ? 7.059 11.516 5.785 1 98.19 289 THR B N 1
ATOM 5528 C CA . THR B 1 289 ? 6.914 10.297 6.574 1 98.19 289 THR B CA 1
ATOM 5529 C C . THR B 1 289 ? 6.227 9.203 5.762 1 98.19 289 THR B C 1
ATOM 5531 O O . THR B 1 289 ? 6.449 8.016 5.996 1 98.19 289 THR B O 1
ATOM 5534 N N . HIS B 1 290 ? 5.438 9.594 4.77 1 97.94 290 HIS B N 1
ATOM 5535 C CA . HIS B 1 290 ? 4.637 8.578 4.102 1 97.94 290 HIS B CA 1
ATOM 5536 C C . HIS B 1 290 ? 5.051 8.422 2.641 1 97.94 290 HIS B C 1
ATOM 5538 O O . HIS B 1 290 ? 4.695 7.438 1.992 1 97.94 290 HIS B O 1
ATOM 5544 N N . ALA B 1 291 ? 5.824 9.359 2.113 1 97.81 291 ALA B N 1
ATOM 5545 C CA . ALA B 1 291 ? 6.02 9.375 0.666 1 97.81 291 ALA B CA 1
ATOM 5546 C C . ALA B 1 291 ? 7.48 9.125 0.305 1 97.81 291 ALA B C 1
ATOM 5548 O O . ALA B 1 291 ? 8 9.719 -0.646 1 97.81 291 ALA B O 1
ATOM 5549 N N . GLY B 1 292 ? 8.219 8.367 1.146 1 98 292 GLY B N 1
ATOM 5550 C CA . GLY B 1 292 ? 9.547 7.898 0.759 1 98 292 GLY B CA 1
ATOM 5551 C C . GLY B 1 292 ? 10.664 8.758 1.312 1 98 292 GLY B C 1
ATOM 5552 O O . GLY B 1 292 ? 11.766 8.781 0.757 1 98 292 GLY B O 1
ATOM 5553 N N . GLY B 1 293 ? 10.453 9.578 2.369 1 98.56 293 GLY B N 1
ATOM 5554 C CA . GLY B 1 293 ? 11.5 10.398 2.963 1 98.56 293 GLY B CA 1
ATOM 5555 C C . GLY B 1 293 ? 11.859 11.609 2.129 1 98.56 293 GLY B C 1
ATOM 5556 O O . GLY B 1 293 ? 11.016 12.133 1.39 1 98.56 293 GLY B O 1
ATOM 5557 N N . ILE B 1 294 ? 13.023 12.102 2.385 1 98.75 294 ILE B N 1
ATOM 5558 C CA . ILE B 1 294 ? 13.539 13.258 1.662 1 98.75 294 ILE B CA 1
ATOM 5559 C C . ILE B 1 294 ? 13.711 12.906 0.186 1 98.75 294 ILE B C 1
ATOM 5561 O O . ILE B 1 294 ? 13.305 13.672 -0.691 1 98.75 294 ILE B O 1
ATOM 5565 N N . THR B 1 295 ? 14.211 11.703 -0.07 1 98.69 295 THR B N 1
ATOM 5566 C CA . THR B 1 295 ? 14.5 11.234 -1.423 1 98.69 295 THR B CA 1
ATOM 5567 C C . THR B 1 295 ? 13.219 11.141 -2.244 1 98.69 295 THR B C 1
ATOM 5569 O O . THR B 1 295 ? 13.141 11.688 -3.348 1 98.69 295 THR B O 1
ATOM 5572 N N . GLY B 1 296 ? 12.211 10.492 -1.664 1 98.31 296 GLY B N 1
ATOM 5573 C CA . GLY B 1 296 ? 10.945 10.336 -2.369 1 98.31 296 GLY B CA 1
ATOM 5574 C C . GLY B 1 296 ? 10.203 11.648 -2.559 1 98.31 296 GLY B C 1
ATOM 5575 O O . GLY B 1 296 ? 9.688 11.922 -3.645 1 98.31 296 GLY B O 1
ATOM 5576 N N . MET B 1 297 ? 10.18 12.484 -1.565 1 98.25 297 MET B N 1
ATOM 5577 C CA . MET B 1 297 ? 9.461 13.758 -1.617 1 98.25 297 MET B CA 1
ATOM 5578 C C . MET B 1 297 ? 10.117 14.711 -2.607 1 98.25 297 MET B C 1
ATOM 5580 O O . MET B 1 297 ? 9.43 15.5 -3.26 1 98.25 297 MET B O 1
ATOM 5584 N N . ARG B 1 298 ? 11.43 14.648 -2.662 1 98.25 298 ARG B N 1
ATOM 5585 C CA . ARG B 1 298 ? 12.125 15.5 -3.621 1 98.25 298 ARG B CA 1
ATOM 5586 C C . ARG B 1 298 ? 11.695 15.188 -5.051 1 98.25 298 ARG B C 1
ATOM 5588 O O . ARG B 1 298 ? 11.461 16.094 -5.848 1 98.25 298 ARG B O 1
ATOM 5595 N N . ARG B 1 299 ? 11.547 13.969 -5.359 1 98.12 299 ARG B N 1
ATOM 5596 C CA . ARG B 1 299 ? 11.102 13.547 -6.688 1 98.12 299 ARG B CA 1
ATOM 5597 C C . ARG B 1 299 ? 9.688 14.031 -6.965 1 98.12 299 ARG B C 1
ATOM 5599 O O . ARG B 1 299 ? 9.398 14.531 -8.055 1 98.12 299 ARG B O 1
ATOM 5606 N N . ILE B 1 300 ? 8.82 13.93 -5.988 1 98.62 300 ILE B N 1
ATOM 5607 C CA . ILE B 1 300 ? 7.434 14.359 -6.137 1 98.62 300 ILE B CA 1
ATOM 5608 C C . ILE B 1 300 ? 7.379 15.867 -6.332 1 98.62 300 ILE B C 1
ATOM 5610 O O . ILE B 1 300 ? 6.695 16.359 -7.234 1 98.62 300 ILE B O 1
ATOM 5614 N N . ALA B 1 301 ? 8.133 16.594 -5.52 1 98.56 301 ALA B N 1
ATOM 5615 C CA . ALA B 1 301 ? 8.125 18.047 -5.59 1 98.56 301 ALA B CA 1
ATOM 5616 C C . ALA B 1 301 ? 8.688 18.531 -6.922 1 98.56 301 ALA B C 1
ATOM 5618 O O . ALA B 1 301 ? 8.141 19.453 -7.535 1 98.56 301 ALA B O 1
ATOM 5619 N N . ASP B 1 302 ? 9.758 17.922 -7.336 1 98.25 302 ASP B N 1
ATOM 5620 C CA . ASP B 1 302 ? 10.359 18.281 -8.617 1 98.25 302 ASP B CA 1
ATOM 5621 C C . ASP B 1 302 ? 9.398 18.016 -9.773 1 98.25 302 ASP B C 1
ATOM 5623 O O . ASP B 1 302 ? 9.258 18.844 -10.68 1 98.25 302 ASP B O 1
ATOM 5627 N N . PHE B 1 303 ? 8.773 16.875 -9.758 1 98.44 303 PHE B N 1
ATOM 5628 C CA . PHE B 1 303 ? 7.777 16.547 -10.766 1 98.44 303 PHE B CA 1
ATOM 5629 C C . PHE B 1 303 ? 6.637 17.547 -10.758 1 98.44 303 PHE B C 1
ATOM 5631 O O . PHE B 1 303 ? 6.238 18.047 -11.812 1 98.44 303 PHE B O 1
ATOM 5638 N N . ALA B 1 304 ? 6.156 17.906 -9.594 1 98.75 304 ALA B N 1
ATOM 5639 C CA . ALA B 1 304 ? 5.051 18.844 -9.422 1 98.75 304 ALA B CA 1
ATOM 5640 C C . ALA B 1 304 ? 5.426 20.234 -9.938 1 98.75 304 ALA B C 1
ATOM 5642 O O . ALA B 1 304 ? 4.594 20.938 -10.508 1 98.75 304 ALA B O 1
ATOM 5643 N N . SER B 1 305 ? 6.637 20.609 -9.797 1 98.19 305 SER B N 1
ATOM 5644 C CA . SER B 1 305 ? 7.098 21.938 -10.195 1 98.19 305 SER B CA 1
ATOM 5645 C C . SER B 1 305 ? 6.969 22.141 -11.703 1 98.19 305 SER B C 1
ATOM 5647 O O . SER B 1 305 ? 6.695 23.25 -12.164 1 98.19 305 SER B O 1
ATOM 5649 N N . LEU B 1 306 ? 7.129 21.094 -12.461 1 97.81 306 LEU B N 1
ATOM 5650 C CA . LEU B 1 306 ? 7.02 21.172 -13.914 1 97.81 306 LEU B CA 1
ATOM 5651 C C . LEU B 1 306 ? 5.609 21.594 -14.328 1 97.81 306 LEU B C 1
ATOM 5653 O O . LEU B 1 306 ? 5.414 22.109 -15.43 1 97.81 306 LEU B O 1
ATOM 5657 N N . TYR B 1 307 ? 4.727 21.359 -13.445 1 98.25 307 TYR B N 1
ATOM 5658 C CA . TYR B 1 307 ? 3.328 21.594 -13.789 1 98.25 307 TYR B CA 1
ATOM 5659 C C . TYR B 1 307 ? 2.732 22.703 -12.922 1 98.25 307 TYR B C 1
ATOM 5661 O O . TYR B 1 307 ? 1.509 22.828 -12.828 1 98.25 307 TYR B O 1
ATOM 5669 N N . GLN B 1 308 ? 3.588 23.391 -12.195 1 97.5 308 GLN B N 1
ATOM 5670 C CA . GLN B 1 308 ? 3.211 24.562 -11.398 1 97.5 308 GLN B CA 1
ATOM 5671 C C . GLN B 1 308 ? 2.32 24.156 -10.227 1 97.5 308 GLN B C 1
ATOM 5673 O O . GLN B 1 308 ? 1.432 24.922 -9.828 1 97.5 308 GLN B O 1
ATOM 5678 N N . VAL B 1 309 ? 2.43 22.922 -9.828 1 98.69 309 VAL B N 1
ATOM 5679 C CA . VAL B 1 309 ? 1.797 22.453 -8.594 1 98.69 309 VAL B CA 1
ATOM 5680 C C . VAL B 1 309 ? 2.736 22.688 -7.41 1 98.69 309 VAL B C 1
ATOM 5682 O O . VAL B 1 309 ? 3.906 22.297 -7.457 1 98.69 309 VAL B O 1
ATOM 5685 N N . ARG B 1 310 ? 2.275 23.328 -6.391 1 98.69 310 ARG B N 1
ATOM 5686 C CA . ARG B 1 310 ? 3.096 23.656 -5.23 1 98.69 310 ARG B CA 1
ATOM 5687 C C . ARG B 1 310 ? 2.936 22.609 -4.133 1 98.69 310 ARG B C 1
ATOM 5689 O O . ARG B 1 310 ? 2.018 21.781 -4.184 1 98.69 310 ARG B O 1
ATOM 5696 N N . THR B 1 311 ? 3.846 22.641 -3.184 1 98.44 311 THR B N 1
ATOM 5697 C CA . THR B 1 311 ? 3.766 21.703 -2.072 1 98.44 311 THR B CA 1
ATOM 5698 C C . THR B 1 311 ? 2.912 22.266 -0.942 1 98.44 311 THR B C 1
ATOM 5700 O O . THR B 1 311 ? 2.75 23.484 -0.833 1 98.44 311 THR B O 1
ATOM 5703 N N . GLY B 1 312 ? 2.336 21.516 -0.156 1 97.88 312 GLY B N 1
ATOM 5704 C CA . GLY B 1 312 ? 1.576 21.797 1.053 1 97.88 312 GLY B CA 1
ATOM 5705 C C . GLY B 1 312 ? 1.461 20.594 1.975 1 97.88 312 GLY B C 1
ATOM 5706 O O . GLY B 1 312 ? 0.355 20.141 2.285 1 97.88 312 GLY B O 1
ATOM 5707 N N . SER B 1 313 ? 2.576 20.172 2.42 1 95.19 313 SER B N 1
ATOM 5708 C CA . SER B 1 313 ? 2.689 18.859 3.049 1 95.19 313 SER B CA 1
ATOM 5709 C C . SER B 1 313 ? 1.868 18.797 4.332 1 95.19 313 SER B C 1
ATOM 5711 O O . SER B 1 313 ? 1.74 19.781 5.047 1 95.19 313 SER B O 1
ATOM 5713 N N . HIS B 1 314 ? 1.408 17.578 4.484 1 88.44 314 HIS B N 1
ATOM 5714 C CA . HIS B 1 314 ? 0.759 17.219 5.738 1 88.44 314 HIS B CA 1
ATOM 5715 C C . HIS B 1 314 ? 1.729 17.312 6.914 1 88.44 314 HIS B C 1
ATOM 5717 O O . HIS B 1 314 ? 2.932 17.094 6.75 1 88.44 314 HIS B O 1
ATOM 5723 N N . GLY B 1 315 ? 1.243 17.828 8.148 1 76.75 315 GLY B N 1
ATOM 5724 C CA . GLY B 1 315 ? 2.078 17.969 9.328 1 76.75 315 GLY B CA 1
ATOM 5725 C C . GLY B 1 315 ? 1.279 18.078 10.617 1 76.75 315 GLY B C 1
ATOM 5726 O O . GLY B 1 315 ? 1.646 18.828 11.523 1 76.75 315 GLY B O 1
ATOM 5727 N N . PRO B 1 316 ? 0.1 17.406 10.594 1 65.62 316 PRO B N 1
ATOM 5728 C CA . PRO B 1 316 ? -0.601 17.516 11.875 1 65.62 316 PRO B CA 1
ATOM 5729 C C . PRO B 1 316 ? 0.123 16.812 13.016 1 65.62 316 PRO B C 1
ATOM 5731 O O . PRO B 1 316 ? 1.071 16.062 12.773 1 65.62 316 PRO B O 1
ATOM 5734 N N . SER B 1 317 ? -0.226 17.125 14.18 1 74.69 317 SER B N 1
ATOM 5735 C CA . SER B 1 317 ? 0.41 16.531 15.359 1 74.69 317 SER B CA 1
ATOM 5736 C C . SER B 1 317 ? 0.306 15.016 15.328 1 74.69 317 SER B C 1
ATOM 5738 O O . SER B 1 317 ? 0.757 14.344 16.266 1 74.69 317 SER B O 1
ATOM 5740 N N . ASP B 1 318 ? -0.245 14.484 14.227 1 82.56 318 ASP B N 1
ATOM 5741 C CA . ASP B 1 318 ? -0.283 13.031 14.133 1 82.56 318 ASP B CA 1
ATOM 5742 C C . ASP B 1 318 ? 1.001 12.484 13.508 1 82.56 318 ASP B C 1
ATOM 5744 O O . ASP B 1 318 ? 1.186 11.273 13.414 1 82.56 318 ASP B O 1
ATOM 5748 N N . LEU B 1 319 ? 1.807 13.328 13.094 1 92 319 LEU B N 1
ATOM 5749 C CA . LEU B 1 319 ? 3.189 12.977 12.789 1 92 319 LEU B CA 1
ATOM 5750 C C . LEU B 1 319 ? 4.137 13.5 13.859 1 92 319 LEU B C 1
ATOM 5752 O O . LEU B 1 319 ? 3.822 14.477 14.547 1 92 319 LEU B O 1
ATOM 5756 N N . SER B 1 320 ? 5.219 12.867 14.031 1 96.31 320 SER B N 1
ATOM 5757 C CA . SER B 1 320 ? 6.125 13.203 15.125 1 96.31 320 SER B CA 1
ATOM 5758 C C . SER B 1 320 ? 6.852 14.516 14.867 1 96.31 320 SER B C 1
ATOM 5760 O O . SER B 1 320 ? 6.883 15 13.734 1 96.31 320 SER B O 1
ATOM 5762 N N . PRO B 1 321 ? 7.441 15.094 15.945 1 97.44 321 PRO B N 1
ATOM 5763 C CA . PRO B 1 321 ? 8.289 16.266 15.773 1 97.44 321 PRO B CA 1
ATOM 5764 C C . PRO B 1 321 ? 9.477 16.016 14.844 1 97.44 321 PRO B C 1
ATOM 5766 O O . PRO B 1 321 ? 9.984 16.953 14.219 1 97.44 321 PRO B O 1
ATOM 5769 N N . VAL B 1 322 ? 9.883 14.742 14.695 1 98.38 322 VAL B N 1
ATOM 5770 C CA . VAL B 1 322 ? 10.953 14.414 13.758 1 98.38 322 VAL B CA 1
ATOM 5771 C C . VAL B 1 322 ? 10.516 14.742 12.336 1 98.38 322 VAL B C 1
ATOM 5773 O O . VAL B 1 322 ? 11.273 15.344 11.57 1 98.38 322 VAL B O 1
ATOM 5776 N N . CYS B 1 323 ? 9.305 14.367 11.969 1 97.81 323 CYS B N 1
ATOM 5777 C CA . CYS B 1 323 ? 8.766 14.688 10.656 1 97.81 323 CYS B CA 1
ATOM 5778 C C . CYS B 1 323 ? 8.703 16.188 10.445 1 97.81 323 CYS B C 1
ATOM 5780 O O . CYS B 1 323 ? 9.055 16.688 9.375 1 97.81 323 CYS B O 1
ATOM 5782 N N . MET B 1 324 ? 8.234 16.922 11.445 1 97.38 324 MET B N 1
ATOM 5783 C CA . MET B 1 324 ? 8.125 18.375 11.328 1 97.38 324 MET B CA 1
ATOM 5784 C C . MET B 1 324 ? 9.492 19 11.094 1 97.38 324 MET B C 1
ATOM 5786 O O . MET B 1 324 ? 9.641 19.875 10.234 1 97.38 324 MET B O 1
ATOM 5790 N N . ALA B 1 325 ? 10.5 18.547 11.875 1 98.12 325 ALA B N 1
ATOM 5791 C CA . ALA B 1 325 ? 11.859 19.062 11.688 1 98.12 325 ALA B CA 1
ATOM 5792 C C . ALA B 1 325 ? 12.336 18.828 10.258 1 98.12 325 ALA B C 1
ATOM 5794 O O . ALA B 1 325 ? 12.828 19.766 9.609 1 98.12 325 ALA B O 1
ATOM 5795 N N . ALA B 1 326 ? 12.125 17.625 9.797 1 98.5 326 ALA B N 1
ATOM 5796 C CA . ALA B 1 326 ? 12.547 17.281 8.438 1 98.5 326 ALA B CA 1
ATOM 5797 C C . ALA B 1 326 ? 11.781 18.109 7.406 1 98.5 326 ALA B C 1
ATOM 5799 O O . ALA B 1 326 ? 12.359 18.594 6.43 1 98.5 326 ALA B O 1
ATOM 5800 N N . ALA B 1 327 ? 10.492 18.281 7.625 1 98.12 327 ALA B N 1
ATOM 5801 C CA . ALA B 1 327 ? 9.641 19.031 6.699 1 98.12 327 ALA B CA 1
ATOM 5802 C C . ALA B 1 327 ? 10.094 20.484 6.586 1 98.12 327 ALA B C 1
ATOM 5804 O O . ALA B 1 327 ? 10.07 21.062 5.496 1 98.12 327 ALA B O 1
ATOM 5805 N N . LEU B 1 328 ? 10.484 21.062 7.66 1 98.38 328 LEU B N 1
ATOM 5806 C CA . LEU B 1 328 ? 10.914 22.469 7.633 1 98.38 328 LEU B CA 1
ATOM 5807 C C . LEU B 1 328 ? 12.18 22.625 6.797 1 98.38 328 LEU B C 1
ATOM 5809 O O . LEU B 1 328 ? 12.312 23.594 6.051 1 98.38 328 LEU B O 1
ATOM 5813 N N . HIS B 1 329 ? 13.133 21.688 6.945 1 98.75 329 HIS B N 1
ATOM 5814 C CA . HIS B 1 329 ? 14.328 21.734 6.105 1 98.75 329 HIS B CA 1
ATOM 5815 C C . HIS B 1 329 ? 13.969 21.578 4.633 1 98.75 329 HIS B C 1
ATOM 5817 O O . HIS B 1 329 ? 14.469 22.312 3.783 1 98.75 329 HIS B O 1
ATOM 5823 N N . PHE B 1 330 ? 13.133 20.625 4.359 1 98.75 330 PHE B N 1
ATOM 5824 C CA . PHE B 1 330 ? 12.695 20.391 2.99 1 98.75 330 PHE B CA 1
ATOM 5825 C C . PHE B 1 330 ? 12 21.609 2.42 1 98.75 330 PHE B C 1
ATOM 5827 O O . PHE B 1 330 ? 12.312 22.047 1.312 1 98.75 330 PHE B O 1
ATOM 5834 N N . ASP B 1 331 ? 11.047 22.172 3.184 1 98.69 331 ASP B N 1
ATOM 5835 C CA . ASP B 1 331 ? 10.234 23.297 2.738 1 98.69 331 ASP B CA 1
ATOM 5836 C C . ASP B 1 331 ? 11.078 24.562 2.557 1 98.69 331 ASP B C 1
ATOM 5838 O O . ASP B 1 331 ? 10.789 25.391 1.695 1 98.69 331 ASP B O 1
ATOM 5842 N N . LEU B 1 332 ? 12.078 24.688 3.367 1 98.62 332 LEU B N 1
ATOM 5843 C CA . LEU B 1 332 ? 12.969 25.828 3.215 1 98.62 332 LEU B CA 1
ATOM 5844 C C . LEU B 1 332 ? 13.711 25.766 1.882 1 98.62 332 LEU B C 1
ATOM 5846 O O . LEU B 1 332 ? 13.969 26.812 1.263 1 98.62 332 LEU B O 1
ATOM 5850 N N . TRP B 1 333 ? 13.984 24.656 1.446 1 98.56 333 TRP B N 1
ATOM 5851 C CA . TRP B 1 333 ? 14.711 24.453 0.199 1 98.56 333 TRP B CA 1
ATOM 5852 C C . TRP B 1 333 ? 13.766 24.469 -0.995 1 98.56 333 TRP B C 1
ATOM 5854 O O . TRP B 1 333 ? 14.023 25.156 -1.987 1 98.56 333 TRP B O 1
ATOM 5864 N N . VAL B 1 334 ? 12.641 23.734 -1.058 1 98.5 334 VAL B N 1
ATOM 5865 C CA . VAL B 1 334 ? 11.852 23.375 -2.234 1 98.5 334 VAL B CA 1
ATOM 5866 C C . VAL B 1 334 ? 11.359 24.656 -2.926 1 98.5 334 VAL B C 1
ATOM 5868 O O . VAL B 1 334 ? 10.672 25.469 -2.311 1 98.5 334 VAL B O 1
ATOM 5871 N N . PRO B 1 335 ? 11.648 24.812 -4.137 1 97.56 335 PRO B N 1
ATOM 5872 C CA . PRO B 1 335 ? 11.359 26.062 -4.824 1 97.56 335 PRO B CA 1
ATOM 5873 C C . PRO B 1 335 ? 9.867 26.281 -5.055 1 97.56 335 PRO B C 1
ATOM 5875 O O . PRO B 1 335 ? 9.414 27.422 -5.156 1 97.56 335 PRO B O 1
ATOM 5878 N N . ASN B 1 336 ? 9.102 25.203 -5.207 1 98.5 336 ASN B N 1
ATOM 5879 C CA . ASN B 1 336 ? 7.66 25.344 -5.418 1 98.5 336 ASN B CA 1
ATOM 5880 C C . ASN B 1 336 ? 6.883 25.141 -4.121 1 98.5 336 ASN B C 1
ATOM 5882 O O . ASN B 1 336 ? 5.859 24.438 -4.109 1 98.5 336 ASN B O 1
ATOM 5886 N N . PHE B 1 337 ? 7.348 25.781 -3.109 1 98.5 337 PHE B N 1
ATOM 5887 C CA . PHE B 1 337 ? 6.734 25.703 -1.789 1 98.5 337 PHE B CA 1
ATOM 5888 C C . PHE B 1 337 ? 5.402 26.438 -1.76 1 98.5 337 PHE B C 1
ATOM 5890 O O . PHE B 1 337 ? 5.266 27.5 -2.352 1 98.5 337 PHE B O 1
ATOM 5897 N N . GLY B 1 338 ? 4.449 25.844 -1.062 1 98.5 338 GLY B N 1
ATOM 5898 C CA . GLY B 1 338 ? 3.176 26.5 -0.813 1 98.5 338 GLY B CA 1
ATOM 5899 C C . GLY B 1 338 ? 2.973 26.875 0.643 1 98.5 338 GLY B C 1
ATOM 5900 O O . GLY B 1 338 ? 3.139 28.031 1.019 1 98.5 338 GLY B O 1
ATOM 5901 N N . VAL B 1 339 ? 2.797 25.938 1.476 1 98.25 339 VAL B N 1
ATOM 5902 C CA . VAL B 1 339 ? 2.521 26.125 2.895 1 98.25 339 VAL B CA 1
ATOM 5903 C C . VAL B 1 339 ? 2.818 24.844 3.66 1 98.25 339 VAL B C 1
ATOM 5905 O O . VAL B 1 339 ? 2.951 23.766 3.061 1 98.25 339 VAL B O 1
ATOM 5908 N N . GLN B 1 340 ? 3.047 24.906 4.914 1 97.88 340 GLN B N 1
ATOM 5909 C CA . GLN B 1 340 ? 3.262 23.75 5.785 1 97.88 340 GLN B CA 1
ATOM 5910 C C . GLN B 1 340 ? 2.232 23.719 6.91 1 97.88 340 GLN B C 1
ATOM 5912 O O . GLN B 1 340 ? 1.958 24.734 7.543 1 97.88 340 GLN B O 1
ATOM 5917 N N . GLU B 1 341 ? 1.631 22.609 7.059 1 96.75 341 GLU B N 1
ATOM 5918 C CA . GLU B 1 341 ? 0.687 22.422 8.156 1 96.75 341 GLU B CA 1
ATOM 5919 C C . GLU B 1 341 ? 1.402 22.422 9.508 1 96.75 341 GLU B C 1
ATOM 5921 O O . GLU B 1 341 ? 2.455 21.797 9.656 1 96.75 341 GLU B O 1
ATOM 5926 N N . PHE B 1 342 ? 0.838 23.141 10.508 1 94.12 342 PHE B N 1
ATOM 5927 C CA . PHE B 1 342 ? 1.399 23.188 11.852 1 94.12 342 PHE B CA 1
ATOM 5928 C C . PHE B 1 342 ? 0.293 23.266 12.898 1 94.12 342 PHE B C 1
ATOM 5930 O O . PHE B 1 342 ? -0.449 24.25 12.953 1 94.12 342 PHE B O 1
ATOM 5937 N N . MET B 1 343 ? 0.213 22.266 13.656 1 89.19 343 MET B N 1
ATOM 5938 C CA . MET B 1 343 ? -0.805 22.219 14.703 1 89.19 343 MET B CA 1
ATOM 5939 C C . MET B 1 343 ? -0.175 22.391 16.078 1 89.19 343 MET B C 1
ATOM 5941 O O . MET B 1 343 ? -0.883 22.469 17.094 1 89.19 343 MET B O 1
ATOM 5945 N N . GLY B 1 344 ? 1.112 22.484 16.109 1 89.12 344 GLY B N 1
ATOM 5946 C CA . GLY B 1 344 ? 1.812 22.531 17.375 1 89.12 344 GLY B CA 1
ATOM 5947 C C . GLY B 1 344 ? 2.002 21.172 18.016 1 89.12 344 GLY B C 1
ATOM 5948 O O . GLY B 1 344 ? 1.537 20.156 17.484 1 89.12 344 GLY B O 1
ATOM 5949 N N . TYR B 1 345 ? 2.777 21.141 19.078 1 92.81 345 TYR B N 1
ATOM 5950 C CA . TYR B 1 345 ? 3.064 19.953 19.875 1 92.81 345 TYR B CA 1
ATOM 5951 C C . TYR B 1 345 ? 2.965 20.266 21.359 1 92.81 345 TYR B C 1
ATOM 5953 O O . TYR B 1 345 ? 3.223 21.391 21.797 1 92.81 345 TYR B O 1
ATOM 5961 N N . SER B 1 346 ? 2.555 19.312 22.141 1 92.81 346 SER B N 1
ATOM 5962 C CA . SER B 1 346 ? 2.502 19.5 23.578 1 92.81 346 SER B CA 1
ATOM 5963 C C . SER B 1 346 ? 3.902 19.609 24.172 1 92.81 346 SER B C 1
ATOM 5965 O O . SER B 1 346 ? 4.883 19.203 23.547 1 92.81 346 SER B O 1
ATOM 5967 N N . GLU B 1 347 ? 3.91 20.141 25.391 1 94.94 347 GLU B N 1
ATOM 5968 C CA . GLU B 1 347 ? 5.184 20.203 26.109 1 94.94 347 GLU B CA 1
ATOM 5969 C C . GLU B 1 347 ? 5.777 18.812 26.297 1 94.94 347 GLU B C 1
ATOM 5971 O O . GLU B 1 347 ? 6.988 18.625 26.172 1 94.94 347 GLU B O 1
ATOM 5976 N N . GLN B 1 348 ? 4.953 17.875 26.562 1 95.62 348 GLN B N 1
ATOM 5977 C CA . GLN B 1 348 ? 5.375 16.5 26.75 1 95.62 348 GLN B CA 1
ATOM 5978 C C . GLN B 1 348 ? 6.051 15.953 25.5 1 95.62 348 GLN B C 1
ATOM 5980 O O . GLN B 1 348 ? 7.094 15.297 25.578 1 95.62 348 GLN B O 1
ATOM 5985 N N . MET B 1 349 ? 5.461 16.188 24.391 1 95.81 349 MET B N 1
ATOM 5986 C CA . MET B 1 349 ? 6.039 15.773 23.125 1 95.81 349 MET B CA 1
ATOM 5987 C C . MET B 1 349 ? 7.406 16.406 22.906 1 95.81 349 MET B C 1
ATOM 5989 O O . MET B 1 349 ? 8.367 15.727 22.547 1 95.81 349 MET B O 1
ATOM 5993 N N . LEU B 1 350 ? 7.477 17.672 23.219 1 96.81 350 LEU B N 1
ATOM 5994 C CA . LEU B 1 350 ? 8.695 18.422 22.906 1 96.81 350 LEU B CA 1
ATOM 5995 C C . LEU B 1 350 ? 9.797 18.094 23.906 1 96.81 350 LEU B C 1
ATOM 5997 O O . LEU B 1 350 ? 10.977 18.297 23.625 1 96.81 350 LEU B O 1
ATOM 6001 N N . GLU B 1 351 ? 9.406 17.594 25.109 1 98.06 351 GLU B N 1
ATOM 6002 C CA . GLU B 1 351 ? 10.414 17.078 26.031 1 98.06 351 GLU B CA 1
ATOM 6003 C C . GLU B 1 351 ? 11.062 15.805 25.5 1 98.06 351 GLU B C 1
ATOM 6005 O O . GLU B 1 351 ? 12.258 15.594 25.688 1 98.06 351 GLU B O 1
ATOM 6010 N N . VAL B 1 352 ? 10.242 15.008 24.844 1 98.5 352 VAL B N 1
ATOM 6011 C CA . VAL B 1 352 ? 10.742 13.766 24.266 1 98.5 352 VAL B CA 1
ATOM 6012 C C . VAL B 1 352 ? 11.57 14.078 23.016 1 98.5 352 VAL B C 1
ATOM 6014 O O . VAL B 1 352 ? 12.547 13.383 22.719 1 98.5 352 VAL B O 1
ATOM 6017 N N . PHE B 1 353 ? 11.188 15.133 22.328 1 98.31 353 PHE B N 1
ATOM 6018 C CA . PHE B 1 353 ? 11.82 15.516 21.078 1 98.31 353 PHE B CA 1
ATOM 6019 C C . PHE B 1 353 ? 12.367 16.938 21.141 1 98.31 353 PHE B C 1
ATOM 6021 O O . PHE B 1 353 ? 11.852 17.828 20.469 1 98.31 353 PHE B O 1
ATOM 6028 N N . PRO B 1 354 ? 13.469 17.125 21.875 1 98.19 354 PRO B N 1
ATOM 6029 C CA . PRO B 1 354 ? 14.047 18.469 21.875 1 98.19 354 PRO B CA 1
ATOM 6030 C C . PRO B 1 354 ? 14.336 19 20.469 1 98.19 354 PRO B C 1
ATOM 6032 O O . PRO B 1 354 ? 14.906 18.281 19.641 1 98.19 354 PRO B O 1
ATOM 6035 N N . HIS B 1 355 ? 13.875 20.172 20.156 1 96.62 355 HIS B N 1
ATOM 6036 C CA . HIS B 1 355 ? 13.883 20.688 18.797 1 96.62 355 HIS B CA 1
ATOM 6037 C C . HIS B 1 355 ? 14.57 22.047 18.719 1 96.62 355 HIS B C 1
ATOM 6039 O O . HIS B 1 355 ? 14.867 22.656 19.75 1 96.62 355 HIS B O 1
ATOM 6045 N N . ASN B 1 356 ? 14.852 22.516 17.5 1 96.81 356 ASN B N 1
ATOM 6046 C CA . ASN B 1 356 ? 15.594 23.766 17.312 1 96.81 356 ASN B CA 1
ATOM 6047 C C . ASN B 1 356 ? 14.82 24.75 16.438 1 96.81 356 ASN B C 1
ATOM 6049 O O . ASN B 1 356 ? 15.297 25.859 16.203 1 96.81 356 ASN B O 1
ATOM 6053 N N . TRP B 1 357 ? 13.594 24.312 15.93 1 97.38 357 TRP B N 1
ATOM 6054 C CA . TRP B 1 357 ? 12.875 25.219 15.039 1 97.38 357 TRP B CA 1
ATOM 6055 C C . TRP B 1 357 ? 12.289 26.391 15.82 1 97.38 357 TRP B C 1
ATOM 6057 O O . TRP B 1 357 ? 12.195 26.344 17.047 1 97.38 357 TRP B O 1
ATOM 6067 N N . THR B 1 358 ? 11.992 27.453 15.07 1 97.81 358 THR B N 1
ATOM 6068 C CA . THR B 1 358 ? 11.367 28.641 15.648 1 97.81 358 THR B CA 1
ATOM 6069 C C . THR B 1 358 ? 10.07 28.984 14.914 1 97.81 358 THR B C 1
ATOM 6071 O O . THR B 1 358 ? 9.836 28.5 13.805 1 97.81 358 THR B O 1
ATOM 6074 N N . PHE B 1 359 ? 9.195 29.641 15.57 1 96.94 359 PHE B N 1
ATOM 6075 C CA . PHE B 1 359 ? 7.965 30.203 15.031 1 96.94 359 PHE B CA 1
ATOM 6076 C C . PHE B 1 359 ? 7.875 31.688 15.312 1 96.94 359 PHE B C 1
ATOM 6078 O O . PHE B 1 359 ? 7.891 32.125 16.469 1 96.94 359 PHE B O 1
ATOM 6085 N N . GLU B 1 360 ? 7.844 32.5 14.281 1 96.94 360 GLU B N 1
ATOM 6086 C CA . GLU B 1 360 ? 7.73 33.969 14.398 1 96.94 360 GLU B CA 1
ATOM 6087 C C . GLU B 1 360 ? 6.891 34.531 13.266 1 96.94 360 GLU B C 1
ATOM 6089 O O . GLU B 1 360 ? 7.254 34.406 12.094 1 96.94 360 GLU B O 1
ATOM 6094 N N . GLY B 1 361 ? 5.824 35.188 13.625 1 96.19 361 GLY B N 1
ATOM 6095 C CA . GLY B 1 361 ? 5.023 35.906 12.664 1 96.19 361 GLY B CA 1
ATOM 6096 C C . GLY B 1 361 ? 4.414 35.031 11.586 1 96.19 361 GLY B C 1
ATOM 6097 O O . GLY B 1 361 ? 4.387 35.406 10.414 1 96.19 361 GLY B O 1
ATOM 6098 N N . GLY B 1 362 ? 4.102 33.875 11.938 1 97.44 362 GLY B N 1
ATOM 6099 C CA . GLY B 1 362 ? 3.447 32.969 10.984 1 97.44 362 GLY B CA 1
ATOM 6100 C C . GLY B 1 362 ? 4.426 32.156 10.156 1 97.44 362 GLY B C 1
ATOM 6101 O O . GLY B 1 362 ? 4.016 31.406 9.273 1 97.44 362 GLY B O 1
ATOM 6102 N N . TYR B 1 363 ? 5.684 32.312 10.453 1 98.31 363 TYR B N 1
ATOM 6103 C CA . TYR B 1 363 ? 6.73 31.578 9.734 1 98.31 363 TYR B CA 1
ATOM 6104 C C . TYR B 1 363 ? 7.562 30.734 10.688 1 98.31 363 TYR B C 1
ATOM 6106 O O . TYR B 1 363 ? 7.773 31.109 11.844 1 98.31 363 TYR B O 1
ATOM 6114 N N . MET B 1 364 ? 8.008 29.562 10.148 1 98.06 364 MET B N 1
ATOM 6115 C CA . MET B 1 364 ? 8.906 28.719 10.922 1 98.06 364 MET B CA 1
ATOM 6116 C C . MET B 1 364 ? 10.258 28.578 10.227 1 98.06 364 MET B C 1
ATOM 6118 O O . MET B 1 364 ? 10.359 28.766 9.008 1 98.06 364 MET B O 1
ATOM 6122 N N . HIS B 1 365 ? 11.219 28.375 10.984 1 98.56 365 HIS B N 1
ATOM 6123 C CA . HIS B 1 365 ? 12.578 28.094 10.523 1 98.56 365 HIS B CA 1
ATOM 6124 C C . HIS B 1 365 ? 13.188 26.922 11.273 1 98.56 365 HIS B C 1
ATOM 6126 O O . HIS B 1 365 ? 13.039 26.812 12.492 1 98.56 365 HIS B O 1
ATOM 6132 N N . PRO B 1 366 ? 13.836 25.969 10.586 1 98.19 366 PRO B N 1
ATOM 6133 C CA . PRO B 1 366 ? 14.344 24.766 11.234 1 98.19 366 PRO B CA 1
ATOM 6134 C C . PRO B 1 366 ? 15.57 25.031 12.102 1 98.19 366 PRO B C 1
ATOM 6136 O O . PRO B 1 366 ? 15.977 24.172 12.891 1 98.19 366 PRO B O 1
ATOM 6139 N N . GLY B 1 367 ? 16.141 26.188 11.984 1 97.81 367 GLY B N 1
ATOM 6140 C CA . GLY B 1 367 ? 17.422 26.453 12.625 1 97.81 367 GLY B CA 1
ATOM 6141 C C . GLY B 1 367 ? 18.609 26.016 11.789 1 97.81 367 GLY B C 1
ATOM 6142 O O . GLY B 1 367 ? 18.438 25.562 10.656 1 97.81 367 GLY B O 1
ATOM 6143 N N . ASP B 1 368 ? 19.859 26.172 12.406 1 97.88 368 ASP B N 1
ATOM 6144 C CA . ASP B 1 368 ? 21.047 25.906 11.617 1 97.88 368 ASP B CA 1
ATOM 6145 C C . ASP B 1 368 ? 21.875 24.781 12.242 1 97.88 368 ASP B C 1
ATOM 6147 O O . ASP B 1 368 ? 23.031 24.547 11.852 1 97.88 368 ASP B O 1
ATOM 6151 N N . LYS B 1 369 ? 21.281 24.094 13.195 1 98.5 369 LYS B N 1
ATOM 6152 C CA . LYS B 1 369 ? 21.984 22.953 13.758 1 98.5 369 LYS B CA 1
ATOM 6153 C C . LYS B 1 369 ? 22.188 21.859 12.711 1 98.5 369 LYS B C 1
ATOM 6155 O O . LYS B 1 369 ? 21.312 21.625 11.875 1 98.5 369 LYS B O 1
ATOM 6160 N N . PRO B 1 370 ? 23.328 21.172 12.797 1 98.62 370 PRO B N 1
ATOM 6161 C CA . PRO B 1 370 ? 23.578 20.094 11.828 1 98.62 370 PRO B CA 1
ATOM 6162 C C . PRO B 1 370 ? 22.5 19.016 11.867 1 98.62 370 PRO B C 1
ATOM 6164 O O . PRO B 1 370 ? 21.969 18.688 12.938 1 98.62 370 PRO B O 1
ATOM 6167 N N . GLY B 1 371 ? 22.219 18.422 10.727 1 98.81 371 GLY B N 1
ATOM 6168 C CA . GLY B 1 371 ? 21.188 17.391 10.633 1 98.81 371 GLY B CA 1
ATOM 6169 C C . GLY B 1 371 ? 19.781 17.969 10.555 1 98.81 371 GLY B C 1
ATOM 6170 O O . GLY B 1 371 ? 19.562 19 9.922 1 98.81 371 GLY B O 1
ATOM 6171 N N . LEU B 1 372 ? 18.844 17.266 11.141 1 98.69 372 LEU B N 1
ATOM 6172 C CA . LEU B 1 372 ? 17.438 17.703 11.172 1 98.69 372 LEU B CA 1
ATOM 6173 C C . LEU B 1 372 ? 17.219 18.703 12.289 1 98.69 372 LEU B C 1
ATOM 6175 O O . LEU B 1 372 ? 16.125 19.266 12.406 1 98.69 372 LEU B O 1
ATOM 6179 N N . GLY B 1 373 ? 18.219 18.922 13.086 1 98.25 373 GLY B N 1
ATOM 6180 C CA . GLY B 1 373 ? 18.109 19.859 14.188 1 98.25 373 GLY B CA 1
ATOM 6181 C C . GLY B 1 373 ? 17.141 19.406 15.266 1 98.25 373 GLY B C 1
ATOM 6182 O O . GLY B 1 373 ? 16.484 20.219 15.914 1 98.25 373 GLY B O 1
ATOM 6183 N N . ILE B 1 374 ? 16.891 18.094 15.406 1 98.19 374 ILE B N 1
ATOM 6184 C CA . ILE B 1 374 ? 15.984 17.531 16.391 1 98.19 374 ILE B CA 1
ATOM 6185 C C . ILE B 1 374 ? 16.672 16.359 17.109 1 98.19 374 ILE B C 1
ATOM 6187 O O . ILE B 1 374 ? 17.531 15.688 16.531 1 98.19 374 ILE B O 1
ATOM 6191 N N . GLU B 1 375 ? 16.391 16.188 18.359 1 98.31 375 GLU B N 1
ATOM 6192 C CA . GLU B 1 375 ? 16.922 15.094 19.188 1 98.31 375 GLU B CA 1
ATOM 6193 C C . GLU B 1 375 ? 15.789 14.203 19.703 1 98.31 375 GLU B C 1
ATOM 6195 O O . GLU B 1 375 ? 14.617 14.469 19.438 1 98.31 375 GLU B O 1
ATOM 6200 N N . PHE B 1 376 ? 16.125 13.094 20.328 1 98.62 376 PHE B N 1
ATOM 6201 C CA . PHE B 1 376 ? 15.188 12.109 20.844 1 98.62 376 PHE B CA 1
ATOM 6202 C C . PHE B 1 376 ? 15.633 11.594 22.203 1 98.62 376 PHE B C 1
ATOM 6204 O O . PHE B 1 376 ? 16.703 11 22.328 1 98.62 376 PHE B O 1
ATOM 6211 N N . ASP B 1 377 ? 14.867 11.828 23.219 1 98.81 377 ASP B N 1
ATOM 6212 C CA . ASP B 1 377 ? 15.164 11.336 24.562 1 98.81 377 ASP B CA 1
ATOM 6213 C C . ASP B 1 377 ? 14.594 9.93 24.766 1 98.81 377 ASP B C 1
ATOM 6215 O O . ASP B 1 377 ? 13.438 9.781 25.172 1 98.81 377 ASP B O 1
ATOM 6219 N N . GLU B 1 378 ? 15.391 8.961 24.641 1 98.5 378 GLU B N 1
ATOM 6220 C CA . GLU B 1 378 ? 14.961 7.57 24.703 1 98.5 378 GLU B CA 1
ATOM 6221 C C . GLU B 1 378 ? 14.422 7.227 26.078 1 98.5 378 GLU B C 1
ATOM 6223 O O . GLU B 1 378 ? 13.43 6.5 26.203 1 98.5 378 GLU B O 1
ATOM 6228 N N . LYS B 1 379 ? 15.117 7.73 27.078 1 98.44 379 LYS B N 1
ATOM 6229 C CA . LYS B 1 379 ? 14.703 7.43 28.453 1 98.44 379 LYS B CA 1
ATOM 6230 C C . LYS B 1 379 ? 13.312 7.996 28.734 1 98.44 379 LYS B C 1
ATOM 6232 O O . LYS B 1 379 ? 12.461 7.312 29.312 1 98.44 379 LYS B O 1
ATOM 6237 N N . LEU B 1 380 ? 13.141 9.203 28.375 1 98.44 380 LEU B N 1
ATOM 6238 C CA . LEU B 1 380 ? 11.828 9.82 28.578 1 98.44 380 LEU B CA 1
ATOM 6239 C C . LEU B 1 380 ? 10.766 9.125 27.734 1 98.44 380 LEU B C 1
ATOM 6241 O O . LEU B 1 380 ? 9.641 8.922 28.188 1 98.44 380 LEU B O 1
ATOM 6245 N N . ALA B 1 381 ? 11.039 8.82 26.5 1 98.5 381 ALA B N 1
ATOM 6246 C CA . ALA B 1 381 ? 10.125 8.141 25.594 1 98.5 381 ALA B CA 1
ATOM 6247 C C . ALA B 1 381 ? 9.633 6.828 26.188 1 98.5 381 ALA B C 1
ATOM 6249 O O . ALA B 1 381 ? 8.477 6.449 26 1 98.5 381 ALA B O 1
ATOM 6250 N N . ALA B 1 382 ? 10.5 6.145 26.891 1 98.25 382 ALA B N 1
ATOM 6251 C CA . ALA B 1 382 ? 10.18 4.84 27.469 1 98.25 382 ALA B CA 1
ATOM 6252 C C . ALA B 1 382 ? 9.086 4.957 28.531 1 98.25 382 ALA B C 1
ATOM 6254 O O . ALA B 1 382 ? 8.422 3.969 28.859 1 98.25 382 ALA B O 1
ATOM 6255 N N . LYS B 1 383 ? 8.859 6.117 29.016 1 98.25 383 LYS B N 1
ATOM 6256 C CA . LYS B 1 383 ? 7.84 6.344 30.031 1 98.25 383 LYS B CA 1
ATOM 6257 C C . LYS B 1 383 ? 6.449 6.402 29.406 1 98.25 383 LYS B C 1
ATOM 6259 O O . LYS B 1 383 ? 5.441 6.367 30.125 1 98.25 383 LYS B O 1
ATOM 6264 N N . TYR B 1 384 ? 6.387 6.516 28.125 1 98.12 384 TYR B N 1
ATOM 6265 C CA . TYR B 1 384 ? 5.113 6.645 27.422 1 98.12 384 TYR B CA 1
ATOM 6266 C C . TYR B 1 384 ? 4.91 5.484 26.453 1 98.12 384 TYR B C 1
ATOM 6268 O O . TYR B 1 384 ? 5.027 5.66 25.234 1 98.12 384 TYR B O 1
ATOM 6276 N N . PRO B 1 385 ? 4.523 4.355 26.969 1 97.75 385 PRO B N 1
ATOM 6277 C CA . PRO B 1 385 ? 4.348 3.195 26.094 1 97.75 385 PRO B CA 1
ATOM 6278 C C . PRO B 1 385 ? 3.176 3.355 25.125 1 97.75 385 PRO B C 1
ATOM 6280 O O . PRO B 1 385 ? 2.307 4.207 25.328 1 97.75 385 PRO B O 1
ATOM 6283 N N . TYR B 1 386 ? 3.166 2.535 24.109 1 97.81 386 TYR B N 1
ATOM 6284 C CA . TYR B 1 386 ? 2.117 2.529 23.094 1 97.81 386 TYR B CA 1
ATOM 6285 C C . TYR B 1 386 ? 0.735 2.52 23.75 1 97.81 386 TYR B C 1
ATOM 6287 O O . TYR B 1 386 ? 0.506 1.809 24.719 1 97.81 386 TYR B O 1
ATOM 6295 N N . ASP B 1 387 ? -0.144 3.299 23.219 1 97.38 387 ASP B N 1
ATOM 6296 C CA . ASP B 1 387 ? -1.541 3.396 23.641 1 97.38 387 ASP B CA 1
ATOM 6297 C C . ASP B 1 387 ? -2.471 3.432 22.422 1 97.38 387 ASP B C 1
ATOM 6299 O O . ASP B 1 387 ? -2.572 4.453 21.75 1 97.38 387 ASP B O 1
ATOM 6303 N N . PRO B 1 388 ? -3.227 2.381 22.141 1 96.75 388 PRO B N 1
ATOM 6304 C CA . PRO B 1 388 ? -4.027 2.289 20.922 1 96.75 388 PRO B CA 1
ATOM 6305 C C . PRO B 1 388 ? -4.996 3.457 20.766 1 96.75 388 PRO B C 1
ATOM 6307 O O . PRO B 1 388 ? -5.664 3.846 21.734 1 96.75 388 PRO B O 1
ATOM 6310 N N . ALA B 1 389 ? -5.031 4.02 19.641 1 95.75 389 ALA B N 1
ATOM 6311 C CA . ALA B 1 389 ? -5.93 5.105 19.266 1 95.75 389 ALA B CA 1
ATOM 6312 C C . ALA B 1 389 ? -6.234 5.062 17.766 1 95.75 389 ALA B C 1
ATOM 6314 O O . ALA B 1 389 ? -5.352 4.777 16.953 1 95.75 389 ALA B O 1
ATOM 6315 N N . TYR B 1 390 ? -7.492 5.336 17.406 1 95 390 TYR B N 1
ATOM 6316 C CA . TYR B 1 390 ? -7.895 5.227 16 1 95 390 TYR B CA 1
ATOM 6317 C C . TYR B 1 390 ? -8.648 6.477 15.555 1 95 390 TYR B C 1
ATOM 6319 O O . TYR B 1 390 ? -9.414 7.055 16.328 1 95 390 TYR B O 1
ATOM 6327 N N . LEU B 1 391 ? -8.367 6.859 14.273 1 93.62 391 LEU B N 1
ATOM 6328 C CA . LEU B 1 391 ? -9.188 7.891 13.648 1 93.62 391 LEU B CA 1
ATOM 6329 C C . LEU B 1 391 ? -10.625 7.406 13.461 1 93.62 391 LEU B C 1
ATOM 6331 O O . LEU B 1 391 ? -10.867 6.203 13.336 1 93.62 391 LEU B O 1
ATOM 6335 N N . PRO B 1 392 ? -11.531 8.336 13.422 1 93.44 392 PRO B N 1
ATOM 6336 C CA . PRO B 1 392 ? -12.938 7.934 13.289 1 93.44 392 PRO B CA 1
ATOM 6337 C C . PRO B 1 392 ? -13.266 7.391 11.898 1 93.44 392 PRO B C 1
ATOM 6339 O O . PRO B 1 392 ? -12.492 7.582 10.953 1 93.44 392 PRO B O 1
ATOM 6342 N N . VAL B 1 393 ? -14.344 6.66 11.836 1 95.19 393 VAL B N 1
ATOM 6343 C CA . VAL B 1 393 ? -14.969 6.309 10.57 1 95.19 393 VAL B CA 1
ATOM 6344 C C . VAL B 1 393 ? -16.297 7.047 10.422 1 95.19 393 VAL B C 1
ATOM 6346 O O . VAL B 1 393 ? -16.844 7.551 11.406 1 95.19 393 VAL B O 1
ATOM 6349 N N . ALA B 1 394 ? -16.781 7.152 9.195 1 95.38 394 ALA B N 1
ATOM 6350 C CA . ALA B 1 394 ? -18.016 7.887 8.945 1 95.38 394 ALA B CA 1
ATOM 6351 C C . ALA B 1 394 ? -19.078 6.969 8.352 1 95.38 394 ALA B C 1
ATOM 6353 O O . ALA B 1 394 ? -18.781 6.113 7.516 1 95.38 394 ALA B O 1
ATOM 6354 N N . ARG B 1 395 ? -20.266 7.094 8.797 1 95.94 395 ARG B N 1
ATOM 6355 C CA . ARG B 1 395 ? -21.422 6.418 8.227 1 95.94 395 ARG B CA 1
ATOM 6356 C C . ARG B 1 395 ? -22.5 7.418 7.82 1 95.94 395 ARG B C 1
ATOM 6358 O O . ARG B 1 395 ? -22.703 8.43 8.5 1 95.94 395 ARG B O 1
ATOM 6365 N N . LEU B 1 396 ? -23.188 7.137 6.766 1 95.31 396 LEU B N 1
ATOM 6366 C CA . LEU B 1 396 ? -24.375 7.891 6.387 1 95.31 396 LEU B CA 1
ATOM 6367 C C . LEU B 1 396 ? -25.531 7.602 7.344 1 95.31 396 LEU B C 1
ATOM 6369 O O . LEU B 1 396 ? -25.453 6.676 8.156 1 95.31 396 LEU B O 1
ATOM 6373 N N . GLU B 1 397 ? -26.547 8.406 7.207 1 92.25 397 GLU B N 1
ATOM 6374 C CA . GLU B 1 397 ? -27.688 8.305 8.109 1 92.25 397 GLU B CA 1
ATOM 6375 C C . GLU B 1 397 ? -28.375 6.945 7.977 1 92.25 397 GLU B C 1
ATOM 6377 O O . GLU B 1 397 ? -29 6.465 8.93 1 92.25 397 GLU B O 1
ATOM 6382 N N . ASP B 1 398 ? -28.266 6.316 6.918 1 95.69 398 ASP B N 1
ATOM 6383 C CA . ASP B 1 398 ? -28.891 5.016 6.723 1 95.69 398 ASP B CA 1
ATOM 6384 C C . ASP B 1 398 ? -27.969 3.881 7.145 1 95.69 398 ASP B C 1
ATOM 6386 O O . ASP B 1 398 ? -28.266 2.709 6.902 1 95.69 398 ASP B O 1
ATOM 6390 N N . GLY B 1 399 ? -26.812 4.203 7.605 1 94.81 399 GLY B N 1
ATOM 6391 C CA . GLY B 1 399 ? -25.922 3.211 8.164 1 94.81 399 GLY B CA 1
ATOM 6392 C C . GLY B 1 399 ? -24.797 2.822 7.219 1 94.81 399 GLY B C 1
ATOM 6393 O O . GLY B 1 399 ? -23.859 2.109 7.609 1 94.81 399 GLY B O 1
ATOM 6394 N N . THR B 1 400 ? -24.812 3.346 6.012 1 97.06 400 THR B N 1
ATOM 6395 C CA . THR B 1 400 ? -23.797 3.018 5.008 1 97.06 400 THR B CA 1
ATOM 6396 C C . THR B 1 400 ? -22.438 3.592 5.398 1 97.06 400 THR B C 1
ATOM 6398 O O . THR B 1 400 ? -22.328 4.77 5.75 1 97.06 400 THR B O 1
ATOM 6401 N N . LEU B 1 401 ? -21.438 2.693 5.422 1 97.25 401 LEU B N 1
ATOM 6402 C CA . LEU B 1 401 ? -20.078 3.199 5.625 1 97.25 401 LEU B CA 1
ATOM 6403 C C . LEU B 1 401 ? -19.688 4.172 4.52 1 97.25 401 LEU B C 1
ATOM 6405 O O . LEU B 1 401 ? -19.953 3.922 3.344 1 97.25 401 LEU B O 1
ATOM 6409 N N . TRP B 1 402 ? -19.109 5.281 4.91 1 94.75 402 TRP B N 1
ATOM 6410 C CA . TRP B 1 402 ? -18.766 6.348 3.975 1 94.75 402 TRP B CA 1
ATOM 6411 C C . TRP B 1 402 ? -17.266 6.633 3.979 1 94.75 402 TRP B C 1
ATOM 6413 O O . TRP B 1 402 ? -16.531 6.086 4.801 1 94.75 402 TRP B O 1
ATOM 6423 N N . ASN B 1 403 ? -16.859 7.355 2.973 1 93.62 403 ASN B N 1
ATOM 6424 C CA . ASN B 1 403 ? -15.445 7.691 2.848 1 93.62 403 ASN B CA 1
ATOM 6425 C C . ASN B 1 403 ? -14.961 8.508 4.043 1 93.62 403 ASN B C 1
ATOM 6427 O O . ASN B 1 403 ? -15.695 9.328 4.586 1 93.62 403 ASN B O 1
ATOM 6431 N N . TRP B 1 404 ? -13.742 8.234 4.379 1 86.94 404 TRP B N 1
ATOM 6432 C CA . TRP B 1 404 ? -13.07 9.055 5.379 1 86.94 404 TRP B CA 1
ATOM 6433 C C . TRP B 1 404 ? -12.93 10.492 4.895 1 86.94 404 TRP B C 1
ATOM 6435 O O . TRP B 1 404 ? -12.633 10.734 3.725 1 86.94 404 TRP B O 1
#